Protein AF-0000000072614559 (afdb_homodimer)

Nearest PDB structures (foldseek):
  1y2o-assembly1_B  TM=2.644E-01  e=1.128E+00  Homo sapiens
  6w2v-assembly1_A  TM=2.595E-01  e=2.425E+00  synthetic construct
  6w2v-assembly2_B  TM=2.522E-01  e=6.534E+00  synthetic construct
  1wdz-assembly1_A  TM=1.685E-01  e=3.981E+00  Homo sapiens
  7yj0-assembly1_B  TM=5.081E-01  e=2.337E-01  Boreostereum vibrans

pLDDT: mean 81.62, std 13.31, range [23.0, 97.88]

Foldseek 3Di:
DDPPPPPPPPPPPPVPQDQPVVDDLVVVLVLLVVLADAAPPDDPLPVLLVVLVVLLVVLLVLLVCCLVVNQADDDDDDDPDDDDDDDDDPVLQVLLVLLQPFDADRSSLLVSLSVLSNVCNHDDLLSSLSSLSSSLSVLSSVLSVLRHDDDDPVSVVVCVVLLQAALVQLSVVVVVLSVLVVLLSLLSVLLVVLVVVVPPPDDCVLQVLNVVLVSCSNSSSSLSSSLSSNSSNCSSVSRPPPDDDDPVVSVVVSVVSSVVSVVSVVSRVVSVVLVVLLVVLLCQLPVLPAAFQLSVVCSQFADPDPVDDHWWKAFQAVRDTDHSCVLAQAKEWEKEAELPPCLQVCLLVQLLQVVLPDPPQDDPHDGSVRYAYEYEYDDPDDDPVSQVSVNPDHDGGHMYTHPRDDVSSVVCCCPVLVDDNDMAIFIAGSSSDTQDSHLVVLCQVQNNNLPVSGPVSSVCQLCLCVVVLVLVVVLDVVSVVQLQDQAKEKEWEADDPVLVVLLVVLQVCLQPDCLVVVPVHHYYYDYQCPVHVVRVVVSVVVLVVVLVVLCVVPPPPDSCPDSNNVVSVLVVVQHPAHQIWIWIARRSGTLDTAHRPLLSVLSNVCVVQVVVVVSVRDPSVSSVVSSVVSVVVVVD/DDPPPCPPPPPPPPVPQDQPVVDDLVVVLVLLVVLADAACPDDPLPVLLVVLVVLLVVLLVLLVCCLVVNQADDDDDDDPDDDDDDDDDPVLQVLLVLLQPFDADRSSLLVSLSVLSNVCNHDDLLSSLSSLSSSLSVLSSVLSVLRHPPDDPVSVVVCVVLLQDALVQLSVVVVVLSVLVVLLSLLSVLLVVLVVVVPPPDDCVLQVLNVVLVSCSNSSSSLSSSLSSNSSNCSSVSRPPPDDDDPVVSVVVSVVSSVVSVVSVVSRVVSVVLVVLLVVLLCQLPVLPAAFQLRNVCSQFADPDPVDDRWWKAWQAVRDTDHSCVLAQAKEWEKEAELPPCLQVCLLVQLLQVVLPDPPQDDPHDGSVRYAYEYEYDDPDDDPVSQVSVNVDHDGGHMYTHPRDPVSSVVCCCPVLVDDNDMAIFIAGSSSDTQDSGLVVLCQVQNCQLPVSGPVSSVCQLCLCVVVLVLVVVLDVVSVVVLQDQAKEKEKEADAPVLVVLQVVLQVCLQPDCLVVVPVHHYYYDYQQPVHVVRVVVSVVVLVVVLVVQQVVPDPPDSCPDSNNVVSVLVVVQHPAHSIWIWIARRSGTLDTAHRPLLSVLSNVCVVQVVVVVSNRDPSVSSVVSSVVSVVVVVD

InterPro domains:
  IPR027942 Sieve element occlusion, N-terminal [PF14576] (24-286)
  IPR027944 Sieve element occlusion, C-terminal [PF14577] (533-630)
  IPR039299 Protein SIEVE ELEMENT OCCLUSION [PTHR33232] (3-629)

Structure (mmCIF, N/CA/C/O backbone):
data_AF-0000000072614559-model_v1
#
loop_
_entity.id
_entity.type
_entity.pdbx_description
1 polymer 'Uncharacterized protein'
#
loop_
_atom_site.group_PDB
_atom_site.id
_atom_site.type_symbol
_atom_site.label_atom_id
_atom_site.label_alt_id
_atom_site.label_comp_id
_atom_site.label_asym_id
_atom_site.label_entity_id
_atom_site.label_seq_id
_atom_site.pdbx_PDB_ins_code
_atom_site.Cartn_x
_atom_site.Cartn_y
_atom_site.Cartn_z
_atom_site.occupancy
_atom_site.B_iso_or_equiv
_atom_site.auth_seq_id
_atom_site.auth_comp_id
_atom_site.auth_asym_id
_atom_site.auth_atom_id
_atom_site.pdbx_PDB_model_num
ATOM 1 N N . MET A 1 1 ? -2.305 1.135 -64.25 1 23.66 1 MET A N 1
ATOM 2 C CA . MET A 1 1 ? -3.057 1.992 -63.344 1 23.66 1 MET A CA 1
ATOM 3 C C . MET A 1 1 ? -2.457 1.954 -61.938 1 23.66 1 MET A C 1
ATOM 5 O O . MET A 1 1 ? -2.354 0.886 -61.344 1 23.66 1 MET A O 1
ATOM 9 N N . SER A 1 2 ? -1.573 2.928 -61.531 1 24.91 2 SER A N 1
ATOM 10 C CA . SER A 1 2 ? -0.497 3.092 -60.562 1 24.91 2 SER A CA 1
ATOM 11 C C . SER A 1 2 ? -1.048 3.355 -59.156 1 24.91 2 SER A C 1
ATOM 13 O O . SER A 1 2 ? -1.862 4.262 -58.969 1 24.91 2 SER A O 1
ATOM 15 N N . SER A 1 3 ? -1.315 2.293 -58.312 1 23.16 3 SER A N 1
ATOM 16 C CA . SER A 1 3 ? -1.969 2.203 -57.031 1 23.16 3 SER A CA 1
ATOM 17 C C . SER A 1 3 ? -1.276 3.094 -56 1 23.16 3 SER A C 1
ATOM 19 O O . SER A 1 3 ? -0.108 2.881 -55.656 1 23.16 3 SER A O 1
ATOM 21 N N . LYS A 1 4 ? -1.61 4.422 -55.938 1 26.39 4 LYS A N 1
ATOM 22 C CA . LYS A 1 4 ? -1.18 5.59 -55.188 1 26.39 4 LYS A CA 1
ATOM 23 C C . LYS A 1 4 ? -1.338 5.359 -53.688 1 26.39 4 LYS A C 1
ATOM 25 O O . LYS A 1 4 ? -2.459 5.223 -53.188 1 26.39 4 LYS A O 1
ATOM 30 N N . GLN A 1 5 ? -0.379 4.707 -52.938 1 23.45 5 GLN A N 1
ATOM 31 C CA . GLN A 1 5 ? -0.214 4.246 -51.562 1 23.45 5 GLN A CA 1
ATOM 32 C C . GLN A 1 5 ? -0.277 5.41 -50.594 1 23.45 5 GLN A C 1
ATOM 34 O O . GLN A 1 5 ? 0.602 6.273 -50.594 1 23.45 5 GLN A O 1
ATOM 39 N N . VAL A 1 6 ? -1.415 6.047 -50.281 1 26.84 6 VAL A N 1
ATOM 40 C CA . VAL A 1 6 ? -1.604 7.238 -49.469 1 26.84 6 VAL A CA 1
ATOM 41 C C . VAL A 1 6 ? -1.067 6.992 -48.031 1 26.84 6 VAL A C 1
ATOM 43 O O . VAL A 1 6 ? -1.576 6.133 -47.312 1 26.84 6 VAL A O 1
ATOM 46 N N . SER A 1 7 ? 0.249 7.176 -47.688 1 27.45 7 SER A N 1
ATOM 47 C CA . SER A 1 7 ? 1.021 7.047 -46.438 1 27.45 7 SER A CA 1
ATOM 48 C C . SER A 1 7 ? 0.536 8.031 -45.375 1 27.45 7 SER A C 1
ATOM 50 O O . SER A 1 7 ? 0.823 9.227 -45.469 1 27.45 7 SER A O 1
ATOM 52 N N . SER A 1 8 ? -0.747 8.086 -44.969 1 27.5 8 SER A N 1
ATOM 53 C CA . SER A 1 8 ? -1.229 9.055 -44 1 27.5 8 SER A CA 1
ATOM 54 C C . SER A 1 8 ? -0.425 8.984 -42.719 1 27.5 8 SER A C 1
ATOM 56 O O . SER A 1 8 ? -0.402 7.949 -42.031 1 27.5 8 SER A O 1
ATOM 58 N N . ASN A 1 9 ? 0.685 9.695 -42.5 1 29.7 9 ASN A N 1
ATOM 59 C CA . ASN A 1 9 ? 1.617 10.062 -41.438 1 29.7 9 ASN A CA 1
ATOM 60 C C . ASN A 1 9 ? 0.893 10.664 -40.25 1 29.7 9 ASN A C 1
ATOM 62 O O . ASN A 1 9 ? 0.731 11.883 -40.156 1 29.7 9 ASN A O 1
ATOM 66 N N . THR A 1 10 ? -0.268 10.367 -39.812 1 29.81 10 THR A N 1
ATOM 67 C CA . THR A 1 10 ? -0.799 10.969 -38.594 1 29.81 10 THR A CA 1
ATOM 68 C C . THR A 1 10 ? 0.192 10.82 -37.438 1 29.81 10 THR A C 1
ATOM 70 O O . THR A 1 10 ? 0.354 9.734 -36.906 1 29.81 10 THR A O 1
ATOM 73 N N . VAL A 1 11 ? 1.277 11.531 -37.438 1 30.45 11 VAL A N 1
ATOM 74 C CA . VAL A 1 11 ? 2.252 11.711 -36.375 1 30.45 11 VAL A CA 1
ATOM 75 C C . VAL A 1 11 ? 1.527 12 -35.062 1 30.45 11 VAL A C 1
ATOM 77 O O . VAL A 1 11 ? 0.774 12.969 -34.938 1 30.45 11 VAL A O 1
ATOM 80 N N . HIS A 1 12 ? 1.082 11.086 -34.281 1 32.25 12 HIS A N 1
ATOM 81 C CA . HIS A 1 12 ? 0.657 11.227 -32.875 1 32.25 12 HIS A CA 1
ATOM 82 C C . HIS A 1 12 ? 1.448 12.32 -32.188 1 32.25 12 HIS A C 1
ATOM 84 O O . HIS A 1 12 ? 2.67 12.227 -32.031 1 32.25 12 HIS A O 1
ATOM 90 N N . GLN A 1 13 ? 1.27 13.555 -32.531 1 34.75 13 GLN A N 1
ATOM 91 C CA . GLN A 1 13 ? 1.808 14.695 -31.797 1 34.75 13 GLN A CA 1
ATOM 92 C C . GLN A 1 13 ? 2.016 14.359 -30.328 1 34.75 13 GLN A C 1
ATOM 94 O O . GLN A 1 13 ? 1.053 14.102 -29.609 1 34.75 13 GLN A O 1
ATOM 99 N N . GLU A 1 14 ? 2.979 13.688 -29.938 1 40.72 14 GLU A N 1
ATOM 100 C CA . GLU A 1 14 ? 3.498 13.57 -28.578 1 40.72 14 GLU A CA 1
ATOM 101 C C . GLU A 1 14 ? 3.264 14.844 -27.781 1 40.72 14 GLU A C 1
ATOM 103 O O . GLU A 1 14 ? 3.869 15.883 -28.062 1 40.72 14 GLU A O 1
ATOM 108 N N . LYS A 1 15 ? 2.123 15.383 -27.625 1 44.12 15 LYS A N 1
ATOM 109 C CA . LYS A 1 15 ? 1.842 16.531 -26.766 1 44.12 15 LYS A CA 1
ATOM 110 C C . LYS A 1 15 ? 2.953 16.734 -25.75 1 44.12 15 LYS A C 1
ATOM 112 O O . LYS A 1 15 ? 3.24 15.844 -24.953 1 44.12 15 LYS A O 1
ATOM 117 N N . LEU A 1 16 ? 3.877 17.484 -25.922 1 56.84 16 LEU A N 1
ATOM 118 C CA . LEU A 1 16 ? 5.059 17.891 -25.172 1 56.84 16 LEU A CA 1
ATOM 119 C C . LEU A 1 16 ? 4.707 18.156 -23.703 1 56.84 16 LEU A C 1
ATOM 121 O O . LEU A 1 16 ? 3.957 19.094 -23.406 1 56.84 16 LEU A O 1
ATOM 125 N N . LEU A 1 17 ? 4.746 17.203 -22.891 1 76.06 17 LEU A N 1
ATOM 126 C CA . LEU A 1 17 ? 4.516 17.328 -21.469 1 76.06 17 LEU A CA 1
ATOM 127 C C . LEU A 1 17 ? 5.371 18.438 -20.859 1 76.06 17 LEU A C 1
ATOM 129 O O . LEU A 1 17 ? 6.555 18.562 -21.188 1 76.06 17 LEU A O 1
ATOM 133 N N . LEU A 1 18 ? 4.797 19.531 -20.359 1 81.75 18 LEU A N 1
ATOM 134 C CA . LEU A 1 18 ? 5.414 20.719 -19.766 1 81.75 18 LEU A CA 1
ATOM 135 C C . LEU A 1 18 ? 6.402 20.312 -18.672 1 81.75 18 LEU A C 1
ATOM 137 O O . LEU A 1 18 ? 6.102 19.453 -17.844 1 81.75 18 LEU A O 1
ATOM 141 N N . ASN A 1 19 ? 7.617 20.812 -18.859 1 86.56 19 ASN A N 1
ATOM 142 C CA . ASN A 1 19 ? 8.586 20.703 -17.766 1 86.56 19 ASN A CA 1
ATOM 143 C C . ASN A 1 19 ? 8.438 21.859 -16.781 1 86.56 19 ASN A C 1
ATOM 145 O O . ASN A 1 19 ? 8.625 23.016 -17.141 1 86.56 19 ASN A O 1
ATOM 149 N N . PRO A 1 20 ? 8.086 21.547 -15.562 1 89.88 20 PRO A N 1
ATOM 150 C CA . PRO A 1 20 ? 7.801 22.594 -14.594 1 89.88 20 PRO A CA 1
ATOM 151 C C . PRO A 1 20 ? 9.016 23.469 -14.289 1 89.88 20 PRO A C 1
ATOM 153 O O . PRO A 1 20 ? 8.867 24.625 -13.883 1 89.88 20 PRO A O 1
ATOM 156 N N . PHE A 1 21 ? 10.211 23.031 -14.539 1 90.62 21 PHE A N 1
ATOM 157 C CA . PHE A 1 21 ? 11.414 23.781 -14.219 1 90.62 21 PHE A CA 1
ATOM 158 C C . PHE A 1 21 ? 11.711 24.812 -15.312 1 90.62 21 PHE A C 1
ATOM 160 O O . PHE A 1 21 ? 12.531 25.719 -15.117 1 90.62 21 PHE A O 1
ATOM 167 N N . GLU A 1 22 ? 10.984 24.688 -16.359 1 88.5 22 GLU A N 1
ATOM 168 C CA . GLU A 1 22 ? 11.164 25.625 -17.453 1 88.5 22 GLU A CA 1
ATOM 169 C C . GLU A 1 22 ? 10.156 26.766 -17.391 1 88.5 22 GLU A C 1
ATOM 171 O O . GLU A 1 22 ? 10.234 27.719 -18.156 1 88.5 22 GLU A O 1
ATOM 176 N N . VAL A 1 23 ? 9.234 26.719 -16.5 1 87.94 23 VAL A N 1
ATOM 177 C CA . VAL A 1 23 ? 8.188 27.734 -16.344 1 87.94 23 VAL A CA 1
ATOM 178 C C . VAL A 1 23 ? 8.43 28.531 -15.055 1 87.94 23 VAL A C 1
ATOM 180 O O . VAL A 1 23 ? 8.812 27.953 -14.031 1 87.94 23 VAL A O 1
ATOM 183 N N . ASN A 1 24 ? 8.25 29.828 -15.227 1 87.12 24 ASN A N 1
ATOM 184 C CA . ASN A 1 24 ? 8.414 30.672 -14.047 1 87.12 24 ASN A CA 1
ATOM 185 C C . ASN A 1 24 ? 7.27 30.484 -13.055 1 87.12 24 ASN A C 1
ATOM 187 O O . ASN A 1 24 ? 6.195 30 -13.43 1 87.12 24 ASN A O 1
ATOM 191 N N . ASP A 1 25 ? 7.453 30.844 -11.812 1 86.19 25 ASP A N 1
ATOM 192 C CA . ASP A 1 25 ? 6.496 30.625 -10.734 1 86.19 25 ASP A CA 1
ATOM 193 C C . ASP A 1 25 ? 5.219 31.422 -10.961 1 86.19 25 ASP A C 1
ATOM 195 O O . ASP A 1 25 ? 4.129 30.984 -10.586 1 86.19 25 ASP A O 1
ATOM 199 N N . ASP A 1 26 ? 5.344 32.531 -11.609 1 85.69 26 ASP A N 1
ATOM 200 C CA . ASP A 1 26 ? 4.172 33.344 -11.875 1 85.69 26 ASP A CA 1
ATOM 201 C C . ASP A 1 26 ? 3.25 32.688 -12.898 1 85.69 26 ASP A C 1
ATOM 203 O O . ASP A 1 26 ? 2.027 32.719 -12.758 1 85.69 26 ASP A O 1
ATOM 207 N N . GLN A 1 27 ? 3.902 32.188 -13.844 1 86.88 27 GLN A N 1
ATOM 208 C CA . GLN A 1 27 ? 3.131 31.453 -14.852 1 86.88 27 GLN A CA 1
ATOM 209 C C . GLN A 1 27 ? 2.49 30.203 -14.258 1 86.88 27 GLN A C 1
ATOM 211 O O . GLN A 1 27 ? 1.357 29.859 -14.602 1 86.88 27 GLN A O 1
ATOM 216 N N . MET A 1 28 ? 3.236 29.609 -13.445 1 88.81 28 MET A N 1
ATOM 217 C CA . MET A 1 28 ? 2.717 28.406 -12.789 1 88.81 28 MET A CA 1
ATOM 218 C C . MET A 1 28 ? 1.523 28.75 -11.906 1 88.81 28 MET A C 1
ATOM 220 O O . MET A 1 28 ? 0.558 27.984 -11.836 1 88.81 28 MET A O 1
ATOM 224 N N . LEU A 1 29 ? 1.654 29.875 -11.266 1 87.81 29 LEU A N 1
ATOM 225 C CA . LEU A 1 29 ? 0.573 30.328 -10.398 1 87.81 29 LEU A CA 1
ATOM 226 C C . LEU A 1 29 ? -0.727 30.484 -11.18 1 87.81 29 LEU A C 1
ATOM 228 O O . LEU A 1 29 ? -1.796 30.094 -10.695 1 87.81 29 LEU A O 1
ATOM 232 N N . GLU A 1 30 ? -0.656 30.969 -12.328 1 86.44 30 GLU A N 1
ATOM 233 C CA . GLU A 1 30 ? -1.845 31.156 -13.156 1 86.44 30 GLU A CA 1
ATOM 234 C C . GLU A 1 30 ? -2.482 29.828 -13.516 1 86.44 30 GLU A C 1
ATOM 236 O O . GLU A 1 30 ? -3.707 29.688 -13.492 1 86.44 30 GLU A O 1
ATOM 241 N N . LYS A 1 31 ? -1.643 28.891 -13.773 1 87.44 31 LYS A N 1
ATOM 242 C CA . LYS A 1 31 ? -2.125 27.578 -14.172 1 87.44 31 LYS A CA 1
ATOM 243 C C . LYS A 1 31 ? -2.762 26.844 -13 1 87.44 31 LYS A C 1
ATOM 245 O O . LYS A 1 31 ? -3.771 26.156 -13.156 1 87.44 31 LYS A O 1
ATOM 250 N N . ILE A 1 32 ? -2.156 26.969 -11.852 1 90.06 32 ILE A N 1
ATOM 251 C CA . ILE A 1 32 ? -2.609 26.188 -10.703 1 90.06 32 ILE A CA 1
ATOM 252 C C . ILE A 1 32 ? -3.85 26.844 -10.094 1 90.06 32 ILE A C 1
ATOM 254 O O . ILE A 1 32 ? -4.723 26.156 -9.562 1 90.06 32 ILE A O 1
ATOM 258 N N . TYR A 1 33 ? -3.875 28.141 -10.258 1 85.88 33 TYR A N 1
ATOM 259 C CA . TYR A 1 33 ? -5 28.844 -9.648 1 85.88 33 TYR A CA 1
ATOM 260 C C . TYR A 1 33 ? -6.301 28.516 -10.375 1 85.88 33 TYR A C 1
ATOM 262 O O . TYR A 1 33 ? -7.379 28.531 -9.766 1 85.88 33 TYR A O 1
ATOM 270 N N . MET A 1 34 ? -6.199 28.109 -11.531 1 84 34 MET A N 1
ATOM 271 C CA . MET A 1 34 ? -7.375 27.75 -12.312 1 84 34 MET A CA 1
ATOM 272 C C . MET A 1 34 ? -7.977 26.438 -11.805 1 84 34 MET A C 1
ATOM 274 O O . MET A 1 34 ? -9.164 26.188 -11.992 1 84 34 MET A O 1
ATOM 278 N N . THR A 1 35 ? -7.211 25.688 -11.148 1 86.56 35 THR A N 1
ATOM 279 C CA . THR A 1 35 ? -7.684 24.406 -10.648 1 86.56 35 THR A CA 1
ATOM 280 C C . THR A 1 35 ? -8.336 24.562 -9.273 1 86.56 35 THR A C 1
ATOM 282 O O . THR A 1 35 ? -8.953 23.625 -8.766 1 86.56 35 THR A O 1
ATOM 285 N N . HIS A 1 36 ? -8.195 25.672 -8.711 1 84.38 36 HIS A N 1
ATOM 286 C CA . HIS A 1 36 ? -8.656 25.859 -7.34 1 84.38 36 HIS A CA 1
ATOM 287 C C . HIS A 1 36 ? -10.07 26.438 -7.305 1 84.38 36 HIS A C 1
ATOM 289 O O . HIS A 1 36 ? -10.391 27.359 -8.062 1 84.38 36 HIS A O 1
ATOM 295 N N . PHE A 1 37 ? -10.953 25.625 -6.59 1 77 37 PHE A N 1
ATOM 296 C CA . PHE A 1 37 ? -12.305 26.125 -6.391 1 77 37 PHE A CA 1
ATOM 297 C C . PHE A 1 37 ? -12.586 26.344 -4.91 1 77 37 PHE A C 1
ATOM 299 O O . PHE A 1 37 ? -12.055 25.625 -4.059 1 77 37 PHE A O 1
ATOM 306 N N . HIS A 1 38 ? -12.945 27.484 -4.383 1 62.41 38 HIS A N 1
ATOM 307 C CA . HIS A 1 38 ? -13.062 27.828 -2.971 1 62.41 38 HIS A CA 1
ATOM 308 C C . HIS A 1 38 ? -14.312 27.203 -2.357 1 62.41 38 HIS A C 1
ATOM 310 O O . HIS A 1 38 ? -15.43 27.656 -2.645 1 62.41 38 HIS A O 1
ATOM 316 N N . CYS A 1 39 ? -14.477 25.906 -2.268 1 58.41 39 CYS A N 1
ATOM 317 C CA . CYS A 1 39 ? -15.516 25.391 -1.374 1 58.41 39 CYS A CA 1
ATOM 318 C C . CYS A 1 39 ? -14.93 25.031 -0.015 1 58.41 39 CYS A C 1
ATOM 320 O O . CYS A 1 39 ? -13.781 24.594 0.073 1 58.41 39 CYS A O 1
ATOM 322 N N . VAL A 1 40 ? -15.445 25.688 1.024 1 56.62 40 VAL A N 1
ATOM 323 C CA . VAL A 1 40 ? -15.016 25.719 2.42 1 56.62 40 VAL A CA 1
ATOM 324 C C . VAL A 1 40 ? -15.281 24.359 3.066 1 56.62 40 VAL A C 1
ATOM 326 O O . VAL A 1 40 ? -16.359 24.141 3.643 1 56.62 40 VAL A O 1
ATOM 329 N N . GLU A 1 41 ? -15.203 23.297 2.33 1 57.12 41 GLU A N 1
ATOM 330 C CA . GLU A 1 41 ? -15.461 22.141 3.184 1 57.12 41 GLU A CA 1
ATOM 331 C C . GLU A 1 41 ? -14.352 21.969 4.215 1 57.12 41 GLU A C 1
ATOM 333 O O . GLU A 1 41 ? -13.172 22.047 3.881 1 57.12 41 GLU A O 1
ATOM 338 N N . LYS A 1 42 ? -14.766 22.078 5.504 1 61.66 42 LYS A N 1
ATOM 339 C CA . LYS A 1 42 ? -13.945 22.016 6.711 1 61.66 42 LYS A CA 1
ATOM 340 C C . LYS A 1 42 ? -13.414 20.594 6.93 1 61.66 42 LYS A C 1
ATOM 342 O O . LYS A 1 42 ? -14.18 19.625 6.934 1 61.66 42 LYS A O 1
ATOM 347 N N . TYR A 1 43 ? -12.281 20.234 6.41 1 73.44 43 TYR A N 1
ATOM 348 C CA . TYR A 1 43 ? -11.578 19.016 6.785 1 73.44 43 TYR A CA 1
ATOM 349 C C . TYR A 1 43 ? -10.578 19.281 7.902 1 73.44 43 TYR A C 1
ATOM 351 O O . TYR A 1 43 ? -10.062 20.391 8.031 1 73.44 43 TYR A O 1
ATOM 359 N N . ASP A 1 44 ? -10.562 18.328 8.836 1 80.38 44 ASP A N 1
ATOM 360 C CA . ASP A 1 44 ? -9.602 18.469 9.93 1 80.38 44 ASP A CA 1
ATOM 361 C C . ASP A 1 44 ? -8.172 18.266 9.438 1 80.38 44 ASP A C 1
ATOM 363 O O . ASP A 1 44 ? -7.602 17.188 9.602 1 80.38 44 ASP A O 1
ATOM 367 N N . VAL A 1 45 ? -7.625 19.312 8.945 1 84.5 45 VAL A N 1
ATOM 368 C CA . VAL A 1 45 ? -6.301 19.297 8.336 1 84.5 45 VAL A CA 1
ATOM 369 C C . VAL A 1 45 ? -5.238 19.078 9.414 1 84.5 45 VAL A C 1
ATOM 371 O O . VAL A 1 45 ? -4.215 18.438 9.172 1 84.5 45 VAL A O 1
ATOM 374 N N . GLY A 1 46 ? -5.539 19.531 10.609 1 84.62 46 GLY A N 1
ATOM 375 C CA . GLY A 1 46 ? -4.574 19.438 11.695 1 84.62 46 GLY A CA 1
ATOM 376 C C . GLY A 1 46 ? -4.324 18 12.141 1 84.62 46 GLY A C 1
ATOM 377 O O . GLY A 1 46 ? -3.172 17.594 12.305 1 84.62 46 GLY A O 1
ATOM 378 N N . SER A 1 47 ? -5.391 17.297 12.273 1 87.75 47 SER A N 1
ATOM 379 C CA . SER A 1 47 ? -5.27 15.906 12.711 1 87.75 47 SER A CA 1
ATOM 380 C C . SER A 1 47 ? -4.59 15.055 11.641 1 87.75 47 SER A C 1
ATOM 382 O O . SER A 1 47 ? -3.777 14.188 11.961 1 87.75 47 SER A O 1
ATOM 384 N N . LEU A 1 48 ? -4.949 15.305 10.43 1 90.62 48 LEU A N 1
ATOM 385 C CA . LEU A 1 48 ? -4.336 14.555 9.344 1 90.62 48 LEU A CA 1
ATOM 386 C C . LEU A 1 48 ? -2.842 14.844 9.258 1 90.62 48 LEU A C 1
ATOM 388 O O . LEU A 1 48 ? -2.045 13.93 9.016 1 90.62 48 LEU A O 1
ATOM 392 N N . TYR A 1 49 ? -2.535 16.109 9.414 1 93 49 TYR A N 1
ATOM 393 C CA . TYR A 1 49 ? -1.125 16.484 9.383 1 93 49 TYR A CA 1
ATOM 394 C C . TYR A 1 49 ? -0.347 15.773 10.484 1 93 49 TYR A C 1
ATOM 396 O O . TYR A 1 49 ? 0.759 15.281 10.25 1 93 49 TYR A O 1
ATOM 404 N N . SER A 1 50 ? -0.924 15.711 11.625 1 91.62 50 SER A N 1
ATOM 405 C CA . SER A 1 50 ? -0.247 15.086 12.758 1 91.62 50 SER A CA 1
ATOM 406 C C . SER A 1 50 ? 0.004 13.609 12.508 1 91.62 50 SER A C 1
ATOM 408 O O . SER A 1 50 ? 1.104 13.109 12.75 1 91.62 50 SER A O 1
ATOM 410 N N . ILE A 1 51 ? -0.924 12.914 12.016 1 91.44 51 ILE A N 1
ATOM 411 C CA . ILE A 1 51 ? -0.799 11.484 11.766 1 91.44 51 ILE A CA 1
ATOM 412 C C . ILE A 1 51 ? 0.215 11.242 10.648 1 91.44 51 ILE A C 1
ATOM 414 O O . ILE A 1 51 ? 1.071 10.359 10.758 1 91.44 51 ILE A O 1
ATOM 418 N N . ALA A 1 52 ? 0.064 11.992 9.562 1 94.38 52 ALA A N 1
ATOM 419 C CA . ALA A 1 52 ? 0.97 11.844 8.43 1 94.38 52 ALA A CA 1
ATOM 420 C C . ALA A 1 52 ? 2.41 12.148 8.836 1 94.38 52 ALA A C 1
ATOM 422 O O . ALA A 1 52 ? 3.336 11.438 8.43 1 94.38 52 ALA A O 1
ATOM 423 N N . SER A 1 53 ? 2.561 13.18 9.633 1 94.75 53 SER A N 1
ATOM 424 C CA . SER A 1 53 ? 3.895 13.555 10.094 1 94.75 53 SER A CA 1
ATOM 425 C C . SER A 1 53 ? 4.5 12.469 10.977 1 94.75 53 SER A C 1
ATOM 427 O O . SER A 1 53 ? 5.699 12.203 10.898 1 94.75 53 SER A O 1
ATOM 429 N N . ASN A 1 54 ? 3.688 11.867 11.75 1 92.69 54 ASN A N 1
ATOM 430 C CA . ASN A 1 54 ? 4.168 10.781 12.602 1 92.69 54 ASN A CA 1
ATOM 431 C C . ASN A 1 54 ? 4.66 9.602 11.773 1 92.69 54 ASN A C 1
ATOM 433 O O . ASN A 1 54 ? 5.691 9.008 12.078 1 92.69 54 ASN A O 1
ATOM 437 N N . VAL A 1 55 ? 3.912 9.242 10.797 1 94.38 55 VAL A N 1
ATOM 438 C CA . VAL A 1 55 ? 4.309 8.133 9.93 1 94.38 55 VAL A CA 1
ATOM 439 C C . VAL A 1 55 ? 5.668 8.43 9.305 1 94.38 55 VAL A C 1
ATOM 441 O O . VAL A 1 55 ? 6.555 7.57 9.289 1 94.38 55 VAL A O 1
ATOM 444 N N . ILE A 1 56 ? 5.816 9.625 8.789 1 96.25 56 ILE A N 1
ATOM 445 C CA . ILE A 1 56 ? 7.039 10 8.086 1 96.25 56 ILE A CA 1
ATOM 446 C C . ILE A 1 56 ? 8.195 10.078 9.078 1 96.25 56 ILE A C 1
ATOM 448 O O . ILE A 1 56 ? 9.297 9.594 8.797 1 96.25 56 ILE A O 1
ATOM 452 N N . ASN A 1 57 ? 7.949 10.625 10.242 1 94.12 57 ASN A N 1
ATOM 453 C CA . ASN A 1 57 ? 9 10.75 11.242 1 94.12 57 ASN A CA 1
ATOM 454 C C . ASN A 1 57 ? 9.484 9.383 11.719 1 94.12 57 ASN A C 1
ATOM 456 O O . ASN A 1 57 ? 10.695 9.156 11.844 1 94.12 57 ASN A O 1
ATOM 460 N N . HIS A 1 58 ? 8.555 8.516 11.969 1 91.69 58 HIS A N 1
ATOM 461 C CA . HIS A 1 58 ? 8.938 7.172 12.383 1 91.69 58 HIS A CA 1
ATOM 462 C C . HIS A 1 58 ? 9.695 6.449 11.273 1 91.69 58 HIS A C 1
ATOM 464 O O . HIS A 1 58 ? 10.602 5.66 11.547 1 91.69 58 HIS A O 1
ATOM 470 N N . SER A 1 59 ? 9.312 6.676 10.055 1 92.69 59 SER A N 1
ATOM 471 C CA . SER A 1 59 ? 10.008 6.078 8.922 1 92.69 59 SER A CA 1
ATOM 472 C C . SER A 1 59 ? 11.438 6.586 8.812 1 92.69 59 SER A C 1
ATOM 474 O O . SER A 1 59 ? 12.359 5.805 8.555 1 92.69 59 SER A O 1
ATOM 476 N N . ILE A 1 60 ? 11.555 7.871 9.008 1 90.75 60 ILE A N 1
ATOM 477 C CA . ILE A 1 60 ? 12.883 8.469 8.945 1 90.75 60 ILE A CA 1
ATOM 478 C C . ILE A 1 60 ? 13.758 7.91 10.062 1 90.75 60 ILE A C 1
ATOM 480 O O . ILE A 1 60 ? 14.945 7.668 9.867 1 90.75 60 ILE A O 1
ATOM 484 N N . GLU A 1 61 ? 13.195 7.73 11.203 1 87.62 61 GLU A N 1
ATOM 485 C CA . GLU A 1 61 ? 13.93 7.156 12.32 1 87.62 61 GLU A CA 1
ATOM 486 C C . GLU A 1 61 ? 14.461 5.762 11.984 1 87.62 61 GLU A C 1
ATOM 488 O O . GLU A 1 61 ? 15.594 5.422 12.328 1 87.62 61 GLU A O 1
ATOM 493 N N . ILE A 1 62 ? 13.594 4.961 11.398 1 86.88 62 ILE A N 1
ATOM 494 C CA . ILE A 1 62 ? 13.984 3.611 11 1 86.88 62 ILE A CA 1
ATOM 495 C C . ILE A 1 62 ? 15.117 3.682 9.977 1 86.88 62 ILE A C 1
ATOM 497 O O . ILE A 1 62 ? 16.078 2.91 10.039 1 86.88 62 ILE A O 1
ATOM 501 N N . ALA A 1 63 ? 14.977 4.574 9 1 85.62 63 ALA A N 1
ATOM 502 C CA . ALA A 1 63 ? 15.992 4.746 7.965 1 85.62 63 ALA A CA 1
ATOM 503 C C . ALA A 1 63 ? 17.344 5.121 8.578 1 85.62 63 ALA A C 1
ATOM 505 O O . ALA A 1 63 ? 18.375 4.617 8.156 1 85.62 63 ALA A O 1
ATOM 506 N N . ASP A 1 64 ? 17.281 5.961 9.531 1 85.31 64 ASP A N 1
ATOM 507 C CA . ASP A 1 64 ? 18.5 6.41 10.188 1 85.31 64 ASP A CA 1
ATOM 508 C C . ASP A 1 64 ? 19.141 5.277 10.992 1 85.31 64 ASP A C 1
ATOM 510 O O . ASP A 1 64 ? 20.359 5.16 11.055 1 85.31 64 ASP A O 1
ATOM 514 N N . LEU A 1 65 ? 18.312 4.48 11.578 1 82.56 65 LEU A N 1
ATOM 515 C CA . LEU A 1 65 ? 18.797 3.354 12.359 1 82.56 65 LEU A CA 1
ATOM 516 C C . LEU A 1 65 ? 19.484 2.324 11.453 1 82.56 65 LEU A C 1
ATOM 518 O O . LEU A 1 65 ? 20.484 1.712 11.844 1 82.56 65 LEU A O 1
ATOM 522 N N . ILE A 1 66 ? 18.953 2.131 10.367 1 81.75 66 ILE A N 1
ATOM 523 C CA . ILE A 1 66 ? 19.516 1.179 9.414 1 81.75 66 ILE A CA 1
ATOM 524 C C . ILE A 1 66 ? 20.875 1.684 8.93 1 81.75 66 ILE A C 1
ATOM 526 O O . ILE A 1 66 ? 21.797 0.899 8.742 1 81.75 66 ILE A O 1
ATOM 530 N N . LYS A 1 67 ? 20.906 2.877 8.672 1 79.94 67 LYS A N 1
ATOM 531 C CA . LYS A 1 67 ? 22.156 3.471 8.219 1 79.94 67 LYS A CA 1
ATOM 532 C C . LYS A 1 67 ? 23.25 3.332 9.281 1 79.94 67 LYS A C 1
ATOM 534 O O . LYS A 1 67 ? 24.406 3.061 8.961 1 79.94 67 LYS A O 1
ATOM 539 N N . GLU A 1 68 ? 22.828 3.535 10.5 1 78.12 68 GLU A N 1
ATOM 540 C CA . GLU A 1 68 ? 23.797 3.521 11.586 1 78.12 68 GLU A CA 1
ATOM 541 C C . GLU A 1 68 ? 24.188 2.096 11.961 1 78.12 68 GLU A C 1
ATOM 543 O O . GLU A 1 68 ? 25.375 1.816 12.211 1 78.12 68 GLU A O 1
ATOM 548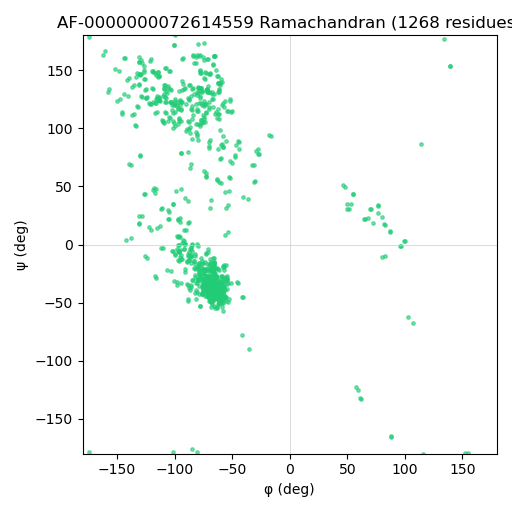 N N . ASN A 1 69 ? 23.078 1.281 12.234 1 70.69 69 ASN A N 1
ATOM 549 C CA . ASN A 1 69 ? 23.328 -0.032 12.828 1 70.69 69 ASN A CA 1
ATOM 550 C C . ASN A 1 69 ? 23.375 -1.124 11.758 1 70.69 69 ASN A C 1
ATOM 552 O O . ASN A 1 69 ? 23.688 -2.277 12.062 1 70.69 69 ASN A O 1
ATOM 556 N N . GLY A 1 70 ? 23.109 -0.807 10.727 1 65.25 70 GLY A N 1
ATOM 557 C CA . GLY A 1 70 ? 22.984 -1.836 9.711 1 65.25 70 GLY A CA 1
ATOM 558 C C . GLY A 1 70 ? 21.594 -2.434 9.641 1 65.25 70 GLY A C 1
ATOM 559 O O . GLY A 1 70 ? 20.625 -1.847 10.148 1 65.25 70 GLY A O 1
ATOM 560 N N . GLN A 1 71 ? 21.188 -3.457 9.094 1 60.59 71 GLN A N 1
ATOM 561 C CA . GLN A 1 71 ? 19.875 -3.98 8.727 1 60.59 71 GLN A CA 1
ATOM 562 C C . GLN A 1 71 ? 19.141 -4.512 9.945 1 60.59 71 GLN A C 1
ATOM 564 O O . GLN A 1 71 ? 17.906 -4.648 9.922 1 60.59 71 GLN A O 1
ATOM 569 N N . GLN A 1 72 ? 19.781 -4.719 11.039 1 61.12 72 GLN A N 1
ATOM 570 C CA . GLN A 1 72 ? 19.141 -5.504 12.086 1 61.12 72 GLN A CA 1
ATOM 571 C C . GLN A 1 72 ? 18.438 -4.598 13.094 1 61.12 72 GLN A C 1
ATOM 573 O O . GLN A 1 72 ? 19.062 -4.09 14.031 1 61.12 72 GLN A O 1
ATOM 578 N N . ILE A 1 73 ? 17.297 -4.156 12.688 1 63.09 73 ILE A N 1
ATOM 579 C CA . ILE A 1 73 ? 16.594 -3.312 13.648 1 63.09 73 ILE A CA 1
ATOM 580 C C . ILE A 1 73 ? 15.406 -4.074 14.234 1 63.09 73 ILE A C 1
ATOM 582 O O . ILE A 1 73 ? 14.539 -4.547 13.492 1 63.09 73 ILE A O 1
ATOM 586 N N . GLU A 1 74 ? 15.461 -4.391 15.57 1 60.75 74 GLU A N 1
ATOM 587 C CA . GLU A 1 74 ? 14.273 -4.898 16.25 1 60.75 74 GLU A CA 1
ATOM 588 C C . GLU A 1 74 ? 13.32 -3.762 16.609 1 60.75 74 GLU A C 1
ATOM 590 O O . GLU A 1 74 ? 13.695 -2.832 17.328 1 60.75 74 GLU A O 1
ATOM 595 N N . GLN A 1 75 ? 12.258 -3.656 15.844 1 61.69 75 GLN A N 1
ATOM 596 C CA . GLN A 1 75 ? 11.289 -2.631 16.203 1 61.69 75 GLN A CA 1
ATOM 597 C C . GLN A 1 75 ? 10.547 -2.996 17.484 1 61.69 75 GLN A C 1
ATOM 599 O O . GLN A 1 75 ? 10.125 -4.141 17.656 1 61.69 75 GLN A O 1
ATOM 604 N N . VAL A 1 76 ? 10.695 -2.26 18.469 1 59.94 76 VAL A N 1
ATOM 605 C CA . VAL A 1 76 ? 10.016 -2.48 19.734 1 59.94 76 VAL A CA 1
ATOM 606 C C . VAL A 1 76 ? 8.5 -2.367 19.547 1 59.94 76 VAL A C 1
ATOM 608 O O . VAL A 1 76 ? 8.008 -1.346 19.062 1 59.94 76 VAL A O 1
ATOM 611 N N . ARG A 1 77 ? 7.902 -3.576 19.734 1 62.78 77 ARG A N 1
ATOM 612 C CA . ARG A 1 77 ? 6.449 -3.707 19.656 1 62.78 77 ARG A CA 1
ATOM 613 C C . ARG A 1 77 ? 5.809 -3.373 21 1 62.78 77 ARG A C 1
ATOM 615 O O . ARG A 1 77 ? 6.254 -3.854 22.047 1 62.78 77 ARG A O 1
ATOM 622 N N . GLU A 1 78 ? 5.379 -2.07 21.344 1 59.53 78 GLU A N 1
ATOM 623 C CA . GLU A 1 78 ? 4.793 -1.912 22.672 1 59.53 78 GLU A CA 1
ATOM 624 C C . GLU A 1 78 ? 3.559 -1.016 22.625 1 59.53 78 GLU A C 1
ATOM 626 O O . GLU A 1 78 ? 2.863 -0.853 23.625 1 59.53 78 GLU A O 1
ATOM 631 N N . GLU A 1 79 ? 3.143 -0.619 21.484 1 60.88 79 GLU A N 1
ATOM 632 C CA . GLU A 1 79 ? 2.156 0.43 21.719 1 60.88 79 GLU A CA 1
ATOM 633 C C . GLU A 1 79 ? 0.737 -0.131 21.688 1 60.88 79 GLU A C 1
ATOM 635 O O . GLU A 1 79 ? 0.289 -0.644 20.672 1 60.88 79 GLU A O 1
ATOM 640 N N . LYS A 1 80 ? 0.185 -0.211 22.969 1 64.12 80 LYS A N 1
ATOM 641 C CA . LYS A 1 80 ? -1.188 -0.68 23.141 1 64.12 80 LYS A CA 1
ATOM 642 C C . LYS A 1 80 ? -2.176 0.482 23.094 1 64.12 80 LYS A C 1
ATOM 644 O O . LYS A 1 80 ? -3.373 0.296 23.328 1 64.12 80 LYS A O 1
ATOM 649 N N . ASP A 1 81 ? -1.705 1.566 22.688 1 62.62 81 ASP A N 1
ATOM 650 C CA . ASP A 1 81 ? -2.629 2.695 22.75 1 62.62 81 ASP A CA 1
ATOM 651 C C . ASP A 1 81 ? -3.691 2.594 21.656 1 62.62 81 ASP A C 1
ATOM 653 O O . ASP A 1 81 ? -3.41 2.131 20.547 1 62.62 81 ASP A O 1
ATOM 657 N N . PRO A 1 82 ? -4.879 3.002 22.047 1 65.62 82 PRO A N 1
ATOM 658 C CA . PRO A 1 82 ? -5.965 2.975 21.062 1 65.62 82 PRO A CA 1
ATOM 659 C C . PRO A 1 82 ? -5.703 3.885 19.875 1 65.62 82 PRO A C 1
ATOM 661 O O . PRO A 1 82 ? -4.969 4.867 19.984 1 65.62 82 PRO A O 1
ATOM 664 N N . LEU A 1 83 ? -6.141 3.43 18.812 1 71.88 83 LEU A N 1
ATOM 665 C CA . LEU A 1 83 ? -6.004 4.207 17.578 1 71.88 83 LEU A CA 1
ATOM 666 C C . LEU A 1 83 ? -6.949 5.406 17.594 1 71.88 83 LEU A C 1
ATOM 668 O O . LEU A 1 83 ? -8.086 5.301 18.062 1 71.88 83 LEU A O 1
ATOM 672 N N . ASN A 1 84 ? -6.426 6.508 17.281 1 69.25 84 ASN A N 1
ATOM 673 C CA . ASN A 1 84 ? -7.301 7.66 17.109 1 69.25 84 ASN A CA 1
ATOM 674 C C . ASN A 1 84 ? -8.164 7.516 15.852 1 69.25 84 ASN A C 1
ATOM 676 O O . ASN A 1 84 ? -7.68 7.066 14.812 1 69.25 84 ASN A O 1
ATOM 680 N N . SER A 1 85 ? -9.359 7.742 16.094 1 69.69 85 SER A N 1
ATOM 681 C CA . SER A 1 85 ? -10.297 7.59 14.992 1 69.69 85 SER A CA 1
ATOM 682 C C . SER A 1 85 ? -10.242 8.789 14.055 1 69.69 85 SER A C 1
ATOM 684 O O . SER A 1 85 ? -10.375 9.938 14.492 1 69.69 85 SER A O 1
ATOM 686 N N . PHE A 1 86 ? -9.656 8.617 13.016 1 72.12 86 PHE A N 1
ATOM 687 C CA . PHE A 1 86 ? -9.688 9.617 11.961 1 72.12 86 PHE A CA 1
ATOM 688 C C . PHE A 1 86 ? -10.508 9.125 10.773 1 72.12 86 PHE A C 1
ATOM 690 O O . PHE A 1 86 ? -10.367 7.977 10.352 1 72.12 86 PHE A O 1
ATOM 697 N N . PRO A 1 87 ? -11.43 10.055 10.453 1 71.06 87 PRO A N 1
ATOM 698 C CA . PRO A 1 87 ? -12.25 9.617 9.32 1 71.06 87 PRO A CA 1
ATOM 699 C C . PRO A 1 87 ? -11.438 9.375 8.055 1 71.06 87 PRO A C 1
ATOM 701 O O . PRO A 1 87 ? -10.516 10.141 7.754 1 71.06 87 PRO A O 1
ATOM 704 N N . ARG A 1 88 ? -11.789 8.383 7.441 1 72.75 88 ARG A N 1
ATOM 705 C CA . ARG A 1 88 ? -11.094 8.016 6.219 1 72.75 88 ARG A CA 1
ATOM 706 C C . ARG A 1 88 ? -11.43 8.977 5.082 1 72.75 88 ARG A C 1
ATOM 708 O O . ARG A 1 88 ? -12.578 9.398 4.941 1 72.75 88 ARG A O 1
ATOM 715 N N . LEU A 1 89 ? -10.398 9.398 4.422 1 76.5 89 LEU A N 1
ATOM 716 C CA . LEU A 1 89 ? -10.547 10.172 3.197 1 76.5 89 LEU A CA 1
ATOM 717 C C . LEU A 1 89 ? -10.328 9.297 1.969 1 76.5 89 LEU A C 1
ATOM 719 O O . LEU A 1 89 ? -9.188 8.969 1.63 1 76.5 89 LEU A O 1
ATOM 723 N N . PRO A 1 90 ? -11.391 8.875 1.34 1 75.38 90 PRO A N 1
ATOM 724 C CA . PRO A 1 90 ? -11.234 7.977 0.193 1 75.38 90 PRO A CA 1
ATOM 725 C C . PRO A 1 90 ? -10.305 8.539 -0.878 1 75.38 90 PRO A C 1
ATOM 727 O O . PRO A 1 90 ? -9.633 7.777 -1.577 1 75.38 90 PRO A O 1
ATOM 730 N N . THR A 1 91 ? -10.242 9.812 -0.92 1 85 91 THR A N 1
ATOM 731 C CA . THR A 1 91 ? -9.406 10.461 -1.927 1 85 91 THR A CA 1
ATOM 732 C C . THR A 1 91 ? -7.93 10.211 -1.643 1 85 91 THR A C 1
ATOM 734 O O . THR A 1 91 ? -7.102 10.25 -2.555 1 85 91 THR A O 1
ATOM 737 N N . LEU A 1 92 ? -7.703 9.867 -0.429 1 89.69 92 LEU A N 1
ATOM 738 C CA . LEU A 1 92 ? -6.316 9.688 -0.012 1 89.69 92 LEU A CA 1
ATOM 739 C C . LEU A 1 92 ? -5.68 8.508 -0.732 1 89.69 92 LEU A C 1
ATOM 741 O O . LEU A 1 92 ? -4.582 8.625 -1.28 1 89.69 92 LEU A O 1
ATOM 745 N N . LYS A 1 93 ? -6.367 7.473 -0.78 1 89.31 93 LYS A N 1
ATOM 746 C CA . LYS A 1 93 ? -5.836 6.27 -1.416 1 89.31 93 LYS A CA 1
ATOM 747 C C . LYS A 1 93 ? -5.715 6.453 -2.926 1 89.31 93 LYS A C 1
ATOM 749 O O . LYS A 1 93 ? -4.777 5.945 -3.547 1 89.31 93 LYS A O 1
ATOM 754 N N . ARG A 1 94 ? -6.629 7.078 -3.477 1 92.62 94 ARG A N 1
ATOM 755 C CA . ARG A 1 94 ? -6.598 7.336 -4.914 1 92.62 94 ARG A CA 1
ATOM 756 C C . ARG A 1 94 ? -5.375 8.164 -5.293 1 92.62 94 ARG A C 1
ATOM 758 O O . ARG A 1 94 ? -4.691 7.855 -6.27 1 92.62 94 ARG A O 1
ATOM 765 N N . ILE A 1 95 ? -5.145 9.188 -4.516 1 95.69 95 ILE A N 1
ATOM 766 C CA . ILE A 1 95 ? -4.004 10.062 -4.777 1 95.69 95 ILE A CA 1
ATOM 767 C C . ILE A 1 95 ? -2.705 9.281 -4.586 1 95.69 95 ILE A C 1
ATOM 769 O O . ILE A 1 95 ? -1.764 9.422 -5.371 1 95.69 95 ILE A O 1
ATOM 773 N N . SER A 1 96 ? -2.684 8.469 -3.527 1 95.44 96 SER A N 1
ATOM 774 C CA . SER A 1 96 ? -1.502 7.648 -3.285 1 95.44 96 SER A CA 1
ATOM 775 C C . SER A 1 96 ? -1.213 6.734 -4.473 1 95.44 96 SER A C 1
ATOM 777 O O . SER A 1 96 ? -0.062 6.602 -4.895 1 95.44 96 SER A O 1
ATOM 779 N N . CYS A 1 97 ? -2.277 6.188 -5.004 1 93.69 97 CYS A N 1
ATOM 780 C CA . CYS A 1 97 ? -2.145 5.293 -6.148 1 93.69 97 CYS A CA 1
ATOM 781 C C . CYS A 1 97 ? -1.695 6.055 -7.387 1 93.69 97 CYS A C 1
ATOM 783 O O . CYS A 1 97 ? -0.87 5.562 -8.156 1 93.69 97 CYS A O 1
ATOM 785 N N . GLN A 1 98 ? -2.195 7.199 -7.547 1 94.31 98 GLN A N 1
ATOM 786 C CA . GLN A 1 98 ? -1.793 8.023 -8.68 1 94.31 98 GLN A CA 1
ATOM 787 C C . GLN A 1 98 ? -0.311 8.383 -8.602 1 94.31 98 GLN A C 1
ATOM 789 O O . GLN A 1 98 ? 0.388 8.375 -9.617 1 94.31 98 GLN A O 1
ATOM 794 N N . MET A 1 99 ? 0.147 8.648 -7.453 1 96.06 99 MET A N 1
ATOM 795 C CA . MET A 1 99 ? 1.536 9.062 -7.27 1 96.06 99 MET A CA 1
ATOM 796 C C . MET A 1 99 ? 2.486 7.898 -7.539 1 96.06 99 MET A C 1
ATOM 798 O O . MET A 1 99 ? 3.49 8.062 -8.234 1 96.06 99 MET A O 1
ATOM 802 N N . ILE A 1 100 ? 2.143 6.773 -7.02 1 94.19 100 ILE A N 1
ATOM 803 C CA . ILE A 1 100 ? 3.055 5.637 -7.105 1 94.19 100 ILE A CA 1
ATOM 804 C C . ILE A 1 100 ? 3.09 5.109 -8.539 1 94.19 100 ILE A C 1
ATOM 806 O O . ILE A 1 100 ? 4.094 4.543 -8.977 1 94.19 100 ILE A O 1
ATOM 810 N N . CYS A 1 101 ? 1.985 5.316 -9.297 1 91.62 101 CYS A N 1
ATOM 811 C CA . CYS A 1 101 ? 1.902 4.805 -10.664 1 91.62 101 CYS A CA 1
ATOM 812 C C . CYS A 1 101 ? 2.416 5.832 -11.664 1 91.62 101 CYS A C 1
ATOM 814 O O . CYS A 1 101 ? 2.418 5.582 -12.867 1 91.62 101 CYS A O 1
ATOM 816 N N . THR A 1 102 ? 2.836 6.949 -11.172 1 93.06 102 THR A N 1
ATOM 817 C CA . THR A 1 102 ? 3.387 7.973 -12.055 1 93.06 102 THR A CA 1
ATOM 818 C C . THR A 1 102 ? 4.754 7.551 -12.586 1 93.06 102 THR A C 1
ATOM 820 O O . THR A 1 102 ? 5.57 6.996 -11.852 1 93.06 102 THR A O 1
ATOM 823 N N . ALA A 1 103 ? 4.902 7.738 -13.914 1 89.19 103 ALA A N 1
ATOM 824 C CA . ALA A 1 103 ? 6.195 7.438 -14.523 1 89.19 103 ALA A CA 1
ATOM 825 C C . ALA A 1 103 ? 7.281 8.375 -14.008 1 89.19 103 ALA A C 1
ATOM 827 O O . ALA A 1 103 ? 6.98 9.461 -13.5 1 89.19 103 ALA A O 1
ATOM 828 N N . ARG A 1 104 ? 8.484 7.992 -14.188 1 88.88 104 ARG A N 1
ATOM 829 C CA . ARG A 1 104 ? 9.594 8.82 -13.727 1 88.88 104 ARG A CA 1
ATOM 830 C C . ARG A 1 104 ? 9.867 9.961 -14.703 1 88.88 104 ARG A C 1
ATOM 832 O O . ARG A 1 104 ? 9.828 9.766 -15.914 1 88.88 104 ARG A O 1
ATOM 839 N N . GLY A 1 105 ? 10.039 11.102 -14.062 1 88.81 105 GLY A N 1
ATOM 840 C CA . GLY A 1 105 ? 10.297 12.281 -14.867 1 88.81 105 GLY A CA 1
ATOM 841 C C . GLY A 1 105 ? 9.562 13.516 -14.383 1 88.81 105 GLY A C 1
ATOM 842 O O . GLY A 1 105 ? 8.453 13.406 -13.844 1 88.81 105 GLY A O 1
ATOM 843 N N . GLU A 1 106 ? 10.125 14.555 -14.68 1 90.56 106 GLU A N 1
ATOM 844 C CA . GLU A 1 106 ? 9.586 15.82 -14.188 1 90.56 106 GLU A CA 1
ATOM 845 C C . GLU A 1 106 ? 8.289 16.188 -14.891 1 90.56 106 GLU A C 1
ATOM 847 O O . GLU A 1 106 ? 7.379 16.75 -14.281 1 90.56 106 GLU A O 1
ATOM 852 N N . GLN A 1 107 ? 8.188 15.844 -16.109 1 91.81 107 GLN A N 1
ATOM 853 C CA . GLN A 1 107 ? 7 16.172 -16.891 1 91.81 107 GLN A CA 1
ATOM 854 C C . GLN A 1 107 ? 5.801 15.344 -16.422 1 91.81 107 GLN A C 1
ATOM 856 O O . GLN A 1 107 ? 4.676 15.844 -16.375 1 91.81 107 GLN A O 1
ATOM 861 N N . TYR A 1 108 ? 6.082 14.156 -16.109 1 92.62 108 TYR A N 1
ATOM 862 C CA . TYR A 1 108 ? 5.008 13.289 -15.641 1 92.62 108 TYR A CA 1
ATOM 863 C C . TYR A 1 108 ? 4.57 13.672 -14.234 1 92.62 108 TYR A C 1
ATOM 865 O O . TYR A 1 108 ? 3.385 13.609 -13.906 1 92.62 108 TYR A O 1
ATOM 873 N N . ALA A 1 109 ? 5.559 14.055 -13.453 1 94.25 109 ALA A N 1
ATOM 874 C CA . ALA A 1 109 ? 5.23 14.523 -12.109 1 94.25 109 ALA A CA 1
ATOM 875 C C . ALA A 1 109 ? 4.336 15.758 -12.164 1 94.25 109 ALA A C 1
ATOM 877 O O . ALA A 1 109 ? 3.42 15.906 -11.352 1 94.25 109 ALA A O 1
ATOM 878 N N . HIS A 1 110 ? 4.602 16.609 -13.102 1 94.75 110 HIS A N 1
ATOM 879 C CA . HIS A 1 110 ? 3.785 17.812 -13.273 1 94.75 110 HIS A CA 1
ATOM 880 C C . HIS A 1 110 ? 2.352 17.453 -13.641 1 94.75 110 HIS A C 1
ATOM 882 O O . HIS A 1 110 ? 1.402 18 -13.078 1 94.75 110 HIS A O 1
ATOM 888 N N . GLN A 1 111 ? 2.219 16.562 -14.555 1 94.56 111 GLN A N 1
ATOM 889 C CA . GLN A 1 111 ? 0.889 16.156 -14.992 1 94.56 111 GLN A CA 1
ATOM 890 C C . GLN A 1 111 ? 0.085 15.57 -13.836 1 94.56 111 GLN A C 1
ATOM 892 O O . GLN A 1 111 ? -1.088 15.906 -13.656 1 94.56 111 GLN A O 1
ATOM 897 N N . THR A 1 112 ? 0.716 14.695 -13.141 1 96.19 112 THR A N 1
ATOM 898 C CA . THR A 1 112 ? 0.049 14.086 -12 1 96.19 112 THR A CA 1
ATOM 899 C C . THR A 1 112 ? -0.283 15.125 -10.938 1 96.19 112 THR A C 1
ATOM 901 O O . THR A 1 112 ? -1.346 15.07 -10.32 1 96.19 112 THR A O 1
ATOM 904 N N . THR A 1 113 ? 0.642 16.047 -10.758 1 96.88 113 THR A N 1
ATOM 905 C CA . THR A 1 113 ? 0.413 17.109 -9.789 1 96.88 113 THR A CA 1
ATOM 906 C C . THR A 1 113 ? -0.821 17.922 -10.164 1 96.88 113 THR A C 1
ATOM 908 O O . THR A 1 113 ? -1.656 18.219 -9.305 1 96.88 113 THR A O 1
ATOM 911 N N . MET A 1 114 ? -0.941 18.266 -11.383 1 95.12 114 MET A N 1
ATOM 912 C CA . MET A 1 114 ? -2.078 19.062 -11.844 1 95.12 114 MET A CA 1
ATOM 913 C C . MET A 1 114 ? -3.383 18.281 -11.68 1 95.12 114 MET A C 1
ATOM 915 O O . MET A 1 114 ? -4.414 18.875 -11.336 1 95.12 114 MET A O 1
ATOM 919 N N . LEU A 1 115 ? -3.328 17.031 -11.914 1 94.62 115 LEU A N 1
ATOM 920 C CA . LEU A 1 115 ? -4.504 16.188 -11.734 1 94.62 115 LEU A CA 1
ATOM 921 C C . LEU A 1 115 ? -4.922 16.141 -10.273 1 94.62 115 LEU A C 1
ATOM 923 O O . LEU A 1 115 ? -6.113 16.172 -9.961 1 94.62 115 LEU A O 1
ATOM 927 N N . ILE A 1 116 ? -3.938 16.031 -9.414 1 96.19 116 ILE A N 1
ATOM 928 C CA . ILE A 1 116 ? -4.207 15.992 -7.98 1 96.19 116 ILE A CA 1
ATOM 929 C C . ILE A 1 116 ? -4.836 17.312 -7.539 1 96.19 116 ILE A C 1
ATOM 931 O O . ILE A 1 116 ? -5.801 17.328 -6.773 1 96.19 116 ILE A O 1
ATOM 935 N N . LEU A 1 117 ? -4.277 18.406 -8.039 1 94.31 117 LEU A N 1
ATOM 936 C CA . LEU A 1 117 ? -4.809 19.719 -7.695 1 94.31 117 LEU A CA 1
ATOM 937 C C . LEU A 1 117 ? -6.246 19.859 -8.18 1 94.31 117 LEU A C 1
ATOM 939 O O . LEU A 1 117 ? -7.07 20.484 -7.512 1 94.31 117 LEU A O 1
ATOM 943 N N . GLU A 1 118 ? -6.539 19.25 -9.289 1 91.75 118 GLU A N 1
ATOM 944 C CA . GLU A 1 118 ? -7.898 19.297 -9.812 1 91.75 118 GLU A CA 1
ATOM 945 C C . GLU A 1 118 ? -8.852 18.453 -8.961 1 91.75 118 GLU A C 1
ATOM 947 O O . GLU A 1 118 ? -10.023 18.797 -8.812 1 91.75 118 GLU A O 1
ATOM 952 N N . GLN A 1 119 ? -8.406 17.359 -8.516 1 91.12 119 GLN A N 1
ATOM 953 C CA . GLN A 1 119 ? -9.211 16.484 -7.672 1 91.12 119 GLN A CA 1
ATOM 954 C C . GLN A 1 119 ? -9.492 17.125 -6.316 1 91.12 119 GLN A C 1
ATOM 956 O O . GLN A 1 119 ? -10.531 16.875 -5.703 1 91.12 119 GLN A O 1
ATOM 961 N N . LEU A 1 120 ? -8.508 17.906 -5.926 1 90.75 120 LEU A N 1
ATOM 962 C CA . LEU A 1 120 ? -8.641 18.562 -4.629 1 90.75 120 LEU A CA 1
ATOM 963 C C . LEU A 1 120 ? -9.07 20.016 -4.793 1 90.75 120 LEU A C 1
ATOM 965 O O . LEU A 1 120 ? -8.633 20.891 -4.035 1 90.75 120 LEU A O 1
ATOM 969 N N . ARG A 1 121 ? -9.852 20.281 -5.73 1 88.75 121 ARG A N 1
ATOM 970 C CA . ARG A 1 121 ? -10.219 21.656 -6.086 1 88.75 121 ARG A CA 1
ATOM 971 C C . ARG A 1 121 ? -11.008 22.328 -4.969 1 88.75 121 ARG A C 1
ATOM 973 O O . ARG A 1 121 ? -10.945 23.547 -4.793 1 88.75 121 ARG A O 1
ATOM 980 N N . ASP A 1 122 ? -11.672 21.516 -4.125 1 85.94 122 ASP A N 1
ATOM 981 C CA . ASP A 1 122 ? -12.562 22.062 -3.107 1 85.94 122 ASP A CA 1
ATOM 982 C C . ASP A 1 122 ? -11.852 22.188 -1.765 1 85.94 122 ASP A C 1
ATOM 984 O O . ASP A 1 122 ? -12.469 22.547 -0.759 1 85.94 122 ASP A O 1
ATOM 988 N N . TYR A 1 123 ? -10.586 21.953 -1.725 1 87.06 123 TYR A N 1
ATOM 989 C CA . TYR A 1 123 ? -9.82 22.031 -0.488 1 87.06 123 TYR A CA 1
ATOM 990 C C . TYR A 1 123 ? -8.914 23.25 -0.485 1 87.06 123 TYR A C 1
ATOM 992 O O . TYR A 1 123 ? -8.57 23.781 -1.545 1 87.06 123 TYR A O 1
ATOM 1000 N N . SER A 1 124 ? -8.641 23.75 0.727 1 85.5 124 SER A N 1
ATOM 1001 C CA . SER A 1 124 ? -7.68 24.844 0.859 1 85.5 124 SER A CA 1
ATOM 1002 C C . SER A 1 124 ? -6.277 24.406 0.467 1 85.5 124 SER A C 1
ATOM 1004 O O . SER A 1 124 ? -5.996 23.203 0.396 1 85.5 124 SER A O 1
ATOM 1006 N N . TRP A 1 125 ? -5.414 25.312 0.198 1 87.19 125 TRP A N 1
ATOM 1007 C CA . TRP A 1 125 ? -4.066 25.016 -0.269 1 87.19 125 TRP A CA 1
ATOM 1008 C C . TRP A 1 125 ? -3.289 24.234 0.789 1 87.19 125 TRP A C 1
ATOM 1010 O O . TRP A 1 125 ? -2.48 23.359 0.458 1 87.19 125 TRP A O 1
ATOM 1020 N N . ASP A 1 126 ? -3.482 24.625 2.053 1 88 126 ASP A N 1
ATOM 1021 C CA . ASP A 1 126 ? -2.82 23.875 3.113 1 88 126 ASP A CA 1
ATOM 1022 C C . ASP A 1 126 ? -3.342 22.438 3.178 1 88 126 ASP A C 1
ATOM 1024 O O . ASP A 1 126 ? -2.566 21.5 3.361 1 88 126 ASP A O 1
ATOM 1028 N N . ALA A 1 127 ? -4.664 22.344 3.004 1 90.31 127 ALA A N 1
ATOM 1029 C CA . ALA A 1 127 ? -5.266 21 3.016 1 90.31 127 ALA A CA 1
ATOM 1030 C C . ALA A 1 127 ? -4.75 20.156 1.855 1 90.31 127 ALA A C 1
ATOM 1032 O O . ALA A 1 127 ? -4.523 18.953 2.008 1 90.31 127 ALA A O 1
ATOM 1033 N N . LYS A 1 128 ? -4.566 20.781 0.672 1 92.62 128 LYS A N 1
ATOM 1034 C CA . LYS A 1 128 ? -4.043 20.062 -0.492 1 92.62 128 LYS A CA 1
ATOM 1035 C C . LYS A 1 128 ? -2.648 19.516 -0.22 1 92.62 128 LYS A C 1
ATOM 1037 O O . LYS A 1 128 ? -2.357 18.359 -0.55 1 92.62 128 LYS A O 1
ATOM 1042 N N . ALA A 1 129 ? -1.836 20.312 0.37 1 94.25 129 ALA A N 1
ATOM 1043 C CA . ALA A 1 129 ? -0.469 19.906 0.68 1 94.25 129 ALA A CA 1
ATOM 1044 C C . ALA A 1 129 ? -0.454 18.781 1.716 1 94.25 129 ALA A C 1
ATOM 1046 O O . ALA A 1 129 ? 0.309 17.828 1.589 1 94.25 129 ALA A O 1
ATOM 1047 N N . VAL A 1 130 ? -1.326 18.906 2.686 1 94.69 130 VAL A N 1
ATOM 1048 C CA . VAL A 1 130 ? -1.354 17.922 3.766 1 94.69 130 VAL A CA 1
ATOM 1049 C C . VAL A 1 130 ? -1.912 16.609 3.244 1 94.69 130 VAL A C 1
ATOM 1051 O O . VAL A 1 130 ? -1.433 15.531 3.619 1 94.69 130 VAL A O 1
ATOM 1054 N N . ILE A 1 131 ? -2.941 16.672 2.426 1 94.69 131 ILE A N 1
ATOM 1055 C CA . ILE A 1 131 ? -3.521 15.469 1.856 1 94.69 131 ILE A CA 1
ATOM 1056 C C . ILE A 1 131 ? -2.484 14.758 0.991 1 94.69 131 ILE A C 1
ATOM 1058 O O . ILE A 1 131 ? -2.354 13.531 1.048 1 94.69 131 ILE A O 1
ATOM 1062 N N . ALA A 1 132 ? -1.755 15.516 0.202 1 97.19 132 ALA A N 1
ATOM 1063 C CA . ALA A 1 132 ? -0.693 14.938 -0.615 1 97.19 132 ALA A CA 1
ATOM 1064 C C . ALA A 1 132 ? 0.397 14.32 0.259 1 97.19 132 ALA A C 1
ATOM 1066 O O . ALA A 1 132 ? 0.945 13.266 -0.072 1 97.19 132 ALA A O 1
ATOM 1067 N N . LEU A 1 133 ? 0.689 14.977 1.327 1 97.5 133 LEU A N 1
ATOM 1068 C CA . LEU A 1 133 ? 1.674 14.453 2.266 1 97.5 133 LEU A CA 1
ATOM 1069 C C . LEU A 1 133 ? 1.197 13.133 2.871 1 97.5 133 LEU A C 1
ATOM 1071 O O . LEU A 1 133 ? 1.983 12.195 3.025 1 97.5 133 LEU A O 1
ATOM 1075 N N . ALA A 1 134 ? -0.045 13.172 3.268 1 96 134 ALA A N 1
ATOM 1076 C CA . ALA A 1 134 ? -0.621 11.961 3.842 1 96 134 ALA A CA 1
ATOM 1077 C C . ALA A 1 134 ? -0.593 10.812 2.836 1 96 134 ALA A C 1
ATOM 1079 O O . ALA A 1 134 ? -0.323 9.664 3.201 1 96 134 ALA A O 1
ATOM 1080 N N . ALA A 1 135 ? -0.898 11.117 1.602 1 96.75 135 ALA A N 1
ATOM 1081 C CA . ALA A 1 135 ? -0.845 10.102 0.547 1 96.75 135 ALA A CA 1
ATOM 1082 C C . ALA A 1 135 ? 0.572 9.57 0.374 1 96.75 135 ALA A C 1
ATOM 1084 O O . ALA A 1 135 ? 0.767 8.359 0.19 1 96.75 135 ALA A O 1
ATOM 1085 N N . PHE A 1 136 ? 1.509 10.445 0.377 1 97.81 136 PHE A N 1
ATOM 1086 C CA . PHE A 1 136 ? 2.91 10.047 0.316 1 97.81 136 PHE A CA 1
ATOM 1087 C C . PHE A 1 136 ? 3.281 9.188 1.516 1 97.81 136 PHE A C 1
ATOM 1089 O O . PHE A 1 136 ? 4.004 8.195 1.375 1 97.81 136 PHE A O 1
ATOM 1096 N N . ALA A 1 137 ? 2.809 9.586 2.662 1 97.12 137 ALA A N 1
ATOM 1097 C CA . ALA A 1 137 ? 3.125 8.883 3.902 1 97.12 137 ALA A CA 1
ATOM 1098 C C . ALA A 1 137 ? 2.658 7.43 3.846 1 97.12 137 ALA A C 1
ATOM 1100 O O . ALA A 1 137 ? 3.301 6.543 4.406 1 97.12 137 ALA A O 1
ATOM 1101 N N . LEU A 1 138 ? 1.602 7.16 3.184 1 94.88 138 LEU A N 1
ATOM 1102 C CA . LEU A 1 138 ? 1.088 5.801 3.064 1 94.88 138 LEU A CA 1
ATOM 1103 C C . LEU A 1 138 ? 2.107 4.895 2.381 1 94.88 138 LEU A C 1
ATOM 1105 O O . LEU A 1 138 ? 2.416 3.811 2.885 1 94.88 138 LEU A O 1
ATOM 1109 N N . GLU A 1 139 ? 2.609 5.355 1.293 1 95.25 139 GLU A N 1
ATOM 1110 C CA . GLU A 1 139 ? 3.545 4.551 0.515 1 95.25 139 GLU A CA 1
ATOM 1111 C C . GLU A 1 139 ? 4.93 4.535 1.161 1 95.25 139 GLU A C 1
ATOM 1113 O O . GLU A 1 139 ? 5.598 3.5 1.181 1 95.25 139 GLU A O 1
ATOM 1118 N N . TYR A 1 140 ? 5.359 5.672 1.62 1 96.19 140 TYR A N 1
ATOM 1119 C CA . TYR A 1 140 ? 6.656 5.797 2.279 1 96.19 140 TYR A CA 1
ATOM 1120 C C . TYR A 1 140 ? 6.711 4.945 3.541 1 96.19 140 TYR A C 1
ATOM 1122 O O . TYR A 1 140 ? 7.703 4.262 3.793 1 96.19 140 TYR A O 1
ATOM 1130 N N . GLY A 1 141 ? 5.648 5.008 4.309 1 93.81 141 GLY A N 1
ATOM 1131 C CA . GLY A 1 141 ? 5.566 4.203 5.516 1 93.81 141 GLY A CA 1
ATOM 1132 C C . GLY A 1 141 ? 5.57 2.711 5.246 1 93.81 141 GLY A C 1
ATOM 1133 O O . GLY A 1 141 ? 6.219 1.947 5.965 1 93.81 141 GLY A O 1
ATOM 1134 N N . LYS A 1 142 ? 4.848 2.324 4.281 1 92.19 142 LYS A N 1
ATOM 1135 C CA . LYS A 1 142 ? 4.812 0.913 3.906 1 92.19 142 LYS A CA 1
ATOM 1136 C C . LYS A 1 142 ? 6.203 0.41 3.529 1 92.19 142 LYS A C 1
ATOM 1138 O O . LYS A 1 142 ? 6.57 -0.717 3.865 1 92.19 142 LYS A O 1
ATOM 1143 N N . PHE A 1 143 ? 6.93 1.175 2.752 1 92.38 143 PHE A N 1
ATOM 1144 C CA . PHE A 1 143 ? 8.273 0.816 2.324 1 92.38 143 PHE A CA 1
ATOM 1145 C C . PHE A 1 143 ? 9.18 0.569 3.529 1 92.38 143 PHE A C 1
ATOM 1147 O O . PHE A 1 143 ? 9.859 -0.456 3.6 1 92.38 143 PHE A O 1
ATOM 1154 N N . TRP A 1 144 ? 9.102 1.435 4.453 1 90.56 144 TRP A N 1
ATOM 1155 C CA . TRP A 1 144 ? 10.039 1.352 5.574 1 90.56 144 TRP A CA 1
ATOM 1156 C C . TRP A 1 144 ? 9.547 0.349 6.613 1 90.56 144 TRP A C 1
ATOM 1158 O O . TRP A 1 144 ? 10.328 -0.101 7.461 1 90.56 144 TRP A O 1
ATOM 1168 N N . GLN A 1 145 ? 8.281 0.051 6.59 1 88.31 145 GLN A N 1
ATOM 1169 C CA . GLN A 1 145 ? 7.781 -1.019 7.445 1 88.31 145 GLN A CA 1
ATOM 1170 C C . GLN A 1 145 ? 8.359 -2.369 7.031 1 88.31 145 GLN A C 1
ATOM 1172 O O . GLN A 1 145 ? 8.594 -3.236 7.879 1 88.31 145 GLN A O 1
ATOM 1177 N N . LEU A 1 146 ? 8.625 -2.504 5.781 1 87.31 146 LEU A N 1
ATOM 1178 C CA . LEU A 1 146 ? 9.086 -3.777 5.234 1 87.31 146 LEU A CA 1
ATOM 1179 C C . LEU A 1 146 ? 10.609 -3.814 5.16 1 87.31 146 LEU A C 1
ATOM 1181 O O . LEU A 1 146 ? 11.203 -4.887 5.008 1 87.31 146 LEU A O 1
ATOM 1185 N N . ALA A 1 147 ? 11.305 -2.787 5.348 1 81.62 147 ALA A N 1
ATOM 1186 C CA . ALA A 1 147 ? 12.742 -2.658 5.094 1 81.62 147 ALA A CA 1
ATOM 1187 C C . ALA A 1 147 ? 13.555 -3.363 6.176 1 81.62 147 ALA A C 1
ATOM 1189 O O . ALA A 1 147 ? 14.555 -4.023 5.879 1 81.62 147 ALA A O 1
ATOM 1190 N N . PRO A 1 148 ? 13.148 -3.209 7.48 1 73.56 148 PRO A N 1
ATOM 1191 C CA . PRO A 1 148 ? 14.016 -3.789 8.516 1 73.56 148 PRO A CA 1
ATOM 1192 C C . PRO A 1 148 ? 14.102 -5.309 8.422 1 73.56 148 PRO A C 1
ATOM 1194 O O . PRO A 1 148 ? 13.148 -5.961 7.98 1 73.56 148 PRO A O 1
ATOM 1197 N N . ILE A 1 149 ? 15.383 -5.633 8.914 1 66.19 149 ILE A N 1
ATOM 1198 C CA . ILE A 1 149 ? 15.656 -7.066 8.961 1 66.19 149 ILE A CA 1
ATOM 1199 C C . ILE A 1 149 ? 15.172 -7.641 10.289 1 66.19 149 ILE A C 1
ATOM 1201 O O . ILE A 1 149 ? 15.281 -6.992 11.328 1 66.19 149 ILE A O 1
ATOM 1205 N N . HIS A 1 150 ? 14.375 -8.594 10.312 1 73.12 150 HIS A N 1
ATOM 1206 C CA . HIS A 1 150 ? 13.531 -9.32 11.258 1 73.12 150 HIS A CA 1
ATOM 1207 C C . HIS A 1 150 ? 12.055 -9.117 10.938 1 73.12 150 HIS A C 1
ATOM 1209 O O . HIS A 1 150 ? 11.484 -8.078 11.266 1 73.12 150 HIS A O 1
ATOM 1215 N N . ARG A 1 151 ? 11.797 -9.906 10.18 1 75.88 151 ARG A N 1
ATOM 1216 C CA . ARG A 1 151 ? 10.438 -9.852 9.664 1 75.88 151 ARG A CA 1
ATOM 1217 C C . ARG A 1 151 ? 9.633 -11.07 10.094 1 75.88 151 ARG A C 1
ATOM 1219 O O . ARG A 1 151 ? 10.211 -12.125 10.398 1 75.88 151 ARG A O 1
ATOM 1226 N N . ASP A 1 152 ? 8.484 -10.828 10.297 1 81 152 ASP A N 1
ATOM 1227 C CA . ASP A 1 152 ? 7.613 -11.984 10.461 1 81 152 ASP A CA 1
ATOM 1228 C C . ASP A 1 152 ? 7.352 -12.664 9.117 1 81 152 ASP A C 1
ATOM 1230 O O . ASP A 1 152 ? 7.797 -12.18 8.07 1 81 152 ASP A O 1
ATOM 1234 N N . LYS A 1 153 ? 6.715 -13.75 9.125 1 83.38 153 LYS A N 1
ATOM 1235 C CA . LYS A 1 153 ? 6.477 -14.539 7.918 1 83.38 153 LYS A CA 1
ATOM 1236 C C . LYS A 1 153 ? 5.758 -13.711 6.855 1 83.38 153 LYS A C 1
ATOM 1238 O O . LYS A 1 153 ? 6.129 -13.734 5.68 1 83.38 153 LYS A O 1
ATOM 1243 N N . LEU A 1 154 ? 4.789 -13.023 7.32 1 88.44 154 LEU A N 1
ATOM 1244 C CA . LEU A 1 154 ? 4.043 -12.195 6.375 1 88.44 154 LEU A CA 1
ATOM 1245 C C . LEU A 1 154 ? 4.898 -11.039 5.863 1 88.44 154 LEU A C 1
ATOM 1247 O O . LEU A 1 154 ? 4.867 -10.719 4.676 1 88.44 154 LEU A O 1
ATOM 1251 N N . GLY A 1 155 ? 5.656 -10.438 6.785 1 87.5 155 GLY A N 1
ATOM 1252 C CA . GLY A 1 155 ? 6.539 -9.352 6.387 1 87.5 155 GLY A CA 1
ATOM 1253 C C . GLY A 1 155 ? 7.594 -9.773 5.383 1 87.5 155 GLY A C 1
ATOM 1254 O O . GLY A 1 155 ? 7.918 -9.023 4.461 1 87.5 155 GLY A O 1
ATOM 1255 N N . LYS A 1 156 ? 8.078 -10.93 5.504 1 87.31 156 LYS A N 1
ATOM 1256 C CA . LYS A 1 156 ? 9.094 -11.445 4.582 1 87.31 156 LYS A CA 1
ATOM 1257 C C . LYS A 1 156 ? 8.5 -11.672 3.191 1 87.31 156 LYS A C 1
ATOM 1259 O O . LYS A 1 156 ? 9.094 -11.266 2.189 1 87.31 156 LYS A O 1
ATOM 1264 N N . SER A 1 157 ? 7.387 -12.344 3.182 1 88.25 157 SER A N 1
ATOM 1265 C CA . SER A 1 157 ? 6.738 -12.617 1.901 1 88.25 157 SER A CA 1
ATOM 1266 C C . SER A 1 157 ? 6.344 -11.32 1.196 1 88.25 157 SER A C 1
ATOM 1268 O O . SER A 1 157 ? 6.43 -11.227 -0.03 1 88.25 157 SER A O 1
ATOM 1270 N N . LEU A 1 158 ? 5.914 -10.367 1.967 1 90.69 158 LEU A N 1
ATOM 1271 C CA . LEU A 1 158 ? 5.535 -9.078 1.396 1 90.69 158 LEU A CA 1
ATOM 1272 C C . LEU A 1 158 ? 6.758 -8.344 0.855 1 90.69 158 LEU A C 1
ATOM 1274 O O . LEU A 1 158 ? 6.676 -7.676 -0.179 1 90.69 158 LEU A O 1
ATOM 1278 N N . ALA A 1 159 ? 7.836 -8.406 1.599 1 88.5 159 ALA A N 1
ATOM 1279 C CA . ALA A 1 159 ? 9.07 -7.773 1.145 1 88.5 159 ALA A CA 1
ATOM 1280 C C . ALA A 1 159 ? 9.547 -8.383 -0.172 1 88.5 159 ALA A C 1
ATOM 1282 O O . ALA A 1 159 ? 10.023 -7.664 -1.058 1 88.5 159 ALA A O 1
ATOM 1283 N N . GLU A 1 160 ? 9.383 -9.664 -0.329 1 87 160 GLU A N 1
ATOM 1284 C CA . GLU A 1 160 ? 9.758 -10.359 -1.559 1 87 160 GLU A CA 1
ATOM 1285 C C . GLU A 1 160 ? 8.867 -9.938 -2.725 1 87 160 GLU A C 1
ATOM 1287 O O . GLU A 1 160 ? 9.359 -9.703 -3.832 1 87 160 GLU A O 1
ATOM 1292 N N . LEU A 1 161 ? 7.621 -9.867 -2.418 1 88.44 161 LEU A N 1
ATOM 1293 C CA . LEU A 1 161 ? 6.66 -9.508 -3.455 1 88.44 161 LEU A CA 1
ATOM 1294 C C . LEU A 1 161 ? 6.879 -8.078 -3.924 1 88.44 161 LEU A C 1
ATOM 1296 O O . LEU A 1 161 ? 6.617 -7.75 -5.086 1 88.44 161 LEU A O 1
ATOM 1300 N N . ASN A 1 162 ? 7.371 -7.168 -2.98 1 87.19 162 ASN A N 1
ATOM 1301 C CA . ASN A 1 162 ? 7.641 -5.777 -3.32 1 87.19 162 ASN A CA 1
ATOM 1302 C C . ASN A 1 162 ? 9.047 -5.598 -3.889 1 87.19 162 ASN A C 1
ATOM 1304 O O . ASN A 1 162 ? 9.445 -4.484 -4.234 1 87.19 162 ASN A O 1
ATOM 1308 N N . GLY A 1 163 ? 9.836 -6.594 -3.941 1 80.38 163 GLY A N 1
ATOM 1309 C CA . GLY A 1 163 ? 11.156 -6.555 -4.562 1 80.38 163 GLY A CA 1
ATOM 1310 C C . GLY A 1 163 ? 12.195 -5.852 -3.709 1 80.38 163 GLY A C 1
ATOM 1311 O O . GLY A 1 163 ? 13.031 -5.109 -4.227 1 80.38 163 GLY A O 1
ATOM 1312 N N . LEU A 1 164 ? 12.125 -5.949 -2.406 1 80.06 164 LEU A N 1
ATOM 1313 C CA . LEU A 1 164 ? 13.055 -5.273 -1.507 1 80.06 164 LEU A CA 1
ATOM 1314 C C . LEU A 1 164 ? 14.305 -6.121 -1.274 1 80.06 164 LEU A C 1
ATOM 1316 O O . LEU A 1 164 ? 14.609 -6.48 -0.136 1 80.06 164 LEU A O 1
ATOM 1320 N N . HIS A 1 165 ? 15.125 -6.348 -2.283 1 74.69 165 HIS A N 1
ATOM 1321 C CA . HIS A 1 165 ? 16.25 -7.262 -2.135 1 74.69 165 HIS A CA 1
ATOM 1322 C C . HIS A 1 165 ? 17.562 -6.496 -1.968 1 74.69 165 HIS A C 1
ATOM 1324 O O . HIS A 1 165 ? 18.516 -7.008 -1.375 1 74.69 165 HIS A O 1
ATOM 1330 N N . SER A 1 166 ? 17.688 -5.328 -2.373 1 76.56 166 SER A N 1
ATOM 1331 C CA . SER A 1 166 ? 18.984 -4.668 -2.443 1 76.56 166 SER A CA 1
ATOM 1332 C C . SER A 1 166 ? 18.969 -3.332 -1.703 1 76.56 166 SER A C 1
ATOM 1334 O O . SER A 1 166 ? 19.547 -2.352 -2.166 1 76.56 166 SER A O 1
ATOM 1336 N N . LEU A 1 167 ? 18.391 -3.297 -0.567 1 77.88 167 LEU A N 1
ATOM 1337 C CA . LEU A 1 167 ? 18.266 -2.039 0.162 1 77.88 167 LEU A CA 1
ATOM 1338 C C . LEU A 1 167 ? 19.625 -1.581 0.683 1 77.88 167 LEU A C 1
ATOM 1340 O O . LEU A 1 167 ? 19.922 -0.386 0.671 1 77.88 167 LEU A O 1
ATOM 1344 N N . MET A 1 168 ? 20.484 -2.523 1.015 1 77.38 168 MET A N 1
ATOM 1345 C CA . MET A 1 168 ? 21.766 -2.213 1.645 1 77.38 168 MET A CA 1
ATOM 1346 C C . MET A 1 168 ? 22.734 -1.636 0.63 1 77.38 168 MET A C 1
ATOM 1348 O O . MET A 1 168 ? 23.609 -0.838 0.984 1 77.38 168 MET A O 1
ATOM 1352 N N . GLU A 1 169 ? 22.531 -1.922 -0.554 1 80.12 169 GLU A N 1
ATOM 1353 C CA . GLU A 1 169 ? 23.422 -1.423 -1.603 1 80.12 169 GLU A CA 1
ATOM 1354 C C . GLU A 1 169 ? 23.109 0.03 -1.945 1 80.12 169 GLU A C 1
ATOM 1356 O O . GLU A 1 169 ? 23.953 0.749 -2.473 1 80.12 169 GLU A O 1
ATOM 1361 N N . ASN A 1 170 ? 21.938 0.468 -1.567 1 83.88 170 ASN A N 1
ATOM 1362 C CA . ASN A 1 170 ? 21.5 1.801 -1.96 1 83.88 170 ASN A CA 1
ATOM 1363 C C . ASN A 1 170 ? 21.438 2.746 -0.764 1 83.88 170 ASN A C 1
ATOM 1365 O O . ASN A 1 170 ? 20.703 3.734 -0.784 1 83.88 170 ASN A O 1
ATOM 1369 N N . LEU A 1 171 ? 22.281 2.545 0.199 1 82.62 171 LEU A N 1
ATOM 1370 C CA . LEU A 1 171 ? 22.172 3.271 1.459 1 82.62 171 LEU A CA 1
ATOM 1371 C C . LEU A 1 171 ? 22.422 4.762 1.251 1 82.62 171 LEU A C 1
ATOM 1373 O O . LEU A 1 171 ? 21.766 5.598 1.874 1 82.62 171 LEU A O 1
ATOM 1377 N N . GLN A 1 172 ? 23.359 5.125 0.456 1 82.75 172 GLN A N 1
ATOM 1378 C CA . GLN A 1 172 ? 23.656 6.535 0.232 1 82.75 172 GLN A CA 1
ATOM 1379 C C . GLN A 1 172 ? 22.5 7.234 -0.486 1 82.75 172 GLN A C 1
ATOM 1381 O O . GLN A 1 172 ? 22.141 8.359 -0.134 1 82.75 172 GLN A O 1
ATOM 1386 N N . GLN A 1 173 ? 22 6.59 -1.442 1 85.31 173 GLN A N 1
ATOM 1387 C CA . GLN A 1 173 ? 20.891 7.164 -2.186 1 85.31 173 GLN A CA 1
ATOM 1388 C C . GLN A 1 173 ? 19.656 7.289 -1.305 1 85.31 173 GLN A C 1
ATOM 1390 O O . GLN A 1 173 ? 18.875 8.242 -1.443 1 85.31 173 GLN A O 1
ATOM 1395 N N . LEU A 1 174 ? 19.562 6.375 -0.471 1 86.25 174 LEU A N 1
ATOM 1396 C CA . LEU A 1 174 ? 18.438 6.406 0.469 1 86.25 174 LEU A CA 1
ATOM 1397 C C . LEU A 1 174 ? 18.578 7.586 1.427 1 86.25 174 LEU A C 1
ATOM 1399 O O . LEU A 1 174 ? 17.578 8.203 1.797 1 86.25 174 LEU A O 1
ATOM 1403 N N . ALA A 1 175 ? 19.75 7.859 1.751 1 87.69 175 ALA A N 1
ATOM 1404 C CA . ALA A 1 175 ? 19.984 9 2.637 1 87.69 175 ALA A CA 1
ATOM 1405 C C . ALA A 1 175 ? 19.625 10.312 1.951 1 87.69 175 ALA A C 1
ATOM 1407 O O . ALA A 1 175 ? 19.031 11.195 2.572 1 87.69 175 ALA A O 1
ATOM 1408 N N . ASN A 1 176 ? 20.016 10.469 0.709 1 88.62 176 ASN A N 1
ATOM 1409 C CA . ASN A 1 176 ? 19.656 11.664 -0.055 1 88.62 176 ASN A CA 1
ATOM 1410 C C . ASN A 1 176 ? 18.141 11.797 -0.207 1 88.62 176 ASN A C 1
ATOM 1412 O O . ASN A 1 176 ? 17.594 12.906 -0.113 1 88.62 176 ASN A O 1
ATOM 1416 N N . PHE A 1 177 ? 17.578 10.703 -0.43 1 92.56 177 PHE A N 1
ATOM 1417 C CA . PHE A 1 177 ? 16.125 10.656 -0.553 1 92.56 177 PHE A CA 1
ATOM 1418 C C . PHE A 1 177 ? 15.461 11.102 0.743 1 92.56 177 PHE A C 1
ATOM 1420 O O . PHE A 1 177 ? 14.539 11.914 0.723 1 92.56 177 PHE A O 1
ATOM 1427 N N . ASN A 1 178 ? 15.953 10.625 1.825 1 92.06 178 ASN A N 1
ATOM 1428 C CA . ASN A 1 178 ? 15.375 10.945 3.127 1 92.06 178 ASN A CA 1
ATOM 1429 C C . ASN A 1 178 ? 15.586 12.406 3.494 1 92.06 178 ASN A C 1
ATOM 1431 O O . ASN A 1 178 ? 14.742 13.016 4.16 1 92.06 178 ASN A O 1
ATOM 1435 N N . ASN A 1 179 ? 16.625 12.945 3.066 1 91.94 179 ASN A N 1
ATOM 1436 C CA . ASN A 1 179 ? 16.875 14.367 3.293 1 91.94 179 ASN A CA 1
ATOM 1437 C C . ASN A 1 179 ? 15.867 15.234 2.541 1 91.94 179 ASN A C 1
ATOM 1439 O O . ASN A 1 179 ? 15.438 16.281 3.043 1 91.94 179 ASN A O 1
ATOM 1443 N N . LEU A 1 180 ? 15.609 14.82 1.352 1 94.56 180 LEU A N 1
ATOM 1444 C CA . LEU A 1 180 ? 14.609 15.531 0.574 1 94.56 180 LEU A CA 1
ATOM 1445 C C . LEU A 1 180 ? 13.242 15.453 1.249 1 94.56 180 LEU A C 1
ATOM 1447 O O . LEU A 1 180 ? 12.5 16.438 1.281 1 94.56 180 LEU A O 1
ATOM 1451 N N . VAL A 1 181 ? 12.93 14.297 1.811 1 95.94 181 VAL A N 1
ATOM 1452 C CA . VAL A 1 181 ? 11.656 14.102 2.494 1 95.94 181 VAL A CA 1
ATOM 1453 C C . VAL A 1 181 ? 11.586 15 3.73 1 95.94 181 VAL A C 1
ATOM 1455 O O . VAL A 1 181 ? 10.547 15.602 4.016 1 95.94 181 VAL A O 1
ATOM 1458 N N . LYS A 1 182 ? 12.672 15.094 4.445 1 93.88 182 LYS A N 1
ATOM 1459 C CA . LYS A 1 182 ? 12.734 15.977 5.605 1 93.88 182 LYS A CA 1
ATOM 1460 C C . LYS A 1 182 ? 12.461 17.422 5.211 1 93.88 182 LYS A C 1
ATOM 1462 O O . LYS A 1 182 ? 11.758 18.141 5.918 1 93.88 182 LYS A O 1
ATOM 1467 N N . LYS A 1 183 ? 12.977 17.812 4.129 1 93.5 183 LYS A N 1
ATOM 1468 C CA . LYS A 1 183 ? 12.797 19.172 3.643 1 93.5 183 LYS A CA 1
ATOM 1469 C C . LYS A 1 183 ? 11.336 19.438 3.271 1 93.5 183 LYS A C 1
ATOM 1471 O O . LYS A 1 183 ? 10.805 20.516 3.549 1 93.5 183 LYS A O 1
ATOM 1476 N N . VAL A 1 184 ? 10.75 18.5 2.623 1 95.5 184 VAL A N 1
ATOM 1477 C CA . VAL A 1 184 ? 9.344 18.641 2.252 1 95.5 184 VAL A CA 1
ATOM 1478 C C . VAL A 1 184 ? 8.492 18.781 3.51 1 95.5 184 VAL A C 1
ATOM 1480 O O . VAL A 1 184 ? 7.527 19.547 3.531 1 95.5 184 VAL A O 1
ATOM 1483 N N . MET A 1 185 ? 8.852 18.031 4.508 1 94.81 185 MET A N 1
ATOM 1484 C CA . MET A 1 185 ? 8.141 18.109 5.777 1 94.81 185 MET A CA 1
ATOM 1485 C C . MET A 1 185 ? 8.227 19.5 6.379 1 94.81 185 MET A C 1
ATOM 1487 O O . MET A 1 185 ? 7.246 20.016 6.926 1 94.81 185 MET A O 1
ATOM 1491 N N . GLN A 1 186 ? 9.336 20.078 6.242 1 92.81 186 GLN A N 1
ATOM 1492 C CA . GLN A 1 186 ? 9.523 21.438 6.746 1 92.81 186 GLN A CA 1
ATOM 1493 C C . GLN A 1 186 ? 8.648 22.422 5.984 1 92.81 186 GLN A C 1
ATOM 1495 O O . GLN A 1 186 ? 8.07 23.328 6.578 1 92.81 186 GLN A O 1
ATOM 1500 N N . VAL A 1 187 ? 8.555 22.203 4.727 1 92.88 187 VAL A N 1
ATOM 1501 C CA . VAL A 1 187 ? 7.758 23.094 3.9 1 92.88 187 VAL A CA 1
ATOM 1502 C C . VAL A 1 187 ? 6.281 22.953 4.262 1 92.88 187 VAL A C 1
ATOM 1504 O O . VAL A 1 187 ? 5.57 23.953 4.387 1 92.88 187 VAL A O 1
ATOM 1507 N N . VAL A 1 188 ? 5.848 21.766 4.387 1 94.12 188 VAL A N 1
ATOM 1508 C CA . VAL A 1 188 ? 4.445 21.531 4.727 1 94.12 188 VAL A CA 1
ATOM 1509 C C . VAL A 1 188 ? 4.145 22.125 6.102 1 94.12 188 VAL A C 1
ATOM 1511 O O . VAL A 1 188 ? 3.064 22.688 6.316 1 94.12 188 VAL A O 1
ATOM 1514 N N . LYS A 1 189 ? 5.055 21.984 7.02 1 91 189 LYS A N 1
ATOM 1515 C CA . LYS A 1 189 ? 4.887 22.594 8.336 1 91 189 LYS A CA 1
ATOM 1516 C C . LYS A 1 189 ? 4.734 24.109 8.227 1 91 189 LYS A C 1
ATOM 1518 O O . LYS A 1 189 ? 3.889 24.703 8.898 1 91 189 LYS A O 1
ATOM 1523 N N . CYS A 1 190 ? 5.523 24.656 7.367 1 87.19 190 CYS A N 1
ATOM 1524 C CA . CYS A 1 190 ? 5.461 26.094 7.152 1 87.19 190 CYS A CA 1
ATOM 1525 C C . CYS A 1 190 ? 4.098 26.5 6.605 1 87.19 190 CYS A C 1
ATOM 1527 O O . CYS A 1 190 ? 3.531 27.516 7.027 1 87.19 190 CYS A O 1
ATOM 1529 N N . ILE A 1 191 ? 3.561 25.75 5.711 1 87.25 191 ILE A N 1
ATOM 1530 C CA . ILE A 1 191 ? 2.266 26.031 5.105 1 87.25 191 ILE A CA 1
ATOM 1531 C C . ILE A 1 191 ? 1.165 25.938 6.156 1 87.25 191 ILE A C 1
ATOM 1533 O O . ILE A 1 191 ? 0.274 26.781 6.219 1 87.25 191 ILE A O 1
ATOM 1537 N N . THR A 1 192 ? 1.226 24.922 6.969 1 87.12 192 THR A N 1
ATOM 1538 C CA . THR A 1 192 ? 0.2 24.703 7.984 1 87.12 192 THR A CA 1
ATOM 1539 C C . THR A 1 192 ? 0.28 25.766 9.078 1 87.12 192 THR A C 1
ATOM 1541 O O . THR A 1 192 ? -0.748 26.219 9.586 1 87.12 192 THR A O 1
ATOM 1544 N N . ASP A 1 193 ? 1.484 26.156 9.469 1 82.38 193 ASP A N 1
ATOM 1545 C CA . ASP A 1 193 ? 1.668 27.203 10.469 1 82.38 193 ASP A CA 1
ATOM 1546 C C . ASP A 1 193 ? 1.141 28.531 9.961 1 82.38 193 ASP A C 1
ATOM 1548 O O . ASP A 1 193 ? 0.594 29.328 10.734 1 82.38 193 ASP A O 1
ATOM 1552 N N . TRP A 1 194 ? 1.329 28.703 8.711 1 78.06 194 TRP A N 1
ATOM 1553 C CA . TRP A 1 194 ? 0.843 29.938 8.117 1 78.06 194 TRP A CA 1
ATOM 1554 C C . TRP A 1 194 ? -0.68 30.016 8.164 1 78.06 194 TRP A C 1
ATOM 1556 O O . TRP A 1 194 ? -1.252 31.078 8.406 1 78.06 194 TRP A O 1
ATOM 1566 N N . LYS A 1 195 ? -1.253 28.969 7.91 1 77.94 195 LYS A N 1
ATOM 1567 C CA . LYS A 1 195 ? -2.711 28.938 7.973 1 77.94 195 LYS A CA 1
ATOM 1568 C C . LYS A 1 195 ? -3.209 29.281 9.375 1 77.94 195 LYS A C 1
ATOM 1570 O O . LYS A 1 195 ? -4.203 29.984 9.523 1 77.94 195 LYS A O 1
ATOM 1575 N N . LYS A 1 196 ? -2.529 28.828 10.305 1 74.56 196 LYS A N 1
ATOM 1576 C CA . LYS A 1 196 ? -2.891 29.141 11.68 1 74.56 196 LYS A CA 1
ATOM 1577 C C . LYS A 1 196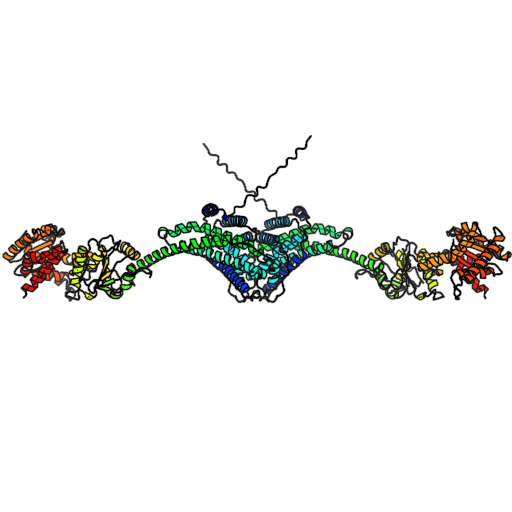 ? -2.725 30.625 11.977 1 74.56 196 LYS A C 1
ATOM 1579 O O . LYS A 1 196 ? -3.506 31.203 12.727 1 74.56 196 LYS A O 1
ATOM 1584 N N . LEU A 1 197 ? -1.729 31.156 11.328 1 71.12 197 LEU A N 1
ATOM 1585 C CA . LEU A 1 197 ? -1.451 32.562 11.523 1 71.12 197 LEU A CA 1
ATOM 1586 C C . LEU A 1 197 ? -2.529 33.438 10.875 1 71.12 197 LEU A C 1
ATOM 1588 O O . LEU A 1 197 ? -2.938 34.469 11.438 1 71.12 197 LEU A O 1
ATOM 1592 N N . ILE A 1 198 ? -2.986 33.062 9.742 1 67.81 198 ILE A N 1
ATOM 1593 C CA . ILE A 1 198 ? -3.971 33.844 9.008 1 67.81 198 ILE A CA 1
ATOM 1594 C C . ILE A 1 198 ? -5.332 33.75 9.695 1 67.81 198 ILE A C 1
ATOM 1596 O O . ILE A 1 198 ? -6.121 34.688 9.672 1 67.81 198 ILE A O 1
ATOM 1600 N N . THR A 1 199 ? -5.543 32.562 10.094 1 62.88 199 THR A N 1
ATOM 1601 C CA . THR A 1 199 ? -6.836 32.406 10.75 1 62.88 199 THR A CA 1
ATOM 1602 C C . THR A 1 199 ? -6.855 33.094 12.102 1 62.88 199 THR A C 1
ATOM 1604 O O . THR A 1 199 ? -7.898 33.188 12.75 1 62.88 199 THR A O 1
ATOM 1607 N N . GLY A 1 200 ? -5.742 33.562 12.383 1 59.44 200 GLY A N 1
ATOM 1608 C CA . GLY A 1 200 ? -5.719 34.344 13.602 1 59.44 200 GLY A CA 1
ATOM 1609 C C . GLY A 1 200 ? -6.449 35.688 13.469 1 59.44 200 GLY A C 1
ATOM 1610 O O . GLY A 1 200 ? -6.742 36.125 12.359 1 59.44 200 GLY A O 1
ATOM 1611 N N . GLU A 1 201 ? -7.184 36.031 14.375 1 58.34 201 GLU A N 1
ATOM 1612 C CA . GLU A 1 201 ? -8.055 37.188 14.469 1 58.34 201 GLU A CA 1
ATOM 1613 C C . GLU A 1 201 ? -7.27 38.5 14.266 1 58.34 201 GLU A C 1
ATOM 1615 O O . GLU A 1 201 ? -7.164 39.312 15.188 1 58.34 201 GLU A O 1
ATOM 1620 N N . TYR A 1 202 ? -6.406 38.406 13.188 1 59.66 202 TYR A N 1
ATOM 1621 C CA . TYR A 1 202 ? -5.707 39.656 12.992 1 59.66 202 TYR A CA 1
ATOM 1622 C C . TYR A 1 202 ? -6.281 40.438 11.797 1 59.66 202 TYR A C 1
ATOM 1624 O O . TYR A 1 202 ? -6.77 39.812 10.844 1 59.66 202 TYR A O 1
ATOM 1632 N N . ASN A 1 203 ? -6.508 41.625 11.938 1 58.28 203 ASN A N 1
ATOM 1633 C CA . ASN A 1 203 ? -6.887 42.438 10.789 1 58.28 203 ASN A CA 1
ATOM 1634 C C . ASN A 1 203 ? -5.766 42.531 9.758 1 58.28 203 ASN A C 1
ATOM 1636 O O . ASN A 1 203 ? -4.637 42.906 10.086 1 58.28 203 ASN A O 1
ATOM 1640 N N . ILE A 1 204 ? -5.938 41.969 8.633 1 59.84 204 ILE A N 1
ATOM 1641 C CA . ILE A 1 204 ? -5.004 41.875 7.512 1 59.84 204 ILE A CA 1
ATOM 1642 C C . ILE A 1 204 ? -4.34 43.219 7.27 1 59.84 204 ILE A C 1
ATOM 1644 O O . ILE A 1 204 ? -3.168 43.281 6.887 1 59.84 204 ILE A O 1
ATOM 1648 N N . LYS A 1 205 ? -5.059 44.219 7.523 1 64.44 205 LYS A N 1
ATOM 1649 C CA . LYS A 1 205 ? -4.527 45.562 7.301 1 64.44 205 LYS A CA 1
ATOM 1650 C C . LYS A 1 205 ? -3.383 45.875 8.258 1 64.44 205 LYS A C 1
ATOM 1652 O O . LYS A 1 205 ? -2.471 46.625 7.926 1 64.44 205 LYS A O 1
ATOM 1657 N N . ASP A 1 206 ? -3.49 45.125 9.242 1 64.75 206 ASP A N 1
ATOM 1658 C CA . ASP A 1 206 ? -2.498 45.406 10.273 1 64.75 206 ASP A CA 1
ATOM 1659 C C . ASP A 1 206 ? -1.226 44.594 10.047 1 64.75 206 ASP A C 1
ATOM 1661 O O . ASP A 1 206 ? -0.178 44.906 10.625 1 64.75 206 ASP A O 1
ATOM 1665 N N . VAL A 1 207 ? -1.468 43.625 9.164 1 71.88 207 VAL A N 1
ATOM 1666 C CA . VAL A 1 207 ? -0.31 42.781 8.875 1 71.88 207 VAL A CA 1
ATOM 1667 C C . VAL A 1 207 ? -0.122 42.656 7.363 1 71.88 207 VAL A C 1
ATOM 1669 O O . VAL A 1 207 ? -0.425 41.625 6.773 1 71.88 207 VAL A O 1
ATOM 1672 N N . PRO A 1 208 ? 0.408 43.656 6.754 1 72.38 208 PRO A N 1
ATOM 1673 C CA . PRO A 1 208 ? 0.514 43.656 5.293 1 72.38 208 PRO A CA 1
ATOM 1674 C C . PRO A 1 208 ? 1.317 42.5 4.742 1 72.38 208 PRO A C 1
ATOM 1676 O O . PRO A 1 208 ? 1.089 42.062 3.611 1 72.38 208 PRO A O 1
ATOM 1679 N N . SER A 1 209 ? 2.219 42.031 5.469 1 72.81 209 SER A N 1
ATOM 1680 C CA . SER A 1 209 ? 3.074 40.938 4.992 1 72.81 209 SER A CA 1
ATOM 1681 C C . SER A 1 209 ? 2.279 39.656 4.789 1 72.81 209 SER A C 1
ATOM 1683 O O . SER A 1 209 ? 2.701 38.781 4.043 1 72.81 209 SER A O 1
ATOM 1685 N N . ILE A 1 210 ? 1.116 39.656 5.352 1 72 210 ILE A N 1
ATOM 1686 C CA . ILE A 1 210 ? 0.273 38.469 5.203 1 72 210 ILE A CA 1
ATOM 1687 C C . ILE A 1 210 ? -0.232 38.375 3.768 1 72 210 ILE A C 1
ATOM 1689 O O . ILE A 1 210 ? -0.341 37.281 3.213 1 72 210 ILE A O 1
ATOM 1693 N N . THR A 1 211 ? -0.458 39.562 3.25 1 69.5 211 THR A N 1
ATOM 1694 C CA . THR A 1 211 ? -0.994 39.562 1.894 1 69.5 211 THR A CA 1
ATOM 1695 C C . THR A 1 211 ? 0.045 39.062 0.896 1 69.5 211 THR A C 1
ATOM 1697 O O . THR A 1 211 ? -0.289 38.344 -0.044 1 69.5 211 THR A O 1
ATOM 1700 N N . ASP A 1 212 ? 1.24 39.438 1.055 1 69.25 212 ASP A N 1
ATOM 1701 C CA . ASP A 1 212 ? 2.303 39 0.155 1 69.25 212 ASP A CA 1
ATOM 1702 C C . ASP A 1 212 ? 2.49 37.469 0.219 1 69.25 212 ASP A C 1
ATOM 1704 O O . ASP A 1 212 ? 2.75 36.844 -0.8 1 69.25 212 ASP A O 1
ATOM 1708 N N . THR A 1 213 ? 2.297 37.031 1.371 1 71.94 213 THR A N 1
ATOM 1709 C CA . THR A 1 213 ? 2.545 35.594 1.58 1 71.94 213 THR A CA 1
ATOM 1710 C C . THR A 1 213 ? 1.376 34.75 1.065 1 71.94 213 THR A C 1
ATOM 1712 O O . THR A 1 213 ? 1.554 33.594 0.679 1 71.94 213 THR A O 1
ATOM 1715 N N . LEU A 1 214 ? 0.281 35.438 1.004 1 73.12 214 LEU A N 1
ATOM 1716 C CA . LEU A 1 214 ? -0.908 34.719 0.557 1 73.12 214 LEU A CA 1
ATOM 1717 C C . LEU A 1 214 ? -0.772 34.281 -0.903 1 73.12 214 LEU A C 1
ATOM 1719 O O . LEU A 1 214 ? -1.284 33.25 -1.302 1 73.12 214 LEU A O 1
ATOM 1723 N N . HIS A 1 215 ? 0.014 35.062 -1.587 1 75.62 215 HIS A N 1
ATOM 1724 C CA . HIS A 1 215 ? 0.166 34.781 -3.012 1 75.62 215 HIS A CA 1
ATOM 1725 C C . HIS A 1 215 ? 1.219 33.688 -3.256 1 75.62 215 HIS A C 1
ATOM 1727 O O . HIS A 1 215 ? 1.261 33.094 -4.332 1 75.62 215 HIS A O 1
ATOM 1733 N N . GLU A 1 216 ? 1.929 33.438 -2.305 1 81.44 216 GLU A N 1
ATOM 1734 C CA . GLU A 1 216 ? 3.02 32.469 -2.473 1 81.44 216 GLU A CA 1
ATOM 1735 C C . GLU A 1 216 ? 2.586 31.062 -2.066 1 81.44 216 GLU A C 1
ATOM 1737 O O . GLU A 1 216 ? 3.201 30.078 -2.479 1 81.44 216 GLU A O 1
ATOM 1742 N N . ILE A 1 217 ? 1.479 30.969 -1.42 1 84.75 217 ILE A N 1
ATOM 1743 C CA . ILE A 1 217 ? 1.085 29.703 -0.802 1 84.75 217 ILE A CA 1
ATOM 1744 C C . ILE A 1 217 ? 0.713 28.688 -1.885 1 84.75 217 ILE A C 1
ATOM 1746 O O . ILE A 1 217 ? 1.114 27.531 -1.82 1 84.75 217 ILE A O 1
ATOM 1750 N N . PRO A 1 218 ? 0.017 29.156 -2.924 1 88.31 218 PRO A N 1
ATOM 1751 C CA . PRO A 1 218 ? -0.332 28.188 -3.963 1 88.31 218 PRO A CA 1
ATOM 1752 C C . PRO A 1 218 ? 0.893 27.625 -4.68 1 88.31 218 PRO A C 1
ATOM 1754 O O . PRO A 1 218 ? 0.933 26.438 -5 1 88.31 218 PRO A O 1
ATOM 1757 N N . VAL A 1 219 ? 1.844 28.391 -4.902 1 89.12 219 VAL A N 1
ATOM 1758 C CA . VAL A 1 219 ? 3.062 27.969 -5.574 1 89.12 219 VAL A CA 1
ATOM 1759 C C . VAL A 1 219 ? 3.84 27.016 -4.668 1 89.12 219 VAL A C 1
ATOM 1761 O O . VAL A 1 219 ? 4.398 26.016 -5.133 1 89.12 219 VAL A O 1
ATOM 1764 N N . LEU A 1 220 ? 3.842 27.328 -3.408 1 90.38 220 LEU A N 1
ATOM 1765 C CA . LEU A 1 220 ? 4.484 26.453 -2.439 1 90.38 220 LEU A CA 1
ATOM 1766 C C . LEU A 1 220 ? 3.801 25.094 -2.4 1 90.38 220 LEU A C 1
ATOM 1768 O O . LEU A 1 220 ? 4.469 24.062 -2.338 1 90.38 220 LEU A O 1
ATOM 1772 N N . ALA A 1 221 ? 2.514 25.203 -2.406 1 92.94 221 ALA A N 1
ATOM 1773 C CA . ALA A 1 221 ? 1.746 23.969 -2.393 1 92.94 221 ALA A CA 1
ATOM 1774 C C . ALA A 1 221 ? 2.027 23.125 -3.639 1 92.94 221 ALA A C 1
ATOM 1776 O O . ALA A 1 221 ? 2.172 21.906 -3.557 1 92.94 221 ALA A O 1
ATOM 1777 N N . TYR A 1 222 ? 2.154 23.797 -4.711 1 95.25 222 TYR A N 1
ATOM 1778 C CA . TYR A 1 222 ? 2.43 23.094 -5.965 1 95.25 222 TYR A CA 1
ATOM 1779 C C . TYR A 1 222 ? 3.77 22.375 -5.906 1 95.25 222 TYR A C 1
ATOM 1781 O O . TYR A 1 222 ? 3.861 21.203 -6.242 1 95.25 222 TYR A O 1
ATOM 1789 N N . TRP A 1 223 ? 4.77 23.062 -5.598 1 95 223 TRP A N 1
ATOM 1790 C CA . TRP A 1 223 ? 6.102 22.469 -5.594 1 95 223 TRP A CA 1
ATOM 1791 C C . TRP A 1 223 ? 6.199 21.359 -4.539 1 95 223 TRP A C 1
ATOM 1793 O O . TRP A 1 223 ? 6.918 20.375 -4.727 1 95 223 TRP A O 1
ATOM 1803 N N . THR A 1 224 ? 5.516 21.547 -3.48 1 96.25 224 THR A N 1
ATOM 1804 C CA . THR A 1 224 ? 5.465 20.516 -2.455 1 96.25 224 THR A CA 1
ATOM 1805 C C . THR A 1 224 ? 4.848 19.234 -3.008 1 96.25 224 THR A C 1
ATOM 1807 O O . THR A 1 224 ? 5.426 18.156 -2.883 1 96.25 224 THR A O 1
ATOM 1810 N N . ILE A 1 225 ? 3.697 19.375 -3.629 1 97.75 225 ILE A N 1
ATOM 1811 C CA . ILE A 1 225 ? 2.982 18.219 -4.156 1 97.75 225 ILE A CA 1
ATOM 1812 C C . ILE A 1 225 ? 3.791 17.578 -5.285 1 97.75 225 ILE A C 1
ATOM 1814 O O . ILE A 1 225 ? 3.891 16.359 -5.371 1 97.75 225 ILE A O 1
ATOM 1818 N N . SER A 1 226 ? 4.371 18.422 -6.098 1 97.25 226 SER A N 1
ATOM 1819 C CA . SER A 1 226 ? 5.184 17.906 -7.199 1 97.25 226 SER A CA 1
ATOM 1820 C C . SER A 1 226 ? 6.367 17.094 -6.688 1 97.25 226 SER A C 1
ATOM 1822 O O . SER A 1 226 ? 6.711 16.062 -7.266 1 97.25 226 SER A O 1
ATOM 1824 N N . THR A 1 227 ? 6.992 17.594 -5.695 1 96.88 227 THR A N 1
ATOM 1825 C CA . THR A 1 227 ? 8.117 16.875 -5.102 1 96.88 227 THR A CA 1
ATOM 1826 C C . THR A 1 227 ? 7.648 15.555 -4.488 1 96.88 227 THR A C 1
ATOM 1828 O O . THR A 1 227 ? 8.32 14.523 -4.629 1 96.88 227 THR A O 1
ATOM 1831 N N . LEU A 1 228 ? 6.516 15.633 -3.807 1 97.88 228 LEU A N 1
ATOM 1832 C CA . LEU A 1 228 ? 5.973 14.422 -3.195 1 97.88 228 LEU A CA 1
ATOM 1833 C C . LEU A 1 228 ? 5.629 13.383 -4.258 1 97.88 228 LEU A C 1
ATOM 1835 O O . LEU A 1 228 ? 5.863 12.188 -4.062 1 97.88 228 LEU A O 1
ATOM 1839 N N . VAL A 1 229 ? 5.059 13.836 -5.344 1 97.75 229 VAL A N 1
ATOM 1840 C CA . VAL A 1 229 ? 4.727 12.938 -6.449 1 97.75 229 VAL A CA 1
ATOM 1841 C C . VAL A 1 229 ? 6.004 12.297 -6.988 1 97.75 229 VAL A C 1
ATOM 1843 O O . VAL A 1 229 ? 6.047 11.078 -7.207 1 97.75 229 VAL A O 1
ATOM 1846 N N . THR A 1 230 ? 7 13.047 -7.184 1 96.44 230 THR A N 1
ATOM 1847 C CA . THR A 1 230 ? 8.266 12.547 -7.699 1 96.44 230 THR A CA 1
ATOM 1848 C C . THR A 1 230 ? 8.891 11.547 -6.727 1 96.44 230 THR A C 1
ATOM 1850 O O . THR A 1 230 ? 9.352 10.484 -7.133 1 96.44 230 THR A O 1
ATOM 1853 N N . CYS A 1 231 ? 8.859 11.93 -5.512 1 95.5 231 CYS A N 1
ATOM 1854 C CA . CYS A 1 231 ? 9.422 11.047 -4.504 1 95.5 231 CYS A CA 1
ATOM 1855 C C . CYS A 1 231 ? 8.672 9.719 -4.457 1 95.5 231 CYS A C 1
ATOM 1857 O O . CYS A 1 231 ? 9.289 8.656 -4.371 1 95.5 231 CYS A O 1
ATOM 1859 N N . THR A 1 232 ? 7.344 9.789 -4.457 1 96.38 232 THR A N 1
ATOM 1860 C CA . THR A 1 232 ? 6.535 8.578 -4.383 1 96.38 232 THR A CA 1
ATOM 1861 C C . THR A 1 232 ? 6.812 7.668 -5.574 1 96.38 232 THR A C 1
ATOM 1863 O O . THR A 1 232 ? 6.855 6.445 -5.434 1 96.38 232 THR A O 1
ATOM 1866 N N . SER A 1 233 ? 6.992 8.266 -6.723 1 93.25 233 SER A N 1
ATOM 1867 C CA . SER A 1 233 ? 7.238 7.488 -7.93 1 93.25 233 SER A CA 1
ATOM 1868 C C . SER A 1 233 ? 8.57 6.758 -7.859 1 93.25 233 SER A C 1
ATOM 1870 O O . SER A 1 233 ? 8.805 5.805 -8.602 1 93.25 233 SER A O 1
ATOM 1872 N N . HIS A 1 234 ? 9.43 7.113 -6.996 1 92 234 HIS A N 1
ATOM 1873 C CA . HIS A 1 234 ? 10.758 6.512 -6.898 1 92 234 HIS A CA 1
ATOM 1874 C C . HIS A 1 234 ? 10.805 5.473 -5.781 1 92 234 HIS A C 1
ATOM 1876 O O . HIS A 1 234 ? 11.75 4.691 -5.695 1 92 234 HIS A O 1
ATOM 1882 N N . ILE A 1 235 ? 9.781 5.352 -4.957 1 90.62 235 ILE A N 1
ATOM 1883 C CA . ILE A 1 235 ? 9.805 4.512 -3.766 1 90.62 235 ILE A CA 1
ATOM 1884 C C . ILE A 1 235 ? 10.016 3.053 -4.168 1 90.62 235 ILE A C 1
ATOM 1886 O O . ILE A 1 235 ? 10.812 2.34 -3.553 1 90.62 235 ILE A O 1
ATOM 1890 N N . ASP A 1 236 ? 9.336 2.648 -5.188 1 84.38 236 ASP A N 1
ATOM 1891 C CA . ASP A 1 236 ? 9.391 1.249 -5.602 1 84.38 236 ASP A CA 1
ATOM 1892 C C . ASP A 1 236 ? 10.773 0.88 -6.125 1 84.38 236 ASP A C 1
ATOM 1894 O O . ASP A 1 236 ? 11.133 -0.298 -6.172 1 84.38 236 ASP A O 1
ATOM 1898 N N . PHE A 1 237 ? 11.539 1.845 -6.449 1 84.94 237 PHE A N 1
ATOM 1899 C CA . PHE A 1 237 ? 12.828 1.581 -7.078 1 84.94 237 PHE A CA 1
ATOM 1900 C C . PHE A 1 237 ? 13.961 1.728 -6.07 1 84.94 237 PHE A C 1
ATOM 1902 O O . PHE A 1 237 ? 15.109 1.388 -6.363 1 84.94 237 PHE A O 1
ATOM 1909 N N . LEU A 1 238 ? 13.625 2.137 -4.949 1 84.31 238 LEU A N 1
ATOM 1910 C CA . LEU A 1 238 ? 14.648 2.354 -3.928 1 84.31 238 LEU A CA 1
ATOM 1911 C C . LEU A 1 238 ? 15.32 1.041 -3.549 1 84.31 238 LEU A C 1
ATOM 1913 O O . LEU A 1 238 ? 16.484 1.036 -3.123 1 84.31 238 LEU A O 1
ATOM 1917 N N . GLY A 1 239 ? 14.594 -0.043 -3.703 1 77.12 239 GLY A N 1
ATOM 1918 C CA . GLY A 1 239 ? 15.133 -1.346 -3.346 1 77.12 239 GLY A CA 1
ATOM 1919 C C . GLY A 1 239 ? 15.82 -2.047 -4.504 1 77.12 239 GLY A C 1
ATOM 1920 O O . GLY A 1 239 ? 16.406 -3.119 -4.332 1 77.12 239 GLY A O 1
ATOM 1921 N N . ASP A 1 240 ? 15.766 -1.436 -5.645 1 77.81 240 ASP A N 1
ATOM 1922 C CA . ASP A 1 240 ? 16.375 -2.053 -6.82 1 77.81 240 ASP A CA 1
ATOM 1923 C C . ASP A 1 240 ? 17.891 -1.884 -6.805 1 77.81 240 ASP A C 1
ATOM 1925 O O . ASP A 1 240 ? 18.406 -0.86 -6.348 1 77.81 240 ASP A O 1
ATOM 1929 N N . LYS A 1 241 ? 18.453 -2.908 -7.406 1 76.44 241 LYS A N 1
ATOM 1930 C CA . LYS A 1 241 ? 19.906 -2.846 -7.5 1 76.44 241 LYS A CA 1
ATOM 1931 C C . LYS A 1 241 ? 20.344 -1.713 -8.422 1 76.44 241 LYS A C 1
ATOM 1933 O O . LYS A 1 241 ? 19.844 -1.585 -9.539 1 76.44 241 LYS A O 1
ATOM 1938 N N . GLY A 1 242 ? 21.141 -0.886 -7.938 1 74 242 GLY A N 1
ATOM 1939 C CA . GLY A 1 242 ? 21.75 0.165 -8.734 1 74 242 GLY A CA 1
ATOM 1940 C C . GLY A 1 242 ? 20.844 1.371 -8.922 1 74 242 GLY A C 1
ATOM 1941 O O . GLY A 1 242 ? 21 2.127 -9.883 1 74 242 GLY A O 1
ATOM 1942 N N . TYR A 1 243 ? 19.906 1.489 -8.156 1 77.56 243 TYR A N 1
ATOM 1943 C CA . TYR A 1 243 ? 19.047 2.662 -8.242 1 77.56 243 TYR A CA 1
ATOM 1944 C C . TYR A 1 243 ? 19.859 3.947 -8.148 1 77.56 243 TYR A C 1
ATOM 1946 O O . TYR A 1 243 ? 20.578 4.164 -7.168 1 77.56 243 TYR A O 1
ATOM 1954 N N . ARG A 1 244 ? 19.859 4.75 -9.297 1 79.69 244 ARG A N 1
ATOM 1955 C CA . ARG A 1 244 ? 20.516 6.047 -9.32 1 79.69 244 ARG A CA 1
ATOM 1956 C C . ARG A 1 244 ? 19.641 7.109 -9.961 1 79.69 244 ARG A C 1
ATOM 1958 O O . ARG A 1 244 ? 19.203 6.961 -11.102 1 79.69 244 ARG A O 1
ATOM 1965 N N . TYR A 1 245 ? 19.031 7.961 -9.18 1 82.62 245 TYR A N 1
ATOM 1966 C CA . TYR A 1 245 ? 18.234 9.062 -9.695 1 82.62 245 TYR A CA 1
ATOM 1967 C C . TYR A 1 245 ? 18.609 10.375 -9.016 1 82.62 245 TYR A C 1
ATOM 1969 O O . TYR A 1 245 ? 18.891 10.398 -7.816 1 82.62 245 TYR A O 1
ATOM 1977 N N . ASP A 1 246 ? 18.672 11.344 -9.82 1 86.31 246 ASP A N 1
ATOM 1978 C CA . ASP A 1 246 ? 19.047 12.664 -9.32 1 86.31 246 ASP A CA 1
ATOM 1979 C C . ASP A 1 246 ? 17.812 13.508 -9.023 1 86.31 246 ASP A C 1
ATOM 1981 O O . ASP A 1 246 ? 17.078 13.891 -9.938 1 86.31 246 ASP A O 1
ATOM 1985 N N . LEU A 1 247 ? 17.562 13.703 -7.766 1 90.31 247 LEU A N 1
ATOM 1986 C CA . LEU A 1 247 ? 16.438 14.523 -7.336 1 90.31 247 LEU A CA 1
ATOM 1987 C C . LEU A 1 247 ? 16.906 15.883 -6.832 1 90.31 247 LEU A C 1
ATOM 1989 O O . LEU A 1 247 ? 16.188 16.578 -6.109 1 90.31 247 LEU A O 1
ATOM 1993 N N . SER A 1 248 ? 18.094 16.391 -7.195 1 90.12 248 SER A N 1
ATOM 1994 C CA . SER A 1 248 ? 18.719 17.594 -6.688 1 90.12 248 SER A CA 1
ATOM 1995 C C . SER A 1 248 ? 17.953 18.844 -7.125 1 90.12 248 SER A C 1
ATOM 1997 O O . SER A 1 248 ? 17.906 19.844 -6.402 1 90.12 248 SER A O 1
ATOM 1999 N N . LYS A 1 249 ? 17.344 18.781 -8.281 1 91.56 249 LYS A N 1
ATOM 2000 C CA . LYS A 1 249 ? 16.578 19.922 -8.766 1 91.56 249 LYS A CA 1
ATOM 2001 C C . LYS A 1 249 ? 15.43 20.266 -7.824 1 91.56 249 LYS A C 1
ATOM 2003 O O . LYS A 1 249 ? 15.156 21.438 -7.562 1 91.56 249 LYS A O 1
ATOM 2008 N N . PHE A 1 250 ? 14.805 19.25 -7.363 1 93.31 250 PHE A N 1
ATOM 2009 C CA . PHE A 1 250 ? 13.703 19.453 -6.43 1 93.31 250 PHE A CA 1
ATOM 2010 C C . PHE A 1 250 ? 14.227 19.953 -5.082 1 93.31 250 PHE A C 1
ATOM 2012 O O . PHE A 1 250 ? 13.594 20.797 -4.441 1 93.31 250 PHE A O 1
ATOM 2019 N N . ASP A 1 251 ? 15.375 19.469 -4.742 1 93.38 251 ASP A N 1
ATOM 2020 C CA . ASP A 1 251 ? 16 19.859 -3.488 1 93.38 251 ASP A CA 1
ATOM 2021 C C . ASP A 1 251 ? 16.344 21.359 -3.492 1 93.38 251 ASP A C 1
ATOM 2023 O O . ASP A 1 251 ? 16.047 22.062 -2.531 1 93.38 251 ASP A O 1
ATOM 2027 N N . TYR A 1 252 ? 16.875 21.781 -4.52 1 92.06 252 TYR A N 1
ATOM 2028 C CA . TYR A 1 252 ? 17.266 23.188 -4.648 1 92.06 252 TYR A CA 1
ATOM 2029 C C . TYR A 1 252 ? 16.031 24.094 -4.688 1 92.06 252 TYR A C 1
ATOM 2031 O O . TYR A 1 252 ? 16.031 25.156 -4.082 1 92.06 252 TYR A O 1
ATOM 2039 N N . LYS A 1 253 ? 15.078 23.688 -5.414 1 92.19 253 LYS A N 1
ATOM 2040 C CA . LYS A 1 253 ? 13.859 24.484 -5.52 1 92.19 253 LYS A CA 1
ATOM 2041 C C . LYS A 1 253 ? 13.18 24.641 -4.164 1 92.19 253 LYS A C 1
ATOM 2043 O O . LYS A 1 253 ? 12.734 25.734 -3.805 1 92.19 253 LYS A O 1
ATOM 2048 N N . LEU A 1 254 ? 13.094 23.578 -3.424 1 91.75 254 LEU A N 1
ATOM 2049 C CA . LEU A 1 254 ? 12.461 23.625 -2.109 1 91.75 254 LEU A CA 1
ATOM 2050 C C . LEU A 1 254 ? 13.273 24.469 -1.143 1 91.75 254 LEU A C 1
ATOM 2052 O O . LEU A 1 254 ? 12.711 25.188 -0.303 1 91.75 254 LEU A O 1
ATOM 2056 N N . ASP A 1 255 ? 14.586 24.438 -1.283 1 90.75 255 ASP A N 1
ATOM 2057 C CA . ASP A 1 255 ? 15.445 25.266 -0.45 1 90.75 255 ASP A CA 1
ATOM 2058 C C . ASP A 1 255 ? 15.195 26.75 -0.711 1 90.75 255 ASP A C 1
ATOM 2060 O O . ASP A 1 255 ? 15.156 27.547 0.224 1 90.75 255 ASP A O 1
ATOM 2064 N N . TYR A 1 256 ? 15.039 26.969 -1.891 1 88.19 256 TYR A N 1
ATOM 2065 C CA . TYR A 1 256 ? 14.805 28.359 -2.295 1 88.19 256 TYR A CA 1
ATOM 2066 C C . TYR A 1 256 ? 13.469 28.844 -1.768 1 88.19 256 TYR A C 1
ATOM 2068 O O . TYR A 1 256 ? 13.383 29.938 -1.203 1 88.19 256 TYR A O 1
ATOM 2076 N N . ILE A 1 257 ? 12.555 28.109 -1.928 1 82.56 257 ILE A N 1
ATOM 2077 C CA . ILE A 1 257 ? 11.211 28.516 -1.53 1 82.56 257 ILE A CA 1
ATOM 2078 C C . ILE A 1 257 ? 11.125 28.594 -0.007 1 82.56 257 ILE A C 1
ATOM 2080 O O . ILE A 1 257 ? 10.477 29.484 0.54 1 82.56 257 ILE A O 1
ATOM 2084 N N . LEU A 1 258 ? 11.766 27.656 0.586 1 85.56 258 LEU A N 1
ATOM 2085 C CA . LEU A 1 258 ? 11.758 27.641 2.045 1 85.56 258 LEU A CA 1
ATOM 2086 C C . LEU A 1 258 ? 12.461 28.875 2.613 1 85.56 258 LEU A C 1
ATOM 2088 O O . LEU A 1 258 ? 11.992 29.453 3.59 1 85.56 258 LEU A O 1
ATOM 2092 N N . LYS A 1 259 ? 13.508 29.188 2.039 1 86.69 259 LYS A N 1
ATOM 2093 C CA . LYS A 1 259 ? 14.234 30.375 2.486 1 86.69 259 LYS A CA 1
ATOM 2094 C C . LYS A 1 259 ? 13.391 31.641 2.332 1 86.69 259 LYS A C 1
ATOM 2096 O O . LYS A 1 259 ? 13.281 32.438 3.266 1 86.69 259 LYS A O 1
ATOM 2101 N N . ASN A 1 260 ? 12.789 31.797 1.222 1 82.31 260 ASN A N 1
ATOM 2102 C CA . ASN A 1 260 ? 11.961 32.969 0.961 1 82.31 260 ASN A CA 1
ATOM 2103 C C . ASN A 1 260 ? 10.75 33 1.889 1 82.31 260 ASN A C 1
ATOM 2105 O O . ASN A 1 260 ? 10.383 34.062 2.389 1 82.31 260 ASN A O 1
ATOM 2109 N N . PHE A 1 261 ? 10.234 31.906 2.074 1 83.12 261 PHE A N 1
ATOM 2110 C CA . PHE A 1 261 ? 9.031 31.844 2.896 1 83.12 261 PHE A CA 1
ATOM 2111 C C . PHE A 1 261 ? 9.367 32.094 4.363 1 83.12 261 PHE A C 1
ATOM 2113 O O . PHE A 1 261 ? 8.602 32.75 5.074 1 83.12 261 PHE A O 1
ATOM 2120 N N . THR A 1 262 ? 10.445 31.578 4.777 1 82.06 262 THR A N 1
ATOM 2121 C CA . THR A 1 262 ? 10.852 31.781 6.164 1 82.06 262 THR A CA 1
ATOM 2122 C C . THR A 1 262 ? 11.141 33.25 6.434 1 82.06 262 THR A C 1
ATOM 2124 O O . THR A 1 262 ? 10.836 33.75 7.512 1 82.06 262 THR A O 1
ATOM 2127 N N . GLU A 1 263 ? 11.703 33.875 5.48 1 82.75 263 GLU A N 1
ATOM 2128 C CA . GLU A 1 263 ? 11.953 35.281 5.609 1 82.75 263 GLU A CA 1
ATOM 2129 C C . GLU A 1 263 ? 10.641 36.062 5.719 1 82.75 263 GLU A C 1
ATOM 2131 O O . GLU A 1 263 ? 10.523 37 6.539 1 82.75 263 GLU A O 1
ATOM 2136 N N . HIS A 1 264 ? 9.75 35.688 4.938 1 78.75 264 HIS A N 1
ATOM 2137 C CA . HIS A 1 264 ? 8.453 36.344 4.98 1 78.75 264 HIS A CA 1
ATOM 2138 C C . HIS A 1 264 ? 7.73 36.031 6.289 1 78.75 264 HIS A C 1
ATOM 2140 O O . HIS A 1 264 ? 7.062 36.906 6.848 1 78.75 264 HIS A O 1
ATOM 2146 N N . GLN A 1 265 ? 7.828 34.875 6.691 1 77.44 265 GLN A N 1
ATOM 2147 C CA . GLN A 1 265 ? 7.191 34.469 7.941 1 77.44 265 GLN A CA 1
ATOM 2148 C C . GLN A 1 265 ? 7.781 35.25 9.125 1 77.44 265 GLN A C 1
ATOM 2150 O O . GLN A 1 265 ? 7.059 35.594 10.055 1 77.44 265 GLN A O 1
ATOM 2155 N N . GLU A 1 266 ? 9.031 35.406 9.055 1 80.38 266 GLU A N 1
ATOM 2156 C CA . GLU A 1 266 ? 9.68 36.156 10.125 1 80.38 266 GLU A CA 1
ATOM 2157 C C . GLU A 1 266 ? 9.211 37.625 10.141 1 80.38 266 GLU A C 1
ATOM 2159 O O . GLU A 1 266 ? 9.008 38.188 11.211 1 80.38 266 GLU A O 1
ATOM 2164 N N . LYS A 1 267 ? 9.047 38.062 8.945 1 79.62 267 LYS A N 1
ATOM 2165 C CA . LYS A 1 267 ? 8.523 39.438 8.859 1 79.62 267 LYS A CA 1
ATOM 2166 C C . LYS A 1 267 ? 7.098 39.5 9.398 1 79.62 267 LYS A C 1
ATOM 2168 O O . LYS A 1 267 ? 6.746 40.469 10.094 1 79.62 267 LYS A O 1
ATOM 2173 N N . CYS A 1 268 ? 6.363 38.562 9.117 1 76.12 268 CYS A N 1
ATOM 2174 C CA . CYS A 1 268 ? 4.988 38.531 9.594 1 76.12 268 CYS A CA 1
ATOM 2175 C C . CYS A 1 268 ? 4.938 38.375 11.102 1 76.12 268 CYS A C 1
ATOM 2177 O O . CYS A 1 268 ? 4.152 39.031 11.781 1 76.12 268 CYS A O 1
ATOM 2179 N N . ASN A 1 269 ? 5.742 37.562 11.555 1 77.94 269 ASN A N 1
ATOM 2180 C CA . ASN A 1 269 ? 5.777 37.344 12.992 1 77.94 269 ASN A CA 1
ATOM 2181 C C . ASN A 1 269 ? 6.18 38.594 13.766 1 77.94 269 ASN A C 1
ATOM 2183 O O . ASN A 1 269 ? 5.672 38.844 14.859 1 77.94 269 ASN A O 1
ATOM 2187 N N . THR A 1 270 ? 7.078 39.188 13.195 1 77.81 270 THR A N 1
ATOM 2188 C CA . THR A 1 270 ? 7.504 40.438 13.812 1 77.81 270 THR A CA 1
ATOM 2189 C C . THR A 1 270 ? 6.355 41.469 13.852 1 77.81 270 THR A C 1
ATOM 2191 O O . THR A 1 270 ? 6.145 42.125 14.867 1 77.81 270 THR A O 1
ATOM 2194 N N . GLN A 1 271 ? 5.629 41.5 12.805 1 76.88 271 GLN A N 1
ATOM 2195 C CA . GLN A 1 271 ? 4.508 42.438 12.734 1 76.88 271 GLN A CA 1
ATOM 2196 C C . GLN A 1 271 ? 3.383 42 13.672 1 76.88 271 GLN A C 1
ATOM 2198 O O . GLN A 1 271 ? 2.773 42.844 14.344 1 76.88 271 GLN A O 1
ATOM 2203 N N . ILE A 1 272 ? 3.143 40.781 13.727 1 76.81 272 ILE A N 1
ATOM 2204 C CA . ILE A 1 272 ? 2.119 40.25 14.625 1 76.81 272 ILE A CA 1
ATOM 2205 C C . ILE A 1 272 ? 2.541 40.469 16.078 1 76.81 272 ILE A C 1
ATOM 2207 O O . ILE A 1 272 ? 1.716 40.844 16.922 1 76.81 272 ILE A O 1
ATOM 2211 N N . GLY A 1 273 ? 3.746 40.25 16.297 1 76.62 273 GLY A N 1
ATOM 2212 C CA . GLY A 1 273 ? 4.262 40.5 17.641 1 76.62 273 GLY A CA 1
ATOM 2213 C C . GLY A 1 273 ? 4.066 41.938 18.109 1 76.62 273 GLY A C 1
ATOM 2214 O O . GLY A 1 273 ? 3.742 42.156 19.266 1 76.62 273 GLY A O 1
ATOM 2215 N N . ARG A 1 274 ? 4.207 42.75 17.188 1 75.75 274 ARG A N 1
ATOM 2216 C CA . ARG A 1 274 ? 4.02 44.156 17.5 1 75.75 274 ARG A CA 1
ATOM 2217 C C . ARG A 1 274 ? 2.562 44.469 17.828 1 75.75 274 ARG A C 1
ATOM 2219 O O . ARG A 1 274 ? 2.27 45.25 18.734 1 75.75 274 ARG A O 1
ATOM 2226 N N . ILE A 1 275 ? 1.714 43.875 17.094 1 77.31 275 ILE A N 1
ATOM 2227 C CA . ILE A 1 275 ? 0.287 44.094 17.312 1 77.31 275 ILE A CA 1
ATOM 2228 C C . ILE A 1 275 ? -0.139 43.469 18.641 1 77.31 275 ILE A C 1
ATOM 2230 O O . ILE A 1 275 ? -0.917 44.062 19.391 1 77.31 275 ILE A O 1
ATOM 2234 N N . GLU A 1 276 ? 0.313 42.375 18.859 1 80.62 276 GLU A N 1
ATOM 2235 C CA . GLU A 1 276 ? -0.02 41.688 20.125 1 80.62 276 GLU A CA 1
ATOM 2236 C C . GLU A 1 276 ? 0.537 42.469 21.312 1 80.62 276 GLU A C 1
ATOM 2238 O O . GLU A 1 276 ? -0.119 42.594 22.344 1 80.62 276 GLU A O 1
ATOM 2243 N N . ASP A 1 277 ? 1.734 42.938 21.156 1 83 277 ASP A N 1
ATOM 2244 C CA . ASP A 1 277 ? 2.338 43.75 22.203 1 83 277 ASP A CA 1
ATOM 2245 C C . ASP A 1 277 ? 1.514 45 22.469 1 83 277 ASP A C 1
ATOM 2247 O O . ASP A 1 277 ? 1.274 45.375 23.625 1 83 277 ASP A O 1
ATOM 2251 N N . TYR A 1 278 ? 1.089 45.625 21.375 1 83.19 278 TYR A N 1
ATOM 2252 C CA . TYR A 1 278 ? 0.258 46.812 21.5 1 83.19 278 TYR A CA 1
ATOM 2253 C C . TYR A 1 278 ? -1.039 46.5 22.234 1 83.19 278 TYR A C 1
ATOM 2255 O O . TYR A 1 278 ? -1.438 47.25 23.141 1 83.19 278 TYR A O 1
ATOM 2263 N N . SER A 1 279 ? -1.648 45.438 21.875 1 82.56 279 SER A N 1
ATOM 2264 C CA . SER A 1 279 ? -2.926 45.062 22.484 1 82.56 279 SER A CA 1
ATOM 2265 C C . SER A 1 279 ? -2.764 44.719 23.953 1 82.56 279 SER A C 1
ATOM 2267 O O . SER A 1 279 ? -3.625 45.062 24.781 1 82.56 279 SER A O 1
ATOM 2269 N N . LYS A 1 280 ? -1.771 44.031 24.297 1 85.56 280 LYS A N 1
ATOM 2270 C CA . LYS A 1 280 ? -1.513 43.688 25.703 1 85.56 280 LYS A CA 1
ATOM 2271 C C . LYS A 1 280 ? -1.291 44.938 26.547 1 85.56 280 LYS A C 1
ATOM 2273 O O . LYS A 1 280 ? -1.806 45.031 27.656 1 85.56 280 LYS A O 1
ATOM 2278 N N . ARG A 1 281 ? -0.572 45.812 26.016 1 87 281 ARG A N 1
ATOM 2279 C CA . ARG A 1 281 ? -0.288 47.062 26.719 1 87 281 ARG A CA 1
ATOM 2280 C C . ARG A 1 281 ? -1.547 47.906 26.875 1 87 281 ARG A C 1
ATOM 2282 O O . ARG A 1 281 ? -1.773 48.531 27.922 1 87 281 ARG A O 1
ATOM 2289 N N . LYS A 1 282 ? -2.275 47.906 25.812 1 86.31 282 LYS A N 1
ATOM 2290 C CA . LYS A 1 282 ? -3.533 48.656 25.844 1 86.31 282 LYS A CA 1
ATOM 2291 C C . LYS A 1 282 ? -4.473 48.094 26.906 1 86.31 282 LYS A C 1
ATOM 2293 O O . LYS A 1 282 ? -5.156 48.844 27.609 1 86.31 282 LYS A O 1
ATOM 2298 N N . ASP A 1 283 ? -4.453 46.812 27.062 1 87.06 283 ASP A N 1
ATOM 2299 C CA . ASP A 1 283 ? -5.285 46.156 28.078 1 87.06 283 ASP A CA 1
ATOM 2300 C C . ASP A 1 283 ? -4.82 46.531 29.484 1 87.06 283 ASP A C 1
ATOM 2302 O O . ASP A 1 283 ? -5.641 46.688 30.391 1 87.06 283 ASP A O 1
ATOM 2306 N N . ILE A 1 284 ? -3.527 46.594 29.641 1 85.44 284 ILE A N 1
ATOM 2307 C CA . ILE A 1 284 ? -2.973 46.969 30.953 1 85.44 284 ILE A CA 1
ATOM 2308 C C . ILE A 1 284 ? -3.363 48.406 31.297 1 85.44 284 ILE A C 1
ATOM 2310 O O . ILE A 1 284 ? -3.762 48.688 32.438 1 85.44 284 ILE A O 1
ATOM 2314 N N . ILE A 1 285 ? -3.346 49.281 30.359 1 84.56 285 ILE A N 1
ATOM 2315 C CA . ILE A 1 285 ? -3.578 50.688 30.562 1 84.56 285 ILE A CA 1
ATOM 2316 C C . ILE A 1 285 ? -5.066 50.938 30.781 1 84.56 285 ILE A C 1
ATOM 2318 O O . ILE A 1 285 ? -5.449 51.781 31.594 1 84.56 285 ILE A O 1
ATOM 2322 N N . ASN A 1 286 ? -5.859 50.156 30.016 1 81.06 286 ASN A N 1
ATOM 2323 C CA . ASN A 1 286 ? -7.297 50.375 30.125 1 81.06 286 ASN A CA 1
ATOM 2324 C C . ASN A 1 286 ? -7.895 49.656 31.344 1 81.06 286 ASN A C 1
ATOM 2326 O O . ASN A 1 286 ? -8.93 50.094 31.859 1 81.06 286 ASN A O 1
ATOM 2330 N N . ASN A 1 287 ? -7.355 48.438 31.562 1 71.44 287 ASN A N 1
ATOM 2331 C CA . ASN A 1 287 ? -7.949 47.688 32.656 1 71.44 287 ASN A CA 1
ATOM 2332 C C . ASN A 1 287 ? -7.254 47.969 34 1 71.44 287 ASN A C 1
ATOM 2334 O O . ASN A 1 287 ? -6.062 47.719 34.156 1 71.44 287 ASN A O 1
ATOM 2338 N N . SER A 1 288 ? -7.824 48.875 34.844 1 61.69 288 SER A N 1
ATOM 2339 C CA . SER A 1 288 ? -7.316 49.5 36.062 1 61.69 288 SER A CA 1
ATOM 2340 C C . SER A 1 288 ? -7.25 48.5 37.219 1 61.69 288 SER A C 1
ATOM 2342 O O . SER A 1 288 ? -6.625 48.781 38.25 1 61.69 288 SER A O 1
ATOM 2344 N N . THR A 1 289 ? -8.086 47.469 37.219 1 56.91 289 THR A N 1
ATOM 2345 C CA . THR A 1 289 ? -8.367 46.812 38.5 1 56.91 289 THR A CA 1
ATOM 2346 C C . THR A 1 289 ? -7.082 46.281 39.125 1 56.91 289 THR A C 1
ATOM 2348 O O . THR A 1 289 ? -6.965 46.188 40.344 1 56.91 289 THR A O 1
ATOM 2351 N N . GLU A 1 290 ? -6.145 45.812 38.281 1 59.25 290 GLU A N 1
ATOM 2352 C CA . GLU A 1 290 ? -5.133 45.062 39 1 59.25 290 GLU A CA 1
ATOM 2353 C C . GLU A 1 290 ? -3.727 45.562 38.656 1 59.25 290 GLU A C 1
ATOM 2355 O O . GLU A 1 290 ? -2.746 44.844 38.875 1 59.25 290 GLU A O 1
ATOM 2360 N N . CYS A 1 291 ? -3.578 46.812 38.219 1 71.56 291 CYS A N 1
ATOM 2361 C CA . CYS A 1 291 ? -2.201 47.094 37.844 1 71.56 291 CYS A CA 1
ATOM 2362 C C . CYS A 1 291 ? -1.621 48.219 38.688 1 71.56 291 CYS A C 1
ATOM 2364 O O . CYS A 1 291 ? -2.312 49.188 39 1 71.56 291 CYS A O 1
ATOM 2366 N N . ASP A 1 292 ? -0.456 47.844 39.375 1 86.94 292 ASP A N 1
ATOM 2367 C CA . ASP A 1 292 ? 0.242 48.906 40.125 1 86.94 292 ASP A CA 1
ATOM 2368 C C . ASP A 1 292 ? 0.814 49.938 39.188 1 86.94 292 ASP A C 1
ATOM 2370 O O . ASP A 1 292 ? 0.9 49.719 37.969 1 86.94 292 ASP A O 1
ATOM 2374 N N . ILE A 1 293 ? 1.023 51.094 39.594 1 91.69 293 ILE A N 1
ATOM 2375 C CA . ILE A 1 293 ? 1.466 52.25 38.812 1 91.69 293 ILE A CA 1
ATOM 2376 C C . ILE A 1 293 ? 2.764 51.906 38.062 1 91.69 293 ILE A C 1
ATOM 2378 O O . ILE A 1 293 ? 3 52.375 36.969 1 91.69 293 ILE A O 1
ATOM 2382 N N . VAL A 1 294 ? 3.502 51.062 38.625 1 91.62 294 VAL A N 1
ATOM 2383 C CA . VAL A 1 294 ? 4.77 50.688 38 1 91.62 294 VAL A CA 1
ATOM 2384 C C . VAL A 1 294 ? 4.508 49.906 36.719 1 91.62 294 VAL A C 1
ATOM 2386 O O . VAL A 1 294 ? 5.113 50.188 35.688 1 91.62 294 VAL A O 1
ATOM 2389 N N . LYS A 1 295 ? 3.572 49.031 36.875 1 90.56 295 LYS A N 1
ATOM 2390 C CA . LYS A 1 295 ? 3.203 48.219 35.688 1 90.56 295 LYS A CA 1
ATOM 2391 C C . LYS A 1 295 ? 2.564 49.094 34.625 1 90.56 295 LYS A C 1
ATOM 2393 O O . LYS A 1 295 ? 2.779 48.875 33.438 1 90.56 295 LYS A O 1
ATOM 2398 N N . TYR A 1 296 ? 1.772 49.938 35.062 1 91.12 296 TYR A N 1
ATOM 2399 C CA . TYR A 1 296 ? 1.129 50.906 34.188 1 91.12 296 TYR A CA 1
ATOM 2400 C C . TYR A 1 296 ? 2.164 51.688 33.406 1 91.12 296 TYR A C 1
ATOM 2402 O O . TYR A 1 296 ? 2.08 51.812 32.156 1 91.12 296 TYR A O 1
ATOM 2410 N N . LEU A 1 297 ? 3.15 52.188 34.031 1 92.06 297 LEU A N 1
ATOM 2411 C CA . LEU A 1 297 ? 4.164 53 33.438 1 92.06 297 LEU A CA 1
ATOM 2412 C C . LEU A 1 297 ? 5.109 52.188 32.562 1 92.06 297 LEU A C 1
ATOM 2414 O O . LEU A 1 297 ? 5.566 52.625 31.516 1 92.06 297 LEU A O 1
ATOM 2418 N N . GLU A 1 298 ? 5.32 51.062 33.031 1 90 298 GLU A N 1
ATOM 2419 C CA . GLU A 1 298 ? 6.156 50.156 32.219 1 90 298 GLU A CA 1
ATOM 2420 C C . GLU A 1 298 ? 5.5 49.844 30.875 1 90 298 GLU A C 1
ATOM 2422 O O . GLU A 1 298 ? 6.18 49.781 29.844 1 90 298 GLU A O 1
ATOM 2427 N N . ALA A 1 299 ? 4.246 49.562 30.938 1 89.62 299 ALA A N 1
ATOM 2428 C CA . ALA A 1 299 ? 3.498 49.281 29.703 1 89.62 299 ALA A CA 1
ATOM 2429 C C . ALA A 1 299 ? 3.553 50.469 28.75 1 89.62 299 ALA A C 1
ATOM 2431 O O . ALA A 1 299 ? 3.562 50.281 27.531 1 89.62 299 ALA A O 1
ATOM 2432 N N . LEU A 1 300 ? 3.697 51.562 29.281 1 88.88 300 LEU A N 1
ATOM 2433 C CA . LEU A 1 300 ? 3.658 52.781 28.453 1 88.88 300 LEU A CA 1
ATOM 2434 C C . LEU A 1 300 ? 5.047 53.125 27.938 1 88.88 300 LEU A C 1
ATOM 2436 O O . LEU A 1 300 ? 5.191 53.594 26.797 1 88.88 300 LEU A O 1
ATOM 2440 N N . ILE A 1 301 ? 6.117 52.844 28.75 1 90.12 301 ILE A N 1
ATOM 2441 C CA . ILE A 1 301 ? 7.395 53.469 28.453 1 90.12 301 ILE A CA 1
ATOM 2442 C C . ILE A 1 301 ? 8.43 52.406 28.078 1 90.12 301 ILE A C 1
ATOM 2444 O O . ILE A 1 301 ? 9.359 52.688 27.328 1 90.12 301 ILE A O 1
ATOM 2448 N N . ILE A 1 302 ? 8.297 51.25 28.578 1 86.44 302 ILE A N 1
ATOM 2449 C CA . ILE A 1 302 ? 9.383 50.281 28.438 1 86.44 302 ILE A CA 1
ATOM 2450 C C . ILE A 1 302 ? 9.078 49.312 27.297 1 86.44 302 ILE A C 1
ATOM 2452 O O . ILE A 1 302 ? 8.062 48.625 27.328 1 86.44 302 ILE A O 1
ATOM 2456 N N . PRO A 1 303 ? 9.984 49.312 26.312 1 85.19 303 PRO A N 1
ATOM 2457 C CA . PRO A 1 303 ? 9.812 48.312 25.234 1 85.19 303 PRO A CA 1
ATOM 2458 C C . PRO A 1 303 ? 10.078 46.906 25.703 1 85.19 303 PRO A C 1
ATOM 2460 O O . PRO A 1 303 ? 10.867 46.688 26.625 1 85.19 303 PRO A O 1
ATOM 2463 N N . THR A 1 304 ? 9.352 45.938 25.141 1 76 304 THR A N 1
ATOM 2464 C CA . THR A 1 304 ? 9.523 44.531 25.5 1 76 304 THR A CA 1
ATOM 2465 C C . THR A 1 304 ? 10.781 43.938 24.844 1 76 304 THR A C 1
ATOM 2467 O O . THR A 1 304 ? 11.453 43.094 25.406 1 76 304 THR A O 1
ATOM 2470 N N . ASP A 1 305 ? 11.078 44.5 23.734 1 70.62 305 ASP A N 1
ATOM 2471 C CA . ASP A 1 305 ? 12.25 44.031 23 1 70.62 305 ASP A CA 1
ATOM 2472 C C . ASP A 1 305 ? 13.539 44.531 23.641 1 70.62 305 ASP A C 1
ATOM 2474 O O . ASP A 1 305 ? 13.766 45.719 23.75 1 70.62 305 ASP A O 1
ATOM 2478 N N . PRO A 1 306 ? 14.25 43.594 23.984 1 64.94 306 PRO A N 1
ATOM 2479 C CA . PRO A 1 306 ? 15.5 44 24.625 1 64.94 306 PRO A CA 1
ATOM 2480 C C . PRO A 1 306 ? 16.438 44.75 23.688 1 64.94 306 PRO A C 1
ATOM 2482 O O . PRO A 1 306 ? 17.328 45.469 24.156 1 64.94 306 PRO A O 1
ATOM 2485 N N . GLN A 1 307 ? 16.172 44.562 22.406 1 66.88 307 GLN A N 1
ATOM 2486 C CA . GLN A 1 307 ? 17.047 45.25 21.469 1 66.88 307 GLN A CA 1
ATOM 2487 C C . GLN A 1 307 ? 16.719 46.719 21.391 1 66.88 307 GLN A C 1
ATOM 2489 O O . GLN A 1 307 ? 17.562 47.531 20.969 1 66.88 307 GLN A O 1
ATOM 2494 N N . ASP A 1 308 ? 15.562 47 21.797 1 69.75 308 ASP A N 1
ATOM 2495 C CA . ASP A 1 308 ? 15.156 48.406 21.75 1 69.75 308 ASP A CA 1
ATOM 2496 C C . ASP A 1 308 ? 15.781 49.188 22.906 1 69.75 308 ASP A C 1
ATOM 2498 O O . ASP A 1 308 ? 15.891 48.688 24.031 1 69.75 308 ASP A O 1
ATOM 2502 N N . PRO A 1 309 ? 16.281 50.312 22.562 1 70.88 309 PRO A N 1
ATOM 2503 C CA . PRO A 1 309 ? 16.859 51.125 23.641 1 70.88 309 PRO A CA 1
ATOM 2504 C C . PRO A 1 309 ? 15.844 51.438 24.75 1 70.88 309 PRO A C 1
ATOM 2506 O O . PRO A 1 309 ? 14.719 51.844 24.469 1 70.88 309 PRO A O 1
ATOM 2509 N N . ARG A 1 310 ? 16.203 51.031 25.922 1 74.56 310 ARG A N 1
ATOM 2510 C CA . ARG A 1 310 ? 15.32 51.281 27.062 1 74.56 310 ARG A CA 1
ATOM 2511 C C . ARG A 1 310 ? 15.344 52.75 27.469 1 74.56 310 ARG A C 1
ATOM 2513 O O . ARG A 1 310 ? 16.422 53.344 27.656 1 74.56 310 ARG A O 1
ATOM 2520 N N . PRO A 1 311 ? 14.094 53.344 27.406 1 77.44 311 PRO A N 1
ATOM 2521 C CA . PRO A 1 311 ? 14.078 54.719 27.844 1 77.44 311 PRO A CA 1
ATOM 2522 C C . PRO A 1 311 ? 14.5 54.875 29.312 1 77.44 311 PRO A C 1
ATOM 2524 O O . PRO A 1 311 ? 14.25 54 30.125 1 77.44 311 PRO A O 1
ATOM 2527 N N . ILE A 1 312 ? 15.32 55.969 29.531 1 79.56 312 ILE A N 1
ATOM 2528 C CA . ILE A 1 312 ? 15.836 56.25 30.859 1 79.56 312 ILE A CA 1
ATOM 2529 C C . ILE A 1 312 ? 15 57.375 31.516 1 79.56 312 ILE A C 1
ATOM 2531 O O . ILE A 1 312 ? 14.711 58.375 30.875 1 79.56 312 ILE A O 1
ATOM 2535 N N . VAL A 1 313 ? 14.461 57 32.625 1 89.94 313 VAL A N 1
ATOM 2536 C CA . VAL A 1 313 ? 13.82 58.031 33.438 1 89.94 313 VAL A CA 1
ATOM 2537 C C . VAL A 1 313 ? 14.859 58.75 34.281 1 89.94 313 VAL A C 1
ATOM 2539 O O . VAL A 1 313 ? 15.734 58.125 34.875 1 89.94 313 VAL A O 1
ATOM 2542 N N . TYR A 1 314 ? 14.844 60.031 34.219 1 89.75 314 TYR A N 1
ATOM 2543 C CA . TYR A 1 314 ? 15.828 60.781 35 1 89.75 314 TYR A CA 1
ATOM 2544 C C . TYR A 1 314 ? 15.156 61.812 35.875 1 89.75 314 TYR A C 1
ATOM 2546 O O . TYR A 1 314 ? 14.148 62.406 35.469 1 89.75 314 TYR A O 1
ATOM 2554 N N . ASN A 1 315 ? 15.711 61.969 37.062 1 91.25 315 ASN A N 1
ATOM 2555 C CA . ASN A 1 315 ? 15.297 63.031 37.969 1 91.25 315 ASN A CA 1
ATOM 2556 C C . ASN A 1 315 ? 15.984 64.375 37.594 1 91.25 315 ASN A C 1
ATOM 2558 O O . ASN A 1 315 ? 17.219 64.438 37.562 1 91.25 315 ASN A O 1
ATOM 2562 N N . VAL A 1 316 ? 15.25 65.312 37.312 1 87.5 316 VAL A N 1
ATOM 2563 C CA . VAL A 1 316 ? 15.797 66.562 36.812 1 87.5 316 VAL A CA 1
ATOM 2564 C C . VAL A 1 316 ? 16.641 67.25 37.906 1 87.5 316 VAL A C 1
ATOM 2566 O O . VAL A 1 316 ? 17.688 67.812 37.625 1 87.5 316 VAL A O 1
ATOM 2569 N N . LEU A 1 317 ? 16.234 67.25 39.125 1 85.81 317 LEU A N 1
ATOM 2570 C CA . LEU A 1 317 ? 16.922 67.875 40.25 1 85.81 317 LEU A CA 1
ATOM 2571 C C . LEU A 1 317 ? 18.25 67.188 40.531 1 85.81 317 LEU A C 1
ATOM 2573 O O . LEU A 1 317 ? 19.281 67.875 40.656 1 85.81 317 LEU A O 1
ATOM 2577 N N . THR A 1 318 ? 18.219 65.875 40.688 1 85.44 318 THR A N 1
ATOM 2578 C CA . THR A 1 318 ? 19.422 65.125 41.031 1 85.44 318 THR A CA 1
ATOM 2579 C C . THR A 1 318 ? 20.219 64.75 39.781 1 85.44 318 THR A C 1
ATOM 2581 O O . THR A 1 318 ? 21.391 64.375 39.875 1 85.44 318 THR A O 1
ATOM 2584 N N . ALA A 1 319 ? 19.734 64.938 38.656 1 82.31 319 ALA A N 1
ATOM 2585 C CA . ALA A 1 319 ? 20.375 64.625 37.406 1 82.31 319 ALA A CA 1
ATOM 2586 C C . ALA A 1 319 ? 20.828 63.156 37.406 1 82.31 319 ALA A C 1
ATOM 2588 O O . ALA A 1 319 ? 21.922 62.844 36.938 1 82.31 319 ALA A O 1
ATOM 2589 N N . LYS A 1 320 ? 20.078 62.281 38.031 1 88.31 320 LYS A N 1
ATOM 2590 C CA . LYS A 1 320 ? 20.391 60.844 38.094 1 88.31 320 LYS A CA 1
ATOM 2591 C C . LYS A 1 320 ? 19.312 60.031 37.406 1 88.31 320 LYS A C 1
ATOM 2593 O O . LYS A 1 320 ? 18.141 60.375 37.438 1 88.31 320 LYS A O 1
ATOM 2598 N N . GLU A 1 321 ? 19.859 58.969 36.875 1 90.06 321 GLU A N 1
ATOM 2599 C CA . GLU A 1 321 ? 18.953 58.031 36.25 1 90.06 321 GLU A CA 1
ATOM 2600 C C . GLU A 1 321 ? 18.266 57.156 37.281 1 90.06 321 GLU A C 1
ATOM 2602 O O . GLU A 1 321 ? 18.891 56.719 38.25 1 90.06 321 GLU A O 1
ATOM 2607 N N . VAL A 1 322 ? 16.922 57.031 37.062 1 89.44 322 VAL A N 1
ATOM 2608 C CA . VAL A 1 322 ? 16.172 56.219 38.031 1 89.44 322 VAL A CA 1
ATOM 2609 C C . VAL A 1 322 ? 15.297 55.219 37.281 1 89.44 322 VAL A C 1
ATOM 2611 O O . VAL A 1 322 ? 15.016 55.375 36.094 1 89.44 322 VAL A O 1
ATOM 2614 N N . GLY A 1 323 ? 14.969 54.156 38 1 88.56 323 GLY A N 1
ATOM 2615 C CA . GLY A 1 323 ? 14.016 53.188 37.469 1 88.56 323 GLY A CA 1
ATOM 2616 C C . GLY A 1 323 ? 12.57 53.562 37.688 1 88.56 323 GLY A C 1
ATOM 2617 O O . GLY A 1 323 ? 12.289 54.438 38.562 1 88.56 323 GLY A O 1
ATOM 2618 N N . VAL A 1 324 ? 11.664 52.969 36.969 1 89.88 324 VAL A N 1
ATOM 2619 C CA . VAL A 1 324 ? 10.234 53.25 37.094 1 89.88 324 VAL A CA 1
ATOM 2620 C C . VAL A 1 324 ? 9.734 52.812 38.469 1 89.88 324 VAL A C 1
ATOM 2622 O O . VAL A 1 324 ? 8.688 53.281 38.938 1 89.88 324 VAL A O 1
ATOM 2625 N N . GLY A 1 325 ? 10.523 52.094 39.188 1 90.62 325 GLY A N 1
ATOM 2626 C CA . GLY A 1 325 ? 10.18 51.656 40.531 1 90.62 325 GLY A CA 1
ATOM 2627 C C . GLY A 1 325 ? 10.07 52.781 41.531 1 90.62 325 GLY A C 1
ATOM 2628 O O . GLY A 1 325 ? 9.43 52.656 42.562 1 90.62 325 GLY A O 1
ATOM 2629 N N . VAL A 1 326 ? 10.602 53.969 41.219 1 91.88 326 VAL A N 1
ATOM 2630 C CA . VAL A 1 326 ? 10.586 55.125 42.125 1 91.88 326 VAL A CA 1
ATOM 2631 C C . VAL A 1 326 ? 9.156 55.594 42.312 1 91.88 326 VAL A C 1
ATOM 2633 O O . VAL A 1 326 ? 8.836 56.25 43.312 1 91.88 326 VAL A O 1
ATOM 2636 N N . PHE A 1 327 ? 8.297 55.156 41.438 1 94.25 327 PHE A N 1
ATOM 2637 C CA . PHE A 1 327 ? 6.93 55.688 41.469 1 94.25 327 PHE A CA 1
ATOM 2638 C C . PHE A 1 327 ? 6.02 54.719 42.25 1 94.25 327 PHE A C 1
ATOM 2640 O O . PHE A 1 327 ? 4.812 54.938 42.344 1 94.25 327 PHE A O 1
ATOM 2647 N N . LYS A 1 328 ? 6.609 53.719 42.844 1 93.94 328 LYS A N 1
ATOM 2648 C CA . LYS A 1 328 ? 5.809 52.75 43.594 1 93.94 328 LYS A CA 1
ATOM 2649 C C . LYS A 1 328 ? 5.086 53.438 44.75 1 93.94 328 LYS A C 1
ATOM 2651 O O . LYS A 1 328 ? 5.688 54.219 45.5 1 93.94 328 LYS A O 1
ATOM 2656 N N . ASN A 1 329 ? 3.834 53.188 44.875 1 92.62 329 ASN A N 1
ATOM 2657 C CA . ASN A 1 329 ? 2.971 53.688 45.938 1 92.62 329 ASN A CA 1
ATOM 2658 C C . ASN A 1 329 ? 2.836 55.219 45.875 1 92.62 329 ASN A C 1
ATOM 2660 O O . ASN A 1 329 ? 2.584 55.844 46.906 1 92.62 329 ASN A O 1
ATOM 2664 N N . LYS A 1 330 ? 3.086 55.812 44.719 1 94.56 330 LYS A N 1
ATOM 2665 C CA . LYS A 1 330 ? 2.953 57.25 44.562 1 94.56 330 LYS A CA 1
ATOM 2666 C C . LYS A 1 330 ? 1.835 57.625 43.594 1 94.56 330 LYS A C 1
ATOM 2668 O O . LYS A 1 330 ? 1.498 56.812 42.719 1 94.56 330 LYS A O 1
ATOM 2673 N N . HIS A 1 331 ? 1.229 58.75 43.844 1 94.88 331 HIS A N 1
ATOM 2674 C CA . HIS A 1 331 ? 0.384 59.375 42.812 1 94.88 331 HIS A CA 1
ATOM 2675 C C . HIS A 1 331 ? 1.222 60.094 41.75 1 94.88 331 HIS A C 1
ATOM 2677 O O . HIS A 1 331 ? 2.135 60.844 42.094 1 94.88 331 HIS A O 1
ATOM 2683 N N . VAL A 1 332 ? 0.926 59.75 40.562 1 95.56 332 VAL A N 1
ATOM 2684 C CA . VAL A 1 332 ? 1.782 60.281 39.531 1 95.56 332 VAL A CA 1
ATOM 2685 C C . VAL A 1 332 ? 0.977 61.25 38.656 1 95.56 332 VAL A C 1
ATOM 2687 O O . VAL A 1 332 ? -0.094 60.906 38.156 1 95.56 332 VAL A O 1
ATOM 2690 N N . LEU A 1 333 ? 1.445 62.438 38.531 1 95.19 333 LEU A N 1
ATOM 2691 C CA . LEU A 1 333 ? 0.988 63.375 37.531 1 95.19 333 LEU A CA 1
ATOM 2692 C C . LEU A 1 333 ? 1.777 63.188 36.219 1 95.19 333 LEU A C 1
ATOM 2694 O O . LEU A 1 333 ? 2.873 63.75 36.094 1 95.19 333 LEU A O 1
ATOM 2698 N N . LEU A 1 334 ? 1.141 62.5 35.375 1 95.62 334 LEU A N 1
ATOM 2699 C CA . LEU A 1 334 ? 1.788 62.219 34.094 1 95.62 334 LEU A CA 1
ATOM 2700 C C . LEU A 1 334 ? 1.597 63.375 33.125 1 95.62 334 LEU A C 1
ATOM 2702 O O . LEU A 1 334 ? 0.493 63.594 32.625 1 95.62 334 LEU A O 1
ATOM 2706 N N . PHE A 1 335 ? 2.65 64 32.875 1 94.31 335 PHE A N 1
ATOM 2707 C CA . PHE A 1 335 ? 2.643 65.188 31.984 1 94.31 335 PHE A CA 1
ATOM 2708 C C . PHE A 1 335 ? 3.156 64.812 30.594 1 94.31 335 PHE A C 1
ATOM 2710 O O . PHE A 1 335 ? 4.289 64.312 30.453 1 94.31 335 PHE A O 1
ATOM 2717 N N . ILE A 1 336 ? 2.299 64.875 29.641 1 93.94 336 ILE A N 1
ATOM 2718 C CA . ILE A 1 336 ? 2.637 64.562 28.266 1 93.94 336 ILE A CA 1
ATOM 2719 C C . ILE A 1 336 ? 2.557 65.812 27.391 1 93.94 336 ILE A C 1
ATOM 2721 O O . ILE A 1 336 ? 1.514 66.5 27.328 1 93.94 336 ILE A O 1
ATOM 2725 N N . SER A 1 337 ? 3.625 66.062 26.719 1 90.88 337 SER A N 1
ATOM 2726 C CA . SER A 1 337 ? 3.623 67.25 25.891 1 90.88 337 SER A CA 1
ATOM 2727 C C . SER A 1 337 ? 4.703 67.188 24.812 1 90.88 337 SER A C 1
ATOM 2729 O O . SER A 1 337 ? 5.633 66.438 24.906 1 90.88 337 SER A O 1
ATOM 2731 N N . GLY A 1 338 ? 4.5 68.125 23.891 1 88.69 338 GLY A N 1
ATOM 2732 C CA . GLY A 1 338 ? 5.586 68.312 22.938 1 88.69 338 GLY A CA 1
ATOM 2733 C C . GLY A 1 338 ? 6.652 69.25 23.469 1 88.69 338 GLY A C 1
ATOM 2734 O O . GLY A 1 338 ? 6.582 69.688 24.625 1 88.69 338 GLY A O 1
ATOM 2735 N N . ILE A 1 339 ? 7.637 69.562 22.688 1 83.44 339 ILE A N 1
ATOM 2736 C CA . ILE A 1 339 ? 8.75 70.375 23.172 1 83.44 339 ILE A CA 1
ATOM 2737 C C . ILE A 1 339 ? 8.734 71.75 22.5 1 83.44 339 ILE A C 1
ATOM 2739 O O . ILE A 1 339 ? 9.469 72.625 22.891 1 83.44 339 ILE A O 1
ATOM 2743 N N . ASP A 1 340 ? 7.844 72 21.594 1 79.81 340 ASP A N 1
ATOM 2744 C CA . ASP A 1 340 ? 7.844 73.25 20.844 1 79.81 340 ASP A CA 1
ATOM 2745 C C . ASP A 1 340 ? 7.539 74.438 21.75 1 79.81 340 ASP A C 1
ATOM 2747 O O . ASP A 1 340 ? 8.164 75.5 21.641 1 79.81 340 ASP A O 1
ATOM 2751 N N . ASN A 1 341 ? 6.586 74.375 22.641 1 77.06 341 ASN A N 1
ATOM 2752 C CA . ASN A 1 341 ? 6.238 75.438 23.594 1 77.06 341 ASN A CA 1
ATOM 2753 C C . ASN A 1 341 ? 6.477 75 25.031 1 77.06 341 ASN A C 1
ATOM 2755 O O . ASN A 1 341 ? 5.641 75.25 25.906 1 77.06 341 ASN A O 1
ATOM 2759 N N . ILE A 1 342 ? 7.652 74.438 25.203 1 78.75 342 ILE A N 1
ATOM 2760 C CA . ILE A 1 342 ? 7.898 73.75 26.484 1 78.75 342 ILE A CA 1
ATOM 2761 C C . ILE A 1 342 ? 8.023 74.812 27.594 1 78.75 342 ILE A C 1
ATOM 2763 O O . ILE A 1 342 ? 7.617 74.562 28.719 1 78.75 342 ILE A O 1
ATOM 2767 N N . GLU A 1 343 ? 8.625 75.938 27.312 1 73.12 343 GLU A N 1
ATOM 2768 C CA . GLU A 1 343 ? 8.836 77 28.328 1 73.12 343 GLU A CA 1
ATOM 2769 C C . GLU A 1 343 ? 7.512 77.438 28.922 1 73.12 343 GLU A C 1
ATOM 2771 O O . GLU A 1 343 ? 7.418 77.688 30.141 1 73.12 343 GLU A O 1
ATOM 2776 N N . TYR A 1 344 ? 6.59 77.5 28.047 1 69.62 344 TYR A N 1
ATOM 2777 C CA . TYR A 1 344 ? 5.273 77.938 28.484 1 69.62 344 TYR A CA 1
ATOM 2778 C C . TYR A 1 344 ? 4.516 76.812 29.172 1 69.62 344 TYR A C 1
ATOM 2780 O O . TYR A 1 344 ? 3.879 77 30.203 1 69.62 344 TYR A O 1
ATOM 2788 N N . GLU A 1 345 ? 4.727 75.688 28.688 1 74.81 345 GLU A N 1
ATOM 2789 C CA . GLU A 1 345 ? 3.91 74.562 29.141 1 74.81 345 GLU A CA 1
ATOM 2790 C C . GLU A 1 345 ? 4.391 74.062 30.484 1 74.81 345 GLU A C 1
ATOM 2792 O O . GLU A 1 345 ? 3.596 73.562 31.281 1 74.81 345 GLU A O 1
ATOM 2797 N N . THR A 1 346 ? 5.66 74.312 30.719 1 78.62 346 THR A N 1
ATOM 2798 C CA . THR A 1 346 ? 6.234 73.75 31.938 1 78.62 346 THR A CA 1
ATOM 2799 C C . THR A 1 346 ? 6.035 74.688 33.125 1 78.62 346 THR A C 1
ATOM 2801 O O . THR A 1 346 ? 6.199 74.25 34.281 1 78.62 346 THR A O 1
ATOM 2804 N N . GLN A 1 347 ? 5.676 75.875 32.875 1 75.62 347 GLN A N 1
ATOM 2805 C CA . GLN A 1 347 ? 5.559 76.875 33.938 1 75.62 347 GLN A CA 1
ATOM 2806 C C . GLN A 1 347 ? 4.539 76.375 35 1 75.62 347 GLN A C 1
ATOM 2808 O O . GLN A 1 347 ? 4.77 76.562 36.188 1 75.62 347 GLN A O 1
ATOM 2813 N N . LEU A 1 348 ? 3.461 76 34.438 1 75.62 348 LEU A N 1
ATOM 2814 C CA . LEU A 1 348 ? 2.422 75.5 35.344 1 75.62 348 LEU A CA 1
ATOM 2815 C C . LEU A 1 348 ? 2.955 74.375 36.219 1 75.62 348 LEU A C 1
ATOM 2817 O O . LEU A 1 348 ? 2.684 74.312 37.438 1 75.62 348 LEU A O 1
ATOM 2821 N N . LEU A 1 349 ? 3.744 73.562 35.688 1 81.69 349 LEU A N 1
ATOM 2822 C CA . LEU A 1 349 ? 4.27 72.438 36.406 1 81.69 349 LEU A CA 1
ATOM 2823 C C . LEU A 1 349 ? 5.336 72.812 37.406 1 81.69 349 LEU A C 1
ATOM 2825 O O . LEU A 1 349 ? 5.449 72.25 38.469 1 81.69 349 LEU A O 1
ATOM 2829 N N . ILE A 1 350 ? 6.062 73.75 37 1 82.5 350 ILE A N 1
ATOM 2830 C CA . ILE A 1 350 ? 7.094 74.312 37.906 1 82.5 350 ILE A CA 1
ATOM 2831 C C . ILE A 1 350 ? 6.445 74.875 39.156 1 82.5 350 ILE A C 1
ATOM 2833 O O . ILE A 1 350 ? 6.918 74.625 40.281 1 82.5 350 ILE A O 1
ATOM 2837 N N . SER A 1 351 ? 5.398 75.562 38.938 1 77.31 351 SER A N 1
ATOM 2838 C CA . SER A 1 351 ? 4.676 76.125 40.062 1 77.31 351 SER A CA 1
ATOM 2839 C C . SER A 1 351 ? 4.113 75.062 41 1 77.31 351 SER A C 1
ATOM 2841 O O . SER A 1 351 ? 4.234 75.125 42.219 1 77.31 351 SER A O 1
ATOM 2843 N N . ILE A 1 352 ? 3.559 74.062 40.344 1 84.81 352 ILE A N 1
ATOM 2844 C CA . ILE A 1 352 ? 2.949 73 41.125 1 84.81 352 ILE A CA 1
ATOM 2845 C C . ILE A 1 352 ? 4.035 72.25 41.875 1 84.81 352 ILE A C 1
ATOM 2847 O O . ILE A 1 352 ? 3.855 71.875 43.031 1 84.81 352 ILE A O 1
ATOM 2851 N N . ASP A 1 353 ? 5.086 72 41.219 1 88.94 353 ASP A N 1
ATOM 2852 C CA . ASP A 1 353 ? 6.199 71.312 41.844 1 88.94 353 ASP A CA 1
ATOM 2853 C C . ASP A 1 353 ? 6.699 72 43.094 1 88.94 353 ASP A C 1
ATOM 2855 O O . ASP A 1 353 ? 7 71.375 44.094 1 88.94 353 ASP A O 1
ATOM 2859 N N . GLY A 1 354 ? 6.84 73.25 43 1 83.5 354 GLY A N 1
ATOM 2860 C CA . GLY A 1 354 ? 7.258 74.062 44.125 1 83.5 354 GLY A CA 1
ATOM 2861 C C . GLY A 1 354 ? 6.27 74 45.281 1 83.5 354 GLY A C 1
ATOM 2862 O O . GLY A 1 354 ? 6.66 73.938 46.438 1 83.5 354 GLY A O 1
ATOM 2863 N N . LYS A 1 355 ? 5 74.125 44.938 1 82.12 355 LYS A N 1
ATOM 2864 C CA . LYS A 1 355 ? 3.951 74.188 45.938 1 82.12 355 LYS A CA 1
ATOM 2865 C C . LYS A 1 355 ? 3.727 72.875 46.625 1 82.12 355 LYS A C 1
ATOM 2867 O O . LYS A 1 355 ? 3.24 72.75 47.75 1 82.12 355 LYS A O 1
ATOM 2872 N N . LEU A 1 356 ? 4.027 71.812 45.906 1 86.81 356 LEU A N 1
ATOM 2873 C CA . LEU A 1 356 ? 3.939 70.438 46.5 1 86.81 356 LEU A CA 1
ATOM 2874 C C . LEU A 1 356 ? 4.965 70.25 47.594 1 86.81 356 LEU A C 1
ATOM 2876 O O . LEU A 1 356 ? 4.789 69.438 48.469 1 86.81 356 LEU A O 1
ATOM 2880 N N . LYS A 1 357 ? 5.996 71.125 47.531 1 83.75 357 LYS A N 1
ATOM 2881 C CA . LYS A 1 357 ? 7.066 71 48.531 1 83.75 357 LYS A CA 1
ATOM 2882 C C . LYS A 1 357 ? 6.848 72 49.688 1 83.75 357 LYS A C 1
ATOM 2884 O O . LYS A 1 357 ? 7.566 71.938 50.688 1 83.75 357 LYS A O 1
ATOM 2889 N N . GLU A 1 358 ? 5.832 72.812 49.562 1 82.62 358 GLU A N 1
ATOM 2890 C CA . GLU A 1 358 ? 5.555 73.812 50.562 1 82.62 358 GLU A CA 1
ATOM 2891 C C . GLU A 1 358 ? 4.57 73.312 51.594 1 82.62 358 GLU A C 1
ATOM 2893 O O . GLU A 1 358 ? 3.906 72.25 51.406 1 82.62 358 GLU A O 1
ATOM 2898 N N . GLU A 1 359 ? 4.586 73.938 52.656 1 81.5 359 GLU A N 1
ATOM 2899 C CA . GLU A 1 359 ? 3.619 73.625 53.688 1 81.5 359 GLU A CA 1
ATOM 2900 C C . GLU A 1 359 ? 2.223 74.125 53.312 1 81.5 359 GLU A C 1
ATOM 2902 O O . GLU A 1 359 ? 2.076 75.125 52.594 1 81.5 359 GLU A O 1
ATOM 2907 N N . PRO A 1 360 ? 1.265 73.5 53.688 1 82.06 360 PRO A N 1
ATOM 2908 C CA . PRO A 1 360 ? 1.184 72.25 54.469 1 82.06 360 PRO A CA 1
ATOM 2909 C C . PRO A 1 360 ? 1.466 71 53.656 1 82.06 360 PRO A C 1
ATOM 2911 O O . PRO A 1 360 ? 1.061 70.938 52.5 1 82.06 360 PRO A O 1
ATOM 2914 N N . ARG A 1 361 ? 2.055 70.062 54.375 1 85.31 361 ARG A N 1
ATOM 2915 C CA . ARG A 1 361 ? 2.49 68.875 53.719 1 85.31 361 ARG A CA 1
ATOM 2916 C C . ARG A 1 361 ? 1.321 67.875 53.5 1 85.31 361 ARG A C 1
ATOM 2918 O O . ARG A 1 361 ? 1.377 67 52.625 1 85.31 361 ARG A O 1
ATOM 2925 N N . GLU A 1 362 ? 0.298 68.062 54.25 1 86.62 362 GLU A N 1
ATOM 2926 C CA . GLU A 1 362 ? -0.895 67.188 54.125 1 86.62 362 GLU A CA 1
ATOM 2927 C C . GLU A 1 362 ? -2.139 68.062 53.875 1 86.62 362 GLU A C 1
ATOM 2929 O O . GLU A 1 362 ? -2.352 69.062 54.531 1 86.62 362 GLU A O 1
ATOM 2934 N N . VAL A 1 363 ? -2.807 67.688 52.781 1 80.88 363 VAL A N 1
ATOM 2935 C CA . VAL A 1 363 ? -4.055 68.375 52.469 1 80.88 363 VAL A CA 1
ATOM 2936 C C . VAL A 1 363 ? -5.156 67.312 52.219 1 80.88 363 VAL A C 1
ATOM 2938 O O . VAL A 1 363 ? -4.988 66.438 51.375 1 80.88 363 VAL A O 1
ATOM 2941 N N . GLU A 1 364 ? -6.324 67.375 52.875 1 75.62 364 GLU A N 1
ATOM 2942 C CA . GLU A 1 364 ? -7.504 66.5 52.688 1 75.62 364 GLU A CA 1
ATOM 2943 C C . GLU A 1 364 ? -7.141 65.062 52.719 1 75.62 364 GLU A C 1
ATOM 2945 O O . GLU A 1 364 ? -7.633 64.25 51.938 1 75.62 364 GLU A O 1
ATOM 2950 N N . GLY A 1 365 ? -6.152 64.688 53.438 1 80.81 365 GLY A N 1
ATOM 2951 C CA . GLY A 1 365 ? -5.797 63.281 53.625 1 80.81 365 GLY A CA 1
ATOM 2952 C C . GLY A 1 365 ? -4.719 62.812 52.688 1 80.81 365 GLY A C 1
ATOM 2953 O O . GLY A 1 365 ? -4.324 61.656 52.719 1 80.81 365 GLY A O 1
ATOM 2954 N N . TYR A 1 366 ? -4.297 63.656 51.875 1 90.38 366 TYR A N 1
ATOM 2955 C CA . TYR A 1 366 ? -3.25 63.312 50.938 1 90.38 366 TYR A CA 1
ATOM 2956 C C . TYR A 1 366 ? -1.935 64 51.281 1 90.38 366 TYR A C 1
ATOM 2958 O O . TYR A 1 366 ? -1.919 65.188 51.656 1 90.38 366 TYR A O 1
ATOM 2966 N N . MET A 1 367 ? -0.929 63.25 51.25 1 92.06 367 MET A N 1
ATOM 2967 C CA . MET A 1 367 ? 0.406 63.812 51.5 1 92.06 367 MET A CA 1
ATOM 2968 C C . MET A 1 367 ? 1.018 64.312 50.188 1 92.06 367 MET A C 1
ATOM 2970 O O . MET A 1 367 ? 1.052 63.594 49.188 1 92.06 367 MET A O 1
ATOM 2974 N N . LYS A 1 368 ? 1.443 65.562 50.156 1 90.31 368 LYS A N 1
ATOM 2975 C CA . LYS A 1 368 ? 2.035 66.125 48.969 1 90.31 368 LYS A CA 1
ATOM 2976 C C . LYS A 1 368 ? 3.279 65.375 48.531 1 90.31 368 LYS A C 1
ATOM 2978 O O . LYS A 1 368 ? 3.551 65.25 47.312 1 90.31 368 LYS A O 1
ATOM 2983 N N . ASP A 1 369 ? 3.949 64.75 49.438 1 89.38 369 ASP A N 1
ATOM 2984 C CA . ASP A 1 369 ? 5.176 64 49.156 1 89.38 369 ASP A CA 1
ATOM 2985 C C . ASP A 1 369 ? 4.879 62.719 48.406 1 89.38 369 ASP A C 1
ATOM 2987 O O . ASP A 1 369 ? 5.773 62.156 47.812 1 89.38 369 ASP A O 1
ATOM 2991 N N . ASP A 1 370 ? 3.695 62.344 48.438 1 93.56 370 ASP A N 1
ATOM 2992 C CA . ASP A 1 370 ? 3.303 61.125 47.75 1 93.56 370 ASP A CA 1
ATOM 2993 C C . ASP A 1 370 ? 3 61.375 46.281 1 93.56 370 ASP A C 1
ATOM 2995 O O . ASP A 1 370 ? 2.717 60.469 45.531 1 93.56 370 ASP A O 1
ATOM 2999 N N . PHE A 1 371 ? 3.121 62.562 45.906 1 94.19 371 PHE A N 1
ATOM 3000 C CA . PHE A 1 371 ? 2.844 62.938 44.531 1 94.19 371 PHE A CA 1
ATOM 3001 C C . PHE A 1 371 ? 4.137 63.219 43.781 1 94.19 371 PHE A C 1
ATOM 3003 O O . PHE A 1 371 ? 5.055 63.812 44.312 1 94.19 371 PHE A O 1
ATOM 3010 N N . SER A 1 372 ? 4.227 62.625 42.656 1 94.12 372 SER A N 1
ATOM 3011 C CA . SER A 1 372 ? 5.375 62.844 41.781 1 94.12 372 SER A CA 1
ATOM 3012 C C . SER A 1 372 ? 4.938 63.25 40.375 1 94.12 372 SER A C 1
ATOM 3014 O O . SER A 1 372 ? 3.855 62.844 39.906 1 94.12 372 SER A O 1
ATOM 3016 N N . ILE A 1 373 ? 5.711 64 39.688 1 94.38 373 ILE A N 1
ATOM 3017 C CA . ILE A 1 373 ? 5.441 64.438 38.312 1 94.38 373 ILE A CA 1
ATOM 3018 C C . ILE A 1 373 ? 6.387 63.719 37.375 1 94.38 373 ILE A C 1
ATOM 3020 O O . ILE A 1 373 ? 7.598 63.688 37.594 1 94.38 373 ILE A O 1
ATOM 3024 N N . LEU A 1 374 ? 5.832 63.062 36.469 1 95.25 374 LEU A N 1
ATOM 3025 C CA . LEU A 1 374 ? 6.598 62.438 35.406 1 95.25 374 LEU A CA 1
ATOM 3026 C C . LEU A 1 374 ? 6.273 63.094 34.062 1 95.25 374 LEU A C 1
ATOM 3028 O O . LEU A 1 374 ? 5.113 63.094 33.625 1 95.25 374 LEU A O 1
ATOM 3032 N N . TRP A 1 375 ? 7.273 63.562 33.406 1 94.5 375 TRP A N 1
ATOM 3033 C CA . TRP A 1 375 ? 7.121 64.188 32.094 1 94.5 375 TRP A CA 1
ATOM 3034 C C . TRP A 1 375 ? 7.566 63.281 30.984 1 94.5 375 TRP A C 1
ATOM 3036 O O . TRP A 1 375 ? 8.68 62.75 31.016 1 94.5 375 TRP A O 1
ATOM 3046 N N . ILE A 1 376 ? 6.648 63.031 30.062 1 93.69 376 ILE A N 1
ATOM 3047 C CA . ILE A 1 376 ? 6.961 62.312 28.844 1 93.69 376 ILE A CA 1
ATOM 3048 C C . ILE A 1 376 ? 6.922 63.219 27.641 1 93.69 376 ILE A C 1
ATOM 3050 O O . ILE A 1 376 ? 5.852 63.5 27.094 1 93.69 376 ILE A O 1
ATOM 3054 N N . PRO A 1 377 ? 8.086 63.562 27.141 1 92.5 377 PRO A N 1
ATOM 3055 C CA . PRO A 1 377 ? 8.117 64.438 25.953 1 92.5 377 PRO A CA 1
ATOM 3056 C C . PRO A 1 377 ? 7.859 63.625 24.672 1 92.5 377 PRO A C 1
ATOM 3058 O O . PRO A 1 377 ? 8.453 62.562 24.453 1 92.5 377 PRO A O 1
ATOM 3061 N N . ILE A 1 378 ? 6.938 64.062 23.859 1 92.06 378 ILE A N 1
ATOM 3062 C CA . ILE A 1 378 ? 6.648 63.406 22.578 1 92.06 378 ILE A CA 1
ATOM 3063 C C . ILE A 1 378 ? 7.316 64.188 21.453 1 92.06 378 ILE A C 1
ATOM 3065 O O . ILE A 1 378 ? 6.883 65.312 21.125 1 92.06 378 ILE A O 1
ATOM 3069 N N . VAL A 1 379 ? 8.414 63.594 20.984 1 88.25 379 VAL A N 1
ATOM 3070 C CA . VAL A 1 379 ? 9.203 64.25 19.938 1 88.25 379 VAL A CA 1
ATOM 3071 C C . VAL A 1 379 ? 9.359 63.312 18.75 1 88.25 379 VAL A C 1
ATOM 3073 O O . VAL A 1 379 ? 9.555 62.094 18.922 1 88.25 379 VAL A O 1
ATOM 3076 N N . SER A 1 380 ? 9.133 63.844 17.547 1 83.06 380 SER A N 1
ATOM 3077 C CA . SER A 1 380 ? 9.242 63 16.359 1 83.06 380 SER A CA 1
ATOM 3078 C C . SER A 1 380 ? 10.695 62.594 16.078 1 83.06 380 SER A C 1
ATOM 3080 O O . SER A 1 380 ? 10.984 61.438 15.805 1 83.06 380 SER A O 1
ATOM 3082 N N . VAL A 1 381 ? 11.625 63.625 16.094 1 84.5 381 VAL A N 1
ATOM 3083 C CA . VAL A 1 381 ? 13.047 63.375 15.859 1 84.5 381 VAL A CA 1
ATOM 3084 C C . VAL A 1 381 ? 13.883 64.062 16.938 1 84.5 381 VAL A C 1
ATOM 3086 O O . VAL A 1 381 ? 13.766 65.25 17.125 1 84.5 381 VAL A O 1
ATOM 3089 N N . TRP A 1 382 ? 14.578 63.25 17.656 1 84.75 382 TRP A N 1
ATOM 3090 C CA . TRP A 1 382 ? 15.438 63.812 18.703 1 84.75 382 TRP A CA 1
ATOM 3091 C C . TRP A 1 382 ? 16.75 64.312 18.109 1 84.75 382 TRP A C 1
ATOM 3093 O O . TRP A 1 382 ? 17.594 63.531 17.672 1 84.75 382 TRP A O 1
ATOM 3103 N N . ASP A 1 383 ? 16.781 65.562 17.859 1 87.12 383 ASP A N 1
ATOM 3104 C CA . ASP A 1 383 ? 18.031 66.188 17.453 1 87.12 383 ASP A CA 1
ATOM 3105 C C . ASP A 1 383 ? 18.672 66.938 18.625 1 87.12 383 ASP A C 1
ATOM 3107 O O . ASP A 1 383 ? 18.172 66.875 19.75 1 87.12 383 ASP A O 1
ATOM 3111 N N . GLU A 1 384 ? 19.781 67.562 18.359 1 88.06 384 GLU A N 1
ATOM 3112 C CA . GLU A 1 384 ? 20.547 68.25 19.406 1 88.06 384 GLU A CA 1
ATOM 3113 C C . GLU A 1 384 ? 19.75 69.375 20 1 88.06 384 GLU A C 1
ATOM 3115 O O . GLU A 1 384 ? 19.844 69.688 21.188 1 88.06 384 GLU A O 1
ATOM 3120 N N . GLU A 1 385 ? 19.016 70 19.219 1 86.88 385 GLU A N 1
ATOM 3121 C CA . GLU A 1 385 ? 18.219 71.125 19.688 1 86.88 385 GLU A CA 1
ATOM 3122 C C . GLU A 1 385 ? 17.125 70.688 20.641 1 86.88 385 GLU A C 1
ATOM 3124 O O . GLU A 1 385 ? 16.891 71.312 21.672 1 86.88 385 GLU A O 1
ATOM 3129 N N . GLN A 1 386 ? 16.469 69.625 20.234 1 87.12 386 GLN A N 1
ATOM 3130 C CA . GLN A 1 386 ? 15.391 69.125 21.062 1 87.12 386 GLN A CA 1
ATOM 3131 C C . GLN A 1 386 ? 15.914 68.625 22.406 1 87.12 386 GLN A C 1
ATOM 3133 O O . GLN A 1 386 ? 15.281 68.812 23.438 1 87.12 386 GLN A O 1
ATOM 3138 N N . ARG A 1 387 ? 17.047 68.062 22.391 1 87.75 387 ARG A N 1
ATOM 3139 C CA . ARG A 1 387 ? 17.672 67.5 23.609 1 87.75 387 ARG A CA 1
ATOM 3140 C C . ARG A 1 387 ? 18 68.688 24.562 1 87.75 387 ARG A C 1
ATOM 3142 O O . ARG A 1 387 ? 17.797 68.562 25.781 1 87.75 387 ARG A O 1
ATOM 3149 N N . LYS A 1 388 ? 18.469 69.688 24 1 86.5 388 LYS A N 1
ATOM 3150 C CA . LYS A 1 388 ? 18.859 70.812 24.797 1 86.5 388 LYS A CA 1
ATOM 3151 C C . LYS A 1 388 ? 17.641 71.5 25.469 1 86.5 388 LYS A C 1
ATOM 3153 O O . LYS A 1 388 ? 17.75 71.938 26.594 1 86.5 388 LYS A O 1
ATOM 3158 N N . LYS A 1 389 ? 16.609 71.5 24.766 1 85.19 389 LYS A N 1
ATOM 3159 C CA . LYS A 1 389 ? 15.391 72.062 25.312 1 85.19 389 LYS A CA 1
ATOM 3160 C C . LYS A 1 389 ? 14.938 71.312 26.578 1 85.19 389 LYS A C 1
ATOM 3162 O O . LYS A 1 389 ? 14.461 71.938 27.531 1 85.19 389 LYS A O 1
ATOM 3167 N N . VAL A 1 390 ? 15.07 70.062 26.531 1 84.62 390 VAL A N 1
ATOM 3168 C CA . VAL A 1 390 ? 14.672 69.25 27.688 1 84.62 390 VAL A CA 1
ATOM 3169 C C . VAL A 1 390 ? 15.703 69.375 28.797 1 84.62 390 VAL A C 1
ATOM 3171 O O . VAL A 1 390 ? 15.352 69.438 29.984 1 84.62 390 VAL A O 1
ATOM 3174 N N . GLU A 1 391 ? 16.922 69.5 28.375 1 83.12 391 GLU A N 1
ATOM 3175 C CA . GLU A 1 391 ? 18.016 69.625 29.344 1 83.12 391 GLU A CA 1
ATOM 3176 C C . GLU A 1 391 ? 18.031 71 30.016 1 83.12 391 GLU A C 1
ATOM 3178 O O . GLU A 1 391 ? 18.562 71.125 31.125 1 83.12 391 GLU A O 1
ATOM 3183 N N . ASN A 1 392 ? 17.453 71.938 29.391 1 81.69 392 ASN A N 1
ATOM 3184 C CA . ASN A 1 392 ? 17.438 73.312 29.906 1 81.69 392 ASN A CA 1
ATOM 3185 C C . ASN A 1 392 ? 16.516 73.438 31.109 1 81.69 392 ASN A C 1
ATOM 3187 O O . ASN A 1 392 ? 16.609 74.375 31.875 1 81.69 392 ASN A O 1
ATOM 3191 N N . ILE A 1 393 ? 15.633 72.5 31.141 1 78.81 393 ILE A N 1
ATOM 3192 C CA . ILE A 1 393 ? 14.773 72.562 32.344 1 78.81 393 ILE A CA 1
ATOM 3193 C C . ILE A 1 393 ? 15.555 72.062 33.531 1 78.81 393 ILE A C 1
ATOM 3195 O O . ILE A 1 393 ? 15.984 70.875 33.562 1 78.81 393 ILE A O 1
ATOM 3199 N N . THR A 1 394 ? 15.828 73.062 34.406 1 77.56 394 THR A N 1
ATOM 3200 C CA . THR A 1 394 ? 16.672 72.688 35.562 1 77.56 394 THR A CA 1
ATOM 3201 C C . THR A 1 394 ? 15.992 73.125 36.875 1 77.56 394 THR A C 1
ATOM 3203 O O . THR A 1 394 ? 15.031 73.875 36.844 1 77.56 394 THR A O 1
ATOM 3206 N N . GLU A 1 395 ? 16.312 72.5 37.938 1 74.5 395 GLU A N 1
ATOM 3207 C CA . GLU A 1 395 ? 15.992 72.875 39.281 1 74.5 395 GLU A CA 1
ATOM 3208 C C . GLU A 1 395 ? 14.539 72.562 39.625 1 74.5 395 GLU A C 1
ATOM 3210 O O . GLU A 1 395 ? 13.867 73.312 40.312 1 74.5 395 GLU A O 1
ATOM 3215 N N . VAL A 1 396 ? 14.023 71.562 38.938 1 82.25 396 VAL A N 1
ATOM 3216 C CA . VAL A 1 396 ? 12.68 71.062 39.25 1 82.25 396 VAL A CA 1
ATOM 3217 C C . VAL A 1 396 ? 12.766 69.625 39.781 1 82.25 396 VAL A C 1
ATOM 3219 O O . VAL A 1 396 ? 13.656 68.875 39.375 1 82.25 396 VAL A O 1
ATOM 3222 N N . GLY A 1 397 ? 11.938 69.312 40.688 1 82.31 397 GLY A N 1
ATOM 3223 C CA . GLY A 1 397 ? 11.992 68 41.344 1 82.31 397 GLY A CA 1
ATOM 3224 C C . GLY A 1 397 ? 11.195 66.938 40.594 1 82.31 397 GLY A C 1
ATOM 3225 O O . GLY A 1 397 ? 10.797 65.938 41.219 1 82.31 397 GLY A O 1
ATOM 3226 N N . TRP A 1 398 ? 10.891 67.125 39.344 1 89.75 398 TRP A N 1
ATOM 3227 C CA . TRP A 1 398 ? 10.094 66.125 38.656 1 89.75 398 TRP A CA 1
ATOM 3228 C C . TRP A 1 398 ? 10.969 65.25 37.812 1 89.75 398 TRP A C 1
ATOM 3230 O O . TRP A 1 398 ? 12.195 65.375 37.812 1 89.75 398 TRP A O 1
ATOM 3240 N N . TYR A 1 399 ? 10.359 64.188 37.281 1 93.56 399 TYR A N 1
ATOM 3241 C CA . TYR A 1 399 ? 11.039 63.188 36.5 1 93.56 399 TYR A CA 1
ATOM 3242 C C . TYR A 1 399 ? 10.727 63.375 35 1 93.56 399 TYR A C 1
ATOM 3244 O O . TYR A 1 399 ? 9.656 63.875 34.656 1 93.56 399 TYR A O 1
ATOM 3252 N N . VAL A 1 400 ? 11.68 63 34.188 1 92.44 400 VAL A N 1
ATOM 3253 C CA . VAL A 1 400 ? 11.5 63.125 32.719 1 92.44 400 VAL A CA 1
ATOM 3254 C C . VAL A 1 400 ? 12.016 61.875 32.031 1 92.44 400 VAL A C 1
ATOM 3256 O O . VAL A 1 400 ? 13.023 61.312 32.469 1 92.44 400 VAL A O 1
ATOM 3259 N N . VAL A 1 401 ? 11.242 61.406 31.094 1 92.5 401 VAL A N 1
ATOM 3260 C CA . VAL A 1 401 ? 11.711 60.312 30.25 1 92.5 401 VAL A CA 1
ATOM 3261 C C . VAL A 1 401 ? 12.633 60.844 29.156 1 92.5 401 VAL A C 1
ATOM 3263 O O . VAL A 1 401 ? 12.188 61.562 28.266 1 92.5 401 VAL A O 1
ATOM 3266 N N . LYS A 1 402 ? 13.844 60.438 29.234 1 87.06 402 LYS A N 1
ATOM 3267 C CA . LYS A 1 402 ? 14.836 60.938 28.297 1 87.06 402 LYS A CA 1
ATOM 3268 C C . LYS A 1 402 ? 14.688 60.281 26.922 1 87.06 402 LYS A C 1
ATOM 3270 O O . LYS A 1 402 ? 14.531 59.062 26.828 1 87.06 402 LYS A O 1
ATOM 3275 N N . GLU A 1 403 ? 14.68 61.094 25.875 1 86.31 403 GLU A N 1
ATOM 3276 C CA . GLU A 1 403 ? 14.695 60.688 24.484 1 86.31 403 GLU A CA 1
ATOM 3277 C C . GLU A 1 403 ? 13.68 59.562 24.234 1 86.31 403 GLU A C 1
ATOM 3279 O O . GLU A 1 403 ? 14.023 58.5 23.703 1 86.31 403 GLU A O 1
ATOM 3284 N N . PHE A 1 404 ? 12.469 59.719 24.641 1 88.94 404 PHE A N 1
ATOM 3285 C CA . PHE A 1 404 ? 11.391 58.781 24.469 1 88.94 404 PHE A CA 1
ATOM 3286 C C . PHE A 1 404 ? 11.102 58.531 23 1 88.94 404 PHE A C 1
ATOM 3288 O O . PHE A 1 404 ? 10.664 59.438 22.281 1 88.94 404 PHE A O 1
ATOM 3295 N N . ASN A 1 405 ? 11.469 57.344 22.5 1 84.38 405 ASN A N 1
ATOM 3296 C CA . ASN A 1 405 ? 11.289 57 21.094 1 84.38 405 ASN A CA 1
ATOM 3297 C C . ASN A 1 405 ? 10.609 55.625 20.938 1 84.38 405 ASN A C 1
ATOM 3299 O O . ASN A 1 405 ? 10.711 55 19.875 1 84.38 405 ASN A O 1
ATOM 3303 N N . PHE A 1 406 ? 10.008 55.156 21.859 1 87.38 406 PHE A N 1
ATOM 3304 C CA . PHE A 1 406 ? 9.273 53.906 21.828 1 87.38 406 PHE A CA 1
ATOM 3305 C C . PHE A 1 406 ? 7.953 54.062 21.094 1 87.38 406 PHE A C 1
ATOM 3307 O O . PHE A 1 406 ? 7 54.625 21.625 1 87.38 406 PHE A O 1
ATOM 3314 N N . GLN A 1 407 ? 7.922 53.562 19.906 1 83.56 407 GLN A N 1
ATOM 3315 C CA . GLN A 1 407 ? 6.816 53.844 19 1 83.56 407 GLN A CA 1
ATOM 3316 C C . GLN A 1 407 ? 5.504 53.281 19.547 1 83.56 407 GLN A C 1
ATOM 3318 O O . GLN A 1 407 ? 4.457 53.938 19.438 1 83.56 407 GLN A O 1
ATOM 3323 N N . THR A 1 408 ? 5.465 52.125 20.109 1 85.06 408 THR A N 1
ATOM 3324 C CA . THR A 1 408 ? 4.25 51.531 20.656 1 85.06 408 THR A CA 1
ATOM 3325 C C . THR A 1 408 ? 3.676 52.406 21.766 1 85.06 408 THR A C 1
ATOM 3327 O O . THR A 1 408 ? 2.459 52.562 21.875 1 85.06 408 THR A O 1
ATOM 3330 N N . GLY A 1 409 ? 4.555 52.875 22.516 1 87.44 409 GLY A N 1
ATOM 3331 C CA . GLY A 1 409 ? 4.133 53.75 23.594 1 87.44 409 GLY A CA 1
ATOM 3332 C C . GLY A 1 409 ? 3.523 55.031 23.078 1 87.44 409 GLY A C 1
ATOM 3333 O O . GLY A 1 409 ? 2.514 55.5 23.609 1 87.44 409 GLY A O 1
ATOM 3334 N N . ILE A 1 410 ? 4.152 55.594 22.109 1 89 410 ILE A N 1
ATOM 3335 C CA . ILE A 1 410 ? 3.672 56.844 21.516 1 89 410 ILE A CA 1
ATOM 3336 C C . ILE A 1 410 ? 2.287 56.594 20.906 1 89 410 ILE A C 1
ATOM 3338 O O . ILE A 1 410 ? 1.396 57.438 21.047 1 89 410 ILE A O 1
ATOM 3342 N N . ASP A 1 411 ? 2.094 55.531 20.297 1 88.44 411 ASP A N 1
ATOM 3343 C CA . ASP A 1 411 ? 0.806 55.188 19.688 1 88.44 411 ASP A CA 1
ATOM 3344 C C . ASP A 1 411 ? -0.279 55.031 20.75 1 88.44 411 ASP A C 1
ATOM 3346 O O . ASP A 1 411 ? -1.419 55.469 20.547 1 88.44 411 ASP A O 1
ATOM 3350 N N . LEU A 1 412 ? 0.094 54.406 21.797 1 89.12 412 LEU A N 1
ATOM 3351 C CA . LEU A 1 412 ? -0.847 54.25 22.906 1 89.12 412 LEU A CA 1
ATOM 3352 C C . LEU A 1 412 ? -1.277 55.594 23.469 1 89.12 412 LEU A C 1
ATOM 3354 O O . LEU A 1 412 ? -2.457 55.781 23.766 1 89.12 412 LEU A O 1
ATOM 3358 N N . ILE A 1 413 ? -0.309 56.438 23.609 1 91.44 413 ILE A N 1
ATOM 3359 C CA . ILE A 1 413 ? -0.573 57.781 24.156 1 91.44 413 ILE A CA 1
ATOM 3360 C C . ILE A 1 413 ? -1.521 58.531 23.219 1 91.44 413 ILE A C 1
ATOM 3362 O O . ILE A 1 413 ? -2.48 59.156 23.672 1 91.44 413 ILE A O 1
ATOM 3366 N N . LYS A 1 414 ? -1.301 58.438 22.031 1 89.44 414 LYS A N 1
ATOM 3367 C CA . LYS A 1 414 ? -2.117 59.125 21.047 1 89.44 414 LYS A CA 1
ATOM 3368 C C . LYS A 1 414 ? -3.527 58.562 20.984 1 89.44 414 LYS A C 1
ATOM 3370 O O . LYS A 1 414 ? -4.504 59.312 20.891 1 89.44 414 LYS A O 1
ATOM 3375 N N . GLU A 1 415 ? -3.609 57.312 21.094 1 88.25 415 GLU A N 1
ATOM 3376 C CA . GLU A 1 415 ? -4.898 56.688 20.891 1 88.25 415 GLU A CA 1
ATOM 3377 C C . GLU A 1 415 ? -5.695 56.625 22.188 1 88.25 415 GLU A C 1
ATOM 3379 O O . GLU A 1 415 ? -6.887 56.938 22.219 1 88.25 415 GLU A O 1
ATOM 3384 N N . VAL A 1 416 ? -5.031 56.156 23.203 1 86.38 416 VAL A N 1
ATOM 3385 C CA . VAL A 1 416 ? -5.75 55.938 24.453 1 86.38 416 VAL A CA 1
ATOM 3386 C C . VAL A 1 416 ? -6.004 57.25 25.172 1 86.38 416 VAL A C 1
ATOM 3388 O O . VAL A 1 416 ? -7.094 57.469 25.688 1 86.38 416 VAL A O 1
ATOM 3391 N N . PHE A 1 417 ? -4.969 58.125 25.172 1 88.06 417 PHE A N 1
ATOM 3392 C CA . PHE A 1 417 ? -5.098 59.375 25.906 1 88.06 417 PHE A CA 1
ATOM 3393 C C . PHE A 1 417 ? -5.523 60.5 24.984 1 88.06 417 PHE A C 1
ATOM 3395 O O . PHE A 1 417 ? -5.691 61.656 25.422 1 88.06 417 PHE A O 1
ATOM 3402 N N . ASN A 1 418 ? -5.691 60.156 23.703 1 86.81 418 ASN A N 1
ATOM 3403 C CA . ASN A 1 418 ? -6.117 61.125 22.703 1 86.81 418 ASN A CA 1
ATOM 3404 C C . ASN A 1 418 ? -5.188 62.344 22.672 1 86.81 418 ASN A C 1
ATOM 3406 O O . ASN A 1 418 ? -5.648 63.469 22.703 1 86.81 418 ASN A O 1
ATOM 3410 N N . TYR A 1 419 ? -3.988 62.094 22.734 1 89.5 419 TYR A N 1
ATOM 3411 C CA . TYR A 1 419 ? -3.002 63.156 22.641 1 89.5 419 TYR A CA 1
ATOM 3412 C C . TYR A 1 419 ? -2.91 63.688 21.219 1 89.5 419 TYR A C 1
ATOM 3414 O O . TYR A 1 419 ? -2.594 62.969 20.297 1 89.5 419 TYR A O 1
ATOM 3422 N N . LYS A 1 420 ? -3.305 64.938 21.031 1 84.75 420 LYS A N 1
ATOM 3423 C CA . LYS A 1 420 ? -3.264 65.625 19.734 1 84.75 420 LYS A CA 1
ATOM 3424 C C . LYS A 1 420 ? -2.332 66.875 19.781 1 84.75 420 LYS A C 1
ATOM 3426 O O . LYS A 1 420 ? -2.736 67.938 19.438 1 84.75 420 LYS A O 1
ATOM 3431 N N . ASP A 1 421 ? -1.193 66.75 20.312 1 82.5 421 ASP A N 1
ATOM 3432 C CA . ASP A 1 421 ? -0.13 67.75 20.328 1 82.5 421 ASP A CA 1
ATOM 3433 C C . ASP A 1 421 ? -0.354 68.812 21.422 1 82.5 421 ASP A C 1
ATOM 3435 O O . ASP A 1 421 ? 0.532 69.625 21.719 1 82.5 421 ASP A O 1
ATOM 3439 N N . ASN A 1 422 ? -1.597 68.75 22 1 83.5 422 ASN A N 1
ATOM 3440 C CA . ASN A 1 422 ? -1.826 69.562 23.172 1 83.5 422 ASN A CA 1
ATOM 3441 C C . ASN A 1 422 ? -1.382 68.812 24.453 1 83.5 422 ASN A C 1
ATOM 3443 O O . ASN A 1 422 ? -1.633 67.625 24.625 1 83.5 422 ASN A O 1
ATOM 3447 N N . PRO A 1 423 ? -0.742 69.562 25.266 1 89.5 423 PRO A N 1
ATOM 3448 C CA . PRO A 1 423 ? -0.274 68.938 26.5 1 89.5 423 PRO A CA 1
ATOM 3449 C C . PRO A 1 423 ? -1.417 68.438 27.359 1 89.5 423 PRO A C 1
ATOM 3451 O O . PRO A 1 423 ? -2.475 69.062 27.438 1 89.5 423 PRO A O 1
ATOM 3454 N N . ILE A 1 424 ? -1.175 67.25 27.922 1 90.5 424 ILE A N 1
ATOM 3455 C CA . ILE A 1 424 ? -2.162 66.688 28.828 1 90.5 424 ILE A CA 1
ATOM 3456 C C . ILE A 1 424 ? -1.485 66.25 30.125 1 90.5 424 ILE A C 1
ATOM 3458 O O . ILE A 1 424 ? -0.29 65.938 30.141 1 90.5 424 ILE A O 1
ATOM 3462 N N . ILE A 1 425 ? -2.186 66.375 31.234 1 92.81 425 ILE A N 1
ATOM 3463 C CA . ILE A 1 425 ? -1.728 65.875 32.531 1 92.81 425 ILE A CA 1
ATOM 3464 C C . ILE A 1 425 ? -2.717 64.875 33.062 1 92.81 425 ILE A C 1
ATOM 3466 O O . ILE A 1 425 ? -3.904 65.188 33.219 1 92.81 425 ILE A O 1
ATOM 3470 N N . LEU A 1 426 ? -2.23 63.688 33.281 1 94 426 LEU A N 1
ATOM 3471 C CA . LEU A 1 426 ? -3.049 62.656 33.875 1 94 426 LEU A CA 1
ATOM 3472 C C . LEU A 1 426 ? -2.664 62.406 35.344 1 94 426 LEU A C 1
ATOM 3474 O O . LEU A 1 426 ? -1.482 62.438 35.688 1 94 426 LEU A O 1
ATOM 3478 N N . LEU A 1 427 ? -3.658 62.281 36.125 1 94.62 427 LEU A N 1
ATOM 3479 C CA . LEU A 1 427 ? -3.41 61.875 37.5 1 94.62 427 LEU A CA 1
ATOM 3480 C C . LEU A 1 427 ? -3.643 60.375 37.656 1 94.62 427 LEU A C 1
ATOM 3482 O O . LEU A 1 427 ? -4.75 59.875 37.406 1 94.62 427 LEU A O 1
ATOM 3486 N N . ILE A 1 428 ? -2.607 59.688 38.062 1 93.25 428 ILE A N 1
ATOM 3487 C CA . ILE A 1 428 ? -2.682 58.25 38.188 1 93.25 428 ILE A CA 1
ATOM 3488 C C . ILE A 1 428 ? -2.436 57.844 39.625 1 93.25 428 ILE A C 1
ATOM 3490 O O . ILE A 1 428 ? -1.479 58.312 40.25 1 93.25 428 ILE A O 1
ATOM 3494 N N . SER A 1 429 ? -3.25 56.969 40.125 1 92.44 429 SER A N 1
ATOM 3495 C CA . SER A 1 429 ? -3.139 56.5 41.5 1 92.44 429 SER A CA 1
ATOM 3496 C C . SER A 1 429 ? -2.062 55.438 41.625 1 92.44 429 SER A C 1
ATOM 3498 O O . SER A 1 429 ? -1.59 54.906 40.625 1 92.44 429 SER A O 1
ATOM 3500 N N . PRO A 1 430 ? -1.618 55.188 42.844 1 92.38 430 PRO A N 1
ATOM 3501 C CA . PRO A 1 430 ? -0.632 54.125 43.062 1 92.38 430 PRO A CA 1
ATOM 3502 C C . PRO A 1 430 ? -1.103 52.75 42.562 1 92.38 430 PRO A C 1
ATOM 3504 O O . PRO A 1 430 ? -0.28 51.906 42.25 1 92.38 430 PRO A O 1
ATOM 3507 N N . GLN A 1 431 ? -2.418 52.594 42.375 1 90.25 431 GLN A N 1
ATOM 3508 C CA . GLN A 1 431 ? -2.979 51.344 41.906 1 90.25 431 GLN A CA 1
ATOM 3509 C C . GLN A 1 431 ? -3.111 51.312 40.375 1 90.25 431 GLN A C 1
ATOM 3511 O O . GLN A 1 431 ? -3.648 50.375 39.812 1 90.25 431 GLN A O 1
ATOM 3516 N N . GLY A 1 432 ? -2.666 52.438 39.844 1 88 432 GLY A N 1
ATOM 3517 C CA . GLY A 1 432 ? -2.674 52.469 38.375 1 88 432 GLY A CA 1
ATOM 3518 C C . GLY A 1 432 ? -3.994 52.938 37.812 1 88 432 GLY A C 1
ATOM 3519 O O . GLY A 1 432 ? -4.285 52.688 36.625 1 88 432 GLY A O 1
ATOM 3520 N N . LYS A 1 433 ? -4.77 53.406 38.562 1 89 433 LYS A N 1
ATOM 3521 C CA . LYS A 1 433 ? -6.059 53.938 38.094 1 89 433 LYS A CA 1
ATOM 3522 C C . LYS A 1 433 ? -5.977 55.406 37.75 1 89 433 LYS A C 1
ATOM 3524 O O . LYS A 1 433 ? -5.383 56.188 38.5 1 89 433 LYS A O 1
ATOM 3529 N N . VAL A 1 434 ? -6.543 55.719 36.625 1 89.56 434 VAL A N 1
ATOM 3530 C CA . VAL A 1 434 ? -6.598 57.125 36.219 1 89.56 434 VAL A CA 1
ATOM 3531 C C . VAL A 1 434 ? -7.699 57.844 37 1 89.56 434 VAL A C 1
ATOM 3533 O O . VAL A 1 434 ? -8.891 57.594 36.75 1 89.56 434 VAL A O 1
ATOM 3536 N N . GLU A 1 435 ? -7.305 58.656 37.906 1 89.31 435 GLU A N 1
ATOM 3537 C CA . GLU A 1 435 ? -8.258 59.375 38.75 1 89.31 435 GLU A CA 1
ATOM 3538 C C . GLU A 1 435 ? -8.766 60.656 38.062 1 89.31 435 GLU A C 1
ATOM 3540 O O . GLU A 1 435 ? -9.867 61.125 38.344 1 89.31 435 GLU A O 1
ATOM 3545 N N . ASN A 1 436 ? -7.898 61.219 37.25 1 91.06 436 ASN A N 1
ATOM 3546 C CA . ASN A 1 436 ? -8.242 62.406 36.469 1 91.06 436 ASN A CA 1
ATOM 3547 C C . ASN A 1 436 ? -7.543 62.406 35.094 1 91.06 436 ASN A C 1
ATOM 3549 O O . ASN A 1 436 ? -6.32 62.531 35.031 1 91.06 436 ASN A O 1
ATOM 3553 N N . PRO A 1 437 ? -8.258 62.281 34.125 1 87.94 437 PRO A N 1
ATOM 3554 C CA . PRO A 1 437 ? -7.652 62.219 32.781 1 87.94 437 PRO A CA 1
ATOM 3555 C C . PRO A 1 437 ? -7.184 63.594 32.281 1 87.94 437 PRO A C 1
ATOM 3557 O O . PRO A 1 437 ? -6.414 63.656 31.328 1 87.94 437 PRO A O 1
ATOM 3560 N N . ASP A 1 438 ? -7.602 64.562 32.844 1 84.94 438 ASP A N 1
ATOM 3561 C CA . ASP A 1 438 ? -7.191 65.938 32.438 1 84.94 438 ASP A CA 1
ATOM 3562 C C . ASP A 1 438 ? -6.969 66.812 33.625 1 84.94 438 ASP A C 1
ATOM 3564 O O . ASP A 1 438 ? -7.707 67.812 33.844 1 84.94 438 ASP A O 1
ATOM 3568 N N . ALA A 1 439 ? -5.992 66.562 34.344 1 90.44 439 ALA A N 1
ATOM 3569 C CA . ALA A 1 439 ? -5.688 67.312 35.531 1 90.44 439 ALA A CA 1
ATOM 3570 C C . ALA A 1 439 ? -5.148 68.688 35.188 1 90.44 439 ALA A C 1
ATOM 3572 O O . ALA A 1 439 ? -5.09 69.562 36.031 1 90.44 439 ALA A O 1
ATOM 3573 N N . LYS A 1 440 ? -4.914 68.875 33.938 1 86.75 440 LYS A N 1
ATOM 3574 C CA . LYS A 1 440 ? -4.434 70.188 33.5 1 86.75 440 LYS A CA 1
ATOM 3575 C C . LYS A 1 440 ? -5.48 71.25 33.75 1 86.75 440 LYS A C 1
ATOM 3577 O O . LYS A 1 440 ? -5.141 72.375 34.125 1 86.75 440 LYS A O 1
ATOM 3582 N N . GLN A 1 441 ? -6.609 70.938 33.562 1 81.62 441 GLN A N 1
ATOM 3583 C CA . GLN A 1 441 ? -7.711 71.875 33.75 1 81.62 441 GLN A CA 1
ATOM 3584 C C . GLN A 1 441 ? -7.805 72.375 35.188 1 81.62 441 GLN A C 1
ATOM 3586 O O . GLN A 1 441 ? -7.863 73.562 35.438 1 81.62 441 GLN A O 1
ATOM 3591 N N . ILE A 1 442 ? -7.801 71.438 36.094 1 83.25 442 ILE A N 1
ATOM 3592 C CA . ILE A 1 442 ? -7.938 71.812 37.5 1 83.25 442 ILE A CA 1
ATOM 3593 C C . ILE A 1 442 ? -6.688 72.562 37.969 1 83.25 442 ILE A C 1
ATOM 3595 O O . ILE A 1 442 ? -6.773 73.5 38.781 1 83.25 442 ILE A O 1
ATOM 3599 N N . ILE A 1 443 ? -5.578 72.25 37.438 1 84.5 443 ILE A N 1
ATOM 3600 C CA . ILE A 1 443 ? -4.32 72.875 37.844 1 84.5 443 ILE A CA 1
ATOM 3601 C C . ILE A 1 443 ? -4.242 74.25 37.281 1 84.5 443 ILE A C 1
ATOM 3603 O O . ILE A 1 443 ? -3.789 75.188 37.938 1 84.5 443 ILE A O 1
ATOM 3607 N N . SER A 1 444 ? -4.672 74.438 36.094 1 78.12 444 SER A N 1
ATOM 3608 C CA . SER A 1 444 ? -4.645 75.75 35.438 1 78.12 444 SER A CA 1
ATOM 3609 C C . SER A 1 444 ? -5.625 76.688 36.125 1 78.12 444 SER A C 1
ATOM 3611 O O . SER A 1 444 ? -5.344 77.875 36.219 1 78.12 444 SER A O 1
ATOM 3613 N N . MET A 1 445 ? -6.664 76.188 36.562 1 70.88 445 MET A N 1
ATOM 3614 C CA . MET A 1 445 ? -7.738 77 37.062 1 70.88 445 MET A CA 1
ATOM 3615 C C . MET A 1 445 ? -7.52 77.312 38.562 1 70.88 445 MET A C 1
ATOM 3617 O O . MET A 1 445 ? -7.797 78.438 39 1 70.88 445 MET A O 1
ATOM 3621 N N . TRP A 1 446 ? -7.016 76.375 39.281 1 73.06 446 TRP A N 1
ATOM 3622 C CA . TRP A 1 446 ? -7.027 76.5 40.75 1 73.06 446 TRP A CA 1
ATOM 3623 C C . TRP A 1 446 ? -5.617 76.375 41.312 1 73.06 446 TRP A C 1
ATOM 3625 O O . TRP A 1 446 ? -5.379 76.75 42.469 1 73.06 446 TRP A O 1
ATOM 3635 N N . GLY A 1 447 ? -4.695 75.938 40.438 1 77.94 447 GLY A N 1
ATOM 3636 C CA . GLY A 1 447 ? -3.35 75.75 40.938 1 77.94 447 GLY A CA 1
ATOM 3637 C C . GLY A 1 447 ? -3.283 74.688 42.062 1 77.94 447 GLY A C 1
ATOM 3638 O O . GLY A 1 447 ? -3.873 73.625 41.938 1 77.94 447 GLY A O 1
ATOM 3639 N N . ILE A 1 448 ? -2.621 75 43.125 1 81.44 448 ILE A N 1
ATOM 3640 C CA . ILE A 1 448 ? -2.373 74.062 44.188 1 81.44 448 ILE A CA 1
ATOM 3641 C C . ILE A 1 448 ? -3.633 73.938 45.062 1 81.44 448 ILE A C 1
ATOM 3643 O O . ILE A 1 448 ? -3.775 72.938 45.781 1 81.44 448 ILE A O 1
ATOM 3647 N N . GLU A 1 449 ? -4.555 74.875 44.938 1 75.38 449 GLU A N 1
ATOM 3648 C CA . GLU A 1 449 ? -5.812 74.812 45.656 1 75.38 449 GLU A CA 1
ATOM 3649 C C . GLU A 1 449 ? -6.645 73.625 45.188 1 75.38 449 GLU A C 1
ATOM 3651 O O . GLU A 1 449 ? -7.52 73.125 45.906 1 75.38 449 GLU A O 1
ATOM 3656 N N . GLY A 1 450 ? -6.348 73.25 44 1 84.75 450 GLY A N 1
ATOM 3657 C CA . GLY A 1 450 ? -7.059 72.125 43.438 1 84.75 450 GLY A CA 1
ATOM 3658 C C . GLY A 1 450 ? -6.52 70.75 43.906 1 84.75 450 GLY A C 1
ATOM 3659 O O . GLY A 1 450 ? -7.07 69.688 43.594 1 84.75 450 GLY A O 1
ATOM 3660 N N . PHE A 1 451 ? -5.531 70.75 44.719 1 89.12 451 PHE A N 1
ATOM 3661 C CA . PHE A 1 451 ? -4.934 69.5 45.25 1 89.12 451 PHE A CA 1
ATOM 3662 C C . PHE A 1 451 ? -5.941 68.688 46.062 1 89.12 451 PHE A C 1
ATOM 3664 O O . PHE A 1 451 ? -6.695 69.312 46.844 1 89.12 451 PHE A O 1
ATOM 3671 N N . PRO A 1 452 ? -5.926 67.25 45.688 1 93.06 452 PRO A N 1
ATOM 3672 C CA . PRO A 1 452 ? -5.016 66.312 45 1 93.06 452 PRO A CA 1
ATOM 3673 C C . PRO A 1 452 ? -5.383 66.125 43.531 1 93.06 452 PRO A C 1
ATOM 3675 O O . PRO A 1 452 ? -5.094 65.125 42.938 1 93.06 452 PRO A O 1
ATOM 3678 N N . PHE A 1 453 ? -6.105 67.062 43 1 90.69 453 PHE A N 1
ATOM 3679 C CA . PHE A 1 453 ? -6.355 67.25 41.594 1 90.69 453 PHE A CA 1
ATOM 3680 C C . PHE A 1 453 ? -7.266 66.125 41.031 1 90.69 453 PHE A C 1
ATOM 3682 O O . PHE A 1 453 ? -7.148 65.75 39.875 1 90.69 453 PHE A O 1
ATOM 3689 N N . ARG A 1 454 ? -8.109 65.562 41.688 1 89.06 454 ARG A N 1
ATOM 3690 C CA . ARG A 1 454 ? -9.07 64.562 41.219 1 89.06 454 ARG A CA 1
ATOM 3691 C C . ARG A 1 454 ? -10.219 65.188 40.469 1 89.06 454 ARG A C 1
ATOM 3693 O O . ARG A 1 454 ? -10.461 66.375 40.625 1 89.06 454 ARG A O 1
ATOM 3700 N N . THR A 1 455 ? -10.812 64.375 39.812 1 86.31 455 THR A N 1
ATOM 3701 C CA . THR A 1 455 ? -11.977 64.938 39.094 1 86.31 455 THR A CA 1
ATOM 3702 C C . THR A 1 455 ? -13.016 65.438 40.062 1 86.31 455 THR A C 1
ATOM 3704 O O . THR A 1 455 ? -13.656 66.5 39.781 1 86.31 455 THR A O 1
ATOM 3707 N N . SER A 1 456 ? -13.188 64.812 41.156 1 82.81 456 SER A N 1
ATOM 3708 C CA . SER A 1 456 ? -14.148 65.188 42.188 1 82.81 456 SER A CA 1
ATOM 3709 C C . SER A 1 456 ? -13.766 66.562 42.781 1 82.81 456 SER A C 1
ATOM 3711 O O . SER A 1 456 ? -14.641 67.312 43.156 1 82.81 456 SER A O 1
ATOM 3713 N N . ASP A 1 457 ? -12.516 66.812 42.812 1 83.62 457 ASP A N 1
ATOM 3714 C CA . ASP A 1 457 ? -12.039 68.062 43.406 1 83.62 457 ASP A CA 1
ATOM 3715 C C . ASP A 1 457 ? -12.406 69.25 42.5 1 83.62 457 ASP A C 1
ATOM 3717 O O . ASP A 1 457 ? -12.719 70.375 42.969 1 83.62 457 ASP A O 1
ATOM 3721 N N . HIS A 1 458 ? -12.344 69 41.281 1 77 458 HIS A N 1
ATOM 3722 C CA . HIS A 1 458 ? -12.719 70.062 40.312 1 77 458 HIS A CA 1
ATOM 3723 C C . HIS A 1 458 ? -14.188 70.438 40.469 1 77 458 HIS A C 1
ATOM 3725 O O . HIS A 1 458 ? -14.531 71.625 40.469 1 77 458 HIS A O 1
ATOM 3731 N N . THR A 1 459 ? -14.945 69.438 40.594 1 74.94 459 THR A N 1
ATOM 3732 C CA . THR A 1 459 ? -16.375 69.625 40.75 1 74.94 459 THR A CA 1
ATOM 3733 C C . THR A 1 459 ? -16.672 70.375 42.062 1 74.94 459 THR A C 1
ATOM 3735 O O . THR A 1 459 ? -17.484 71.312 42.094 1 74.94 459 THR A O 1
ATOM 3738 N N . ARG A 1 460 ? -16.031 69.938 43.031 1 75.94 460 ARG A N 1
ATOM 3739 C CA . ARG A 1 460 ? -16.234 70.5 44.375 1 75.94 460 ARG A CA 1
ATOM 3740 C C . ARG A 1 460 ? -15.859 72 44.375 1 75.94 460 ARG A C 1
ATOM 3742 O O . ARG A 1 460 ? -16.625 72.812 44.875 1 75.94 460 ARG A O 1
ATOM 3749 N N . LEU A 1 461 ? -14.75 72.312 43.75 1 73.5 461 LEU A N 1
ATOM 3750 C CA . LEU A 1 461 ? -14.25 73.688 43.781 1 73.5 461 LEU A CA 1
ATOM 3751 C C . LEU A 1 461 ? -15.125 74.562 42.906 1 73.5 461 LEU A C 1
ATOM 3753 O O . LEU A 1 461 ? -15.352 75.75 43.219 1 73.5 461 LEU A O 1
ATOM 3757 N N . THR A 1 462 ? -15.625 74 41.875 1 67.25 462 THR A N 1
ATOM 3758 C CA . THR A 1 462 ? -16.469 74.75 40.969 1 67.25 462 THR A CA 1
ATOM 3759 C C . THR A 1 462 ? -17.844 75 41.594 1 67.25 462 THR A C 1
ATOM 3761 O O . THR A 1 462 ? -18.438 76.062 41.344 1 67.25 462 THR A O 1
ATOM 3764 N N . GLN A 1 463 ? -18.25 74.125 42.438 1 67.12 463 GLN A N 1
ATOM 3765 C CA . GLN A 1 463 ? -19.578 74.188 43.031 1 67.12 463 GLN A CA 1
ATOM 3766 C C . GLN A 1 463 ? -19.531 75 44.344 1 67.12 463 GLN A C 1
ATOM 3768 O O . GLN A 1 463 ? -20.562 75.438 44.812 1 67.12 463 GLN A O 1
ATOM 3773 N N . GLN A 1 464 ? -18.422 75.062 44.906 1 69.81 464 GLN A N 1
ATOM 3774 C CA . GLN A 1 464 ? -18.266 75.562 46.281 1 69.81 464 GLN A CA 1
ATOM 3775 C C . GLN A 1 464 ? -18.906 76.938 46.375 1 69.81 464 GLN A C 1
ATOM 3777 O O . GLN A 1 464 ? -19.531 77.25 47.406 1 69.81 464 GLN A O 1
ATOM 3782 N N . TRP A 1 465 ? -18.906 77.812 45.344 1 70.56 465 TRP A N 1
ATOM 3783 C CA . TRP A 1 465 ? -19.375 79.188 45.469 1 70.56 465 TRP A CA 1
ATOM 3784 C C . TRP A 1 465 ? -20.641 79.375 44.656 1 70.56 465 TRP A C 1
ATOM 3786 O O . TRP A 1 465 ? -21.062 80.562 44.469 1 70.56 465 TRP A O 1
ATOM 3796 N N . ASN A 1 466 ? -21.203 78.312 44.312 1 72.56 466 ASN A N 1
ATOM 3797 C CA . ASN A 1 466 ? -22.422 78.438 43.531 1 72.56 466 ASN A CA 1
ATOM 3798 C C . ASN A 1 466 ? -23.516 79.188 44.312 1 72.56 466 ASN A C 1
ATOM 3800 O O . ASN A 1 466 ? -24.234 80 43.75 1 72.56 466 ASN A O 1
ATOM 3804 N N . TRP A 1 467 ? -23.609 78.938 45.594 1 73.06 467 TRP A N 1
ATOM 3805 C CA . TRP A 1 467 ? -24.594 79.562 46.438 1 73.06 467 TRP A CA 1
ATOM 3806 C C . TRP A 1 467 ? -24.375 81.062 46.438 1 73.06 467 TRP A C 1
ATOM 3808 O O . TRP A 1 467 ? -25.344 81.875 46.375 1 73.06 467 TRP A O 1
ATOM 3818 N N . PHE A 1 468 ? -23.234 81.5 46.531 1 78.25 468 PHE A N 1
ATOM 3819 C CA . PHE A 1 468 ? -22.875 82.938 46.562 1 78.25 468 PHE A CA 1
ATOM 3820 C C . PHE A 1 468 ? -23.328 83.625 45.281 1 78.25 468 PHE A C 1
ATOM 3822 O O . PHE A 1 468 ? -23.953 84.688 45.344 1 78.25 468 PHE A O 1
ATOM 3829 N N . TRP A 1 469 ? -23.188 83 44.219 1 79.12 469 TRP A N 1
ATOM 3830 C CA . TRP A 1 469 ? -23.484 83.625 42.938 1 79.12 469 TRP A CA 1
ATOM 3831 C C . TRP A 1 469 ? -24.984 83.625 42.688 1 79.12 469 TRP A C 1
ATOM 3833 O O . TRP A 1 469 ? -25.5 84.562 42.062 1 79.12 469 TRP A O 1
ATOM 3843 N N . THR A 1 470 ? -25.547 82.688 43.188 1 78.56 470 THR A N 1
ATOM 3844 C CA . THR A 1 470 ? -27.016 82.688 43.125 1 78.56 470 THR A CA 1
ATOM 3845 C C . THR A 1 470 ? -27.578 83.938 43.844 1 78.56 470 THR A C 1
ATOM 3847 O O . THR A 1 470 ? -28.469 84.625 43.312 1 78.56 470 THR A O 1
ATOM 3850 N N . GLU A 1 471 ? -27.047 84.25 45 1 78.38 471 GLU A N 1
ATOM 3851 C CA . GLU A 1 471 ? -27.5 85.375 45.812 1 78.38 471 GLU A CA 1
ATOM 3852 C C . GLU A 1 471 ? -27.062 86.75 45.188 1 78.38 471 GLU A C 1
ATOM 3854 O O . GLU A 1 471 ? -27.844 87.688 45.125 1 78.38 471 GLU A O 1
ATOM 3859 N N . MET A 1 472 ? -25.922 86.75 44.656 1 80.44 472 MET A N 1
ATOM 3860 C CA . MET A 1 472 ? -25.391 87.938 44.094 1 80.44 472 MET A CA 1
ATOM 3861 C C . MET A 1 472 ? -26.109 88.312 42.812 1 80.44 472 MET A C 1
ATOM 3863 O O . MET A 1 472 ? -26.406 89.5 42.562 1 80.44 472 MET A O 1
ATOM 3867 N N . LYS A 1 473 ? -26.344 87.375 42.031 1 80.38 473 LYS A N 1
ATOM 3868 C CA . LYS A 1 473 ? -27.031 87.562 40.75 1 80.38 473 LYS A CA 1
ATOM 3869 C C . LYS A 1 473 ? -28.438 88.125 40.969 1 80.38 473 LYS A C 1
ATOM 3871 O O . LYS A 1 473 ? -28.953 88.875 40.156 1 80.38 473 LYS A O 1
ATOM 3876 N N . SER A 1 474 ? -28.969 87.688 42.094 1 79.81 474 SER A N 1
ATOM 3877 C CA . SER A 1 474 ? -30.312 88.188 42.406 1 79.81 474 SER A CA 1
ATOM 3878 C C . SER A 1 474 ? -30.297 89.625 42.875 1 79.81 474 SER A C 1
ATOM 3880 O O . SER A 1 474 ? -31.312 90.312 42.781 1 79.81 474 SER A O 1
ATOM 3882 N N . LEU A 1 475 ? -29.219 90.125 43.344 1 79.75 475 LEU A N 1
ATOM 3883 C CA . LEU A 1 475 ? -29.125 91.5 43.938 1 79.75 475 LEU A CA 1
ATOM 3884 C C . LEU A 1 475 ? -28.875 92.562 42.844 1 79.75 475 LEU A C 1
ATOM 3886 O O . LEU A 1 475 ? -29.375 93.688 42.938 1 79.75 475 LEU A O 1
ATOM 3890 N N . SER A 1 476 ? -28.078 92.188 41.844 1 81.88 476 SER A N 1
ATOM 3891 C CA . SER A 1 476 ? -27.688 93.188 40.844 1 81.88 476 SER A CA 1
ATOM 3892 C C . SER A 1 476 ? -27.594 92.562 39.469 1 81.88 476 SER A C 1
ATOM 3894 O O . SER A 1 476 ? -26.969 91.562 39.281 1 81.88 476 SER A O 1
ATOM 3896 N N . PRO A 1 477 ? -28.281 93.25 38.531 1 82 477 PRO A N 1
ATOM 3897 C CA . PRO A 1 477 ? -28.141 92.812 37.156 1 82 477 PRO A CA 1
ATOM 3898 C C . PRO A 1 477 ? -26.719 93 36.625 1 82 477 PRO A C 1
ATOM 3900 O O . PRO A 1 477 ? -26.297 92.25 35.75 1 82 477 PRO A O 1
ATOM 3903 N N . THR A 1 478 ? -26.016 93.938 37.125 1 84.31 478 THR A N 1
ATOM 3904 C CA . THR A 1 478 ? -24.641 94.188 36.688 1 84.31 478 THR A CA 1
ATOM 3905 C C . THR A 1 478 ? -23.75 93 37.062 1 84.31 478 THR A C 1
ATOM 3907 O O . THR A 1 478 ? -22.906 92.562 36.25 1 84.31 478 THR A O 1
ATOM 3910 N N . ILE A 1 479 ? -24 92.5 38.188 1 82 479 ILE A N 1
ATOM 3911 C CA . ILE A 1 479 ? -23.203 91.312 38.656 1 82 479 ILE A CA 1
ATOM 3912 C C . ILE A 1 479 ? -23.531 90.125 37.812 1 82 479 ILE A C 1
ATOM 3914 O O . ILE A 1 479 ? -22.672 89.25 37.531 1 82 479 ILE A O 1
ATOM 3918 N N . ARG A 1 480 ? -24.766 90 37.438 1 80.81 480 ARG A N 1
ATOM 3919 C CA . ARG A 1 480 ? -25.188 88.938 36.594 1 80.81 480 ARG A CA 1
ATOM 3920 C C . ARG A 1 480 ? -24.453 88.938 35.25 1 80.81 480 ARG A C 1
ATOM 3922 O O . ARG A 1 480 ? -24.016 87.875 34.75 1 80.81 480 ARG A O 1
ATOM 3929 N N . GLU A 1 481 ? -24.312 90.062 34.75 1 84 481 GLU A N 1
ATOM 3930 C CA . GLU A 1 481 ? -23.609 90.25 33.469 1 84 481 GLU A CA 1
ATOM 3931 C C . GLU A 1 481 ? -22.125 90 33.625 1 84 481 GLU A C 1
ATOM 3933 O O . GLU A 1 481 ? -21.516 89.312 32.781 1 84 481 GLU A O 1
ATOM 3938 N N . LEU A 1 482 ? -21.578 90.375 34.719 1 81.62 482 LEU A N 1
ATOM 3939 C CA . LEU A 1 482 ? -20.141 90.25 34.938 1 81.62 482 LEU A CA 1
ATOM 3940 C C . LEU A 1 482 ? -19.766 88.812 35.219 1 81.62 482 LEU A C 1
ATOM 3942 O O . LEU A 1 482 ? -18.703 88.312 34.781 1 81.62 482 LEU A O 1
ATOM 3946 N N . SER A 1 483 ? -20.672 88.125 35.875 1 79.06 483 SER A N 1
ATOM 3947 C CA . SER A 1 483 ? -20.391 86.75 36.281 1 79.06 483 SER A CA 1
ATOM 3948 C C . SER A 1 483 ? -20.359 85.875 35.062 1 79.06 483 SER A C 1
ATOM 3950 O O . SER A 1 483 ? -19.75 84.75 35.094 1 79.06 483 SER A O 1
ATOM 3952 N N . ASN A 1 484 ? -20.984 86.25 34.031 1 78.44 484 ASN A N 1
ATOM 3953 C CA . ASN A 1 484 ? -21.047 85.438 32.812 1 78.44 484 ASN A CA 1
ATOM 3954 C C . ASN A 1 484 ? -19.828 85.688 31.906 1 78.44 484 ASN A C 1
ATOM 3956 O O . ASN A 1 484 ? -19.609 84.938 30.969 1 78.44 484 ASN A O 1
ATOM 3960 N N . ARG A 1 485 ? -19.078 86.688 32.25 1 77.44 485 ARG A N 1
ATOM 3961 C CA . ARG A 1 485 ? -17.875 87 31.484 1 77.44 485 ARG A CA 1
ATOM 3962 C C . ARG A 1 485 ? -16.641 86.312 32.094 1 77.44 485 ARG A C 1
ATOM 3964 O O . ARG A 1 485 ? -16.562 86.125 33.312 1 77.44 485 ARG A O 1
ATOM 3971 N N . ASP A 1 486 ? -15.953 85.75 31.297 1 78.25 486 ASP A N 1
ATOM 3972 C CA . ASP A 1 486 ? -14.711 85.125 31.734 1 78.25 486 ASP A CA 1
ATOM 3973 C C . ASP A 1 486 ? -13.648 86.125 32.062 1 78.25 486 ASP A C 1
ATOM 3975 O O . ASP A 1 486 ? -12.602 86.188 31.406 1 78.25 486 ASP A O 1
ATOM 3979 N N . CYS A 1 487 ? -13.953 87 33.031 1 84.5 487 CYS A N 1
ATOM 3980 C CA . CYS A 1 487 ? -13.039 88.062 33.469 1 84.5 487 CYS A CA 1
ATOM 3981 C C . CYS A 1 487 ? -12.859 88.062 34.969 1 84.5 487 CYS A C 1
ATOM 3983 O O . CYS A 1 487 ? -13.609 87.375 35.688 1 84.5 487 CYS A O 1
ATOM 3985 N N . TYR A 1 488 ? -11.836 88.625 35.406 1 89 488 TYR A N 1
ATOM 3986 C CA . TYR A 1 488 ? -11.617 88.812 36.812 1 89 488 TYR A CA 1
ATOM 3987 C C . TYR A 1 488 ? -12.453 90 37.344 1 89 488 TYR A C 1
ATOM 3989 O O . TYR A 1 488 ? -12.555 91.062 36.719 1 89 488 TYR A O 1
ATOM 3997 N N . ILE A 1 489 ? -13.156 89.812 38.469 1 89.69 489 ILE A N 1
ATOM 3998 C CA . ILE A 1 489 ? -14.062 90.812 39.031 1 89.69 489 ILE A CA 1
ATOM 3999 C C . ILE A 1 489 ? -13.672 91.125 40.5 1 89.69 489 ILE A C 1
ATOM 4001 O O . ILE A 1 489 ? -13.523 90.188 41.281 1 89.69 489 ILE A O 1
ATOM 4005 N N . PHE A 1 490 ? -13.469 92.375 40.812 1 93.38 490 PHE A N 1
ATOM 4006 C CA . PHE A 1 490 ? -13.328 92.75 42.219 1 93.38 490 PHE A CA 1
ATOM 4007 C C . PHE A 1 490 ? -14.672 93.188 42.781 1 93.38 490 PHE A C 1
ATOM 4009 O O . PHE A 1 490 ? -15.25 94.188 42.312 1 93.38 490 PHE A O 1
ATOM 4016 N N . ILE A 1 491 ? -15.211 92.5 43.719 1 90.81 491 ILE A N 1
ATOM 4017 C CA . ILE A 1 491 ? -16.391 92.938 44.469 1 90.81 491 ILE A CA 1
ATOM 4018 C C . ILE A 1 491 ? -15.969 93.438 45.812 1 90.81 491 ILE A C 1
ATOM 4020 O O . ILE A 1 491 ? -15.266 92.75 46.594 1 90.81 491 ILE A O 1
ATOM 4024 N N . TYR A 1 492 ? -16.312 94.688 46.094 1 92.88 492 TYR A N 1
ATOM 4025 C CA . TYR A 1 492 ? -15.781 95.25 47.344 1 92.88 492 TYR A CA 1
ATOM 4026 C C . TYR A 1 492 ? -16.812 96.188 48 1 92.88 492 TYR A C 1
ATOM 4028 O O . TYR A 1 492 ? -17.797 96.562 47.375 1 92.88 492 TYR A O 1
ATOM 4036 N N . GLY A 1 493 ? -16.578 96.375 49.25 1 88.62 493 GLY A N 1
ATOM 4037 C CA . GLY A 1 493 ? -17.438 97.25 50.094 1 88.62 493 GLY A CA 1
ATOM 4038 C C . GLY A 1 493 ? -16.891 97.438 51.5 1 88.62 493 GLY A C 1
ATOM 4039 O O . GLY A 1 493 ? -15.766 97 51.781 1 88.62 493 GLY A O 1
ATOM 4040 N N . GLY A 1 494 ? -17.625 98.188 52.344 1 86.69 494 GLY A N 1
ATOM 4041 C CA . GLY A 1 494 ? -17.234 98.5 53.719 1 86.69 494 GLY A CA 1
ATOM 4042 C C . GLY A 1 494 ? -17.812 99.812 54.219 1 86.69 494 GLY A C 1
ATOM 4043 O O . GLY A 1 494 ? -18.562 100.5 53.5 1 86.69 494 GLY A O 1
ATOM 4044 N N . SER A 1 495 ? -17.422 100.062 55.438 1 84.25 495 SER A N 1
ATOM 4045 C CA . SER A 1 495 ? -17.922 101.25 56.062 1 84.25 495 SER A CA 1
ATOM 4046 C C . SER A 1 495 ? -16.922 102.438 55.938 1 84.25 495 SER A C 1
ATOM 4048 O O . SER A 1 495 ? -17.297 103.562 56.125 1 84.25 495 SER A O 1
ATOM 4050 N N . ASN A 1 496 ? -15.758 102.188 55.594 1 89.69 496 ASN A N 1
ATOM 4051 C CA . ASN A 1 496 ? -14.703 103.188 55.438 1 89.69 496 ASN A CA 1
ATOM 4052 C C . ASN A 1 496 ? -14.703 103.75 54.031 1 89.69 496 ASN A C 1
ATOM 4054 O O . ASN A 1 496 ? -14.227 103.125 53.094 1 89.69 496 ASN A O 1
ATOM 4058 N N . THR A 1 497 ? -15.164 104.938 53.969 1 87.25 497 THR A N 1
ATOM 4059 C CA . THR A 1 497 ? -15.336 105.562 52.688 1 87.25 497 THR A CA 1
ATOM 4060 C C . THR A 1 497 ? -13.977 105.938 52.062 1 87.25 497 THR A C 1
ATOM 4062 O O . THR A 1 497 ? -13.828 105.875 50.812 1 87.25 497 THR A O 1
ATOM 4065 N N . LYS A 1 498 ? -13.125 106.188 52.875 1 90.31 498 LYS A N 1
ATOM 4066 C CA . LYS A 1 498 ? -11.805 106.562 52.344 1 90.31 498 LYS A CA 1
ATOM 4067 C C . LYS A 1 498 ? -11.164 105.312 51.688 1 90.31 498 LYS A C 1
ATOM 4069 O O . LYS A 1 498 ? -10.594 105.438 50.594 1 90.31 498 LYS A O 1
ATOM 4074 N N . TRP A 1 499 ? -11.32 104.25 52.344 1 92.75 499 TRP A N 1
ATOM 4075 C CA . TRP A 1 499 ? -10.766 103 51.812 1 92.75 499 TRP A CA 1
ATOM 4076 C C . TRP A 1 499 ? -11.438 102.688 50.469 1 92.75 499 TRP A C 1
ATOM 4078 O O . TRP A 1 499 ? -10.766 102.25 49.531 1 92.75 499 TRP A O 1
ATOM 4088 N N . ILE A 1 500 ? -12.648 102.812 50.406 1 92.62 500 ILE A N 1
ATOM 4089 C CA . ILE A 1 500 ? -13.406 102.5 49.219 1 92.62 500 ILE A CA 1
ATOM 4090 C C . ILE A 1 500 ? -12.953 103.312 48.031 1 92.62 500 ILE A C 1
ATOM 4092 O O . ILE A 1 500 ? -12.789 102.812 46.906 1 92.62 500 ILE A O 1
ATOM 4096 N N . GL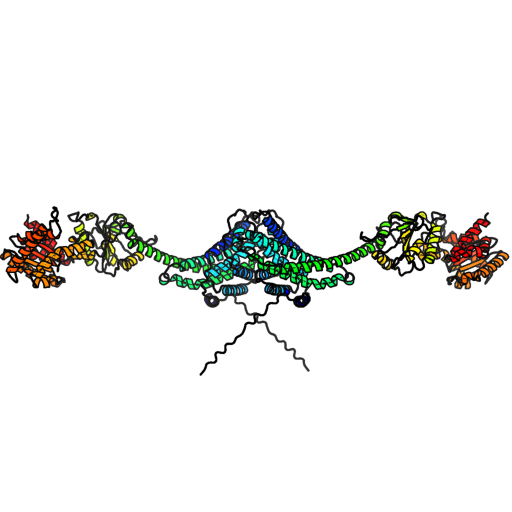U A 1 501 ? -12.75 104.5 48.344 1 93.06 501 GLU A N 1
ATOM 4097 C CA . GLU A 1 501 ? -12.297 105.438 47.281 1 93.06 501 GLU A CA 1
ATOM 4098 C C . GLU A 1 501 ? -10.883 105.062 46.812 1 93.06 501 GLU A C 1
ATOM 4100 O O . GLU A 1 501 ? -10.609 105.062 45.625 1 93.06 501 GLU A O 1
ATOM 4105 N N . ASP A 1 502 ? -10.078 104.875 47.781 1 93.69 502 ASP A N 1
ATOM 4106 C CA . ASP A 1 502 ? -8.703 104.5 47.438 1 93.69 502 ASP A CA 1
ATOM 4107 C C . ASP A 1 502 ? -8.656 103.188 46.656 1 93.69 502 ASP A C 1
ATOM 4109 O O . ASP A 1 502 ? -7.895 103.062 45.688 1 93.69 502 ASP A O 1
ATOM 4113 N N . PHE A 1 503 ? -9.43 102.25 47.062 1 94.19 503 PHE A N 1
ATOM 4114 C CA . PHE A 1 503 ? -9.453 100.938 46.406 1 94.19 503 PHE A CA 1
ATOM 4115 C C . PHE A 1 503 ? -10.008 101.062 45 1 94.19 503 PHE A C 1
ATOM 4117 O O . PHE A 1 503 ? -9.484 100.438 44.062 1 94.19 503 PHE A O 1
ATOM 4124 N N . THR A 1 504 ? -11.016 101.875 44.812 1 92.94 504 THR A N 1
ATOM 4125 C CA . THR A 1 504 ? -11.602 102.062 43.5 1 92.94 504 THR A CA 1
ATOM 4126 C C . THR A 1 504 ? -10.57 102.688 42.562 1 92.94 504 THR A C 1
ATOM 4128 O O . THR A 1 504 ? -10.438 102.25 41.406 1 92.94 504 THR A O 1
ATOM 4131 N N . ALA A 1 505 ? -9.93 103.562 43.125 1 92.94 505 ALA A N 1
ATOM 4132 C CA . ALA A 1 505 ? -8.906 104.25 42.312 1 92.94 505 ALA A CA 1
ATOM 4133 C C . ALA A 1 505 ? -7.781 103.25 41.969 1 92.94 505 ALA A C 1
ATOM 4135 O O . ALA A 1 505 ? -7.277 103.25 40.844 1 92.94 505 ALA A O 1
ATOM 4136 N N . ALA A 1 506 ? -7.426 102.5 42.906 1 93.38 506 ALA A N 1
ATOM 4137 C CA . ALA A 1 506 ? -6.344 101.562 42.688 1 93.38 506 ALA A CA 1
ATOM 4138 C C . ALA A 1 506 ? -6.734 100.5 41.656 1 93.38 506 ALA A C 1
ATOM 4140 O O . ALA A 1 506 ? -5.93 100.125 40.781 1 93.38 506 ALA A O 1
ATOM 4141 N N . VAL A 1 507 ? -7.934 100 41.719 1 93.06 507 VAL A N 1
ATOM 4142 C CA . VAL A 1 507 ? -8.406 98.938 40.812 1 93.06 507 VAL A CA 1
ATOM 4143 C C . VAL A 1 507 ? -8.508 99.5 39.375 1 93.06 507 VAL A C 1
ATOM 4145 O O . VAL A 1 507 ? -8.195 98.875 38.406 1 93.06 507 VAL A O 1
ATOM 4148 N N . GLU A 1 508 ? -8.914 100.688 39.281 1 89.69 508 GLU A N 1
ATOM 4149 C CA . GLU A 1 508 ? -9 101.375 37.969 1 89.69 508 GLU A CA 1
ATOM 4150 C C . GLU A 1 508 ? -7.617 101.5 37.344 1 89.69 508 GLU A C 1
ATOM 4152 O O . GLU A 1 508 ? -7.453 101.375 36.156 1 89.69 508 GLU A O 1
ATOM 4157 N N . LYS A 1 509 ? -6.75 101.875 38.188 1 89.31 509 LYS A N 1
ATOM 4158 C CA . LYS A 1 509 ? -5.379 101.938 37.719 1 89.31 509 LYS A CA 1
ATOM 4159 C C . LYS A 1 509 ? -4.848 100.625 37.25 1 89.31 509 LYS A C 1
ATOM 4161 O O . LYS A 1 509 ? -4.141 100.5 36.25 1 89.31 509 LYS A O 1
ATOM 4166 N N . LEU A 1 510 ? -5.172 99.625 38.031 1 89.44 510 LEU A N 1
ATOM 4167 C CA . LEU A 1 510 ? -4.758 98.25 37.688 1 89.44 510 LEU A CA 1
ATOM 4168 C C . LEU A 1 510 ? -5.375 97.812 36.375 1 89.44 510 LEU A C 1
ATOM 4170 O O . LEU A 1 510 ? -4.695 97.25 35.531 1 89.44 510 LEU A O 1
ATOM 4174 N N . LYS A 1 511 ? -6.598 98.125 36.156 1 85.88 511 LYS A N 1
ATOM 4175 C CA . LYS A 1 511 ? -7.352 97.75 34.969 1 85.88 511 LYS A CA 1
ATOM 4176 C C . LYS A 1 511 ? -6.742 98.375 33.719 1 85.88 511 LYS A C 1
ATOM 4178 O O . LYS A 1 511 ? -6.688 97.812 32.656 1 85.88 511 LYS A O 1
ATOM 4183 N N . ASN A 1 512 ? -6.289 99.562 33.906 1 80.94 512 ASN A N 1
ATOM 4184 C CA . ASN A 1 512 ? -5.805 100.312 32.781 1 80.94 512 ASN A CA 1
ATOM 4185 C C . ASN A 1 512 ? -4.301 100.125 32.594 1 80.94 512 ASN A C 1
ATOM 4187 O O . ASN A 1 512 ? -3.693 100.812 31.766 1 80.94 512 ASN A O 1
ATOM 4191 N N . ASN A 1 513 ? -3.84 99.312 33.406 1 79.25 513 ASN A N 1
ATOM 4192 C CA . ASN A 1 513 ? -2.41 99.062 33.219 1 79.25 513 ASN A CA 1
ATOM 4193 C C . ASN A 1 513 ? -2.113 98.375 31.906 1 79.25 513 ASN A C 1
ATOM 4195 O O . ASN A 1 513 ? -2.85 97.438 31.5 1 79.25 513 ASN A O 1
ATOM 4199 N N . GLY A 1 514 ? -1.344 98.688 31.109 1 69.38 514 GLY A N 1
ATOM 4200 C CA . GLY A 1 514 ? -0.979 98.25 29.781 1 69.38 514 GLY A CA 1
ATOM 4201 C C . GLY A 1 514 ? -0.586 96.75 29.766 1 69.38 514 GLY A C 1
ATOM 4202 O O . GLY A 1 514 ? -0.615 96.125 28.719 1 69.38 514 GLY A O 1
ATOM 4203 N N . THR A 1 515 ? -0.207 96.188 30.859 1 70.62 515 THR A N 1
ATOM 4204 C CA . THR A 1 515 ? 0.239 94.812 30.922 1 70.62 515 THR A CA 1
ATOM 4205 C C . THR A 1 515 ? -0.903 93.875 30.562 1 70.62 515 THR A C 1
ATOM 4207 O O . THR A 1 515 ? -0.684 92.812 29.938 1 70.62 515 THR A O 1
ATOM 4210 N N . PHE A 1 516 ? -2.1 94.188 30.953 1 69.06 516 PHE A N 1
ATOM 4211 C CA . PHE A 1 516 ? -3.236 93.312 30.766 1 69.06 516 PHE A CA 1
ATOM 4212 C C . PHE A 1 516 ? -3.809 93.438 29.359 1 69.06 516 PHE A C 1
ATOM 4214 O O . PHE A 1 516 ? -4.535 92.562 28.891 1 69.06 516 PHE A O 1
ATOM 4221 N N . ASN A 1 517 ? -3.453 94.5 28.688 1 61.25 517 ASN A N 1
ATOM 4222 C CA . ASN A 1 517 ? -3.801 94.562 27.281 1 61.25 517 ASN A CA 1
ATOM 4223 C C . ASN A 1 517 ? -3.072 93.5 26.469 1 61.25 517 ASN A C 1
ATOM 4225 O O . ASN A 1 517 ? -3.58 93 25.438 1 61.25 517 ASN A O 1
ATOM 4229 N N . LEU A 1 518 ? -2.062 92.938 27.094 1 53.78 518 LEU A N 1
ATOM 4230 C CA . LEU A 1 518 ? -1.253 91.938 26.422 1 53.78 518 LEU A CA 1
ATOM 4231 C C . LEU A 1 518 ? -1.703 90.562 26.812 1 53.78 518 LEU A C 1
ATOM 4233 O O . LEU A 1 518 ? -1.572 89.625 26.016 1 53.78 518 LEU A O 1
ATOM 4237 N N . VAL A 1 519 ? -2.152 90.438 27.953 1 57.19 519 VAL A N 1
ATOM 4238 C CA . VAL A 1 519 ? -2.604 89.125 28.438 1 57.19 519 VAL A CA 1
ATOM 4239 C C . VAL A 1 519 ? -4.129 89.125 28.422 1 57.19 519 VAL A C 1
ATOM 4241 O O . VAL A 1 519 ? -4.797 90.125 28.672 1 57.19 519 VAL A O 1
ATOM 4244 N N . GLU A 1 520 ? -4.754 88.5 27.656 1 60.62 520 GLU A N 1
ATOM 4245 C CA . GLU A 1 520 ? -6.199 88.312 27.547 1 60.62 520 GLU A CA 1
ATOM 4246 C C . GLU A 1 520 ? -6.859 88.25 28.922 1 60.62 520 GLU A C 1
ATOM 4248 O O . GLU A 1 520 ? -7.602 87.312 29.203 1 60.62 520 GLU A O 1
ATOM 4253 N N . THR A 1 521 ? -6.359 89.125 29.844 1 72.44 521 THR A N 1
ATOM 4254 C CA . THR A 1 521 ? -6.969 89.188 31.172 1 72.44 521 THR A CA 1
ATOM 4255 C C . THR A 1 521 ? -7.816 90.438 31.344 1 72.44 521 THR A C 1
ATOM 4257 O O . THR A 1 521 ? -7.324 91.562 31.156 1 72.44 521 THR A O 1
ATOM 4260 N N . THR A 1 522 ? -9.078 90.375 31.344 1 82.44 522 THR A N 1
ATOM 4261 C CA . THR A 1 522 ? -10.008 91.438 31.594 1 82.44 522 THR A CA 1
ATOM 4262 C C . THR A 1 522 ? -10.375 91.562 33.062 1 82.44 522 THR A C 1
ATOM 4264 O O . THR A 1 522 ? -10.711 90.5 33.688 1 82.44 522 THR A O 1
ATOM 4267 N N . ILE A 1 523 ? -10.102 92.75 33.656 1 88.31 523 ILE A N 1
ATOM 4268 C CA . ILE A 1 523 ? -10.414 93 35.062 1 88.31 523 ILE A CA 1
ATOM 4269 C C . ILE A 1 523 ? -11.602 93.938 35.188 1 88.31 523 ILE A C 1
ATOM 4271 O O . ILE A 1 523 ? -11.648 94.938 34.469 1 88.31 523 ILE A O 1
ATOM 4275 N N . GLU A 1 524 ? -12.609 93.625 35.875 1 88.19 524 GLU A N 1
ATOM 4276 C CA . GLU A 1 524 ? -13.773 94.438 36.156 1 88.19 524 GLU A CA 1
ATOM 4277 C C . GLU A 1 524 ? -13.945 94.625 37.656 1 88.19 524 GLU A C 1
ATOM 4279 O O . GLU A 1 524 ? -13.297 93.938 38.469 1 88.19 524 GLU A O 1
ATOM 4284 N N . SER A 1 525 ? -14.664 95.688 38.062 1 91.69 525 SER A N 1
ATOM 4285 C CA . SER A 1 525 ? -14.891 95.938 39.469 1 91.69 525 SER A CA 1
ATOM 4286 C C . SER A 1 525 ? -16.359 96.25 39.75 1 91.69 525 SER A C 1
ATOM 4288 O O . SER A 1 525 ? -17.047 96.812 38.875 1 91.69 525 SER A O 1
ATOM 4290 N N . TYR A 1 526 ? -16.812 95.875 40.875 1 90.81 526 TYR A N 1
ATOM 4291 C CA . TYR A 1 526 ? -18.172 96.125 41.344 1 90.81 526 TYR A CA 1
ATOM 4292 C C . TYR A 1 526 ? -18.172 96.562 42.812 1 90.81 526 TYR A C 1
ATOM 4294 O O . TYR A 1 526 ? -17.812 95.75 43.688 1 90.81 526 TYR A O 1
ATOM 4302 N N . LYS A 1 527 ? -18.531 97.812 42.969 1 91.56 527 LYS A N 1
ATOM 4303 C CA . LYS A 1 527 ? -18.719 98.25 44.344 1 91.56 527 LYS A CA 1
ATOM 4304 C C . LYS A 1 527 ? -20.109 97.938 44.875 1 91.56 527 LYS A C 1
ATOM 4306 O O . LYS A 1 527 ? -21.125 98.312 44.281 1 91.56 527 LYS A O 1
ATOM 4311 N N . LEU A 1 528 ? -20.094 97.125 45.938 1 89 528 LEU A N 1
ATOM 4312 C CA . LEU A 1 528 ? -21.359 96.688 46.5 1 89 528 LEU A CA 1
ATOM 4313 C C . LEU A 1 528 ? -22.172 97.938 46.938 1 89 528 LEU A C 1
ATOM 4315 O O . LEU A 1 528 ? -21.672 98.75 47.719 1 89 528 LEU A O 1
ATOM 4319 N N . GLY A 1 529 ? -23.312 98.188 46.438 1 82.31 529 GLY A N 1
ATOM 4320 C CA . GLY A 1 529 ? -24.172 99.312 46.812 1 82.31 529 GLY A CA 1
ATOM 4321 C C . GLY A 1 529 ? -24.078 100.438 45.844 1 82.31 529 GLY A C 1
ATOM 4322 O O . GLY A 1 529 ? -24.625 101.5 46.094 1 82.31 529 GLY A O 1
ATOM 4323 N N . SER A 1 530 ? -23.312 100.25 44.781 1 85.25 530 SER A N 1
ATOM 4324 C CA . SER A 1 530 ? -23.125 101.25 43.781 1 85.25 530 SER A CA 1
ATOM 4325 C C . SER A 1 530 ? -24.438 101.625 43.094 1 85.25 530 SER A C 1
ATOM 4327 O O . SER A 1 530 ? -24.688 102.812 42.781 1 85.25 530 SER A O 1
ATOM 4329 N N . GLU A 1 531 ? -25.25 100.688 42.875 1 84.38 531 GLU A N 1
ATOM 4330 C CA . GLU A 1 531 ? -26.531 100.938 42.219 1 84.38 531 GLU A CA 1
ATOM 4331 C C . GLU A 1 531 ? -27.578 101.438 43.219 1 84.38 531 GLU A C 1
ATOM 4333 O O . GLU A 1 531 ? -28.359 102.312 42.875 1 84.38 531 GLU A O 1
ATOM 4338 N N . SER A 1 532 ? -27.625 100.875 44.344 1 82.5 532 SER A N 1
ATOM 4339 C CA . SER A 1 532 ? -28.562 101.188 45.406 1 82.5 532 SER A CA 1
ATOM 4340 C C . SER A 1 532 ? -27.984 100.938 46.781 1 82.5 532 SER A C 1
ATOM 4342 O O . SER A 1 532 ? -27.469 99.875 47.062 1 82.5 532 SER A O 1
ATOM 4344 N N . PRO A 1 533 ? -28 102 47.594 1 82.06 533 PRO A N 1
ATOM 4345 C CA . PRO A 1 533 ? -27.484 101.812 48.938 1 82.06 533 PRO A CA 1
ATOM 4346 C C . PRO A 1 533 ? -28.219 100.688 49.688 1 82.06 533 PRO A C 1
ATOM 4348 O O . PRO A 1 533 ? -27.703 100.125 50.656 1 82.06 533 PRO A O 1
ATOM 4351 N N . LYS A 1 534 ? -29.375 100.312 49.219 1 78.5 534 LYS A N 1
ATOM 4352 C CA . LYS A 1 534 ? -30.188 99.25 49.875 1 78.5 534 LYS A CA 1
ATOM 4353 C C . LYS A 1 534 ? -29.594 97.875 49.625 1 78.5 534 LYS A C 1
ATOM 4355 O O . LYS A 1 534 ? -29.891 96.938 50.344 1 78.5 534 LYS A O 1
ATOM 4360 N N . ILE A 1 535 ? -28.75 97.812 48.719 1 83.5 535 ILE A N 1
ATOM 4361 C CA . ILE A 1 535 ? -28.188 96.5 48.312 1 83.5 535 ILE A CA 1
ATOM 4362 C C . ILE A 1 535 ? -27.25 96 49.406 1 83.5 535 ILE A C 1
ATOM 4364 O O . ILE A 1 535 ? -27.156 94.812 49.625 1 83.5 535 ILE A O 1
ATOM 4368 N N . VAL A 1 536 ? -26.609 96.875 50.062 1 85.12 536 VAL A N 1
ATOM 4369 C CA . VAL A 1 536 ? -25.594 96.5 51.062 1 85.12 536 VAL A CA 1
ATOM 4370 C C . VAL A 1 536 ? -26.25 95.75 52.219 1 85.12 536 VAL A C 1
ATOM 4372 O O . VAL A 1 536 ? -25.906 94.625 52.531 1 85.12 536 VAL A O 1
ATOM 4375 N N . PRO A 1 537 ? -27.281 96.438 52.781 1 81 537 PRO A N 1
ATOM 4376 C CA . PRO A 1 537 ? -27.938 95.75 53.875 1 81 537 PRO A CA 1
ATOM 4377 C C . PRO A 1 537 ? -28.656 94.5 53.438 1 81 537 PRO A C 1
ATOM 4379 O O . PRO A 1 537 ? -28.672 93.438 54.125 1 81 537 PRO A O 1
ATOM 4382 N N . ARG A 1 538 ? -29.234 94.5 52.312 1 80.38 538 ARG A N 1
ATOM 4383 C CA . ARG A 1 538 ? -29.938 93.312 51.781 1 80.38 538 ARG A CA 1
ATOM 4384 C C . ARG A 1 538 ? -28.969 92.125 51.625 1 80.38 538 ARG A C 1
ATOM 4386 O O . ARG A 1 538 ? -29.312 91 51.938 1 80.38 538 ARG A O 1
ATOM 4393 N N . PHE A 1 539 ? -27.875 92.375 51.094 1 85.12 539 PHE A N 1
ATOM 4394 C CA . PHE A 1 539 ? -26.859 91.375 50.906 1 85.12 539 PHE A CA 1
ATOM 4395 C C . PHE A 1 539 ? -26.469 90.75 52.25 1 85.12 539 PHE A C 1
ATOM 4397 O O . PHE A 1 539 ? -26.484 89.5 52.375 1 85.12 539 PHE A O 1
ATOM 4404 N N . TRP A 1 540 ? -26.188 91.562 53.156 1 82.94 540 TRP A N 1
ATOM 4405 C CA . TRP A 1 540 ? -25.688 91.062 54.438 1 82.94 540 TRP A CA 1
ATOM 4406 C C . TRP A 1 540 ? -26.797 90.375 55.25 1 82.94 540 TRP A C 1
ATOM 4408 O O . TRP A 1 540 ? -26.547 89.375 55.938 1 82.94 540 TRP A O 1
ATOM 4418 N N . ILE A 1 541 ? -27.938 90.875 55.062 1 78.81 541 ILE A N 1
ATOM 4419 C CA . ILE A 1 541 ? -29.078 90.188 55.688 1 78.81 541 ILE A CA 1
ATOM 4420 C C . ILE A 1 541 ? -29.297 88.812 55.094 1 78.81 541 ILE A C 1
ATOM 4422 O O . ILE A 1 541 ? -29.547 87.875 55.812 1 78.81 541 ILE A O 1
ATOM 4426 N N . THR A 1 542 ? -29.234 88.812 53.812 1 79.69 542 THR A N 1
ATOM 4427 C CA . THR A 1 542 ? -29.375 87.5 53.125 1 79.69 542 THR A CA 1
ATOM 4428 C C . THR A 1 542 ? -28.328 86.5 53.625 1 79.69 542 THR A C 1
ATOM 4430 O O . THR A 1 542 ? -28.625 85.375 53.844 1 79.69 542 THR A O 1
ATOM 4433 N N . ILE A 1 543 ? -27.109 86.875 53.75 1 80.31 543 ILE A N 1
ATOM 4434 C CA . ILE A 1 543 ? -26 86.062 54.188 1 80.31 543 ILE A CA 1
ATOM 4435 C C . ILE A 1 543 ? -26.234 85.625 55.625 1 80.31 543 ILE A C 1
ATOM 4437 O O . ILE A 1 543 ? -26.031 84.438 55.969 1 80.31 543 ILE A O 1
ATOM 4441 N N . ASP A 1 544 ? -26.703 86.5 56.406 1 78.06 544 ASP A N 1
ATOM 4442 C CA . ASP A 1 544 ? -27.031 86.188 57.781 1 78.06 544 ASP A CA 1
ATOM 4443 C C . ASP A 1 544 ? -28.156 85.188 57.844 1 78.06 544 ASP A C 1
ATOM 4445 O O . ASP A 1 544 ? -28.109 84.25 58.656 1 78.06 544 ASP A O 1
ATOM 4449 N N . ASN A 1 545 ? -29.078 85.375 57 1 73.44 545 ASN A N 1
ATOM 4450 C CA . ASN A 1 545 ? -30.219 84.438 56.938 1 73.44 545 ASN A CA 1
ATOM 4451 C C . ASN A 1 545 ? -29.781 83.062 56.5 1 73.44 545 ASN A C 1
ATOM 4453 O O . ASN A 1 545 ? -30.266 82.062 57 1 73.44 545 ASN A O 1
ATOM 4457 N N . LEU A 1 546 ? -28.938 83.062 55.562 1 76.25 546 LEU A N 1
ATOM 4458 C CA . LEU A 1 546 ? -28.422 81.812 55.062 1 76.25 546 LEU A CA 1
ATOM 4459 C C . LEU A 1 546 ? -27.672 81.062 56.156 1 76.25 546 LEU A C 1
ATOM 4461 O O . LEU A 1 546 ? -27.781 79.875 56.281 1 76.25 546 LEU A O 1
ATOM 4465 N N . LEU A 1 547 ? -26.891 81.75 56.906 1 76.44 547 LEU A N 1
ATOM 4466 C CA . LEU A 1 547 ? -26.172 81.188 58 1 76.44 547 LEU A CA 1
ATOM 4467 C C . LEU A 1 547 ? -27.141 80.625 59.062 1 76.44 547 LEU A C 1
ATOM 4469 O O . LEU A 1 547 ? -26.953 79.562 59.594 1 76.44 547 LEU A O 1
ATOM 4473 N N . ALA A 1 548 ? -28.125 81.438 59.281 1 71.62 548 ALA A N 1
ATOM 4474 C CA . ALA A 1 548 ? -29.109 81.062 60.281 1 71.62 548 ALA A CA 1
ATOM 4475 C C . ALA A 1 548 ? -29.891 79.812 59.844 1 71.62 548 ALA A C 1
ATOM 4477 O O . ALA A 1 548 ? -30.156 78.938 60.656 1 71.62 548 ALA A O 1
ATOM 4478 N N . SER A 1 549 ? -30.312 79.812 58.656 1 71.25 549 SER A N 1
ATOM 4479 C CA . SER A 1 549 ? -31.047 78.625 58.125 1 71.25 549 SER A CA 1
ATOM 4480 C C . SER A 1 549 ? -30.219 77.375 58.188 1 71.25 549 SER A C 1
ATOM 4482 O O . SER A 1 549 ? -30.75 76.312 58.469 1 71.25 549 SER A O 1
ATOM 4484 N N . ARG A 1 550 ? -28.969 77.5 57.906 1 68.75 550 ARG A N 1
ATOM 4485 C CA . ARG A 1 550 ? -28.094 76.312 57.906 1 68.75 550 ARG A CA 1
ATOM 4486 C C . ARG A 1 550 ? -27.781 75.875 59.312 1 68.75 550 ARG A C 1
ATOM 4488 O O . ARG A 1 550 ? -27.578 74.688 59.562 1 68.75 550 ARG A O 1
ATOM 4495 N N . LYS A 1 551 ? -27.625 76.812 60.156 1 64.69 551 LYS A N 1
ATOM 4496 C CA . LYS A 1 551 ? -27.453 76.438 61.562 1 64.69 551 LYS A CA 1
ATOM 4497 C C . LYS A 1 551 ? -28.672 75.688 62.094 1 64.69 551 LYS A C 1
ATOM 4499 O O . LYS A 1 551 ? -28.562 74.812 62.969 1 64.69 551 LYS A O 1
ATOM 4504 N N . ARG A 1 552 ? -29.844 76.125 61.594 1 59.75 552 ARG A N 1
ATOM 4505 C CA . ARG A 1 552 ? -31.078 75.5 62.031 1 59.75 552 ARG A CA 1
ATOM 4506 C C . ARG A 1 552 ? -31.234 74.062 61.438 1 59.75 552 ARG A C 1
ATOM 4508 O O . ARG A 1 552 ? -31.844 73.188 62.031 1 59.75 552 ARG A O 1
ATOM 4515 N N . ILE A 1 553 ? -30.922 73.938 60.156 1 53.56 553 ILE A N 1
ATOM 4516 C CA . ILE A 1 553 ? -31.016 72.625 59.531 1 53.56 553 ILE A CA 1
ATOM 4517 C C . ILE A 1 553 ? -30.156 71.625 60.312 1 53.56 553 ILE A C 1
ATOM 4519 O O . ILE A 1 553 ? -30.031 70.5 59.938 1 53.56 553 ILE A O 1
ATOM 4523 N N . LYS A 1 554 ? -29.656 71.938 61.344 1 49.56 554 LYS A N 1
ATOM 4524 C CA . LYS A 1 554 ? -28.969 71.062 62.281 1 49.56 554 LYS A CA 1
ATOM 4525 C C . LYS A 1 554 ? -29.906 70 62.812 1 49.56 554 LYS A C 1
ATOM 4527 O O . LYS A 1 554 ? -30.609 70.188 63.812 1 49.56 554 LYS A O 1
ATOM 4532 N N . LYS A 1 555 ? -30.562 69.25 61.969 1 43.78 555 LYS A N 1
ATOM 4533 C CA . LYS A 1 555 ? -31.453 68.375 62.688 1 43.78 555 LYS A CA 1
ATOM 4534 C C . LYS A 1 555 ? -30.766 67.812 63.938 1 43.78 555 LYS A C 1
ATOM 4536 O O . LYS A 1 555 ? -31.375 67.688 65 1 43.78 555 LYS A O 1
ATOM 4541 N N . GLY A 1 556 ? -29.781 66.688 63.844 1 42.38 556 GLY A N 1
ATOM 4542 C CA . GLY A 1 556 ? -29.422 65.625 64.812 1 42.38 556 GLY A CA 1
ATOM 4543 C C . GLY A 1 556 ? -28.141 66 65.562 1 42.38 556 GLY A C 1
ATOM 4544 O O . GLY A 1 556 ? -27.469 65.062 66.125 1 42.38 556 GLY A O 1
ATOM 4545 N N . GLY A 1 557 ? -27.688 67 66.125 1 45.09 557 GLY A N 1
ATOM 4546 C CA . GLY A 1 557 ? -26.656 67.375 67.125 1 45.09 557 GLY A CA 1
ATOM 4547 C C . GLY A 1 557 ? -25.453 68.062 66.438 1 45.09 557 GLY A C 1
ATOM 4548 O O . GLY A 1 557 ? -24.797 68.875 67.062 1 45.09 557 GLY A O 1
ATOM 4549 N N . GLU A 1 558 ? -24.641 67.25 65.562 1 45.91 558 GLU A N 1
ATOM 4550 C CA . GLU A 1 558 ? -23.281 67.625 65.188 1 45.91 558 GLU A CA 1
ATOM 4551 C C . GLU A 1 558 ? -23.297 68.75 64.188 1 45.91 558 GLU A C 1
ATOM 4553 O O . GLU A 1 558 ? -24.125 68.75 63.25 1 45.91 558 GLU A O 1
ATOM 4558 N N . GLU A 1 559 ? -22.922 69.938 64.438 1 46.03 559 GLU A N 1
ATOM 4559 C CA . GLU A 1 559 ? -22.625 71.125 63.594 1 46.03 559 GLU A CA 1
ATOM 4560 C C . GLU A 1 559 ? -22.125 70.625 62.219 1 46.03 559 GLU A C 1
ATOM 4562 O O . GLU A 1 559 ? -21.109 69.938 62.156 1 46.03 559 GLU A O 1
ATOM 4567 N N . VAL A 1 560 ? -22.969 70.25 61.375 1 48.59 560 VAL A N 1
ATOM 4568 C CA . VAL A 1 560 ? -22.516 69.938 60.031 1 48.59 560 VAL A CA 1
ATOM 4569 C C . VAL A 1 560 ? -21.594 71.062 59.531 1 48.59 560 VAL A C 1
ATOM 4571 O O . VAL A 1 560 ? -22.031 72.188 59.312 1 48.59 560 VAL A O 1
ATOM 4574 N N . LYS A 1 561 ? -20.391 71.188 59.906 1 54.25 561 LYS A N 1
ATOM 4575 C CA . LYS A 1 561 ? -19.312 72 59.375 1 54.25 561 LYS A CA 1
ATOM 4576 C C . LYS A 1 561 ? -19.141 71.75 57.875 1 54.25 561 LYS A C 1
ATOM 4578 O O . LYS A 1 561 ? -18.156 71.188 57.438 1 54.25 561 LYS A O 1
ATOM 4583 N N . ASP A 1 562 ? -20.25 72 57.125 1 60.44 562 ASP A N 1
ATOM 4584 C CA . A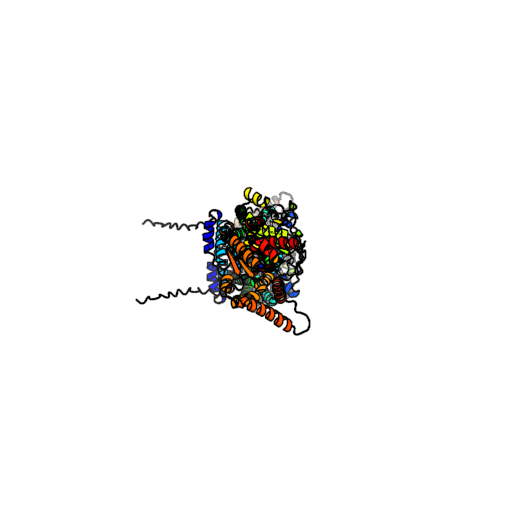SP A 1 562 ? -20.172 71.812 55.688 1 60.44 562 ASP A CA 1
ATOM 4585 C C . ASP A 1 562 ? -19.391 72.938 55.031 1 60.44 562 ASP A C 1
ATOM 4587 O O . ASP A 1 562 ? -19.141 74 55.656 1 60.44 562 ASP A O 1
ATOM 4591 N N . SER A 1 563 ? -18.859 72.75 53.844 1 69.19 563 SER A N 1
ATOM 4592 C CA . SER A 1 563 ? -18.016 73.688 53.094 1 69.19 563 SER A CA 1
ATOM 4593 C C . SER A 1 563 ? -18.703 75 52.875 1 69.19 563 SER A C 1
ATOM 4595 O O . SER A 1 563 ? -18.094 76.062 53 1 69.19 563 SER A O 1
ATOM 4597 N N . THR A 1 564 ? -19.969 75 52.719 1 73.88 564 THR A N 1
ATOM 4598 C CA . THR A 1 564 ? -20.734 76.188 52.469 1 73.88 564 THR A CA 1
ATOM 4599 C C . THR A 1 564 ? -20.812 77.062 53.75 1 73.88 564 THR A C 1
ATOM 4601 O O . THR A 1 564 ? -20.672 78.312 53.656 1 73.88 564 THR A O 1
ATOM 4604 N N . THR A 1 565 ? -21.062 76.438 54.844 1 75.25 565 THR A N 1
ATOM 4605 C CA . THR A 1 565 ? -21.125 77.125 56.094 1 75.25 565 THR A CA 1
ATOM 4606 C C . THR A 1 565 ? -19.797 77.812 56.406 1 75.25 565 THR A C 1
ATOM 4608 O O . THR A 1 565 ? -19.781 79 56.875 1 75.25 565 THR A O 1
ATOM 4611 N N . ARG A 1 566 ? -18.797 77.125 56.094 1 78 566 ARG A N 1
ATOM 4612 C CA . ARG A 1 566 ? -17.484 77.75 56.312 1 78 566 ARG A CA 1
ATOM 4613 C C . ARG A 1 566 ? -17.266 78.938 55.438 1 78 566 ARG A C 1
ATOM 4615 O O . ARG A 1 566 ? -16.719 80 55.875 1 78 566 ARG A O 1
ATOM 4622 N N . GLU A 1 567 ? -17.719 78.938 54.281 1 80 567 GLU A N 1
ATOM 4623 C CA . GLU A 1 567 ? -17.594 80.062 53.344 1 80 567 GLU A CA 1
ATOM 4624 C C . GLU A 1 567 ? -18.406 81.25 53.812 1 80 567 GLU A C 1
ATOM 4626 O O . GLU A 1 567 ? -17.938 82.375 53.75 1 80 567 GLU A O 1
ATOM 4631 N N . ILE A 1 568 ? -19.516 80.938 54.25 1 79.44 568 ILE A N 1
ATOM 4632 C CA . ILE A 1 568 ? -20.391 82 54.75 1 79.44 568 ILE A CA 1
ATOM 4633 C C . ILE A 1 568 ? -19.734 82.688 55.938 1 79.44 568 ILE A C 1
ATOM 4635 O O . ILE A 1 568 ? -19.75 83.938 56.031 1 79.44 568 ILE A O 1
ATOM 4639 N N . GLN A 1 569 ? -19.219 81.875 56.781 1 81 569 GLN A N 1
ATOM 4640 C CA . GLN A 1 569 ? -18.547 82.438 57.969 1 81 569 GLN A CA 1
ATOM 4641 C C . GLN A 1 569 ? -17.359 83.312 57.562 1 81 569 GLN A C 1
ATOM 4643 O O . GLN A 1 569 ? -17.141 84.375 58.156 1 81 569 GLN A O 1
ATOM 4648 N N . LYS A 1 570 ? -16.641 82.875 56.625 1 81.88 570 LYS A N 1
ATOM 4649 C CA . LYS A 1 570 ? -15.516 83.688 56.156 1 81.88 570 LYS A CA 1
ATOM 4650 C C . LYS A 1 570 ? -15.984 85 55.594 1 81.88 570 LYS A C 1
ATOM 4652 O O . LYS A 1 570 ? -15.336 86.062 55.844 1 81.88 570 LYS A O 1
ATOM 4657 N N . LEU A 1 571 ? -17.078 85 54.906 1 84.75 571 LEU A N 1
ATOM 4658 C CA . LEU A 1 571 ? -17.641 86.188 54.375 1 84.75 571 LEU A CA 1
ATOM 4659 C C . LEU A 1 571 ? -18.062 87.125 55.5 1 84.75 571 LEU A C 1
ATOM 4661 O O . LEU A 1 571 ? -17.844 88.375 55.406 1 84.75 571 LEU A O 1
ATOM 4665 N N . LEU A 1 572 ? -18.578 86.562 56.531 1 81.69 572 LEU A N 1
ATOM 4666 C CA . LEU A 1 572 ? -19.047 87.375 57.656 1 81.69 572 LEU A CA 1
ATOM 4667 C C . LEU A 1 572 ? -17.859 87.938 58.438 1 81.69 572 LEU A C 1
ATOM 4669 O O . LEU A 1 572 ? -17.953 89.062 59 1 81.69 572 LEU A O 1
ATOM 4673 N N . PHE A 1 573 ? -16.844 87.188 58.438 1 82.94 573 PHE A N 1
ATOM 4674 C CA . PHE A 1 573 ? -15.625 87.625 59.062 1 82.94 573 PHE A CA 1
ATOM 4675 C C . PHE A 1 573 ? -15.055 88.875 58.312 1 82.94 573 PHE A C 1
ATOM 4677 O O . 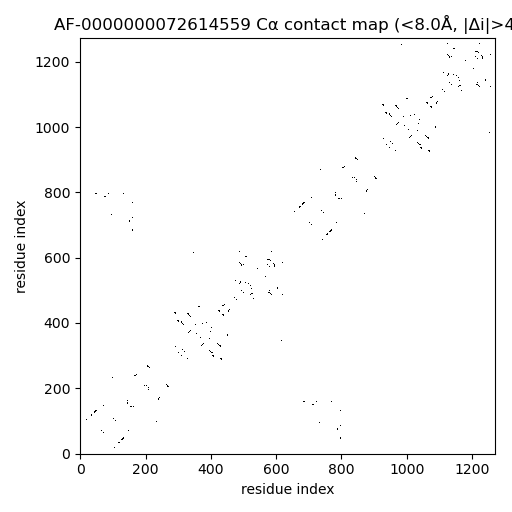PHE A 1 573 ? -14.539 89.812 58.938 1 82.94 573 PHE A O 1
ATOM 4684 N N . LEU A 1 574 ? -15.242 88.812 57.062 1 85.56 574 LEU A N 1
ATOM 4685 C CA . LEU A 1 574 ? -14.781 89.938 56.219 1 85.56 574 LEU A CA 1
ATOM 4686 C C . LEU A 1 574 ? -15.602 91.188 56.469 1 85.56 574 LEU A C 1
ATOM 4688 O O . LEU A 1 574 ? -15.062 92.312 56.469 1 85.56 574 LEU A O 1
ATOM 4692 N N . LYS A 1 575 ? -16.797 91 56.688 1 81.75 575 LYS A N 1
ATOM 4693 C CA . LYS A 1 575 ? -17.719 92.062 56.969 1 81.75 575 LYS A CA 1
ATOM 4694 C C . LYS A 1 575 ? -17.25 92.938 58.156 1 81.75 575 LYS A C 1
ATOM 4696 O O . LYS A 1 575 ? -17.453 94.125 58.188 1 81.75 575 LYS A O 1
ATOM 4701 N N . GLN A 1 576 ? -16.562 92.312 59.031 1 79.69 576 GLN A N 1
ATOM 4702 C CA . GLN A 1 576 ? -16.188 92.938 60.281 1 79.69 576 GLN A CA 1
ATOM 4703 C C . GLN A 1 576 ? -14.891 93.75 60.156 1 79.69 576 GLN A C 1
ATOM 4705 O O . GLN A 1 576 ? -14.5 94.5 61.062 1 79.69 576 GLN A O 1
ATOM 4710 N N . ASP A 1 577 ? -14.312 93.75 59.062 1 83.19 577 ASP A N 1
ATOM 4711 C CA . ASP A 1 577 ? -13.078 94.5 58.875 1 83.19 577 ASP A CA 1
ATOM 4712 C C . ASP A 1 577 ? -13.352 96 58.781 1 83.19 577 ASP A C 1
ATOM 4714 O O . ASP A 1 577 ? -14.133 96.438 57.938 1 83.19 577 ASP A O 1
ATOM 4718 N N . PRO A 1 578 ? -12.68 96.688 59.688 1 84.38 578 PRO A N 1
ATOM 4719 C CA . PRO A 1 578 ? -12.945 98.125 59.719 1 84.38 578 PRO A CA 1
ATOM 4720 C C . PRO A 1 578 ? -12.422 98.875 58.469 1 84.38 578 PRO A C 1
ATOM 4722 O O . PRO A 1 578 ? -12.906 99.938 58.156 1 84.38 578 PRO A O 1
ATOM 4725 N N . ASN A 1 579 ? -11.445 98.375 57.844 1 85.31 579 ASN A N 1
ATOM 4726 C CA . ASN A 1 579 ? -10.836 99.062 56.688 1 85.31 579 ASN A CA 1
ATOM 4727 C C . ASN A 1 579 ? -11.539 98.75 55.375 1 85.31 579 ASN A C 1
ATOM 4729 O O . ASN A 1 579 ? -11.297 99.375 54.344 1 85.31 579 ASN A O 1
ATOM 4733 N N . GLY A 1 580 ? -12.43 97.75 55.469 1 89.5 580 GLY A N 1
ATOM 4734 C CA . GLY A 1 580 ? -13.117 97.312 54.25 1 89.5 580 GLY A CA 1
ATOM 4735 C C . GLY A 1 580 ? -12.805 95.875 53.844 1 89.5 580 GLY A C 1
ATOM 4736 O O . GLY A 1 580 ? -12.109 95.188 54.562 1 89.5 580 GLY A O 1
ATOM 4737 N N . TRP A 1 581 ? -13.422 95.438 52.719 1 91 581 TRP A N 1
ATOM 4738 C CA . TRP A 1 581 ? -13.234 94.062 52.25 1 91 581 TRP A CA 1
ATOM 4739 C C . TRP A 1 581 ? -13.398 94 50.719 1 91 581 TRP A C 1
ATOM 4741 O O . TRP A 1 581 ? -14.047 94.875 50.125 1 91 581 TRP A O 1
ATOM 4751 N N . ALA A 1 582 ? -12.719 93.062 50.062 1 93.81 582 ALA A N 1
ATOM 4752 C CA . ALA A 1 582 ? -12.836 92.812 48.625 1 93.81 582 ALA A CA 1
ATOM 4753 C C . ALA A 1 582 ? -12.789 91.375 48.312 1 93.81 582 ALA A C 1
ATOM 4755 O O . ALA A 1 582 ? -12.102 90.562 49 1 93.81 582 ALA A O 1
ATOM 4756 N N . ILE A 1 583 ? -13.578 90.938 47.375 1 91.06 583 ILE A N 1
ATOM 4757 C CA . ILE A 1 583 ? -13.617 89.562 46.875 1 91.06 583 ILE A CA 1
ATOM 4758 C C . ILE A 1 583 ? -13.148 89.562 45.438 1 91.06 583 ILE A C 1
ATOM 4760 O O . ILE A 1 583 ? -13.609 90.312 44.594 1 91.06 583 ILE A O 1
ATOM 4764 N N . LEU A 1 584 ? -12.141 88.688 45.156 1 92.19 584 LEU A N 1
ATOM 4765 C CA . LEU A 1 584 ? -11.672 88.5 43.781 1 92.19 584 LEU A CA 1
ATOM 4766 C C . LEU A 1 584 ? -12.281 87.25 43.188 1 92.19 584 LEU A C 1
ATOM 4768 O O . LEU A 1 584 ? -12.203 86.188 43.781 1 92.19 584 LEU A O 1
ATOM 4772 N N . THR A 1 585 ? -12.922 87.375 42.062 1 88.19 585 THR A N 1
ATOM 4773 C CA . THR A 1 585 ? -13.531 86.25 41.406 1 88.19 585 THR A CA 1
ATOM 4774 C C . THR A 1 585 ? -13.133 86.188 39.938 1 88.19 585 THR A C 1
ATOM 4776 O O . THR A 1 585 ? -12.766 87.25 39.344 1 88.19 585 THR A O 1
ATOM 4779 N N . LYS A 1 586 ? -13.016 85.062 39.406 1 85.62 586 LYS A N 1
ATOM 4780 C CA . LYS A 1 586 ? -12.922 84.875 37.938 1 85.62 586 LYS A CA 1
ATOM 4781 C C . LYS A 1 586 ? -14.195 84.188 37.406 1 85.62 586 LYS A C 1
ATOM 4783 O O . LYS A 1 586 ? -14.43 83 37.625 1 85.62 586 LYS A O 1
ATOM 4788 N N . GLY A 1 587 ? -14.953 85 36.75 1 78.88 587 GLY A N 1
ATOM 4789 C CA . GLY A 1 587 ? -16.297 84.562 36.438 1 78.88 587 GLY A CA 1
ATOM 4790 C C . GLY A 1 587 ? -17.094 84.188 37.688 1 78.88 587 GLY A C 1
ATOM 4791 O O . GLY A 1 587 ? -17.234 85 38.594 1 78.88 587 GLY A O 1
ATOM 4792 N N . SER A 1 588 ? -17.547 82.938 37.656 1 77.31 588 SER A N 1
ATOM 4793 C CA . SER A 1 588 ? -18.344 82.5 38.781 1 77.31 588 SER A CA 1
ATOM 4794 C C . SER A 1 588 ? -17.5 81.75 39.844 1 77.31 588 SER A C 1
ATOM 4796 O O . SER A 1 588 ? -18.016 81.188 40.781 1 77.31 588 SER A O 1
ATOM 4798 N N . HIS A 1 589 ? -16.203 82 39.75 1 80.62 589 HIS A N 1
ATOM 4799 C CA . HIS A 1 589 ? -15.312 81.312 40.688 1 80.62 589 HIS A CA 1
ATOM 4800 C C . HIS A 1 589 ? -14.625 82.25 41.625 1 80.62 589 HIS A C 1
ATOM 4802 O O . HIS A 1 589 ? -13.789 83.062 41.219 1 80.62 589 HIS A O 1
ATOM 4808 N N . VAL A 1 590 ? -14.938 82.125 42.812 1 83.5 590 VAL A N 1
ATOM 4809 C CA . VAL A 1 590 ? -14.32 83 43.812 1 83.5 590 VAL A CA 1
ATOM 4810 C C . VAL A 1 590 ? -12.883 82.562 44.062 1 83.5 590 VAL A C 1
ATOM 4812 O O . VAL A 1 590 ? -12.641 81.375 44.375 1 83.5 590 VAL A O 1
ATOM 4815 N N . LYS A 1 591 ? -12.008 83.375 43.844 1 82.31 591 LYS A N 1
ATOM 4816 C CA . LYS A 1 591 ? -10.594 83.062 43.938 1 82.31 591 LYS A CA 1
ATOM 4817 C C . LYS A 1 591 ? -10.008 83.5 45.281 1 82.31 591 LYS A C 1
ATOM 4819 O O . LYS A 1 591 ? -9.109 82.875 45.844 1 82.31 591 LYS A O 1
ATOM 4824 N N . LEU A 1 592 ? -10.539 84.688 45.844 1 87.56 592 LEU A N 1
ATOM 4825 C CA . LEU A 1 592 ? -9.922 85.188 47.062 1 87.56 592 LEU A CA 1
ATOM 4826 C C . LEU A 1 592 ? -10.898 86.062 47.812 1 87.56 592 LEU A C 1
ATOM 4828 O O . LEU A 1 592 ? -11.633 86.875 47.219 1 87.56 592 LEU A O 1
ATOM 4832 N N . LEU A 1 593 ? -10.961 85.812 49.125 1 86.62 593 LEU A N 1
ATOM 4833 C CA . LEU A 1 593 ? -11.609 86.75 50.062 1 86.62 593 LEU A CA 1
ATOM 4834 C C . LEU A 1 593 ? -10.578 87.562 50.812 1 86.62 593 LEU A C 1
ATOM 4836 O O . LEU A 1 593 ? -9.75 87 51.562 1 86.62 593 LEU A O 1
ATOM 4840 N N . GLY A 1 594 ? -10.547 88.812 50.625 1 90.25 594 GLY A N 1
ATOM 4841 C CA . GLY A 1 594 ? -9.445 89.625 51.156 1 90.25 594 GLY A CA 1
ATOM 4842 C C . GLY A 1 594 ? -9.898 90.688 52.156 1 90.25 594 GLY A C 1
ATOM 4843 O O . GLY A 1 594 ? -10.977 91.25 52 1 90.25 594 GLY A O 1
ATOM 4844 N N . HIS A 1 595 ? -9.023 90.938 53.062 1 88.75 595 HIS A N 1
ATOM 4845 C CA . HIS A 1 595 ? -9.195 92 54.031 1 88.75 595 HIS A CA 1
ATOM 4846 C C . HIS A 1 595 ? -8.789 93.375 53.438 1 88.75 595 HIS A C 1
ATOM 4848 O O . HIS A 1 595 ? -7.945 93.438 52.531 1 88.75 595 HIS A O 1
ATOM 4854 N N . GLY A 1 596 ? -9.281 94.375 53.938 1 87.31 596 GLY A N 1
ATOM 4855 C CA . GLY A 1 596 ? -9.227 95.75 53.344 1 87.31 596 GLY A CA 1
ATOM 4856 C C . GLY A 1 596 ? -7.809 96.188 53.125 1 87.31 596 GLY A C 1
ATOM 4857 O O . GLY A 1 596 ? -7.41 96.5 52 1 87.31 596 GLY A O 1
ATOM 4858 N N . GLU A 1 597 ? -7.07 96.188 54.125 1 88.5 597 GLU A N 1
ATOM 4859 C CA . GLU A 1 597 ? -5.742 96.812 54 1 88.5 597 GLU A CA 1
ATOM 4860 C C . GLU A 1 597 ? -4.828 95.938 53.125 1 88.5 597 GLU A C 1
ATOM 4862 O O . GLU A 1 597 ? -4.105 96.438 52.281 1 88.5 597 GLU A O 1
ATOM 4867 N N . ALA A 1 598 ? -4.879 94.688 53.375 1 90.56 598 ALA A N 1
ATOM 4868 C CA . ALA A 1 598 ? -4.035 93.812 52.594 1 90.56 598 ALA A CA 1
ATOM 4869 C C . ALA A 1 598 ? -4.434 93.812 51.125 1 90.56 598 ALA A C 1
ATOM 4871 O O . ALA A 1 598 ? -3.568 93.75 50.25 1 90.56 598 ALA A O 1
ATOM 4872 N N . MET A 1 599 ? -5.633 93.875 50.844 1 92.88 599 MET A N 1
ATOM 4873 C CA . MET A 1 599 ? -6.137 93.875 49.469 1 92.88 599 MET A CA 1
ATOM 4874 C C . MET A 1 599 ? -5.723 95.188 48.781 1 92.88 599 MET A C 1
ATOM 4876 O O . MET A 1 599 ? -5.293 95.125 47.625 1 92.88 599 MET A O 1
ATOM 4880 N N . LEU A 1 600 ? -5.879 96.25 49.406 1 92.94 600 LEU A N 1
ATOM 4881 C CA . LEU A 1 600 ? -5.5 97.562 48.844 1 92.94 600 LEU A CA 1
ATOM 4882 C C . LEU A 1 600 ? -4.008 97.625 48.531 1 92.94 600 LEU A C 1
ATOM 4884 O O . LEU A 1 600 ? -3.607 98 47.438 1 92.94 600 LEU A O 1
ATOM 4888 N N . ARG A 1 601 ? -3.297 97.125 49.375 1 91.62 601 ARG A N 1
ATOM 4889 C CA . ARG A 1 601 ? -1.853 97.125 49.188 1 91.62 601 ARG A CA 1
ATOM 4890 C C . ARG A 1 601 ? -1.479 96.25 47.969 1 91.62 601 ARG A C 1
ATOM 4892 O O . ARG A 1 601 ? -0.591 96.562 47.188 1 91.62 601 ARG A O 1
ATOM 4899 N N . THR A 1 602 ? -2.145 95.188 47.906 1 92.5 602 THR A N 1
ATOM 4900 C CA . THR A 1 602 ? -1.848 94.25 46.844 1 92.5 602 THR A CA 1
ATOM 4901 C C . THR A 1 602 ? -2.154 94.875 45.469 1 92.5 602 THR A C 1
ATOM 4903 O O . THR A 1 602 ? -1.39 94.688 44.531 1 92.5 602 THR A O 1
ATOM 4906 N N . VAL A 1 603 ? -3.17 95.562 45.375 1 92 603 VAL A N 1
ATOM 4907 C CA . VAL A 1 603 ? -3.574 96.188 44.125 1 92 603 VAL A CA 1
ATOM 4908 C C . VAL A 1 603 ? -2.633 97.312 43.781 1 92 603 VAL A C 1
ATOM 4910 O O . VAL A 1 603 ? -2.227 97.5 42.625 1 92 603 VAL A O 1
ATOM 4913 N N . ILE A 1 604 ? -2.23 98 44.781 1 90.31 604 ILE A N 1
ATOM 4914 C CA . ILE A 1 604 ? -1.376 99.188 44.594 1 90.31 604 ILE A CA 1
ATOM 4915 C C . ILE A 1 604 ? 0.025 98.75 44.188 1 90.31 604 ILE A C 1
ATOM 4917 O O . ILE A 1 604 ? 0.655 99.375 43.312 1 90.31 604 ILE A O 1
ATOM 4921 N N . ASP A 1 605 ? 0.476 97.625 44.75 1 89.5 605 ASP A N 1
ATOM 4922 C CA . ASP A 1 605 ? 1.841 97.188 44.5 1 89.5 605 ASP A CA 1
ATOM 4923 C C . ASP A 1 605 ? 1.908 96.25 43.281 1 89.5 605 ASP A C 1
ATOM 4925 O O . ASP A 1 605 ? 2.619 95.25 43.312 1 89.5 605 ASP A O 1
ATOM 4929 N N . PHE A 1 606 ? 1.225 96.562 42.375 1 88.5 606 PHE A N 1
ATOM 4930 C CA . PHE A 1 606 ? 1.167 95.688 41.156 1 88.5 606 PHE A CA 1
ATOM 4931 C C . PHE A 1 606 ? 2.559 95.5 40.594 1 88.5 606 PHE A C 1
ATOM 4933 O O . PHE A 1 606 ? 2.885 94.438 40.094 1 88.5 606 PHE A O 1
ATOM 4940 N N . GLU A 1 607 ? 3.393 96.5 40.656 1 83.19 607 GLU A N 1
ATOM 4941 C CA . GLU A 1 607 ? 4.738 96.438 40.094 1 83.19 607 GLU A CA 1
ATOM 4942 C C . GLU A 1 607 ? 5.562 95.375 40.781 1 83.19 607 GLU A C 1
ATOM 4944 O O . GLU A 1 607 ? 6.441 94.75 40.156 1 83.19 607 GLU A O 1
ATOM 4949 N N . GLY A 1 608 ? 5.188 95 41.938 1 83.25 608 GLY A N 1
ATOM 4950 C CA . GLY A 1 608 ? 5.934 94 42.719 1 83.25 608 GLY A CA 1
ATOM 4951 C C . GLY A 1 608 ? 5.648 92.562 42.281 1 83.25 608 GLY A C 1
ATOM 4952 O O . GLY A 1 608 ? 6.484 91.688 42.469 1 83.25 608 GLY A O 1
ATOM 4953 N N . TRP A 1 609 ? 4.402 92.438 41.781 1 83.56 609 TRP A N 1
ATOM 4954 C CA . TRP A 1 609 ? 4.082 91.062 41.438 1 83.56 609 TRP A CA 1
ATOM 4955 C C . TRP A 1 609 ? 3.744 90.938 39.938 1 83.56 609 TRP A C 1
ATOM 4957 O O . TRP A 1 609 ? 3.299 89.875 39.5 1 83.56 609 TRP A O 1
ATOM 4967 N N . LYS A 1 610 ? 4 91.875 39.188 1 81.5 610 LYS A N 1
ATOM 4968 C CA . LYS A 1 610 ? 3.771 91.875 37.719 1 81.5 610 LYS A CA 1
ATOM 4969 C C . LYS A 1 610 ? 4.66 90.812 37.031 1 81.5 610 LYS A C 1
ATOM 4971 O O . LYS A 1 610 ? 4.25 90.25 36.031 1 81.5 610 LYS A O 1
ATOM 4976 N N . GLU A 1 611 ? 5.723 90.688 37.531 1 76.06 611 GLU A N 1
ATOM 4977 C CA . GLU A 1 611 ? 6.684 89.812 36.906 1 76.06 611 GLU A CA 1
ATOM 4978 C C . GLU A 1 611 ? 6.176 88.375 36.938 1 76.06 611 GLU A C 1
ATOM 4980 O O . GLU A 1 611 ? 6.461 87.562 36.031 1 76.06 611 GLU A O 1
ATOM 4985 N N . LYS A 1 612 ? 5.363 88.062 37.906 1 73.25 612 LYS A N 1
ATOM 4986 C CA . LYS A 1 612 ? 4.836 86.688 38 1 73.25 612 LYS A CA 1
ATOM 4987 C C . LYS A 1 612 ? 3.803 86.438 36.906 1 73.25 612 LYS A C 1
ATOM 4989 O O . LYS A 1 612 ? 3.635 85.312 36.5 1 73.25 612 LYS A O 1
ATOM 4994 N N . LEU A 1 613 ? 3.178 87.5 36.531 1 72.31 613 LEU A N 1
ATOM 4995 C CA . LEU A 1 613 ? 2.152 87.375 35.5 1 72.31 613 LEU A CA 1
ATOM 4996 C C . LEU A 1 613 ? 2.779 87.062 34.125 1 72.31 613 LEU A C 1
ATOM 4998 O O . LEU A 1 613 ? 2.139 86.438 33.281 1 72.31 613 LEU A O 1
ATOM 5002 N N . ASP A 1 614 ? 3.953 87.5 33.938 1 63.72 614 ASP A N 1
ATOM 5003 C CA . ASP A 1 614 ? 4.66 87.25 32.688 1 63.72 614 ASP A CA 1
ATOM 5004 C C . ASP A 1 614 ? 5.023 85.812 32.531 1 63.72 614 ASP A C 1
ATOM 5006 O O . ASP A 1 614 ? 5.27 85.312 31.406 1 63.72 614 ASP A O 1
ATOM 5010 N N . HIS A 1 615 ? 4.891 85.125 33.594 1 55.09 615 HIS A N 1
ATOM 5011 C CA . HIS A 1 615 ? 5.359 83.75 33.562 1 55.09 615 HIS A CA 1
ATOM 5012 C C . HIS A 1 615 ? 4.188 82.75 33.5 1 55.09 615 HIS A C 1
ATOM 5014 O O . HIS A 1 615 ? 4.258 81.625 34.031 1 55.09 615 HIS A O 1
ATOM 5020 N N . GLU A 1 616 ? 3.051 83.125 32.906 1 55.19 616 GLU A N 1
ATOM 5021 C CA . GLU A 1 616 ? 1.89 82.375 32.531 1 55.19 616 GLU A CA 1
ATOM 5022 C C . GLU A 1 616 ? 1.128 81.875 33.781 1 55.19 616 GLU A C 1
ATOM 5024 O O . GLU A 1 616 ? 0.514 80.812 33.75 1 55.19 616 GLU A O 1
ATOM 5029 N N . VAL A 1 617 ? 1.362 82.562 34.844 1 61.72 617 VAL A N 1
ATOM 5030 C CA . VAL A 1 617 ? 0.513 82.312 36 1 61.72 617 VAL A CA 1
ATOM 5031 C C . VAL A 1 617 ? -0.766 83.125 35.906 1 61.72 617 VAL A C 1
ATOM 5033 O O . VAL A 1 617 ? -0.752 84.25 35.344 1 61.72 617 VAL A O 1
ATOM 5036 N N . SER A 1 618 ? -1.748 82.5 36.156 1 73.25 618 SER A N 1
ATOM 5037 C CA . SER A 1 618 ? -3.02 83.188 36.094 1 73.25 618 SER A CA 1
ATOM 5038 C C . SER A 1 618 ? -3.039 84.375 37.062 1 73.25 618 SER A C 1
ATOM 5040 O O . SER A 1 618 ? -2.314 84.375 38.062 1 73.25 618 SER A O 1
ATOM 5042 N N . PHE A 1 619 ? -3.584 85.438 36.688 1 82.31 619 PHE A N 1
ATOM 5043 C CA . PHE A 1 619 ? -3.727 86.688 37.469 1 82.31 619 PHE A CA 1
ATOM 5044 C C . PHE A 1 619 ? -4.086 86.375 38.906 1 82.31 619 PHE A C 1
ATOM 5046 O O . PHE A 1 619 ? -3.502 86.938 39.844 1 82.31 619 PHE A O 1
ATOM 5053 N N . ASP A 1 620 ? -4.992 85.5 39.031 1 82.75 620 ASP A N 1
ATOM 5054 C CA . ASP A 1 620 ? -5.504 85.188 40.375 1 82.75 620 ASP A CA 1
ATOM 5055 C C . ASP A 1 620 ? -4.43 84.562 41.25 1 82.75 620 ASP A C 1
ATOM 5057 O O . ASP A 1 620 ? -4.316 84.875 42.438 1 82.75 620 ASP A O 1
ATOM 5061 N N . VAL A 1 621 ? -3.684 83.75 40.656 1 77.62 621 VAL A N 1
ATOM 5062 C CA . VAL A 1 621 ? -2.65 83.062 41.438 1 77.62 621 VAL A CA 1
ATOM 5063 C C . VAL A 1 621 ? -1.566 84.062 41.844 1 77.62 621 VAL A C 1
ATOM 5065 O O . VAL A 1 621 ? -1.148 84.062 43 1 77.62 621 VAL A O 1
ATOM 5068 N N . ALA A 1 622 ? -1.111 84.812 40.906 1 80.69 622 ALA A N 1
ATOM 5069 C CA . ALA A 1 622 ? -0.109 85.812 41.219 1 80.69 622 ALA A CA 1
ATOM 5070 C C . ALA A 1 622 ? -0.625 86.812 42.25 1 80.69 622 ALA A C 1
ATOM 5072 O O . ALA A 1 622 ? 0.102 87.188 43.188 1 80.69 622 ALA A O 1
ATOM 5073 N N . PHE A 1 623 ? -1.832 87.25 42.125 1 86.75 623 PHE A N 1
ATOM 5074 C CA . PHE A 1 623 ? -2.477 88.125 43.031 1 86.75 623 PHE A CA 1
ATOM 5075 C C . PHE A 1 623 ? -2.551 87.562 44.438 1 86.75 623 PHE A C 1
ATOM 5077 O O . PHE A 1 623 ? -2.191 88.188 45.438 1 86.75 623 PHE A O 1
ATOM 5084 N N . LYS A 1 624 ? -2.973 86.375 44.469 1 84.88 624 LYS A N 1
ATOM 5085 C CA . LYS A 1 624 ? -3.158 85.688 45.75 1 84.88 624 LYS A CA 1
ATOM 5086 C C . LYS A 1 624 ? -1.826 85.5 46.469 1 84.88 624 LYS A C 1
ATOM 5088 O O . LYS A 1 624 ? -1.744 85.688 47.688 1 84.88 624 LYS A O 1
ATOM 5093 N N . ASP A 1 625 ? -0.845 85.125 45.812 1 81.62 625 ASP A N 1
ATOM 5094 C CA . ASP A 1 625 ? 0.479 84.938 46.406 1 81.62 625 ASP A CA 1
ATOM 5095 C C . ASP A 1 625 ? 0.981 86.25 47.062 1 81.62 625 ASP A C 1
ATOM 5097 O O . ASP A 1 625 ? 1.52 86.25 48.156 1 81.62 625 ASP A O 1
ATOM 5101 N N . TYR A 1 626 ? 0.842 87.312 46.406 1 85.56 626 TYR A N 1
ATOM 5102 C CA . TYR A 1 626 ? 1.285 88.562 46.969 1 85.56 626 TYR A CA 1
ATOM 5103 C C . TYR A 1 626 ? 0.393 89 48.125 1 85.56 626 TYR A C 1
ATOM 5105 O O . TYR A 1 626 ? 0.876 89.562 49.094 1 85.56 626 TYR A O 1
ATOM 5113 N N . TYR A 1 627 ? -0.851 88.812 47.969 1 89.12 627 TYR A N 1
ATOM 5114 C CA . TYR A 1 627 ? -1.798 89.125 49.031 1 89.12 627 TYR A CA 1
ATOM 5115 C C . TYR A 1 627 ? -1.398 88.438 50.344 1 89.12 627 TYR A C 1
ATOM 5117 O O . TYR A 1 627 ? -1.415 89.062 51.406 1 89.12 627 TYR A O 1
ATOM 5125 N N . GLU A 1 628 ? -1.091 87.188 50.25 1 84.5 628 GLU A N 1
ATOM 5126 C CA . GLU A 1 628 ? -0.719 86.375 51.438 1 84.5 628 GLU A CA 1
ATOM 5127 C C . GLU A 1 628 ? 0.542 87 52.062 1 84.5 628 GLU A C 1
ATOM 5129 O O . GLU A 1 628 ? 0.671 87 53.312 1 84.5 628 GLU A O 1
ATOM 5134 N N . LYS A 1 629 ? 1.359 87.5 51.312 1 81.38 629 LYS A N 1
ATOM 5135 C CA . LYS A 1 629 ? 2.551 88.125 51.844 1 81.38 629 LYS A CA 1
ATOM 5136 C C . LYS A 1 629 ? 2.184 89.438 52.562 1 81.38 629 LYS A C 1
ATOM 5138 O O . LYS A 1 629 ? 2.744 89.75 53.625 1 81.38 629 LYS A O 1
ATOM 5143 N N . CYS A 1 630 ? 1.234 90.125 51.969 1 82.19 630 CYS A N 1
ATOM 5144 C CA . CYS A 1 630 ? 0.8 91.375 52.594 1 82.19 630 CYS A CA 1
ATOM 5145 C C . CYS A 1 630 ? 0.029 91.125 53.875 1 82.19 630 CYS A C 1
ATOM 5147 O O . CYS A 1 630 ? 0.094 91.938 54.812 1 82.19 630 CYS A O 1
ATOM 5149 N N . LYS A 1 631 ? -0.657 90.062 53.938 1 78.5 631 LYS A N 1
ATOM 5150 C CA . LYS A 1 631 ? -1.456 89.75 55.094 1 78.5 631 LYS A CA 1
ATOM 5151 C C . LYS A 1 631 ? -0.565 89.438 56.281 1 78.5 631 LYS A C 1
ATOM 5153 O O . LYS A 1 631 ? -0.863 89.812 57.406 1 78.5 631 LYS A O 1
ATOM 5158 N N . VAL A 1 632 ? 0.511 88.625 56.031 1 67.62 632 VAL A N 1
ATOM 5159 C CA . VAL A 1 632 ? 1.447 88.25 57.094 1 67.62 632 VAL A CA 1
ATOM 5160 C C . VAL A 1 632 ? 2.205 89.5 57.562 1 67.62 632 VAL A C 1
ATOM 5162 O O . VAL A 1 632 ? 2.504 89.688 58.75 1 67.62 632 VAL A O 1
ATOM 5165 N N . GLY A 1 633 ? 2.607 90.375 56.781 1 55.56 633 GLY A N 1
ATOM 5166 C CA . GLY A 1 633 ? 3.311 91.625 57.188 1 55.56 633 GLY A CA 1
ATOM 5167 C C . GLY A 1 633 ? 2.461 92.562 58.031 1 55.56 633 GLY A C 1
ATOM 5168 O O . GLY A 1 633 ? 2.988 93.312 58.812 1 55.56 633 GLY A O 1
ATOM 5169 N N . ILE A 1 634 ? 1.261 92.625 57.844 1 51.53 634 ILE A N 1
ATOM 5170 C CA . ILE A 1 634 ? 0.394 93.5 58.656 1 51.53 634 ILE A CA 1
ATOM 5171 C C . ILE A 1 634 ? 0.21 92.875 60.031 1 51.53 634 ILE A C 1
ATOM 5173 O O . ILE A 1 634 ? 0.051 93.562 61.031 1 51.53 634 ILE A O 1
ATOM 5177 N N . ILE A 1 635 ? 0.184 91.625 60.25 1 41.97 635 ILE A N 1
ATOM 5178 C CA . ILE A 1 635 ? 0.113 91 61.594 1 41.97 635 ILE A CA 1
ATOM 5179 C C . ILE A 1 635 ? 1.442 91.188 62.312 1 41.97 635 ILE A C 1
ATOM 5181 O O . ILE A 1 635 ? 1.481 91.188 63.531 1 41.97 635 ILE A O 1
ATOM 5185 N N . GLU A 1 636 ? 2.539 91.25 61.781 1 34.59 636 GLU A N 1
ATOM 5186 C CA . GLU A 1 636 ? 3.707 91.625 62.562 1 34.59 636 GLU A CA 1
ATOM 5187 C C . GLU A 1 636 ? 3.729 93.125 62.812 1 34.59 636 GLU A C 1
ATOM 5189 O O . GLU A 1 636 ? 3.428 93.938 61.906 1 34.59 636 GLU A O 1
ATOM 5194 N N . MET B 1 1 ? -41.156 40.031 -29.25 1 23 1 MET B N 1
ATOM 5195 C CA . MET B 1 1 ? -40.156 39.188 -29.859 1 23 1 MET B CA 1
ATOM 5196 C C . MET B 1 1 ? -39.75 38.062 -28.906 1 23 1 MET B C 1
ATOM 5198 O O . MET B 1 1 ? -39.156 38.344 -27.844 1 23 1 MET B O 1
ATOM 5202 N N . SER B 1 2 ? -40.344 36.812 -28.828 1 24.47 2 SER B N 1
ATOM 5203 C CA . SER B 1 2 ? -40.594 35.781 -27.828 1 24.47 2 SER B CA 1
ATOM 5204 C C . SER B 1 2 ? -39.406 34.812 -27.766 1 24.47 2 SER B C 1
ATOM 5206 O O . SER B 1 2 ? -39.062 34.188 -28.766 1 24.47 2 SER B O 1
ATOM 5208 N N . SER B 1 3 ? -38.25 35.125 -27.078 1 23.45 3 SER B N 1
ATOM 5209 C CA . SER B 1 3 ? -36.938 34.469 -27.141 1 23.45 3 SER B CA 1
ATOM 5210 C C . SER B 1 3 ? -37.062 33 -26.719 1 23.45 3 SER B C 1
ATOM 5212 O O . SER B 1 3 ? -37.5 32.719 -25.609 1 23.45 3 SER B O 1
ATOM 5214 N N . LYS B 1 4 ? -37.156 32.031 -27.688 1 26.84 4 LYS B N 1
ATOM 5215 C CA . LYS B 1 4 ? -37.375 30.578 -27.734 1 26.84 4 LYS B CA 1
ATOM 5216 C C . LYS B 1 4 ? -36.25 29.844 -27.031 1 26.84 4 LYS B C 1
ATOM 5218 O O . LYS B 1 4 ? -35.094 29.891 -27.469 1 26.84 4 LYS B O 1
ATOM 5223 N N . GLN B 1 5 ? -36.188 29.656 -25.672 1 23.48 5 GLN B N 1
ATOM 5224 C CA . GLN B 1 5 ? -35.25 29.125 -24.719 1 23.48 5 GLN B CA 1
ATOM 5225 C C . GLN B 1 5 ? -34.906 27.656 -25 1 23.48 5 GLN B C 1
ATOM 5227 O O . GLN B 1 5 ? -35.781 26.797 -24.891 1 23.48 5 GLN B O 1
ATOM 5232 N N . VAL B 1 6 ? -34.094 27.266 -26.031 1 26.62 6 VAL B N 1
ATOM 5233 C CA . VAL B 1 6 ? -33.781 25.938 -26.547 1 26.62 6 VAL B CA 1
ATOM 5234 C C . VAL B 1 6 ? -33.156 25.078 -25.422 1 26.62 6 VAL B C 1
ATOM 5236 O O . VAL B 1 6 ? -32.094 25.391 -24.906 1 26.62 6 VAL B O 1
ATOM 5239 N N . SER B 1 7 ? -33.906 24.359 -24.531 1 27.41 7 SER B N 1
ATOM 5240 C CA . SER B 1 7 ? -33.625 23.469 -23.406 1 27.41 7 SER B CA 1
ATOM 5241 C C . SER B 1 7 ? -32.875 22.234 -23.859 1 27.41 7 SER B C 1
ATOM 5243 O O . SER B 1 7 ? -33.438 21.328 -24.469 1 27.41 7 SER B O 1
ATOM 5245 N N . SER B 1 8 ? -31.672 22.312 -24.531 1 27.77 8 SER B N 1
ATOM 5246 C CA . SER B 1 8 ? -31 21.125 -25.062 1 27.77 8 SER B CA 1
ATOM 5247 C C . SER B 1 8 ? -30.719 20.109 -23.953 1 27.77 8 SER B C 1
ATOM 5249 O O . SER B 1 8 ? -30.031 20.438 -22.984 1 27.77 8 SER B O 1
ATOM 5251 N N . ASN B 1 9 ? -31.547 19.125 -23.672 1 29.48 9 ASN B N 1
ATOM 5252 C CA . ASN B 1 9 ? -31.625 17.906 -22.859 1 29.48 9 ASN B CA 1
ATOM 5253 C C . ASN B 1 9 ? -30.469 16.953 -23.156 1 29.48 9 ASN B C 1
ATOM 5255 O O . ASN B 1 9 ? -30.594 16.047 -23.984 1 29.48 9 ASN B O 1
ATOM 5259 N N . THR B 1 10 ? -29.266 17.281 -23.516 1 29.53 10 THR B N 1
ATOM 5260 C CA . THR B 1 10 ? -28.234 16.266 -23.688 1 29.53 10 THR B CA 1
ATOM 5261 C C . THR B 1 10 ? -28.141 15.344 -22.484 1 29.53 10 THR B C 1
ATOM 5263 O O . THR B 1 10 ? -27.625 15.742 -21.422 1 29.53 10 THR B O 1
ATOM 5266 N N . VAL B 1 11 ? -29.094 14.492 -22.234 1 30.06 11 VAL B N 1
ATOM 5267 C CA . VAL B 1 11 ? -29.141 13.375 -21.297 1 30.06 11 VAL B CA 1
ATOM 5268 C C . VAL B 1 11 ? -27.828 12.586 -21.375 1 30.06 11 VAL B C 1
ATOM 5270 O O . VAL B 1 11 ? -27.484 12.055 -22.438 1 30.06 11 VAL B O 1
ATOM 5273 N N . HIS B 1 12 ? -26.75 12.914 -20.766 1 32.38 12 HIS B N 1
ATOM 5274 C CA . HIS B 1 12 ? -25.547 12.102 -20.547 1 32.38 12 HIS B CA 1
ATOM 5275 C C . HIS B 1 12 ? -25.906 10.625 -20.391 1 32.38 12 HIS B C 1
ATOM 5277 O O . HIS B 1 12 ? -26.609 10.258 -19.438 1 32.38 12 HIS B O 1
ATOM 5283 N N . GLN B 1 13 ? -26.359 9.953 -21.406 1 34.75 13 GLN B N 1
ATOM 5284 C CA . GLN B 1 13 ? -26.547 8.508 -21.453 1 34.75 13 GLN B CA 1
ATOM 5285 C C . GLN B 1 13 ? -25.578 7.801 -20.5 1 34.75 13 GLN B C 1
ATOM 5287 O O . GLN B 1 13 ? -24.359 7.836 -20.688 1 34.75 13 GLN B O 1
ATOM 5292 N N . GLU B 1 14 ? -25.781 7.762 -19.266 1 40.75 14 GLU B N 1
ATOM 5293 C CA . GLU B 1 14 ? -25.172 6.855 -18.297 1 40.75 14 GLU B CA 1
ATOM 5294 C C . GLU B 1 14 ? -24.844 5.508 -18.922 1 40.75 14 GLU B C 1
ATOM 5296 O O . GLU B 1 14 ? -25.75 4.742 -19.281 1 40.75 14 GLU B O 1
ATOM 5301 N N . LYS B 1 15 ? -24.141 5.395 -19.969 1 43.72 15 LYS B N 1
ATOM 5302 C CA . LYS B 1 15 ? -23.688 4.125 -20.531 1 43.72 15 LYS B CA 1
ATOM 5303 C C . LYS B 1 15 ? -23.812 2.998 -19.516 1 43.72 15 LYS B C 1
ATOM 5305 O O . LYS B 1 15 ? -23.188 3.049 -18.453 1 43.72 15 LYS B O 1
ATOM 5310 N N . LEU B 1 16 ? -24.781 2.27 -19.422 1 56.5 16 LEU B N 1
ATOM 5311 C CA . LEU B 1 16 ? -25.188 1.149 -18.578 1 56.5 16 LEU B CA 1
ATOM 5312 C C . LEU B 1 16 ? -24.062 0.151 -18.406 1 56.5 16 LEU B C 1
ATOM 5314 O O . LEU B 1 16 ? -23.625 -0.485 -19.375 1 56.5 16 LEU B O 1
ATOM 5318 N N . LEU B 1 17 ? -23.25 0.314 -17.453 1 75.38 17 LEU B N 1
ATOM 5319 C CA . LEU B 1 17 ? -22.156 -0.599 -17.109 1 75.38 17 LEU B CA 1
ATOM 5320 C C . LEU B 1 17 ? -22.672 -2.033 -17.016 1 75.38 17 LEU B C 1
ATOM 5322 O O . LEU B 1 17 ? -23.719 -2.287 -16.438 1 75.38 17 LEU B O 1
ATOM 5326 N N . LEU B 1 18 ? -22.234 -2.955 -17.891 1 81.12 18 LEU B N 1
ATOM 5327 C CA . LEU B 1 18 ? -22.594 -4.367 -17.984 1 81.12 18 LEU B CA 1
ATOM 5328 C C . LEU B 1 18 ? -22.438 -5.059 -16.641 1 81.12 18 LEU B C 1
ATOM 5330 O O . LEU B 1 18 ? -21.422 -4.871 -15.953 1 81.12 18 LEU B O 1
ATOM 5334 N N . ASN B 1 19 ? -23.547 -5.648 -16.219 1 86.31 19 ASN B N 1
ATOM 5335 C CA . ASN B 1 19 ? -23.453 -6.543 -15.062 1 86.31 19 ASN B CA 1
ATOM 5336 C C . ASN B 1 19 ? -23.047 -7.953 -15.477 1 86.31 19 ASN B C 1
ATOM 5338 O O . ASN B 1 19 ? -23.766 -8.617 -16.234 1 86.31 19 ASN B O 1
ATOM 5342 N N . PRO B 1 20 ? -21.906 -8.383 -15.039 1 89.81 20 PRO B N 1
ATOM 5343 C CA . PRO B 1 20 ? -21.375 -9.672 -15.492 1 89.81 20 PRO B CA 1
ATOM 5344 C C . PRO B 1 20 ? -22.281 -10.852 -15.125 1 89.81 20 PRO B C 1
ATOM 5346 O O . PRO B 1 20 ? -22.25 -11.891 -15.789 1 89.81 20 PRO B O 1
ATOM 5349 N N . PHE B 1 21 ? -23.141 -10.734 -14.148 1 90.56 21 PHE B N 1
ATOM 5350 C CA . PHE B 1 21 ? -23.984 -11.828 -13.711 1 90.56 21 PHE B CA 1
ATOM 5351 C C . PHE B 1 21 ? -25.219 -11.961 -14.609 1 90.56 21 PHE B C 1
ATOM 5353 O O . PHE B 1 21 ? -25.922 -12.969 -14.555 1 90.56 21 PHE B O 1
ATOM 5360 N N . GLU B 1 22 ? -25.359 -11 -15.445 1 88.25 22 GLU B N 1
ATOM 5361 C CA . GLU B 1 22 ? -26.484 -11.031 -16.375 1 88.25 22 GLU B CA 1
ATOM 5362 C C . GLU B 1 22 ? -26.078 -11.602 -17.719 1 88.25 22 GLU B C 1
ATOM 5364 O O . GLU B 1 22 ? -26.922 -11.828 -18.594 1 88.25 22 GLU B O 1
ATOM 5369 N N . VAL B 1 23 ? -24.844 -11.859 -17.953 1 87.81 23 VAL B N 1
ATOM 5370 C CA . VAL B 1 23 ? -24.312 -12.383 -19.203 1 87.81 23 VAL B CA 1
ATOM 5371 C C . VAL B 1 23 ? -23.875 -13.828 -19.016 1 87.81 23 VAL B C 1
ATOM 5373 O O . VAL B 1 23 ? -23.297 -14.18 -17.984 1 87.81 23 VAL B O 1
ATOM 5376 N N . ASN B 1 24 ? -24.234 -14.602 -20.016 1 87.12 24 ASN B N 1
ATOM 5377 C CA . ASN B 1 24 ? -23.828 -16 -19.953 1 87.12 24 ASN B CA 1
ATOM 5378 C C . ASN B 1 24 ? -22.328 -16.156 -20.188 1 87.12 24 ASN B C 1
ATOM 5380 O O . ASN B 1 24 ? -21.688 -15.258 -20.734 1 87.12 24 ASN B O 1
ATOM 5384 N N . ASP B 1 25 ? -21.75 -17.25 -19.781 1 85.94 25 ASP B N 1
ATOM 5385 C CA . ASP B 1 25 ? -20.312 -17.5 -19.828 1 85.94 25 ASP B CA 1
ATOM 5386 C C . ASP B 1 25 ? -19.812 -17.547 -21.281 1 85.94 25 ASP B C 1
ATOM 5388 O O . ASP B 1 25 ? -18.672 -17.141 -21.562 1 85.94 25 ASP B O 1
ATOM 5392 N N . ASP B 1 26 ? -20.641 -17.969 -22.156 1 85.69 26 ASP B N 1
ATOM 5393 C CA . ASP B 1 26 ? -20.25 -18.047 -23.562 1 85.69 26 ASP B CA 1
ATOM 5394 C C . ASP B 1 26 ? -20.078 -16.656 -24.172 1 85.69 26 ASP B C 1
ATOM 5396 O O . ASP B 1 26 ? -19.141 -16.406 -24.938 1 85.69 26 ASP B O 1
ATOM 5400 N N . GLN B 1 27 ? -21.016 -15.875 -23.797 1 86.81 27 GLN B N 1
ATOM 5401 C CA . GLN B 1 27 ? -20.922 -14.492 -24.266 1 86.81 27 GLN B CA 1
ATOM 5402 C C . GLN B 1 27 ? -19.719 -13.781 -23.641 1 86.81 27 GLN B C 1
ATOM 5404 O O . GLN B 1 27 ? -19.062 -12.984 -24.312 1 86.81 27 GLN B O 1
ATOM 5409 N N . MET B 1 28 ? -19.531 -14.094 -22.438 1 88.88 28 MET B N 1
ATOM 5410 C CA . MET B 1 28 ? -18.391 -13.492 -21.75 1 88.88 28 MET B CA 1
ATOM 5411 C C . MET B 1 28 ? -17.078 -13.945 -22.375 1 88.88 28 MET B C 1
ATOM 5413 O O . MET B 1 28 ? -16.141 -13.156 -22.5 1 88.88 28 MET B O 1
ATOM 5417 N N . LEU B 1 29 ? -17.078 -15.195 -22.766 1 87.56 29 LEU B N 1
ATOM 5418 C CA . LEU B 1 29 ? -15.883 -15.742 -23.391 1 87.56 29 LEU B CA 1
ATOM 5419 C C . LEU B 1 29 ? -15.539 -14.977 -24.672 1 87.56 29 LEU B C 1
ATOM 5421 O O . LEU B 1 29 ? -14.375 -14.688 -24.922 1 87.56 29 LEU B O 1
ATOM 5425 N N . GLU B 1 30 ? -16.5 -14.641 -25.406 1 86.12 30 GLU B N 1
ATOM 5426 C CA . GLU B 1 30 ? -16.281 -13.898 -26.641 1 86.12 30 GLU B CA 1
ATOM 5427 C C . GLU B 1 30 ? -15.68 -12.523 -26.375 1 86.12 30 GLU B C 1
ATOM 5429 O O . GLU B 1 30 ? -14.773 -12.078 -27.078 1 86.12 30 GLU B O 1
ATOM 5434 N N . LYS B 1 31 ? -16.156 -11.938 -25.328 1 87.25 31 LYS B N 1
ATOM 5435 C CA . LYS B 1 31 ? -15.695 -10.594 -24.984 1 87.25 31 LYS B CA 1
ATOM 5436 C C . LYS B 1 31 ? -14.266 -10.617 -24.453 1 87.25 31 LYS B C 1
ATOM 5438 O O . LYS B 1 31 ? -13.469 -9.727 -24.75 1 87.25 31 LYS B O 1
ATOM 5443 N N . ILE B 1 32 ? -13.969 -11.609 -23.672 1 89.94 32 ILE B N 1
ATOM 5444 C CA . ILE B 1 32 ? -12.672 -11.641 -23 1 89.94 32 ILE B CA 1
ATOM 5445 C C . ILE B 1 32 ? -11.602 -12.125 -23.984 1 89.94 32 ILE B C 1
ATOM 5447 O O . ILE B 1 32 ? -10.445 -11.703 -23.891 1 89.94 32 ILE B O 1
ATOM 5451 N N . TYR B 1 33 ? -12.062 -12.953 -24.891 1 85.69 33 TYR B N 1
ATOM 5452 C CA . TYR B 1 33 ? -11.086 -13.5 -25.812 1 85.69 33 TYR B CA 1
ATOM 5453 C C . TYR B 1 33 ? -10.562 -12.422 -26.766 1 85.69 33 TYR B C 1
ATOM 5455 O O . TYR B 1 33 ? -9.43 -12.5 -27.234 1 85.69 33 TYR B O 1
ATOM 5463 N N . MET B 1 34 ? -11.281 -11.43 -26.906 1 83.94 34 MET B N 1
ATOM 5464 C CA . MET B 1 34 ? -10.875 -10.32 -27.766 1 83.94 34 MET B CA 1
ATOM 5465 C C . MET B 1 34 ? -9.734 -9.531 -27.125 1 83.94 34 MET B C 1
ATOM 5467 O O . MET B 1 34 ? -8.961 -8.875 -27.828 1 83.94 34 MET B O 1
ATOM 5471 N N . THR B 1 35 ? -9.617 -9.633 -25.891 1 86.56 35 THR B N 1
ATOM 5472 C CA . THR B 1 35 ? -8.586 -8.883 -25.188 1 86.56 35 THR B CA 1
ATOM 5473 C C . THR B 1 35 ? -7.273 -9.672 -25.141 1 86.56 35 THR B C 1
ATOM 5475 O O . THR B 1 35 ? -6.234 -9.133 -24.766 1 86.56 35 THR B O 1
ATOM 5478 N N . HIS B 1 36 ? -7.34 -10.875 -25.531 1 84.38 36 HIS B N 1
ATOM 5479 C CA . HIS B 1 36 ? -6.176 -11.742 -25.391 1 84.38 36 HIS B CA 1
ATOM 5480 C C . HIS B 1 36 ? -5.34 -11.75 -26.672 1 84.38 36 HIS B C 1
ATOM 5482 O O . HIS B 1 36 ? -5.887 -11.82 -27.781 1 84.38 36 HIS B O 1
ATOM 5488 N N . PHE B 1 37 ? -4.027 -11.367 -26.469 1 77.12 37 PHE B N 1
ATOM 5489 C CA . PHE B 1 37 ? -3.115 -11.453 -27.609 1 77.12 37 PHE B CA 1
ATOM 5490 C C . PHE B 1 37 ? -2.016 -12.469 -27.344 1 77.12 37 PHE B C 1
ATOM 5492 O O . PHE B 1 37 ? -1.604 -12.664 -26.203 1 77.12 37 PHE B O 1
ATOM 5499 N N . HIS B 1 38 ? -1.748 -13.477 -28.125 1 62.34 38 HIS B N 1
ATOM 5500 C CA . HIS B 1 38 ? -0.854 -14.609 -27.891 1 62.34 38 HIS B CA 1
ATOM 5501 C C . HIS B 1 38 ? 0.607 -14.18 -27.969 1 62.34 38 HIS B C 1
ATOM 5503 O O . HIS B 1 38 ? 1.113 -13.875 -29.047 1 62.34 38 HIS B O 1
ATOM 5509 N N . CYS B 1 39 ? 1.133 -13.25 -27.203 1 58 39 CYS B N 1
ATOM 5510 C CA . CYS B 1 39 ? 2.59 -13.172 -27.156 1 58 39 CYS B CA 1
ATOM 5511 C C . CYS B 1 39 ? 3.141 -13.906 -25.938 1 58 39 CYS B C 1
ATOM 5513 O O . CYS B 1 39 ? 2.527 -13.891 -24.875 1 58 39 CYS B O 1
ATOM 5515 N N . VAL B 1 40 ? 3.926 -14.945 -26.203 1 56.41 40 VAL B N 1
ATOM 5516 C CA . VAL B 1 40 ? 4.496 -15.914 -25.281 1 56.41 40 VAL B CA 1
ATOM 5517 C C . VAL B 1 40 ? 5.539 -15.234 -24.391 1 56.41 40 VAL B C 1
ATOM 5519 O O . VAL B 1 40 ? 6.699 -15.086 -24.797 1 56.41 40 VAL B O 1
ATOM 5522 N N . GLU B 1 41 ? 5.301 -14.055 -23.984 1 57 41 GLU B N 1
ATOM 5523 C CA . GLU B 1 41 ? 6.363 -13.633 -23.062 1 57 41 GLU B CA 1
ATOM 5524 C C . GLU B 1 41 ? 6.402 -14.516 -21.828 1 57 41 GLU B C 1
ATOM 5526 O O . GLU B 1 41 ? 5.367 -14.789 -21.219 1 57 41 GLU B O 1
ATOM 5531 N N . LYS B 1 42 ? 7.531 -15.219 -21.672 1 62.03 42 LYS B N 1
ATOM 5532 C CA . LYS B 1 42 ? 7.844 -16.172 -20.609 1 62.03 42 LYS B CA 1
ATOM 5533 C C . LYS B 1 42 ? 8.047 -15.453 -19.281 1 62.03 42 LYS B C 1
ATOM 5535 O O . LYS B 1 42 ? 8.844 -14.516 -19.188 1 62.03 42 LYS B O 1
ATOM 5540 N N . TYR B 1 43 ? 7.051 -15.227 -18.516 1 73.62 43 TYR B N 1
ATOM 5541 C CA . TYR B 1 43 ? 7.207 -14.82 -17.125 1 73.62 43 TYR B CA 1
ATOM 5542 C C . TYR B 1 43 ? 7.168 -16.031 -16.203 1 73.62 43 TYR B C 1
ATOM 5544 O O . TYR B 1 43 ? 6.566 -17.047 -16.531 1 73.62 43 TYR B O 1
ATOM 5552 N N . ASP B 1 44 ? 8.031 -15.953 -15.203 1 80.25 44 ASP B N 1
ATOM 5553 C CA . ASP B 1 44 ? 8.062 -17.031 -14.211 1 80.25 44 ASP B CA 1
ATOM 5554 C C . ASP B 1 44 ? 6.805 -17.016 -13.344 1 80.25 44 ASP B C 1
ATOM 5556 O O . ASP B 1 44 ? 6.836 -16.531 -12.211 1 80.25 44 ASP B O 1
ATOM 5560 N N . VAL B 1 45 ? 5.773 -17.609 -13.867 1 84.44 45 VAL B N 1
ATOM 5561 C CA . VAL B 1 45 ? 4.457 -17.609 -13.234 1 84.44 45 VAL B CA 1
ATOM 5562 C C . VAL B 1 45 ? 4.492 -18.469 -11.977 1 84.44 45 VAL B C 1
ATOM 5564 O O . VAL B 1 45 ? 3.801 -18.172 -11 1 84.44 45 VAL B O 1
ATOM 5567 N N . GLY B 1 46 ? 5.367 -19.453 -11.969 1 84.69 46 GLY B N 1
ATOM 5568 C CA . GLY B 1 46 ? 5.441 -20.359 -10.836 1 84.69 46 GLY B CA 1
ATOM 5569 C C . GLY B 1 46 ? 5.98 -19.703 -9.578 1 84.69 46 GLY B C 1
ATOM 5570 O O . GLY B 1 46 ? 5.406 -19.859 -8.492 1 84.69 46 GLY B O 1
ATOM 5571 N N . SER B 1 47 ? 7.012 -18.953 -9.766 1 87.94 47 SER B N 1
ATOM 5572 C CA . SER B 1 47 ? 7.617 -18.281 -8.633 1 87.94 47 SER B CA 1
ATOM 5573 C C . SER B 1 47 ? 6.695 -17.188 -8.078 1 87.94 47 SER B C 1
ATOM 5575 O O . SER B 1 47 ? 6.594 -17.016 -6.863 1 87.94 47 SER B O 1
ATOM 5577 N N . LEU B 1 48 ? 6.062 -16.5 -8.977 1 90.69 48 LEU B N 1
ATOM 5578 C CA . LEU B 1 48 ? 5.145 -15.453 -8.547 1 90.69 48 LEU B CA 1
ATOM 5579 C C . LEU B 1 48 ? 3.965 -16.047 -7.781 1 90.69 48 LEU B C 1
ATOM 5581 O O . LEU B 1 48 ? 3.523 -15.477 -6.777 1 90.69 48 LEU B O 1
ATOM 5585 N N . TYR B 1 49 ? 3.49 -17.141 -8.305 1 93.06 49 TYR B N 1
ATOM 5586 C CA . TYR B 1 49 ? 2.381 -17.797 -7.629 1 93.06 49 TYR B CA 1
ATOM 5587 C C . TYR B 1 49 ? 2.773 -18.219 -6.219 1 93.06 49 TYR B C 1
ATOM 5589 O O . TYR B 1 49 ? 1.999 -18.047 -5.273 1 93.06 49 TYR B O 1
ATOM 5597 N N . SER B 1 50 ? 3.941 -18.734 -6.105 1 91.62 50 SER B N 1
ATOM 5598 C CA . SER B 1 50 ? 4.402 -19.219 -4.801 1 91.62 50 SER B CA 1
ATOM 5599 C C . SER B 1 50 ? 4.496 -18.078 -3.799 1 91.62 50 SER B C 1
ATOM 5601 O O . SER B 1 50 ? 4.043 -18.203 -2.66 1 91.62 50 SER B O 1
ATOM 5603 N N . ILE B 1 51 ? 5.02 -16.984 -4.172 1 91.56 51 ILE B N 1
ATOM 5604 C CA . ILE B 1 51 ? 5.188 -15.844 -3.283 1 91.56 51 ILE B CA 1
ATOM 5605 C C . ILE B 1 51 ? 3.82 -15.266 -2.924 1 91.56 51 ILE B C 1
ATOM 5607 O O . ILE B 1 51 ? 3.553 -14.961 -1.758 1 91.56 51 ILE B O 1
ATOM 5611 N N . ALA B 1 52 ? 2.988 -15.07 -3.943 1 94.44 52 ALA B N 1
ATOM 5612 C CA . ALA B 1 52 ? 1.657 -14.508 -3.717 1 94.44 52 ALA B CA 1
ATOM 5613 C C . ALA B 1 52 ? 0.835 -15.406 -2.797 1 94.44 52 ALA B C 1
ATOM 5615 O O . ALA B 1 52 ? 0.137 -14.922 -1.904 1 94.44 52 ALA B O 1
ATOM 5616 N N . SER B 1 53 ? 0.954 -16.703 -3.029 1 94.75 53 SER B N 1
ATOM 5617 C CA . SER B 1 53 ? 0.222 -17.656 -2.203 1 94.75 53 SER B CA 1
ATOM 5618 C C . SER B 1 53 ? 0.7 -17.609 -0.756 1 94.75 53 SER B C 1
ATOM 5620 O O . SER B 1 53 ? -0.103 -17.734 0.172 1 94.75 53 SER B O 1
ATOM 5622 N N . ASN B 1 54 ? 1.956 -17.438 -0.593 1 92.88 54 ASN B N 1
ATOM 5623 C CA . ASN B 1 54 ? 2.496 -17.344 0.759 1 92.88 54 ASN B CA 1
ATOM 5624 C C . ASN B 1 54 ? 1.959 -16.125 1.489 1 92.88 54 ASN B C 1
ATOM 5626 O O . ASN B 1 54 ? 1.62 -16.188 2.672 1 92.88 54 ASN B O 1
ATOM 5630 N N . VAL B 1 55 ? 1.942 -15.016 0.828 1 94.5 55 VAL B N 1
ATOM 5631 C CA . VAL B 1 55 ? 1.422 -13.789 1.429 1 94.5 55 VAL B CA 1
ATOM 5632 C C . VAL B 1 55 ? -0.022 -14.008 1.877 1 94.5 55 VAL B C 1
ATOM 5634 O O . VAL B 1 55 ? -0.393 -13.641 2.994 1 94.5 55 VAL B O 1
ATOM 5637 N N . ILE B 1 56 ? -0.811 -14.586 1.016 1 96.25 56 ILE B N 1
ATOM 5638 C CA . ILE B 1 56 ? -2.23 -14.766 1.296 1 96.25 56 ILE B CA 1
ATOM 5639 C C . ILE B 1 56 ? -2.41 -15.789 2.414 1 96.25 56 ILE B C 1
ATOM 5641 O O . ILE B 1 56 ? -3.219 -15.594 3.322 1 96.25 56 ILE B O 1
ATOM 5645 N N . ASN B 1 57 ? -1.627 -16.859 2.377 1 94.19 57 ASN B N 1
ATOM 5646 C CA . ASN B 1 57 ? -1.736 -17.891 3.404 1 94.19 57 ASN B CA 1
ATOM 5647 C C . ASN B 1 57 ? -1.364 -17.344 4.781 1 94.19 57 ASN B C 1
ATOM 5649 O O . ASN B 1 57 ? -2.053 -17.625 5.766 1 94.19 57 ASN B O 1
ATOM 5653 N N . HIS B 1 58 ? -0.3 -16.609 4.82 1 91.88 58 HIS B N 1
ATOM 5654 C CA . HIS B 1 58 ? 0.102 -16.016 6.09 1 91.88 58 HIS B CA 1
ATOM 5655 C C . HIS B 1 58 ? -0.94 -15.016 6.586 1 91.88 58 HIS B C 1
ATOM 5657 O O . HIS B 1 58 ? -1.159 -14.891 7.793 1 91.88 58 HIS B O 1
ATOM 5663 N N . SER B 1 59 ? -1.546 -14.297 5.684 1 92.69 59 SER B N 1
ATOM 5664 C CA . SER B 1 59 ? -2.596 -13.352 6.047 1 92.69 59 SER B CA 1
ATOM 5665 C C . SER B 1 59 ? -3.811 -14.07 6.629 1 92.69 59 SER B C 1
ATOM 5667 O O . SER B 1 59 ? -4.387 -13.617 7.621 1 92.69 59 SER B O 1
ATOM 5669 N N . ILE B 1 60 ? -4.141 -15.148 5.98 1 90.81 60 ILE B N 1
ATOM 5670 C CA . ILE B 1 60 ? -5.281 -15.93 6.449 1 90.81 60 ILE B CA 1
ATOM 5671 C C . ILE B 1 60 ? -4.984 -16.5 7.836 1 90.81 60 ILE B C 1
ATOM 5673 O O . ILE B 1 60 ? -5.871 -16.547 8.695 1 90.81 60 ILE B O 1
ATOM 5677 N N . GLU B 1 61 ? -3.801 -16.922 8.047 1 87.75 61 GLU B N 1
ATOM 5678 C CA . GLU B 1 61 ? -3.406 -17.438 9.352 1 87.75 61 GLU B CA 1
ATOM 5679 C C . GLU B 1 61 ? -3.58 -16.375 10.438 1 87.75 61 GLU B C 1
ATOM 5681 O O . GLU B 1 61 ? -4.043 -16.688 11.539 1 87.75 61 GLU B O 1
ATOM 5686 N N . ILE B 1 62 ? -3.133 -15.18 10.148 1 86.75 62 ILE B N 1
ATOM 5687 C CA . ILE B 1 62 ? -3.268 -14.078 11.094 1 86.75 62 ILE B CA 1
ATOM 5688 C C . ILE B 1 62 ? -4.746 -13.812 11.367 1 86.75 62 ILE B C 1
ATOM 5690 O O . ILE B 1 62 ? -5.141 -13.586 12.516 1 86.75 62 ILE B O 1
ATOM 5694 N N . ALA B 1 63 ? -5.555 -13.789 10.312 1 85.5 63 ALA B N 1
ATOM 5695 C CA . ALA B 1 63 ? -6.992 -13.562 10.453 1 85.5 63 ALA B CA 1
ATOM 5696 C C . ALA B 1 63 ? -7.633 -14.617 11.352 1 85.5 63 ALA B C 1
ATOM 5698 O O . ALA B 1 63 ? -8.477 -14.297 12.188 1 85.5 63 ALA B O 1
ATOM 5699 N N . ASP B 1 64 ? -7.215 -15.805 11.172 1 85.19 64 ASP B N 1
ATOM 5700 C CA . ASP B 1 64 ? -7.762 -16.891 11.969 1 85.19 64 ASP B CA 1
ATOM 5701 C C . ASP B 1 64 ? -7.336 -16.781 13.43 1 85.19 64 ASP B C 1
ATOM 5703 O O . ASP B 1 64 ? -8.109 -17.094 14.336 1 85.19 64 ASP B O 1
ATOM 5707 N N . LEU B 1 65 ? -6.145 -16.328 13.633 1 82.56 65 LEU B N 1
ATOM 5708 C CA . LEU B 1 65 ? -5.641 -16.156 14.984 1 82.56 65 LEU B CA 1
ATOM 5709 C C . LEU B 1 65 ? -6.395 -15.047 15.711 1 82.56 65 LEU B C 1
ATOM 5711 O O . LEU B 1 65 ? -6.645 -15.148 16.922 1 82.56 65 LEU B O 1
ATOM 5715 N N . ILE B 1 66 ? -6.676 -14.07 15.031 1 81.62 66 ILE B N 1
ATOM 5716 C CA . ILE B 1 66 ? -7.41 -12.953 15.617 1 81.62 66 ILE B CA 1
ATOM 5717 C C . ILE B 1 66 ? -8.82 -13.398 15.984 1 81.62 66 ILE B C 1
ATOM 5719 O O . ILE B 1 66 ? -9.359 -12.992 17.016 1 81.62 66 ILE B O 1
ATOM 5723 N N . LYS B 1 67 ? -9.375 -14.102 15.148 1 79.62 67 LYS B N 1
ATOM 5724 C CA . LYS B 1 67 ? -10.719 -14.609 15.414 1 79.62 67 LYS B CA 1
ATOM 5725 C C . LYS B 1 67 ? -10.727 -15.5 16.656 1 79.62 67 LYS B C 1
ATOM 5727 O O . LYS B 1 67 ? -11.664 -15.438 17.469 1 79.62 67 LYS B O 1
ATOM 5732 N N . GLU B 1 68 ? -9.703 -16.281 16.766 1 78.31 68 GLU B N 1
ATOM 5733 C CA . GLU B 1 68 ? -9.656 -17.25 17.859 1 78.31 68 GLU B CA 1
ATOM 5734 C C . GLU B 1 68 ? -9.258 -16.562 19.172 1 78.31 68 GLU B C 1
ATOM 5736 O O . GLU B 1 68 ? -9.828 -16.875 20.219 1 78.31 68 GLU B O 1
ATOM 5741 N N . ASN B 1 69 ? -8.078 -15.812 19.078 1 71 69 ASN B N 1
ATOM 5742 C CA . ASN B 1 69 ? -7.473 -15.312 20.297 1 71 69 ASN B CA 1
ATOM 5743 C C . ASN B 1 69 ? -7.871 -13.859 20.562 1 71 69 ASN B C 1
ATOM 5745 O O . ASN B 1 69 ? -7.535 -13.305 21.609 1 71 69 ASN B O 1
ATOM 5749 N N . GLY B 1 70 ? -8.469 -13.383 19.75 1 65.69 70 GLY B N 1
ATOM 5750 C CA . GLY B 1 70 ? -8.742 -11.961 19.891 1 65.69 70 GLY B CA 1
ATOM 5751 C C . GLY B 1 70 ? -7.652 -11.086 19.297 1 65.69 70 GLY B C 1
ATOM 5752 O O . GLY B 1 70 ? -6.855 -11.547 18.469 1 65.69 70 GLY B O 1
ATOM 5753 N N . GLN B 1 71 ? -7.43 -9.898 19.453 1 60.81 71 GLN B N 1
ATOM 5754 C CA . GLN B 1 71 ? -6.598 -8.922 18.766 1 60.81 71 GLN B CA 1
ATOM 5755 C C . GLN B 1 71 ? -5.125 -9.086 19.141 1 60.81 71 GLN B C 1
ATOM 5757 O O . GLN B 1 71 ? -4.242 -8.594 18.438 1 60.81 71 GLN B O 1
ATOM 5762 N N . GLN B 1 72 ? -4.82 -9.844 20.125 1 61.56 72 GLN B N 1
ATOM 5763 C CA . GLN B 1 72 ? -3.463 -9.781 20.656 1 61.56 72 GLN B CA 1
ATOM 5764 C C . GLN B 1 72 ? -2.578 -10.852 20.031 1 61.56 72 GLN B C 1
ATOM 5766 O O . GLN B 1 72 ? -2.57 -12 20.484 1 61.56 72 GLN B O 1
ATOM 5771 N N . ILE B 1 73 ? -2.168 -10.562 18.859 1 63.16 73 ILE B N 1
ATOM 5772 C CA . ILE B 1 73 ? -1.295 -11.562 18.25 1 63.16 73 ILE B CA 1
ATOM 5773 C C . ILE B 1 73 ? 0.14 -11.039 18.203 1 63.16 73 ILE B C 1
ATOM 5775 O O . ILE B 1 73 ? 0.404 -9.961 17.672 1 63.16 73 ILE B O 1
ATOM 5779 N N . GLU B 1 74 ? 1.05 -11.703 18.969 1 61.53 74 GLU B N 1
ATOM 5780 C CA . GLU B 1 74 ? 2.473 -11.43 18.812 1 61.53 74 GLU B CA 1
ATOM 5781 C C . GLU B 1 74 ? 3.051 -12.203 17.625 1 61.53 74 GLU B C 1
ATOM 5783 O O . GLU B 1 74 ? 2.992 -13.438 17.594 1 61.53 74 GLU B O 1
ATOM 5788 N N . GLN B 1 75 ? 3.271 -11.5 16.531 1 62.62 75 GLN B N 1
ATOM 5789 C CA . GLN B 1 75 ? 3.885 -12.18 15.398 1 62.62 75 GLN B CA 1
ATOM 5790 C C . GLN B 1 75 ? 5.344 -12.523 15.688 1 62.62 75 GLN B C 1
ATOM 5792 O O . GLN B 1 75 ? 6.09 -11.688 16.203 1 62.62 75 GLN B O 1
ATOM 5797 N N . VAL B 1 76 ? 5.676 -13.703 15.688 1 61.69 76 VAL B N 1
ATOM 5798 C CA . VAL B 1 76 ? 7.043 -14.156 15.914 1 61.69 76 VAL B CA 1
ATOM 5799 C C . VAL B 1 76 ? 7.949 -13.656 14.797 1 61.69 76 VAL B C 1
ATOM 5801 O O . VAL B 1 76 ? 7.695 -13.914 13.617 1 61.69 76 VAL B O 1
ATOM 5804 N N . ARG B 1 77 ? 8.844 -12.766 15.281 1 63.41 77 ARG B N 1
ATOM 5805 C CA . ARG B 1 77 ? 9.852 -12.188 14.398 1 63.41 77 ARG B CA 1
ATOM 5806 C C . ARG B 1 77 ? 11.086 -13.078 14.328 1 63.41 77 ARG B C 1
ATOM 5808 O O . ARG B 1 77 ? 11.57 -13.57 15.352 1 63.41 77 ARG B O 1
ATOM 5815 N N . GLU B 1 78 ? 11.312 -14.023 13.312 1 60.38 78 GLU B N 1
ATOM 5816 C CA . GLU B 1 78 ? 12.555 -14.797 13.352 1 60.38 78 GLU B CA 1
ATOM 5817 C C . GLU B 1 78 ? 13.117 -15.008 11.953 1 60.38 78 GLU B C 1
ATOM 5819 O O . GLU B 1 78 ? 14.234 -15.516 11.797 1 60.38 78 GLU B O 1
ATOM 5824 N N . GLU B 1 79 ? 12.523 -14.445 10.969 1 61.94 79 GLU B N 1
ATOM 5825 C CA . GLU B 1 79 ? 13.047 -15.016 9.727 1 61.94 79 GLU B CA 1
ATOM 5826 C C . GLU B 1 79 ? 14.18 -14.156 9.164 1 61.94 79 GLU B C 1
ATOM 5828 O O . GLU B 1 79 ? 13.969 -12.992 8.82 1 61.94 79 GLU B O 1
ATOM 5833 N N . LYS B 1 80 ? 15.414 -14.773 9.359 1 64.81 80 LYS B N 1
ATOM 5834 C CA . LYS B 1 80 ? 16.609 -14.117 8.852 1 64.81 80 LYS B CA 1
ATOM 5835 C C . LYS B 1 80 ? 16.938 -14.602 7.441 1 64.81 80 LYS B C 1
ATOM 5837 O O . LYS B 1 80 ? 17.969 -14.219 6.875 1 64.81 80 LYS B O 1
ATOM 5842 N N . ASP B 1 81 ? 16.031 -15.258 6.875 1 63.12 81 ASP B N 1
ATOM 5843 C CA . ASP B 1 81 ? 16.391 -15.812 5.57 1 63.12 81 ASP B CA 1
ATOM 5844 C C . ASP B 1 81 ? 16.422 -14.719 4.504 1 63.12 81 ASP B C 1
ATOM 5846 O O . ASP B 1 81 ? 15.602 -13.797 4.535 1 63.12 81 ASP B O 1
ATOM 5850 N N . PRO B 1 82 ? 17.375 -14.898 3.625 1 66.25 82 PRO B N 1
ATOM 5851 C CA . PRO B 1 82 ? 17.453 -13.93 2.529 1 66.25 82 PRO B CA 1
ATOM 5852 C C . PRO B 1 82 ? 16.219 -13.938 1.633 1 66.25 82 PRO B C 1
ATOM 5854 O O . PRO B 1 82 ? 15.531 -14.953 1.544 1 66.25 82 PRO B O 1
ATOM 5857 N N . LEU B 1 83 ? 15.922 -12.82 1.198 1 73.06 83 LEU B N 1
ATOM 5858 C CA . LEU B 1 83 ? 14.789 -12.68 0.292 1 73.06 83 LEU B CA 1
ATOM 5859 C C . LEU B 1 83 ? 15.109 -13.273 -1.076 1 73.06 83 LEU B C 1
ATOM 5861 O O . LEU B 1 83 ? 16.234 -13.141 -1.566 1 73.06 83 LEU B O 1
ATOM 5865 N N . ASN B 1 84 ? 14.234 -14.047 -1.54 1 69.31 84 ASN B N 1
ATOM 5866 C CA . ASN B 1 84 ? 14.391 -14.516 -2.914 1 69.31 84 ASN B CA 1
ATOM 5867 C C . ASN B 1 84 ? 14.219 -13.375 -3.916 1 69.31 84 ASN B C 1
ATOM 5869 O O . ASN B 1 84 ? 13.336 -12.531 -3.75 1 69.31 84 ASN B O 1
ATOM 5873 N N . SER B 1 85 ? 15.141 -13.352 -4.75 1 70 85 SER B N 1
ATOM 5874 C CA . SER B 1 85 ? 15.117 -12.281 -5.738 1 70 85 SER B CA 1
ATOM 5875 C C . SER B 1 85 ? 14.117 -12.57 -6.852 1 70 85 SER B C 1
ATOM 5877 O O . SER B 1 85 ? 14.172 -13.625 -7.48 1 70 85 SER B O 1
ATOM 5879 N N . PHE B 1 86 ? 13.062 -11.977 -6.773 1 72.5 86 PHE B N 1
ATOM 5880 C CA . PHE B 1 86 ? 12.094 -12.039 -7.867 1 72.5 86 PHE B CA 1
ATOM 5881 C C . PHE B 1 86 ? 12.008 -10.695 -8.586 1 72.5 86 PHE B C 1
ATOM 5883 O O . PHE B 1 86 ? 11.984 -9.641 -7.945 1 72.5 86 PHE B O 1
ATOM 5890 N N . PRO B 1 87 ? 12.148 -10.891 -9.922 1 71.31 87 PRO B N 1
ATOM 5891 C CA . PRO B 1 87 ? 12.086 -9.633 -10.664 1 71.31 87 PRO B CA 1
ATOM 5892 C C . PRO B 1 87 ? 10.758 -8.906 -10.492 1 71.31 87 PRO B C 1
ATOM 5894 O O . PRO B 1 87 ? 9.695 -9.539 -10.492 1 71.31 87 PRO B O 1
ATOM 5897 N N . ARG B 1 88 ? 10.875 -7.711 -10.336 1 72.69 88 ARG B N 1
ATOM 5898 C CA . ARG B 1 88 ? 9.695 -6.887 -10.133 1 72.69 88 ARG B CA 1
ATOM 5899 C C . ARG B 1 88 ? 8.898 -6.738 -11.422 1 72.69 88 ARG B C 1
ATOM 5901 O O . ARG B 1 88 ? 9.477 -6.598 -12.5 1 72.69 88 ARG B O 1
ATOM 5908 N N . LEU B 1 89 ? 7.637 -6.93 -11.289 1 76.69 89 LEU B N 1
ATOM 5909 C CA . LEU B 1 89 ? 6.707 -6.656 -12.375 1 76.69 89 LEU B CA 1
ATOM 5910 C C . LEU B 1 89 ? 6.016 -5.312 -12.18 1 76.69 89 LEU B C 1
ATOM 5912 O O . LEU B 1 89 ? 5.121 -5.188 -11.344 1 76.69 89 LEU B O 1
ATOM 5916 N N . PRO B 1 90 ? 6.457 -4.32 -12.898 1 75.06 90 PRO B N 1
ATOM 5917 C CA . PRO B 1 90 ? 5.875 -2.988 -12.703 1 75.06 90 PRO B CA 1
ATOM 5918 C C . PRO B 1 90 ? 4.359 -2.977 -12.875 1 75.06 90 PRO B C 1
ATOM 5920 O O . PRO B 1 90 ? 3.668 -2.174 -12.234 1 75.06 90 PRO B O 1
ATOM 5923 N N . THR B 1 91 ? 3.889 -3.865 -13.648 1 85 91 THR B N 1
ATOM 5924 C CA . THR B 1 91 ? 2.455 -3.918 -13.914 1 85 91 THR B CA 1
ATOM 5925 C C . THR B 1 91 ? 1.69 -4.348 -12.664 1 85 91 THR B C 1
ATOM 5927 O O . THR B 1 91 ? 0.505 -4.043 -12.516 1 85 91 THR B O 1
ATOM 5930 N N . LEU B 1 92 ? 2.436 -4.945 -11.805 1 89.75 92 LEU B N 1
ATOM 5931 C CA . LEU B 1 92 ? 1.803 -5.488 -10.609 1 89.75 92 LEU B CA 1
ATOM 5932 C C . LEU B 1 92 ? 1.237 -4.371 -9.742 1 89.75 92 LEU B C 1
ATOM 5934 O O . LEU B 1 92 ? 0.078 -4.43 -9.32 1 89.75 92 LEU B O 1
ATOM 5938 N N . LYS B 1 93 ? 1.991 -3.396 -9.555 1 89.31 93 LYS B N 1
ATOM 5939 C CA . LYS B 1 93 ? 1.561 -2.289 -8.703 1 89.31 93 LYS B CA 1
ATOM 5940 C C . LYS B 1 93 ? 0.43 -1.502 -9.359 1 89.31 93 LYS B C 1
ATOM 5942 O O . LYS B 1 93 ? -0.479 -1.025 -8.68 1 89.31 93 LYS B O 1
ATOM 5947 N N . ARG B 1 94 ? 0.514 -1.33 -10.586 1 92.5 94 ARG B N 1
ATOM 5948 C CA . ARG B 1 94 ? -0.53 -0.617 -11.312 1 92.5 94 ARG B CA 1
ATOM 5949 C C . ARG B 1 94 ? -1.871 -1.332 -11.188 1 92.5 94 ARG B C 1
ATOM 5951 O O . ARG B 1 94 ? -2.9 -0.696 -10.953 1 92.5 94 ARG B O 1
ATOM 5958 N N . ILE B 1 95 ? -1.826 -2.621 -11.359 1 95.75 95 ILE B N 1
ATOM 5959 C CA . ILE B 1 95 ? -3.049 -3.412 -11.266 1 95.75 95 ILE B CA 1
ATOM 5960 C C . ILE B 1 95 ? -3.592 -3.357 -9.844 1 95.75 95 ILE B C 1
ATOM 5962 O O . ILE B 1 95 ? -4.801 -3.24 -9.633 1 95.75 95 ILE B O 1
ATOM 5966 N N . SER B 1 96 ? -2.674 -3.457 -8.891 1 95.44 96 SER B N 1
ATOM 5967 C CA . SER B 1 96 ? -3.09 -3.367 -7.492 1 95.44 96 SER B CA 1
ATOM 5968 C C . SER B 1 96 ? -3.801 -2.047 -7.211 1 95.44 96 SER B C 1
ATOM 5970 O O . SER B 1 96 ? -4.84 -2.023 -6.547 1 95.44 96 SER B O 1
ATOM 5972 N N . CYS B 1 97 ? -3.24 -1.001 -7.785 1 93.62 97 CYS B N 1
ATOM 5973 C CA . CYS B 1 97 ? -3.818 0.325 -7.602 1 93.62 97 CYS B CA 1
ATOM 5974 C C . CYS B 1 97 ? -5.172 0.433 -8.297 1 93.62 97 CYS B C 1
ATOM 5976 O O . CYS B 1 97 ? -6.105 1.03 -7.762 1 93.62 97 CYS B O 1
ATOM 5978 N N . GLN B 1 98 ? -5.266 -0.136 -9.406 1 94.44 98 GLN B N 1
ATOM 5979 C CA . GLN B 1 98 ? -6.535 -0.126 -10.133 1 94.44 98 GLN B CA 1
ATOM 5980 C C . GLN B 1 98 ? -7.617 -0.865 -9.352 1 94.44 98 GLN B C 1
ATOM 5982 O O . GLN B 1 98 ? -8.766 -0.422 -9.305 1 94.44 98 GLN B O 1
ATOM 5987 N N . MET B 1 99 ? -7.266 -1.93 -8.758 1 96.06 99 MET B N 1
ATOM 5988 C CA . MET B 1 99 ? -8.234 -2.748 -8.031 1 96.06 99 MET B CA 1
ATOM 5989 C C . MET B 1 99 ? -8.727 -2.023 -6.785 1 96.06 99 MET B C 1
ATOM 5991 O O . MET B 1 99 ? -9.93 -2.002 -6.512 1 96.06 99 MET B O 1
ATOM 5995 N N . ILE B 1 100 ? -7.812 -1.441 -6.078 1 94.06 100 ILE B N 1
ATOM 5996 C CA . ILE B 1 100 ? -8.172 -0.84 -4.797 1 94.06 100 ILE B CA 1
ATOM 5997 C C . ILE B 1 100 ? -8.984 0.432 -5.035 1 94.06 100 ILE B C 1
ATOM 5999 O O . ILE B 1 100 ? -9.797 0.819 -4.195 1 94.06 100 ILE B O 1
ATOM 6003 N N . CYS B 1 101 ? -8.773 1.083 -6.207 1 91.38 101 CYS B N 1
ATOM 6004 C CA . CYS B 1 101 ? -9.461 2.336 -6.5 1 91.38 101 CYS B CA 1
ATOM 6005 C C . CYS B 1 101 ? -10.773 2.08 -7.223 1 91.38 101 CYS B C 1
ATOM 6007 O O . CYS B 1 101 ? -11.5 3.02 -7.555 1 91.38 101 CYS B O 1
ATOM 6009 N N . THR B 1 102 ? -11.078 0.854 -7.449 1 93 102 THR B N 1
ATOM 6010 C CA . THR B 1 102 ? -12.336 0.515 -8.094 1 93 102 THR B CA 1
ATOM 6011 C C . THR B 1 102 ? -13.508 0.748 -7.145 1 93 102 THR B C 1
ATOM 6013 O O . THR B 1 102 ? -13.422 0.436 -5.957 1 93 102 THR B O 1
ATOM 6016 N N . ALA B 1 103 ? -14.555 1.417 -7.703 1 89.06 103 ALA B N 1
ATOM 6017 C CA . ALA B 1 103 ? -15.758 1.635 -6.914 1 89.06 103 ALA B CA 1
ATOM 6018 C C . ALA B 1 103 ? -16.453 0.312 -6.59 1 89.06 103 ALA B C 1
ATOM 6020 O O . ALA B 1 103 ? -16.234 -0.693 -7.27 1 89.06 103 ALA B O 1
ATOM 6021 N N . ARG B 1 104 ? -17.297 0.333 -5.625 1 88.88 104 ARG B N 1
ATOM 6022 C CA . ARG B 1 104 ? -18 -0.882 -5.234 1 88.88 104 ARG B CA 1
ATOM 6023 C C . ARG B 1 104 ? -19.172 -1.16 -6.176 1 88.88 104 ARG B C 1
ATOM 6025 O O . ARG B 1 104 ? -19.875 -0.239 -6.574 1 88.88 104 ARG B O 1
ATOM 6032 N N . GLY B 1 105 ? -19.203 -2.438 -6.523 1 88.75 105 GLY B N 1
ATOM 6033 C CA . GLY B 1 105 ? -20.266 -2.852 -7.43 1 88.75 105 GLY B CA 1
ATOM 6034 C C . GLY B 1 105 ? -19.797 -3.822 -8.492 1 88.75 105 GLY B C 1
ATOM 6035 O O . GLY B 1 105 ? -18.641 -3.758 -8.938 1 88.75 105 GLY B O 1
ATOM 6036 N N . GLU B 1 106 ? -20.688 -4.555 -8.906 1 90.56 106 GLU B N 1
ATOM 6037 C CA . GLU B 1 106 ? -20.359 -5.617 -9.852 1 90.56 106 GLU B CA 1
ATOM 6038 C C . GLU B 1 106 ? -20.031 -5.043 -11.227 1 90.56 106 GLU B C 1
ATOM 6040 O O . GLU B 1 106 ? -19.156 -5.566 -11.938 1 90.56 106 GLU B O 1
ATOM 6045 N N . GLN B 1 107 ? -20.656 -3.988 -11.578 1 91.88 107 GLN B N 1
ATOM 6046 C CA . GLN B 1 107 ? -20.438 -3.377 -12.891 1 91.88 107 GLN B CA 1
ATOM 6047 C C . GLN B 1 107 ? -19.062 -2.723 -12.969 1 91.88 107 GLN B C 1
ATOM 6049 O O . GLN B 1 107 ? -18.406 -2.787 -14 1 91.88 107 GLN B O 1
ATOM 6054 N N . TYR B 1 108 ? -18.719 -2.164 -11.891 1 92.56 108 TYR B N 1
ATOM 6055 C CA . TYR B 1 108 ? -17.406 -1.521 -11.859 1 92.56 108 TYR B CA 1
ATOM 6056 C C . TYR B 1 108 ? -16.281 -2.559 -11.812 1 92.56 108 TYR B C 1
ATOM 6058 O O . TYR B 1 108 ? -15.227 -2.369 -12.422 1 92.56 108 TYR B O 1
ATOM 6066 N N . ALA B 1 109 ? -16.547 -3.592 -11.086 1 94.25 109 ALA B N 1
ATOM 6067 C CA . ALA B 1 109 ? -15.578 -4.68 -11.047 1 94.25 109 ALA B CA 1
ATOM 6068 C C . ALA B 1 109 ? -15.359 -5.266 -12.438 1 94.25 109 ALA B C 1
ATOM 6070 O O . ALA B 1 109 ? -14.227 -5.609 -12.797 1 94.25 109 ALA B O 1
ATOM 6071 N N . HIS B 1 110 ? -16.422 -5.391 -13.188 1 94.75 110 HIS B N 1
ATOM 6072 C CA . HIS B 1 110 ? -16.328 -5.898 -14.547 1 94.75 110 HIS B CA 1
ATOM 6073 C C . HIS B 1 110 ? -15.469 -4.984 -15.414 1 94.75 110 HIS B C 1
ATOM 6075 O O . HIS B 1 110 ? -14.60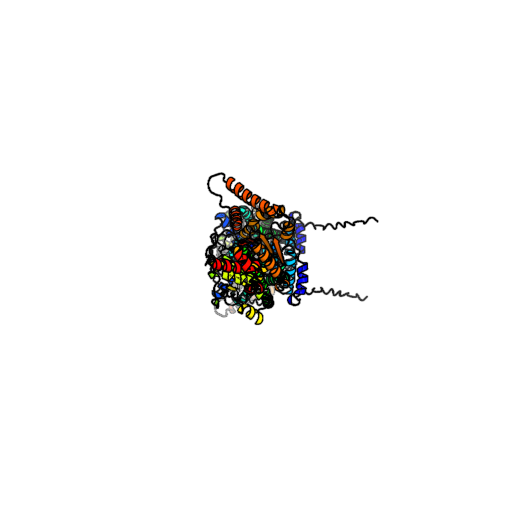2 -5.457 -16.156 1 94.75 110 HIS B O 1
ATOM 6081 N N . GLN B 1 111 ? -15.703 -3.727 -15.312 1 94.56 111 GLN B N 1
ATOM 6082 C CA . GLN B 1 111 ? -14.953 -2.766 -16.109 1 94.56 111 GLN B CA 1
ATOM 6083 C C . GLN B 1 111 ? -13.461 -2.836 -15.797 1 94.56 111 GLN B C 1
ATOM 6085 O O . GLN B 1 111 ? -12.625 -2.842 -16.703 1 94.56 111 GLN B O 1
ATOM 6090 N N . THR B 1 112 ? -13.188 -2.834 -14.547 1 96.19 112 THR B N 1
ATOM 6091 C CA . THR B 1 112 ? -11.797 -2.914 -14.125 1 96.19 112 THR B CA 1
ATOM 6092 C C . THR B 1 112 ? -11.172 -4.234 -14.562 1 96.19 112 THR B C 1
ATOM 6094 O O . THR B 1 112 ? -10.008 -4.273 -14.977 1 96.19 112 THR B O 1
ATOM 6097 N N . THR B 1 113 ? -11.969 -5.277 -14.469 1 96.81 113 THR B N 1
ATOM 6098 C CA . THR B 1 113 ? -11.477 -6.586 -14.891 1 96.81 113 THR B CA 1
ATOM 6099 C C . THR B 1 113 ? -11.109 -6.57 -16.375 1 96.81 113 THR B C 1
ATOM 6101 O O . THR B 1 113 ? -10.047 -7.078 -16.75 1 96.81 113 THR B O 1
ATOM 6104 N N . MET B 1 114 ? -11.93 -6.02 -17.172 1 95.12 114 MET B N 1
ATOM 6105 C CA . MET B 1 114 ? -11.68 -5.957 -18.609 1 95.12 114 MET B CA 1
ATOM 6106 C C . MET B 1 114 ? -10.438 -5.121 -18.906 1 95.12 114 MET B C 1
ATOM 6108 O O . MET B 1 114 ? -9.664 -5.445 -19.812 1 95.12 114 MET B O 1
ATOM 6112 N N . LEU B 1 115 ? -10.266 -4.082 -18.172 1 94.62 115 LEU B N 1
ATOM 6113 C CA . LEU B 1 115 ? -9.086 -3.242 -18.344 1 94.62 115 LEU B CA 1
ATOM 6114 C C . LEU B 1 115 ? -7.816 -4.012 -17.984 1 94.62 115 LEU B C 1
ATOM 6116 O O . LEU B 1 115 ? -6.789 -3.875 -18.656 1 94.62 115 LEU B O 1
ATOM 6120 N N . ILE B 1 116 ? -7.895 -4.766 -16.906 1 96.19 116 ILE B N 1
ATOM 6121 C CA . ILE B 1 116 ? -6.754 -5.566 -16.484 1 96.19 116 ILE B CA 1
ATOM 6122 C C . ILE B 1 116 ? -6.418 -6.605 -17.547 1 96.19 116 ILE B C 1
ATOM 6124 O O . ILE B 1 116 ? -5.25 -6.816 -17.875 1 96.19 116 ILE B O 1
ATOM 6128 N N . LEU B 1 117 ? -7.457 -7.238 -18.078 1 94.38 117 LEU B N 1
ATOM 6129 C CA . LEU B 1 117 ? -7.246 -8.242 -19.109 1 94.38 117 LEU B CA 1
ATOM 6130 C C . LEU B 1 117 ? -6.617 -7.613 -20.359 1 94.38 117 LEU B C 1
ATOM 6132 O O . LEU B 1 117 ? -5.781 -8.242 -21.016 1 94.38 117 LEU B O 1
ATOM 6136 N N . GLU B 1 118 ? -6.945 -6.383 -20.609 1 91.75 118 GLU B N 1
ATOM 6137 C CA . GLU B 1 118 ? -6.359 -5.676 -21.75 1 91.75 118 GLU B CA 1
ATOM 6138 C C . GLU B 1 118 ? -4.895 -5.336 -21.5 1 91.75 118 GLU B C 1
ATOM 6140 O O . GLU B 1 118 ? -4.078 -5.34 -22.422 1 91.75 118 GLU B O 1
ATOM 6145 N N . GLN B 1 119 ? -4.594 -4.973 -20.328 1 91.12 119 GLN B N 1
ATOM 6146 C CA . GLN B 1 119 ? -3.225 -4.637 -19.953 1 91.12 119 GLN B CA 1
ATOM 6147 C C . GLN B 1 119 ? -2.328 -5.871 -19.984 1 91.12 119 GLN B C 1
ATOM 6149 O O . GLN B 1 119 ? -1.128 -5.766 -20.25 1 91.12 119 GLN B O 1
ATOM 6154 N N . LEU B 1 120 ? -2.986 -6.969 -19.672 1 90.75 120 LEU B N 1
ATOM 6155 C CA . LEU B 1 120 ? -2.232 -8.219 -19.641 1 90.75 120 LEU B CA 1
ATOM 6156 C C . LEU B 1 120 ? -2.471 -9.039 -20.906 1 90.75 120 LEU B C 1
ATOM 6158 O O . LEU B 1 120 ? -2.521 -10.266 -20.859 1 90.75 120 LEU B O 1
ATOM 6162 N N . ARG B 1 121 ? -2.629 -8.398 -21.984 1 88.69 121 ARG B N 1
ATOM 6163 C CA . ARG B 1 121 ? -3.016 -9.055 -23.219 1 88.69 121 ARG B CA 1
ATOM 6164 C C . ARG B 1 121 ? -1.925 -10 -23.703 1 88.69 121 ARG B C 1
ATOM 6166 O O . ARG B 1 121 ? -2.215 -11.008 -24.359 1 88.69 121 ARG B O 1
ATOM 6173 N N . ASP B 1 122 ? -0.672 -9.75 -23.297 1 86.06 122 ASP B N 1
ATOM 6174 C CA . ASP B 1 122 ? 0.453 -10.523 -23.812 1 86.06 122 ASP B CA 1
ATOM 6175 C C . ASP B 1 122 ? 0.808 -11.672 -22.875 1 86.06 122 ASP B C 1
ATOM 6177 O O . ASP B 1 122 ? 1.797 -12.375 -23.094 1 86.06 122 ASP B O 1
ATOM 6181 N N . TYR B 1 123 ? 0.04 -11.898 -21.875 1 86.94 123 TYR B N 1
ATOM 6182 C CA . TYR B 1 123 ? 0.298 -12.969 -20.922 1 86.94 123 TYR B CA 1
ATOM 6183 C C . TYR B 1 123 ? -0.686 -14.117 -21.094 1 86.94 123 TYR B C 1
ATOM 6185 O O . TYR B 1 123 ? -1.778 -13.93 -21.641 1 86.94 123 TYR B O 1
ATOM 6193 N N . SER B 1 124 ? -0.222 -15.328 -20.734 1 85.56 124 SER B N 1
ATOM 6194 C CA . SER B 1 124 ? -1.12 -16.484 -20.75 1 85.56 124 SER B CA 1
ATOM 6195 C C . SER B 1 124 ? -2.221 -16.328 -19.703 1 85.56 124 SER B C 1
ATOM 6197 O O . SER B 1 124 ? -2.107 -15.508 -18.781 1 85.56 124 SER B O 1
ATOM 6199 N N . TRP B 1 125 ? -3.27 -17.062 -19.812 1 87.06 125 TRP B N 1
ATOM 6200 C CA . TRP B 1 125 ? -4.422 -16.938 -18.922 1 87.06 125 TRP B CA 1
ATOM 6201 C C . TRP B 1 125 ? -4.039 -17.281 -17.484 1 87.06 125 TRP B C 1
ATOM 6203 O O . TRP B 1 125 ? -4.562 -16.688 -16.547 1 87.06 125 TRP B O 1
ATOM 6213 N N . ASP B 1 126 ? -3.197 -18.312 -17.344 1 87.88 126 ASP B N 1
ATOM 6214 C CA . ASP B 1 126 ? -2.74 -18.641 -15.992 1 87.88 126 ASP B CA 1
ATOM 6215 C C . ASP B 1 126 ? -1.913 -17.5 -15.406 1 87.88 126 ASP B C 1
ATOM 6217 O O . ASP B 1 126 ? -2.053 -17.172 -14.227 1 87.88 126 ASP B O 1
ATOM 6221 N N . ALA B 1 127 ? -1.079 -16.922 -16.297 1 90.38 127 ALA B N 1
ATOM 6222 C CA . ALA B 1 127 ? -0.264 -15.797 -15.844 1 90.38 127 ALA B CA 1
ATOM 6223 C C . ALA B 1 127 ? -1.138 -14.609 -15.445 1 90.38 127 ALA B C 1
ATOM 6225 O O . ALA B 1 127 ? -0.84 -13.914 -14.469 1 90.38 127 ALA B O 1
ATOM 6226 N N . LYS B 1 128 ? -2.227 -14.359 -16.188 1 92.62 128 LYS B N 1
ATOM 6227 C CA . LYS B 1 128 ? -3.146 -13.273 -15.875 1 92.62 128 LYS B CA 1
ATOM 6228 C C . LYS B 1 128 ? -3.77 -13.461 -14.5 1 92.62 128 LYS B C 1
ATOM 6230 O O . LYS B 1 128 ? -3.852 -12.516 -13.711 1 92.62 128 LYS B O 1
ATOM 6235 N N . ALA B 1 129 ? -4.176 -14.641 -14.234 1 94.19 129 ALA B N 1
ATOM 6236 C CA . ALA B 1 129 ? -4.801 -14.945 -12.945 1 94.19 129 ALA B CA 1
ATOM 6237 C C . ALA B 1 129 ? -3.803 -14.805 -11.805 1 94.19 129 ALA B C 1
ATOM 6239 O O . ALA B 1 129 ? -4.133 -14.258 -10.742 1 94.19 129 ALA B O 1
ATOM 6240 N N . VAL B 1 130 ? -2.596 -15.258 -12.055 1 94.62 130 VAL B N 1
ATOM 6241 C CA . VAL B 1 130 ? -1.58 -15.227 -11.008 1 94.62 130 VAL B CA 1
ATOM 6242 C C . VAL B 1 130 ? -1.144 -13.789 -10.75 1 94.62 130 VAL B C 1
ATOM 6244 O O . VAL B 1 130 ? -0.914 -13.398 -9.609 1 94.62 130 VAL B O 1
ATOM 6247 N N . ILE B 1 131 ? -0.992 -13.016 -11.812 1 94.75 131 ILE B N 1
ATOM 6248 C CA . ILE B 1 131 ? -0.609 -11.617 -11.656 1 94.75 131 ILE B CA 1
ATOM 6249 C C . ILE B 1 131 ? -1.688 -10.867 -10.883 1 94.75 131 ILE B C 1
ATOM 6251 O O . ILE B 1 131 ? -1.38 -10.07 -9.992 1 94.75 131 ILE B O 1
ATOM 6255 N N . ALA B 1 132 ? -2.938 -11.133 -11.203 1 97.19 132 ALA B N 1
ATOM 6256 C CA . ALA B 1 132 ? -4.039 -10.516 -10.477 1 97.19 132 ALA B CA 1
ATOM 6257 C C . ALA B 1 132 ? -4.039 -10.945 -9.008 1 97.19 132 ALA B C 1
ATOM 6259 O O . ALA B 1 132 ? -4.324 -10.141 -8.117 1 97.19 132 ALA B O 1
ATOM 6260 N N . LEU B 1 133 ? -3.74 -12.18 -8.797 1 97.5 133 LEU B N 1
ATOM 6261 C CA . LEU B 1 133 ? -3.652 -12.688 -7.434 1 97.5 133 LEU B CA 1
ATOM 6262 C C . LEU B 1 133 ? -2.537 -11.992 -6.664 1 97.5 133 LEU B C 1
ATOM 6264 O O . LEU B 1 133 ? -2.705 -11.648 -5.492 1 97.5 133 LEU B O 1
ATOM 6268 N N . ALA B 1 134 ? -1.419 -11.906 -7.34 1 96 134 ALA B N 1
ATOM 6269 C CA . ALA B 1 134 ? -0.285 -11.234 -6.711 1 96 134 ALA B CA 1
ATOM 6270 C C . ALA B 1 134 ? -0.626 -9.781 -6.379 1 96 134 ALA B C 1
ATOM 6272 O O . ALA B 1 134 ? -0.238 -9.273 -5.324 1 96 134 ALA B O 1
ATOM 6273 N N . ALA B 1 135 ? -1.315 -9.125 -7.281 1 96.81 135 ALA B N 1
ATOM 6274 C CA . ALA B 1 135 ? -1.749 -7.754 -7.043 1 96.81 135 ALA B CA 1
ATOM 6275 C C . ALA B 1 135 ? -2.689 -7.676 -5.844 1 96.81 135 ALA B C 1
ATOM 6277 O O . ALA B 1 135 ? -2.592 -6.754 -5.031 1 96.81 135 ALA B O 1
ATOM 6278 N N . PHE B 1 136 ? -3.596 -8.578 -5.781 1 97.81 136 PHE B N 1
ATOM 6279 C CA . PHE B 1 136 ? -4.492 -8.664 -4.637 1 97.81 136 PHE B CA 1
ATOM 6280 C C . PHE B 1 136 ? -3.711 -8.922 -3.354 1 97.81 136 PHE B C 1
ATOM 6282 O O . PHE B 1 136 ? -4.016 -8.336 -2.311 1 97.81 136 PHE B O 1
ATOM 6289 N N . ALA B 1 137 ? -2.75 -9.797 -3.447 1 97.12 137 ALA B N 1
ATOM 6290 C CA . ALA B 1 137 ? -1.951 -10.172 -2.283 1 97.12 137 ALA B CA 1
ATOM 6291 C C . ALA B 1 137 ? -1.236 -8.961 -1.691 1 97.12 137 ALA B C 1
ATOM 6293 O O . ALA B 1 137 ? -1.055 -8.875 -0.475 1 97.12 137 ALA B O 1
ATOM 6294 N N . LEU B 1 138 ? -0.854 -8.039 -2.48 1 94.88 138 LEU B N 1
ATOM 6295 C CA . LEU B 1 138 ? -0.174 -6.84 -2.006 1 94.88 138 LEU B CA 1
ATOM 6296 C C . LEU B 1 138 ? -1.062 -6.059 -1.045 1 94.88 138 LEU B C 1
ATOM 6298 O O . LEU B 1 138 ? -0.628 -5.695 0.051 1 94.88 138 LEU B O 1
ATOM 6302 N N . GLU B 1 139 ? -2.262 -5.844 -1.459 1 95.12 139 GLU B N 1
ATOM 6303 C CA . GLU B 1 139 ? -3.186 -5.051 -0.655 1 95.12 139 GLU B CA 1
ATOM 6304 C C . GLU B 1 139 ? -3.719 -5.852 0.527 1 95.12 139 GLU B C 1
ATOM 6306 O O . GLU B 1 139 ? -3.871 -5.32 1.628 1 95.12 139 GLU B O 1
ATOM 6311 N N . TYR B 1 140 ? -4.051 -7.082 0.284 1 96.19 140 TYR B N 1
ATOM 6312 C CA . TYR B 1 140 ? -4.551 -7.969 1.325 1 96.19 140 TYR B CA 1
ATOM 6313 C C . TYR B 1 140 ? -3.51 -8.172 2.418 1 96.19 140 TYR B C 1
ATOM 6315 O O . TYR B 1 140 ? -3.834 -8.133 3.607 1 96.19 140 TYR B O 1
ATOM 6323 N N . GLY B 1 141 ? -2.289 -8.391 1.995 1 93.81 141 GLY B N 1
ATOM 6324 C CA . GLY B 1 141 ? -1.199 -8.555 2.943 1 93.81 141 GLY B CA 1
ATOM 6325 C C . GLY B 1 141 ? -0.943 -7.316 3.781 1 93.81 141 GLY B C 1
ATOM 6326 O O . GLY B 1 141 ? -0.695 -7.418 4.984 1 93.81 141 GLY B O 1
ATOM 6327 N N . LYS B 1 142 ? -0.955 -6.215 3.158 1 92.19 142 LYS B N 1
ATOM 6328 C CA . LYS B 1 142 ? -0.764 -4.957 3.873 1 92.19 142 LYS B CA 1
ATOM 6329 C C . LYS B 1 142 ? -1.828 -4.766 4.949 1 92.19 142 LYS B C 1
ATOM 6331 O O . LYS B 1 142 ? -1.533 -4.281 6.043 1 92.19 142 LYS B O 1
ATOM 6336 N N . PHE B 1 143 ? -3.068 -5.035 4.625 1 92.25 143 PHE B N 1
ATOM 6337 C CA . PHE B 1 143 ? -4.18 -4.902 5.562 1 92.25 143 PHE B CA 1
ATOM 6338 C C . PHE B 1 143 ? -3.941 -5.754 6.805 1 92.25 143 PHE B C 1
ATOM 6340 O O . PHE B 1 143 ? -4.066 -5.266 7.93 1 92.25 143 PHE B O 1
ATOM 6347 N N . TRP B 1 144 ? -3.543 -6.93 6.578 1 90.56 144 TRP B N 1
ATOM 6348 C CA . TRP B 1 144 ? -3.428 -7.852 7.703 1 90.56 144 TRP B CA 1
ATOM 6349 C C . TRP B 1 144 ? -2.113 -7.645 8.445 1 90.56 144 TRP B C 1
ATOM 6351 O O . TRP B 1 144 ? -1.963 -8.078 9.594 1 90.56 144 TRP B O 1
ATOM 6361 N N . GLN B 1 145 ? -1.155 -7.051 7.797 1 88.19 145 GLN B N 1
ATOM 6362 C CA . GLN B 1 145 ? 0.071 -6.676 8.492 1 88.19 145 GLN B CA 1
ATOM 6363 C C . GLN B 1 145 ? -0.201 -5.613 9.555 1 88.19 145 GLN B C 1
ATOM 6365 O O . GLN B 1 145 ? 0.459 -5.582 10.594 1 88.19 145 GLN B O 1
ATOM 6370 N N . LEU B 1 146 ? -1.171 -4.793 9.305 1 87.25 146 LEU B N 1
ATOM 6371 C CA . LEU B 1 146 ? -1.478 -3.674 10.188 1 87.25 146 LEU B CA 1
ATOM 6372 C C . LEU B 1 146 ? -2.566 -4.051 11.188 1 87.25 146 LEU B C 1
ATOM 6374 O O . LEU B 1 146 ? -2.773 -3.348 12.18 1 87.25 146 LEU B O 1
ATOM 6378 N N . ALA B 1 147 ? -3.205 -5.109 11.102 1 81.81 147 ALA B N 1
ATOM 6379 C CA . ALA B 1 147 ? -4.398 -5.469 11.859 1 81.81 147 ALA B CA 1
ATOM 6380 C C . ALA B 1 147 ? -4.043 -5.859 13.289 1 81.81 147 ALA B C 1
ATOM 6382 O O . ALA B 1 147 ? -4.746 -5.492 14.234 1 81.81 147 ALA B O 1
ATOM 6383 N N . PRO B 1 148 ? -2.906 -6.531 13.5 1 73.88 148 PRO B N 1
ATOM 6384 C CA . PRO B 1 148 ? -2.65 -6.973 14.875 1 73.88 148 PRO B CA 1
ATOM 6385 C C . PRO B 1 148 ? -2.348 -5.812 15.82 1 73.88 148 PRO B C 1
ATOM 6387 O O . PRO B 1 148 ? -1.778 -4.801 15.406 1 73.88 148 PRO B O 1
ATOM 6390 N N . ILE B 1 149 ? -2.723 -5.93 17.047 1 67.19 149 ILE B N 1
ATOM 6391 C CA . ILE B 1 149 ? -2.629 -4.863 18.047 1 67.19 149 ILE B CA 1
ATOM 6392 C C . ILE B 1 149 ? -1.19 -4.742 18.531 1 67.19 149 ILE B C 1
ATOM 6394 O O . ILE B 1 149 ? -0.726 -3.646 18.859 1 67.19 149 ILE B O 1
ATOM 6398 N N . HIS B 1 150 ? -0.366 -5.727 18.5 1 74.06 150 HIS B N 1
ATOM 6399 C CA . HIS B 1 150 ? 1.031 -5.457 18.812 1 74.06 150 HIS B CA 1
ATOM 6400 C C . HIS B 1 150 ? 1.771 -4.875 17.625 1 74.06 150 HIS B C 1
ATOM 6402 O O . HIS B 1 150 ? 2.09 -5.598 16.672 1 74.06 150 HIS B O 1
ATOM 6408 N N . ARG B 1 151 ? 1.703 -3.453 17.828 1 76.06 151 ARG B N 1
ATOM 6409 C CA . ARG B 1 151 ? 2.279 -2.725 16.703 1 76.06 151 ARG B CA 1
ATOM 6410 C C . ARG B 1 151 ? 3.471 -1.882 17.156 1 76.06 151 ARG B C 1
ATOM 6412 O O . ARG B 1 151 ? 3.559 -1.493 18.312 1 76.06 151 ARG B O 1
ATOM 6419 N N . ASP B 1 152 ? 4.332 -1.726 16.312 1 80.69 152 ASP B N 1
ATOM 6420 C CA . ASP B 1 152 ? 5.383 -0.739 16.547 1 80.69 152 ASP B CA 1
ATOM 6421 C C . ASP B 1 152 ? 4.883 0.674 16.25 1 80.69 152 ASP B C 1
ATOM 6423 O O . ASP B 1 152 ? 3.746 0.857 15.812 1 80.69 152 ASP B O 1
ATOM 6427 N N . LYS B 1 153 ? 5.648 1.644 16.547 1 83.44 153 LYS B N 1
ATOM 6428 C CA . LYS B 1 153 ? 5.25 3.041 16.391 1 83.44 153 LYS B CA 1
ATOM 6429 C C . LYS B 1 153 ? 4.812 3.334 14.953 1 83.44 153 LYS B C 1
ATOM 6431 O O . LYS B 1 153 ? 3.795 3.992 14.734 1 83.44 153 LYS B O 1
ATOM 6436 N N . LEU B 1 154 ? 5.602 2.846 14.07 1 88.44 154 LEU B N 1
ATOM 6437 C CA . LEU B 1 154 ? 5.266 3.07 12.672 1 88.44 154 LEU B CA 1
ATOM 6438 C C . LEU B 1 154 ? 3.994 2.32 12.289 1 88.44 154 LEU B C 1
ATOM 6440 O O . LEU B 1 154 ? 3.143 2.854 11.578 1 88.44 154 LEU B O 1
ATOM 6444 N N . GLY B 1 155 ? 3.893 1.075 12.789 1 87.5 155 GLY B N 1
ATOM 6445 C CA . GLY B 1 155 ? 2.697 0.292 12.516 1 87.5 155 GLY B CA 1
ATOM 6446 C C . GLY B 1 155 ? 1.433 0.925 13.07 1 87.5 155 GLY B C 1
ATOM 6447 O O . GLY B 1 155 ? 0.379 0.876 12.43 1 87.5 155 GLY B O 1
ATOM 6448 N N . LYS B 1 156 ? 1.518 1.534 14.164 1 87.19 156 LYS B N 1
ATOM 6449 C CA . LYS B 1 156 ? 0.366 2.189 14.773 1 87.19 156 LYS B CA 1
ATOM 6450 C C . LYS B 1 156 ? -0.072 3.404 13.961 1 87.19 156 LYS B C 1
ATOM 6452 O O . LYS B 1 156 ? -1.262 3.576 13.688 1 87.19 156 LYS B O 1
ATOM 6457 N N . SER B 1 157 ? 0.892 4.23 13.648 1 88.25 157 SER B N 1
ATOM 6458 C CA . SER B 1 157 ? 0.58 5.426 12.875 1 88.25 157 SER B CA 1
ATOM 6459 C C . SER B 1 157 ? 0.009 5.066 11.508 1 88.25 157 SER B C 1
ATOM 6461 O O . SER B 1 157 ? -0.888 5.746 11.008 1 88.25 157 SER B O 1
ATOM 6463 N N . LEU B 1 158 ? 0.523 4.023 10.938 1 90.62 158 LEU B N 1
ATOM 6464 C CA . LEU B 1 158 ? 0.028 3.572 9.641 1 90.62 158 LEU B CA 1
ATOM 6465 C C . LEU B 1 158 ? -1.393 3.033 9.758 1 90.62 158 LEU B C 1
ATOM 6467 O O . LEU B 1 158 ? -2.215 3.234 8.867 1 90.62 158 LEU B O 1
ATOM 6471 N N . ALA B 1 159 ? -1.635 2.291 10.812 1 88.44 159 ALA B N 1
ATOM 6472 C CA . ALA B 1 159 ? -2.979 1.766 11.039 1 88.44 159 ALA B CA 1
ATOM 6473 C C . ALA B 1 159 ? -3.99 2.896 11.203 1 88.44 159 ALA B C 1
ATOM 6475 O O . ALA B 1 159 ? -5.113 2.809 10.695 1 88.44 159 ALA B O 1
ATOM 6476 N N . GLU B 1 160 ? -3.592 3.955 11.844 1 86.94 160 GLU B N 1
ATOM 6477 C CA . GLU B 1 160 ? -4.453 5.121 12.023 1 86.94 160 GLU B CA 1
ATOM 6478 C C . GLU B 1 160 ? -4.723 5.82 10.695 1 86.94 160 GLU B C 1
ATOM 6480 O O . GLU B 1 160 ? -5.855 6.219 10.414 1 86.94 160 GLU B O 1
ATOM 6485 N N . LEU B 1 161 ? -3.67 5.949 9.969 1 88.5 161 LEU B N 1
ATOM 6486 C CA . LEU B 1 161 ? -3.791 6.637 8.68 1 88.5 161 LEU B CA 1
ATOM 6487 C C . LEU B 1 161 ? -4.676 5.848 7.727 1 88.5 161 LEU B C 1
ATOM 6489 O O . LEU B 1 161 ? -5.355 6.43 6.879 1 88.5 161 LEU B O 1
ATOM 6493 N N . ASN B 1 162 ? -4.668 4.453 7.848 1 87.19 162 ASN B N 1
ATOM 6494 C CA . ASN B 1 162 ? -5.492 3.598 7 1 87.19 162 ASN B CA 1
ATOM 6495 C C . ASN B 1 162 ? -6.895 3.424 7.578 1 87.19 162 ASN B C 1
ATOM 6497 O O . ASN B 1 162 ? -7.734 2.74 6.988 1 87.19 162 ASN B O 1
ATOM 6501 N N . GLY B 1 163 ? -7.176 3.938 8.711 1 80.25 163 GLY B N 1
ATOM 6502 C CA . GLY B 1 163 ? -8.508 3.922 9.305 1 80.25 163 GLY B CA 1
ATOM 6503 C C . GLY B 1 163 ? -8.883 2.574 9.891 1 80.25 163 GLY B C 1
ATOM 6504 O O . GLY B 1 163 ? -10.031 2.137 9.773 1 80.25 163 GLY B O 1
ATOM 6505 N N . LEU B 1 164 ? -7.945 1.829 10.422 1 79.75 164 LEU B N 1
ATOM 6506 C CA . LEU B 1 164 ? -8.203 0.503 10.977 1 79.75 164 LEU B CA 1
ATOM 6507 C C . LEU B 1 164 ? -8.664 0.598 12.43 1 79.75 164 LEU B C 1
ATOM 6509 O O . LEU B 1 164 ? -7.98 0.101 13.328 1 79.75 164 LEU B O 1
ATOM 6513 N N . HIS B 1 165 ? -9.836 1.104 12.727 1 74.06 165 HIS B N 1
ATOM 6514 C CA . HIS B 1 165 ? -10.242 1.314 14.109 1 74.06 165 HIS B CA 1
ATOM 6515 C C . HIS B 1 165 ? -11.281 0.281 14.539 1 74.06 165 HIS B C 1
ATOM 6517 O O . HIS B 1 165 ? -11.406 -0.015 15.727 1 74.06 165 HIS B O 1
ATOM 6523 N N . SER B 1 166 ? -11.969 -0.319 13.719 1 76.44 166 SER B N 1
ATOM 6524 C CA . SER B 1 166 ? -13.117 -1.128 14.117 1 76.44 166 SER B CA 1
ATOM 6525 C C . SER B 1 166 ? -13.008 -2.547 13.562 1 76.44 166 SER B C 1
ATOM 6527 O O . SER B 1 166 ? -14.008 -3.125 13.125 1 76.44 166 SER B O 1
ATOM 6529 N N . LEU B 1 167 ? -11.867 -3.123 13.641 1 77.75 167 LEU B N 1
ATOM 6530 C CA . LEU B 1 167 ? -11.68 -4.449 13.062 1 77.75 167 LEU B CA 1
ATOM 6531 C C . LEU B 1 167 ? -12.414 -5.508 13.875 1 77.75 167 LEU B C 1
ATOM 6533 O O . LEU B 1 167 ? -12.992 -6.438 13.312 1 77.75 167 LEU B O 1
ATOM 6537 N N . MET B 1 168 ? -12.516 -5.297 15.164 1 76.69 168 MET B N 1
ATOM 6538 C CA . MET B 1 168 ? -13.086 -6.293 16.062 1 76.69 168 MET B CA 1
ATOM 6539 C C . MET B 1 168 ? -14.602 -6.352 15.914 1 76.69 168 MET B C 1
ATOM 6541 O O . MET B 1 168 ? -15.211 -7.41 16.109 1 76.69 168 MET B O 1
ATOM 6545 N N . GLU B 1 169 ? -15.156 -5.324 15.477 1 79.81 169 GLU B N 1
ATOM 6546 C CA . GLU B 1 169 ? -16.609 -5.273 15.312 1 79.81 169 GLU B CA 1
ATOM 6547 C C . GLU B 1 169 ? -17.031 -6 14.039 1 79.81 169 GLU B C 1
ATOM 6549 O O . GLU B 1 169 ? -18.188 -6.434 13.93 1 79.81 169 GLU B O 1
ATOM 6554 N N . ASN B 1 170 ? -16.109 -6.219 13.156 1 83.69 170 ASN B N 1
ATOM 6555 C CA . ASN B 1 170 ? -16.453 -6.789 11.859 1 83.69 170 ASN B CA 1
ATOM 6556 C C . ASN B 1 170 ? -15.906 -8.203 11.703 1 83.69 170 ASN B C 1
ATOM 6558 O O . ASN B 1 170 ? -15.703 -8.68 10.586 1 83.69 170 ASN B O 1
ATOM 6562 N N . LEU B 1 171 ? -15.797 -8.93 12.781 1 82.25 171 LEU B N 1
ATOM 6563 C CA . LEU B 1 171 ? -15.109 -10.211 12.758 1 82.25 171 LEU B CA 1
ATOM 6564 C C . LEU B 1 171 ? -15.859 -11.219 11.898 1 82.25 171 LEU B C 1
ATOM 6566 O O . LEU B 1 171 ? -15.242 -12.023 11.195 1 82.25 171 LEU B O 1
ATOM 6570 N N . GLN B 1 172 ? -17.141 -11.25 11.961 1 82.56 172 GLN B N 1
ATOM 6571 C CA . GLN B 1 172 ? -17.906 -12.211 11.18 1 82.56 172 GLN B CA 1
ATOM 6572 C C . GLN B 1 172 ? -17.797 -11.914 9.688 1 82.56 172 GLN B C 1
ATOM 6574 O O . GLN B 1 172 ? -17.641 -12.836 8.883 1 82.56 172 GLN B O 1
ATOM 6579 N N . GLN B 1 173 ? -17.906 -10.711 9.359 1 84.94 173 GLN B N 1
ATOM 6580 C CA . GLN B 1 173 ? -17.781 -10.328 7.957 1 84.94 173 GLN B CA 1
ATOM 6581 C C . GLN B 1 173 ? -16.391 -10.609 7.422 1 84.94 173 GLN B C 1
ATOM 6583 O O . GLN B 1 173 ? -16.219 -10.984 6.258 1 84.94 173 GLN B O 1
ATOM 6588 N N . LEU B 1 174 ? -15.5 -10.453 8.289 1 85.88 174 LEU B N 1
ATOM 6589 C CA . LEU B 1 174 ? -14.117 -10.742 7.922 1 85.88 174 LEU B CA 1
ATOM 6590 C C . LEU B 1 174 ? -13.922 -12.227 7.66 1 85.88 174 LEU B C 1
ATOM 6592 O O . LEU B 1 174 ? -13.164 -12.609 6.766 1 85.88 174 LEU B O 1
ATOM 6596 N N . ALA B 1 175 ? -14.617 -12.984 8.391 1 87.44 175 ALA B N 1
ATOM 6597 C CA . ALA B 1 175 ? -14.531 -14.43 8.188 1 87.44 175 ALA B CA 1
ATOM 6598 C C . ALA B 1 175 ? -15.109 -14.828 6.832 1 87.44 175 ALA B C 1
ATOM 6600 O O . ALA B 1 175 ? -14.555 -15.688 6.141 1 87.44 175 ALA B O 1
ATOM 6601 N N . ASN B 1 176 ? -16.234 -14.273 6.477 1 88.38 176 ASN B N 1
ATOM 6602 C CA . ASN B 1 176 ? -16.844 -14.531 5.176 1 88.38 176 ASN B CA 1
ATOM 6603 C C . ASN B 1 176 ? -15.93 -14.094 4.035 1 88.38 176 ASN B C 1
ATOM 6605 O O . ASN B 1 176 ? -15.82 -14.781 3.02 1 88.38 176 ASN B O 1
ATOM 6609 N N . PHE B 1 177 ? -15.367 -12.992 4.266 1 92.44 177 PHE B N 1
ATOM 6610 C CA . PHE B 1 177 ? -14.422 -12.453 3.291 1 92.44 177 PHE B CA 1
ATOM 6611 C C . PHE B 1 177 ? -13.242 -13.398 3.105 1 92.44 177 PHE B C 1
ATOM 6613 O O . PHE B 1 177 ? -12.852 -13.695 1.976 1 92.44 177 PHE B O 1
ATOM 6620 N N . ASN B 1 178 ? -12.727 -13.898 4.164 1 91.81 178 ASN B N 1
ATOM 6621 C CA . ASN B 1 178 ? -11.562 -14.781 4.121 1 91.81 178 ASN B CA 1
ATOM 6622 C C . ASN B 1 178 ? -11.906 -16.125 3.48 1 91.81 178 ASN B C 1
ATOM 6624 O O . ASN B 1 178 ? -11.062 -16.734 2.818 1 91.81 178 ASN B O 1
ATOM 6628 N N . ASN B 1 179 ? -13.07 -16.547 3.652 1 91.81 179 ASN B N 1
ATOM 6629 C CA . ASN B 1 179 ? -13.508 -17.781 3.002 1 91.81 179 ASN B CA 1
ATOM 6630 C C . ASN B 1 179 ? -13.562 -17.625 1.484 1 91.81 179 ASN B C 1
ATOM 6632 O O . ASN B 1 179 ? -13.234 -18.562 0.749 1 91.81 179 ASN B O 1
ATOM 6636 N N . LEU B 1 180 ? -14.039 -16.484 1.097 1 94.5 180 LEU B N 1
ATOM 6637 C CA . LEU B 1 180 ? -14.055 -16.203 -0.335 1 94.5 180 LEU B CA 1
ATOM 6638 C C . LEU B 1 180 ? -12.641 -16.172 -0.904 1 94.5 180 LEU B C 1
ATOM 6640 O O . LEU B 1 180 ? -12.398 -16.688 -2.002 1 94.5 180 LEU B O 1
ATOM 6644 N N . VAL B 1 181 ? -11.719 -15.617 -0.146 1 95.75 181 VAL B N 1
ATOM 6645 C CA . VAL B 1 181 ? -10.328 -15.531 -0.582 1 95.75 181 VAL B CA 1
ATOM 6646 C C . VAL B 1 181 ? -9.742 -16.938 -0.688 1 95.75 181 VAL B C 1
ATOM 6648 O O . VAL B 1 181 ? -9.008 -17.234 -1.632 1 95.75 181 VAL B O 1
ATOM 6651 N N . LYS B 1 182 ? -10.047 -17.797 0.256 1 93.81 182 LYS B N 1
ATOM 6652 C CA . LYS B 1 182 ? -9.586 -19.172 0.21 1 93.81 182 LYS B CA 1
ATOM 6653 C C . LYS B 1 182 ? -10.078 -19.875 -1.052 1 93.81 182 LYS B C 1
ATOM 6655 O O . LYS B 1 182 ? -9.336 -20.641 -1.68 1 93.81 182 LYS B O 1
ATOM 6660 N N . LYS B 1 183 ? -11.266 -19.609 -1.39 1 93.5 183 LYS B N 1
ATOM 6661 C CA . LYS B 1 183 ? -11.859 -20.219 -2.574 1 93.5 183 LYS B CA 1
ATOM 6662 C C . LYS B 1 183 ? -11.172 -19.75 -3.848 1 93.5 183 LYS B C 1
ATOM 6664 O O . LYS B 1 183 ? -10.93 -20.531 -4.766 1 93.5 183 LYS B O 1
ATOM 6669 N N . VAL B 1 184 ? -10.922 -18.484 -3.906 1 95.44 184 VAL B N 1
ATOM 6670 C CA . VAL B 1 184 ? -10.234 -17.938 -5.07 1 95.44 184 VAL B CA 1
ATOM 6671 C C . VAL B 1 184 ? -8.852 -18.578 -5.203 1 95.44 184 VAL B C 1
ATOM 6673 O O . VAL B 1 184 ? -8.398 -18.859 -6.312 1 95.44 184 VAL B O 1
ATOM 6676 N N . MET B 1 185 ? -8.227 -18.797 -4.094 1 94.75 185 MET B N 1
ATOM 6677 C CA . MET B 1 185 ? -6.914 -19.422 -4.09 1 94.75 185 MET B CA 1
ATOM 6678 C C . MET B 1 185 ? -6.992 -20.844 -4.672 1 94.75 185 MET B C 1
ATOM 6680 O O . MET B 1 185 ? -6.102 -21.266 -5.41 1 94.75 185 MET B O 1
ATOM 6684 N N . GLN B 1 186 ? -8.016 -21.484 -4.352 1 92.75 186 GLN B N 1
ATOM 6685 C CA . GLN B 1 186 ? -8.211 -22.828 -4.887 1 92.75 186 GLN B CA 1
ATOM 6686 C C . GLN B 1 186 ? -8.398 -22.797 -6.398 1 92.75 186 GLN B C 1
ATOM 6688 O O . GLN B 1 186 ? -7.875 -23.656 -7.113 1 92.75 186 GLN B O 1
ATOM 6693 N N . VAL B 1 187 ? -9.102 -21.828 -6.828 1 92.62 187 VAL B N 1
ATOM 6694 C CA . VAL B 1 187 ? -9.352 -21.703 -8.258 1 92.62 187 VAL B CA 1
ATOM 6695 C C . VAL B 1 187 ? -8.047 -21.406 -8.992 1 92.62 187 VAL B C 1
ATOM 6697 O O . VAL B 1 187 ? -7.766 -21.984 -10.047 1 92.62 187 VAL B O 1
ATOM 6700 N N . VAL B 1 188 ? -7.309 -20.5 -8.469 1 94.19 188 VAL B N 1
ATOM 6701 C CA . VAL B 1 188 ? -6.043 -20.125 -9.109 1 94.19 188 VAL B CA 1
ATOM 6702 C C . VAL B 1 188 ? -5.109 -21.344 -9.125 1 94.19 188 VAL B C 1
ATOM 6704 O O . VAL B 1 188 ? -4.383 -21.547 -10.094 1 94.19 188 VAL B O 1
ATOM 6707 N N . LYS B 1 189 ? -5.094 -22.078 -8.047 1 90.88 189 LYS B N 1
ATOM 6708 C CA . LYS B 1 189 ? -4.289 -23.297 -8.008 1 90.88 189 LYS B CA 1
ATOM 6709 C C . LYS B 1 189 ? -4.699 -24.266 -9.117 1 90.88 189 LYS B C 1
ATOM 6711 O O . LYS B 1 189 ? -3.848 -24.859 -9.773 1 90.88 189 LYS B O 1
ATOM 6716 N N . CYS B 1 190 ? -5.984 -24.344 -9.305 1 86.94 190 CYS B N 1
ATOM 6717 C CA . CYS B 1 190 ? -6.504 -25.219 -10.344 1 86.94 190 CYS B CA 1
ATOM 6718 C C . CYS B 1 190 ? -6.035 -24.766 -11.727 1 86.94 190 CYS B C 1
ATOM 6720 O O . CYS B 1 190 ? -5.656 -25.594 -12.562 1 86.94 190 CYS B O 1
ATOM 6722 N N . ILE B 1 191 ? -6.035 -23.5 -11.953 1 87.12 191 ILE B N 1
ATOM 6723 C CA . ILE B 1 191 ? -5.621 -22.938 -13.234 1 87.12 191 ILE B CA 1
ATOM 6724 C C . ILE B 1 191 ? -4.137 -23.203 -13.461 1 87.12 191 ILE B C 1
ATOM 6726 O O . ILE B 1 191 ? -3.725 -23.594 -14.555 1 87.12 191 ILE B O 1
ATOM 6730 N N . THR B 1 192 ? -3.336 -23.016 -12.453 1 86.88 192 THR B N 1
ATOM 6731 C CA . THR B 1 192 ? -1.894 -23.203 -12.57 1 86.88 192 THR B CA 1
ATOM 6732 C C . THR B 1 192 ? -1.547 -24.672 -12.75 1 86.88 192 THR B C 1
ATOM 6734 O O . THR B 1 192 ? -0.632 -25.016 -13.5 1 86.88 192 THR B O 1
ATOM 6737 N N . ASP B 1 193 ? -2.232 -25.547 -12.039 1 82.31 193 ASP B N 1
ATOM 6738 C CA . ASP B 1 193 ? -2.012 -26.984 -12.18 1 82.31 193 ASP B CA 1
ATOM 6739 C C . ASP B 1 193 ? -2.367 -27.469 -13.578 1 82.31 193 ASP B C 1
ATOM 6741 O O . ASP B 1 193 ? -1.708 -28.359 -14.125 1 82.31 193 ASP B O 1
ATOM 6745 N N . TRP B 1 194 ? -3.365 -26.859 -14.07 1 77.94 194 TRP B N 1
ATOM 6746 C CA . TRP B 1 194 ? -3.785 -27.219 -15.414 1 77.94 194 TRP B CA 1
ATOM 6747 C C . TRP B 1 194 ? -2.713 -26.844 -16.438 1 77.94 194 TRP B C 1
ATOM 6749 O O . TRP B 1 194 ? -2.473 -27.594 -17.391 1 77.94 194 TRP B O 1
ATOM 6759 N N . LYS B 1 195 ? -2.191 -25.766 -16.266 1 77.94 195 LYS B N 1
ATOM 6760 C CA . LYS B 1 195 ? -1.126 -25.344 -17.172 1 77.94 195 LYS B CA 1
ATOM 6761 C C . LYS B 1 195 ? 0.04 -26.328 -17.141 1 77.94 195 LYS B C 1
ATOM 6763 O O . LYS B 1 195 ? 0.627 -26.641 -18.188 1 77.94 195 LYS B O 1
ATOM 6768 N N . LYS B 1 196 ? 0.312 -26.797 -16.016 1 74.56 196 LYS B N 1
ATOM 6769 C CA . LYS B 1 196 ? 1.378 -27.797 -15.883 1 74.56 196 LYS B CA 1
ATOM 6770 C C . LYS B 1 196 ? 1.019 -29.094 -16.594 1 74.56 196 LYS B C 1
ATOM 6772 O O . LYS B 1 196 ? 1.889 -29.75 -17.172 1 74.56 196 LYS B O 1
ATOM 6777 N N . LEU B 1 197 ? -0.248 -29.375 -16.562 1 71.06 197 LEU B N 1
ATOM 6778 C CA . LEU B 1 197 ? -0.722 -30.594 -17.203 1 71.06 197 LEU B CA 1
ATOM 6779 C C . LEU B 1 197 ? -0.652 -30.484 -18.719 1 71.06 197 LEU B C 1
ATOM 6781 O O . LEU B 1 197 ? -0.299 -31.453 -19.391 1 71.06 197 LEU B O 1
ATOM 6785 N N . ILE B 1 198 ? -0.977 -29.359 -19.234 1 67.56 198 ILE B N 1
ATOM 6786 C CA . ILE B 1 198 ? -1.001 -29.156 -20.688 1 67.56 198 ILE B CA 1
ATOM 6787 C C . ILE B 1 198 ? 0.427 -29.109 -21.219 1 67.56 198 ILE B C 1
ATOM 6789 O O . ILE B 1 198 ? 0.687 -29.547 -22.344 1 67.56 198 ILE B O 1
ATOM 6793 N N . THR B 1 199 ? 1.173 -28.469 -20.438 1 62.81 199 THR B N 1
ATOM 6794 C CA . THR B 1 199 ? 2.553 -28.375 -20.906 1 62.81 199 THR B CA 1
ATOM 6795 C C . THR B 1 199 ? 3.246 -29.734 -20.812 1 62.81 199 THR B C 1
ATOM 6797 O O . THR B 1 199 ? 4.367 -29.906 -21.297 1 62.81 199 THR B O 1
ATOM 6800 N N . GLY B 1 200 ? 2.516 -30.562 -20.25 1 59.12 200 GLY B N 1
ATOM 6801 C CA . GLY B 1 200 ? 3.059 -31.906 -20.25 1 59.12 200 GLY B CA 1
ATOM 6802 C C . GLY B 1 200 ? 3.061 -32.562 -21.625 1 59.12 200 GLY B C 1
ATOM 6803 O O . GLY B 1 200 ? 2.371 -32.094 -22.531 1 59.12 200 GLY B O 1
ATOM 6804 N N . GLU B 1 201 ? 4.09 -33.094 -22.016 1 58.34 201 GLU B N 1
ATOM 6805 C CA . GLU B 1 201 ? 4.402 -33.719 -23.297 1 58.34 201 GLU B CA 1
ATOM 6806 C C . GLU B 1 201 ? 3.359 -34.781 -23.656 1 58.34 201 GLU B C 1
ATOM 6808 O O . GLU B 1 201 ? 3.645 -35.969 -23.625 1 58.34 201 GLU B O 1
ATOM 6813 N N . TYR B 1 202 ? 2.066 -34.312 -23.453 1 59.66 202 TYR B N 1
ATOM 6814 C CA . TYR B 1 202 ? 1.093 -35.312 -23.859 1 59.66 202 TYR B CA 1
ATOM 6815 C C . TYR B 1 202 ? 0.48 -34.969 -25.203 1 59.66 202 TYR B C 1
ATOM 6817 O O . TYR B 1 202 ? 0.352 -33.781 -25.547 1 59.66 202 TYR B O 1
ATOM 6825 N N . ASN B 1 203 ? 0.388 -35.844 -26.078 1 58.22 203 ASN B N 1
ATOM 6826 C CA . ASN B 1 203 ? -0.351 -35.625 -27.312 1 58.22 203 ASN B CA 1
ATOM 6827 C C . ASN B 1 203 ? -1.829 -35.344 -27.047 1 58.22 203 ASN B C 1
ATOM 6829 O O . ASN B 1 203 ? -2.498 -36.156 -26.391 1 58.22 203 ASN B O 1
ATOM 6833 N N . ILE B 1 204 ? -2.324 -34.188 -27.281 1 60.16 204 ILE B N 1
ATOM 6834 C CA . ILE B 1 204 ? -3.676 -33.688 -27.062 1 60.16 204 ILE B CA 1
ATOM 6835 C C . ILE B 1 204 ? -4.691 -34.719 -27.562 1 60.16 204 ILE B C 1
ATOM 6837 O O . ILE B 1 204 ? -5.773 -34.875 -26.984 1 60.16 204 ILE B O 1
ATOM 6841 N N . LYS B 1 205 ? -4.328 -35.406 -28.547 1 65.12 205 LYS B N 1
ATOM 6842 C CA . LYS B 1 205 ? -5.238 -36.406 -29.125 1 65.12 205 LYS B CA 1
ATOM 6843 C C . LYS B 1 205 ? -5.477 -37.562 -28.156 1 65.12 205 LYS B C 1
ATOM 6845 O O . LYS B 1 205 ? -6.547 -38.156 -28.156 1 65.12 205 LYS B O 1
ATOM 6850 N N . ASP B 1 206 ? -4.523 -37.594 -27.359 1 65.25 206 ASP B N 1
ATOM 6851 C CA . ASP B 1 206 ? -4.605 -38.75 -26.438 1 65.25 206 ASP B CA 1
ATOM 6852 C C . ASP B 1 206 ? -5.387 -38.375 -25.188 1 65.25 206 ASP B C 1
ATOM 6854 O O . ASP B 1 206 ? -5.812 -39.25 -24.438 1 65.25 206 ASP B O 1
ATOM 6858 N N . VAL B 1 207 ? -5.52 -37.031 -25.078 1 72.25 207 VAL B N 1
ATOM 6859 C CA . VAL B 1 207 ? -6.262 -36.594 -23.906 1 72.25 207 VAL B CA 1
ATOM 6860 C C . VAL B 1 207 ? -7.344 -35.594 -24.328 1 72.25 207 VAL B C 1
ATOM 6862 O O . VAL B 1 207 ? -7.219 -34.375 -24.109 1 72.25 207 VAL B O 1
ATOM 6865 N N . PRO B 1 208 ? -8.406 -36.094 -24.891 1 72.31 208 PRO B N 1
ATOM 6866 C CA . PRO B 1 208 ? -9.445 -35.219 -25.422 1 72.31 208 PRO B CA 1
ATOM 6867 C C . PRO B 1 208 ? -10.023 -34.25 -24.375 1 72.31 208 PRO B C 1
ATOM 6869 O O . PRO B 1 208 ? -10.477 -33.156 -24.703 1 72.31 208 PRO B O 1
ATOM 6872 N N . SER B 1 209 ? -10.047 -34.656 -23.172 1 72.75 209 SER B N 1
ATOM 6873 C CA . SER B 1 209 ? -10.633 -33.844 -22.125 1 72.75 209 SER B CA 1
ATOM 6874 C C . SER B 1 209 ? -9.844 -32.562 -21.906 1 72.75 209 SER B C 1
ATOM 6876 O O . SER B 1 209 ? -10.367 -31.594 -21.375 1 72.75 209 SER B O 1
ATOM 6878 N N . ILE B 1 210 ? -8.656 -32.562 -22.438 1 72.25 210 ILE B N 1
ATOM 6879 C CA . ILE B 1 210 ? -7.82 -31.359 -22.297 1 72.25 210 ILE B CA 1
ATOM 6880 C C . ILE B 1 210 ? -8.383 -30.234 -23.156 1 72.25 210 ILE B C 1
ATOM 6882 O O . ILE B 1 210 ? -8.344 -29.062 -22.766 1 72.25 210 ILE B O 1
ATOM 6886 N N . THR B 1 211 ? -8.922 -30.688 -24.281 1 69.69 211 THR B N 1
ATOM 6887 C CA . THR B 1 211 ? -9.438 -29.672 -25.203 1 69.69 211 THR B CA 1
ATOM 6888 C C . THR B 1 211 ? -10.664 -28.984 -24.609 1 69.69 211 THR B C 1
ATOM 6890 O O . THR B 1 211 ? -10.836 -27.781 -24.766 1 69.69 211 THR B O 1
ATOM 6893 N N . ASP B 1 212 ? -11.5 -29.703 -23.984 1 69.25 212 ASP B N 1
ATOM 6894 C CA . ASP B 1 212 ? -12.703 -29.125 -23.391 1 69.25 212 ASP B CA 1
ATOM 6895 C C . ASP B 1 212 ? -12.344 -28.141 -22.281 1 69.25 212 ASP B C 1
ATOM 6897 O O . ASP B 1 212 ? -13 -27.109 -22.125 1 69.25 212 ASP B O 1
ATOM 6901 N N . THR B 1 213 ? -11.328 -28.484 -21.625 1 71.81 213 THR B N 1
ATOM 6902 C CA . THR B 1 213 ? -10.945 -27.672 -20.469 1 71.81 213 THR B CA 1
ATOM 6903 C C . THR B 1 213 ? -10.227 -26.406 -20.922 1 71.81 213 THR B C 1
ATOM 6905 O O . THR B 1 213 ? -10.266 -25.375 -20.25 1 71.81 213 THR B O 1
ATOM 6908 N N . LEU B 1 214 ? -9.688 -26.531 -22.094 1 72.94 214 LEU B N 1
ATOM 6909 C CA . LEU B 1 214 ? -8.938 -25.391 -22.609 1 72.94 214 LEU B CA 1
ATOM 6910 C C . LEU B 1 214 ? -9.867 -24.203 -22.859 1 72.94 214 LEU B C 1
ATOM 6912 O O . LEU B 1 214 ? -9.469 -23.047 -22.688 1 72.94 214 LEU B O 1
ATOM 6916 N N . HIS B 1 215 ? -11.086 -24.547 -23.125 1 75.69 215 HIS B N 1
ATOM 6917 C CA . HIS B 1 215 ? -12.039 -23.5 -23.453 1 75.69 215 HIS B CA 1
ATOM 6918 C C . HIS B 1 215 ? -12.617 -22.859 -22.188 1 75.69 215 HIS B C 1
ATOM 6920 O O . HIS B 1 215 ? -13.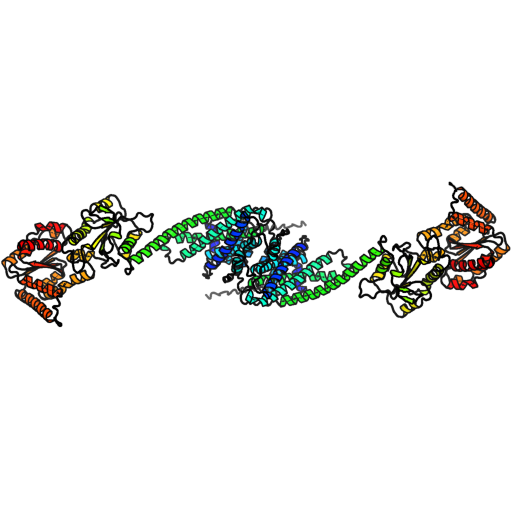172 -21.766 -22.234 1 75.69 215 HIS B O 1
ATOM 6926 N N . GLU B 1 216 ? -12.414 -23.469 -21.156 1 81.25 216 GLU B N 1
ATOM 6927 C CA . GLU B 1 216 ? -13 -22.984 -19.906 1 81.25 216 GLU B CA 1
ATOM 6928 C C . GLU B 1 216 ? -12.016 -22.109 -19.141 1 81.25 216 GLU B C 1
ATOM 6930 O O . GLU B 1 216 ? -12.422 -21.312 -18.297 1 81.25 216 GLU B O 1
ATOM 6935 N N . ILE B 1 217 ? -10.797 -22.109 -19.531 1 84.5 217 ILE B N 1
ATOM 6936 C CA . ILE B 1 217 ? -9.742 -21.484 -18.734 1 84.5 217 ILE B CA 1
ATOM 6937 C C . ILE B 1 217 ? -9.898 -19.953 -18.797 1 84.5 217 ILE B C 1
ATOM 6939 O O . ILE B 1 217 ? -9.789 -19.281 -17.766 1 84.5 217 ILE B O 1
ATOM 6943 N N . PRO B 1 218 ? -10.242 -19.438 -19.984 1 88.12 218 PRO B N 1
ATOM 6944 C CA . PRO B 1 218 ? -10.398 -17.969 -20.016 1 88.12 218 PRO B CA 1
ATOM 6945 C C . PRO B 1 218 ? -11.547 -17.484 -19.156 1 88.12 218 PRO B C 1
ATOM 6947 O O . PRO B 1 218 ? -11.438 -16.438 -18.5 1 88.12 218 PRO B O 1
ATOM 6950 N N . VAL B 1 219 ? -12.578 -18.156 -19.109 1 89.06 219 VAL B N 1
ATOM 6951 C CA . VAL B 1 219 ? -13.742 -17.781 -18.297 1 89.06 219 VAL B CA 1
ATOM 6952 C C . VAL B 1 219 ? -13.406 -17.906 -16.812 1 89.06 219 VAL B C 1
ATOM 6954 O O . VAL B 1 219 ? -13.812 -17.062 -16.016 1 89.06 219 VAL B O 1
ATOM 6957 N N . LEU B 1 220 ? -12.68 -18.938 -16.516 1 90.38 220 LEU B N 1
ATOM 6958 C CA . LEU B 1 220 ? -12.234 -19.125 -15.133 1 90.38 220 LEU B CA 1
ATOM 6959 C C . LEU B 1 220 ? -11.336 -17.969 -14.703 1 90.38 220 LEU B C 1
ATOM 6961 O O . LEU B 1 220 ? -11.453 -17.469 -13.578 1 90.38 220 LEU B O 1
ATOM 6965 N N . ALA B 1 221 ? -10.469 -17.672 -15.617 1 92.88 221 ALA B N 1
ATOM 6966 C CA . ALA B 1 221 ? -9.562 -16.562 -15.328 1 92.88 221 ALA B CA 1
ATOM 6967 C C . ALA B 1 221 ? -10.328 -15.266 -15.125 1 92.88 221 ALA B C 1
ATOM 6969 O O . ALA B 1 221 ? -10.016 -14.484 -14.219 1 92.88 221 ALA B O 1
ATOM 6970 N N . TYR B 1 222 ? -11.32 -15.094 -15.898 1 95.19 222 TYR B N 1
ATOM 6971 C CA . TYR B 1 222 ? -12.133 -13.883 -15.789 1 95.19 222 TYR B CA 1
ATOM 6972 C C . TYR B 1 222 ? -12.812 -13.805 -14.43 1 95.19 222 TYR B C 1
ATOM 6974 O O . TYR B 1 222 ? -12.742 -12.773 -13.75 1 95.19 222 TYR B O 1
ATOM 6982 N N . TRP B 1 223 ? -13.508 -14.773 -14.078 1 94.94 223 TRP B N 1
ATOM 6983 C CA . TRP B 1 223 ? -14.258 -14.75 -12.82 1 94.94 223 TRP B CA 1
ATOM 6984 C C . TRP B 1 223 ? -13.312 -14.656 -11.625 1 94.94 223 TRP B C 1
ATOM 6986 O O . TRP B 1 223 ? -13.641 -14.047 -10.609 1 94.94 223 TRP B O 1
ATOM 6996 N N . THR B 1 224 ? -12.188 -15.258 -11.766 1 96.12 224 THR B N 1
ATOM 6997 C CA . THR B 1 224 ? -11.172 -15.148 -10.719 1 96.12 224 THR B CA 1
ATOM 6998 C C . THR B 1 224 ? -10.734 -13.695 -10.547 1 96.12 224 THR B C 1
ATOM 7000 O O . THR B 1 224 ? -10.734 -13.172 -9.43 1 96.12 224 THR B O 1
ATOM 7003 N N . ILE B 1 225 ? -10.375 -13.062 -11.641 1 97.69 225 ILE B N 1
ATOM 7004 C CA . ILE B 1 225 ? -9.891 -11.695 -11.594 1 97.69 225 ILE B CA 1
ATOM 7005 C C . ILE B 1 225 ? -11.008 -10.766 -11.117 1 97.69 225 ILE B C 1
ATOM 7007 O O . ILE B 1 225 ? -10.773 -9.859 -10.32 1 97.69 225 ILE B O 1
ATOM 7011 N N . SER B 1 226 ? -12.188 -11.023 -11.602 1 97.25 226 SER B N 1
ATOM 7012 C CA . SER B 1 226 ? -13.328 -10.211 -11.195 1 97.25 226 SER B CA 1
ATOM 7013 C C . SER B 1 226 ? -13.578 -10.297 -9.695 1 97.25 226 SER B C 1
ATOM 7015 O O . SER B 1 226 ? -13.891 -9.297 -9.055 1 97.25 226 SER B O 1
ATOM 7017 N N . THR B 1 227 ? -13.5 -11.453 -9.188 1 96.88 227 THR B N 1
ATOM 7018 C CA . THR B 1 227 ? -13.68 -11.648 -7.758 1 96.88 227 THR B CA 1
ATOM 7019 C C . THR B 1 227 ? -12.562 -10.953 -6.977 1 96.88 227 THR B C 1
ATOM 7021 O O . THR B 1 227 ? -12.82 -10.328 -5.945 1 96.88 227 THR B O 1
ATOM 7024 N N . LEU B 1 228 ? -11.344 -11.117 -7.492 1 97.81 228 LEU B N 1
ATOM 7025 C CA . LEU B 1 228 ? -10.211 -10.477 -6.836 1 97.81 228 LEU B CA 1
ATOM 7026 C C . LEU B 1 228 ? -10.367 -8.961 -6.836 1 97.81 228 LEU B C 1
ATOM 7028 O O . LEU B 1 228 ? -10.047 -8.297 -5.848 1 97.81 228 LEU B O 1
ATOM 7032 N N . VAL B 1 229 ? -10.828 -8.43 -7.945 1 97.75 229 VAL B N 1
ATOM 7033 C CA . VAL B 1 229 ? -11.062 -6.992 -8.047 1 97.75 229 VAL B CA 1
ATOM 7034 C C . VAL B 1 229 ? -12.109 -6.566 -7.02 1 97.75 229 VAL B C 1
ATOM 7036 O O . VAL B 1 229 ? -11.93 -5.57 -6.312 1 97.75 229 VAL B O 1
ATOM 7039 N N . THR B 1 230 ? -13.141 -7.281 -6.926 1 96.44 230 THR B N 1
ATOM 7040 C CA . THR B 1 230 ? -14.211 -6.965 -5.984 1 96.44 230 THR B CA 1
ATOM 7041 C C . THR B 1 230 ? -13.711 -7.055 -4.547 1 96.44 230 THR B C 1
ATOM 7043 O O . THR B 1 230 ? -13.992 -6.172 -3.729 1 96.44 230 THR B O 1
ATOM 7046 N N . CYS B 1 231 ? -13 -8.078 -4.316 1 95.38 231 CYS B N 1
ATOM 7047 C CA . CYS B 1 231 ? -12.469 -8.25 -2.971 1 95.38 231 CYS B CA 1
ATOM 7048 C C . CYS B 1 231 ? -11.531 -7.105 -2.605 1 95.38 231 CYS B C 1
ATOM 7050 O O . CYS B 1 231 ? -11.586 -6.578 -1.493 1 95.38 231 CYS B O 1
ATOM 7052 N N . THR B 1 232 ? -10.625 -6.766 -3.516 1 96.38 232 THR B N 1
ATOM 7053 C CA . THR B 1 232 ? -9.656 -5.707 -3.254 1 96.38 232 THR B CA 1
ATOM 7054 C C . THR B 1 232 ? -10.367 -4.379 -2.986 1 96.38 232 THR B C 1
ATOM 7056 O O . THR B 1 232 ? -9.938 -3.605 -2.125 1 96.38 232 THR B O 1
ATOM 7059 N N . SER B 1 233 ? -11.414 -4.137 -3.713 1 93.06 233 SER B N 1
ATOM 7060 C CA . SER B 1 233 ? -12.148 -2.887 -3.559 1 93.06 233 SER B CA 1
ATOM 7061 C C . SER B 1 233 ? -12.812 -2.803 -2.189 1 93.06 233 SER B C 1
ATOM 7063 O O . SER B 1 233 ? -13.188 -1.717 -1.738 1 93.06 233 SER B O 1
ATOM 7065 N N . HIS B 1 234 ? -12.945 -3.85 -1.505 1 91.88 234 HIS B N 1
ATOM 7066 C CA . HIS B 1 234 ? -13.625 -3.869 -0.212 1 91.88 234 HIS B CA 1
ATOM 7067 C C . HIS B 1 234 ? -12.617 -3.844 0.935 1 91.88 234 HIS B C 1
ATOM 7069 O O . HIS B 1 234 ? -12.992 -3.615 2.088 1 91.88 234 HIS B O 1
ATOM 7075 N N . ILE B 1 235 ? -11.336 -3.982 0.681 1 90.5 235 ILE B N 1
ATOM 7076 C CA . ILE B 1 235 ? -10.328 -4.145 1.718 1 90.5 235 ILE B CA 1
ATOM 7077 C C . ILE B 1 235 ? -10.305 -2.906 2.613 1 90.5 235 ILE B C 1
ATOM 7079 O O . ILE B 1 235 ? -10.242 -3.021 3.84 1 90.5 235 ILE B O 1
ATOM 7083 N N . ASP B 1 236 ? -10.375 -1.769 2.004 1 84.19 236 ASP B N 1
ATOM 7084 C CA . ASP B 1 236 ? -10.273 -0.522 2.756 1 84.19 236 ASP B CA 1
ATOM 7085 C C . ASP B 1 236 ? -11.469 -0.337 3.682 1 84.19 236 ASP B C 1
ATOM 7087 O O . ASP B 1 236 ? -11.398 0.418 4.656 1 84.19 236 ASP B O 1
ATOM 7091 N N . PHE B 1 237 ? -12.516 -1.049 3.434 1 84.81 237 PHE B N 1
ATOM 7092 C CA . PHE B 1 237 ? -13.75 -0.843 4.188 1 84.81 237 PHE B CA 1
ATOM 7093 C C . PHE B 1 237 ? -13.914 -1.919 5.25 1 84.81 237 PHE B C 1
ATOM 7095 O O . PHE B 1 237 ? -14.805 -1.821 6.105 1 84.81 237 PHE B O 1
ATOM 7102 N N . LEU B 1 238 ? -13.062 -2.824 5.234 1 84.19 238 LEU B N 1
ATOM 7103 C CA . LEU B 1 238 ? -13.164 -3.928 6.184 1 84.19 238 LEU B CA 1
ATOM 7104 C C . LEU B 1 238 ? -13 -3.428 7.617 1 84.19 238 LEU B C 1
ATOM 7106 O O . LEU B 1 238 ? -13.523 -4.035 8.555 1 84.19 238 LEU B O 1
ATOM 7110 N N . GLY B 1 239 ? -12.273 -2.348 7.762 1 77.06 239 GLY B N 1
ATOM 7111 C CA . GLY B 1 239 ? -12.031 -1.801 9.086 1 77.06 239 GLY B CA 1
ATOM 7112 C C . GLY B 1 239 ? -13.055 -0.762 9.5 1 77.06 239 GLY B C 1
ATOM 7113 O O . GLY B 1 239 ? -13.031 -0.273 10.633 1 77.06 239 GLY B O 1
ATOM 7114 N N . ASP B 1 240 ? -13.953 -0.451 8.609 1 77.69 240 ASP B N 1
ATOM 7115 C CA . ASP B 1 240 ? -14.953 0.56 8.922 1 77.69 240 ASP B CA 1
ATOM 7116 C C . ASP B 1 240 ? -16.047 -0.012 9.812 1 77.69 240 ASP B C 1
ATOM 7118 O O . ASP B 1 240 ? -16.406 -1.186 9.695 1 77.69 240 ASP B O 1
ATOM 7122 N N . LYS B 1 241 ? -16.547 0.936 10.586 1 76.19 241 LYS B N 1
ATOM 7123 C CA . LYS B 1 241 ? -17.641 0.524 11.461 1 76.19 241 LYS B CA 1
ATOM 7124 C C . LYS B 1 241 ? -18.891 0.17 10.656 1 76.19 241 LYS B C 1
ATOM 7126 O O . LYS B 1 241 ? -19.312 0.935 9.781 1 76.19 241 LYS B O 1
ATOM 7131 N N . GLY B 1 242 ? -19.359 -0.966 10.859 1 73.81 242 GLY B N 1
ATOM 7132 C CA . GLY B 1 242 ? -20.625 -1.386 10.258 1 73.81 242 GLY B CA 1
ATOM 7133 C C . GLY B 1 242 ? -20.469 -1.87 8.828 1 73.81 242 GLY B C 1
ATOM 7134 O O . GLY B 1 242 ? -21.422 -1.841 8.055 1 73.81 242 GLY B O 1
ATOM 7135 N N . TYR B 1 243 ? -19.344 -2.158 8.445 1 77.19 243 TYR B N 1
ATOM 7136 C CA . TYR B 1 243 ? -19.141 -2.693 7.105 1 77.19 243 TYR B CA 1
ATOM 7137 C C . TYR B 1 243 ? -20.031 -3.912 6.867 1 77.19 243 TYR B C 1
ATOM 7139 O O . TYR B 1 243 ? -19.938 -4.898 7.602 1 77.19 243 TYR B O 1
ATOM 7147 N N . ARG B 1 244 ? -21.031 -3.75 5.875 1 79.5 244 ARG B N 1
ATOM 7148 C CA . ARG B 1 244 ? -21.891 -4.859 5.492 1 79.5 244 ARG B CA 1
ATOM 7149 C C . ARG B 1 244 ? -22 -4.969 3.973 1 79.5 244 ARG B C 1
ATOM 7151 O O . ARG B 1 244 ? -22.406 -4.016 3.305 1 79.5 244 ARG B O 1
ATOM 7158 N N . TYR B 1 245 ? -21.312 -5.883 3.354 1 82.19 245 TYR B N 1
ATOM 7159 C CA . TYR B 1 245 ? -21.406 -6.121 1.917 1 82.19 245 TYR B CA 1
ATOM 7160 C C . TYR B 1 245 ? -21.609 -7.602 1.62 1 82.19 245 TYR B C 1
ATOM 7162 O O . TYR B 1 245 ? -21.016 -8.453 2.291 1 82.19 245 TYR B O 1
ATOM 7170 N N . ASP B 1 246 ? -22.469 -7.816 0.726 1 86.19 246 ASP B N 1
ATOM 7171 C CA . ASP B 1 246 ? -22.781 -9.195 0.349 1 86.19 246 ASP B CA 1
ATOM 7172 C C . ASP B 1 246 ? -21.984 -9.617 -0.878 1 86.19 246 ASP B C 1
ATOM 7174 O O . ASP B 1 246 ? -22.203 -9.109 -1.978 1 86.19 246 ASP B O 1
ATOM 7178 N N . LEU B 1 247 ? -21.047 -10.484 -0.644 1 89.94 247 LEU B N 1
ATOM 7179 C CA . LEU B 1 247 ? -20.219 -11.008 -1.726 1 89.94 247 LEU B CA 1
ATOM 7180 C C . LEU B 1 247 ? -20.625 -12.445 -2.064 1 89.94 247 LEU B C 1
ATOM 7182 O O . LEU B 1 247 ? -19.844 -13.18 -2.678 1 89.94 247 LEU B O 1
ATOM 7186 N N . SER B 1 248 ? -21.828 -12.93 -1.757 1 90.12 248 SER B N 1
ATOM 7187 C CA . SER B 1 248 ? -22.297 -14.305 -1.902 1 90.12 248 SER B CA 1
ATOM 7188 C C . SER B 1 248 ? -22.422 -14.695 -3.371 1 90.12 248 SER B C 1
ATOM 7190 O O . SER B 1 248 ? -22.203 -15.852 -3.732 1 90.12 248 SER B O 1
ATOM 7192 N N . LYS B 1 249 ? -22.734 -13.734 -4.211 1 91.38 249 LYS B N 1
ATOM 7193 C CA . LYS B 1 249 ? -22.859 -14.031 -5.637 1 91.38 249 LYS B CA 1
ATOM 7194 C C . LYS B 1 249 ? -21.547 -14.531 -6.219 1 91.38 249 LYS B C 1
ATOM 7196 O O . LYS B 1 249 ? -21.531 -15.461 -7.031 1 91.38 249 LYS B O 1
ATOM 7201 N N . PHE B 1 250 ? -20.516 -13.914 -5.797 1 93.19 250 PHE B N 1
ATOM 7202 C CA . PHE B 1 250 ? -19.203 -14.328 -6.27 1 93.19 250 PHE B CA 1
ATOM 7203 C C . PHE B 1 250 ? -18.812 -15.688 -5.688 1 93.19 250 PHE B C 1
ATOM 7205 O O . PHE B 1 250 ? -18.219 -16.516 -6.371 1 93.19 250 PHE B O 1
ATOM 7212 N N . ASP B 1 251 ? -19.25 -15.898 -4.48 1 93.31 251 ASP B N 1
ATOM 7213 C CA . ASP B 1 251 ? -18.984 -17.156 -3.807 1 93.31 251 ASP B CA 1
ATOM 7214 C C . ASP B 1 251 ? -19.656 -18.328 -4.531 1 93.31 251 ASP B C 1
ATOM 7216 O O . ASP B 1 251 ? -19.031 -19.359 -4.781 1 93.31 251 ASP B O 1
ATOM 7220 N N . TYR B 1 252 ? -20.828 -18.125 -4.879 1 91.94 252 TYR B N 1
ATOM 7221 C CA . TYR B 1 252 ? -21.594 -19.172 -5.562 1 91.94 252 TYR B CA 1
ATOM 7222 C C . TYR B 1 252 ? -21.031 -19.422 -6.957 1 91.94 252 TYR B C 1
ATOM 7224 O O . TYR B 1 252 ? -20.938 -20.578 -7.395 1 91.94 252 TYR B O 1
ATOM 7232 N N . LYS B 1 253 ? -20.719 -18.406 -7.637 1 92.06 253 LYS B N 1
ATOM 7233 C CA . LYS B 1 253 ? -20.188 -18.547 -8.984 1 92.06 253 LYS B CA 1
ATOM 7234 C C . LYS B 1 253 ? -18.859 -19.312 -8.969 1 92.06 253 LYS B C 1
ATOM 7236 O O . LYS B 1 253 ? -18.641 -20.188 -9.805 1 92.06 253 LYS B O 1
ATOM 7241 N N . LEU B 1 254 ? -18 -19 -8.039 1 91.62 254 LEU B N 1
ATOM 7242 C CA . LEU B 1 254 ? -16.719 -19.672 -7.945 1 91.62 254 LEU B CA 1
ATOM 7243 C C . LEU B 1 254 ? -16.891 -21.141 -7.551 1 91.62 254 LEU B C 1
ATOM 7245 O O . LEU B 1 254 ? -16.172 -22.016 -8.023 1 91.62 254 LEU B O 1
ATOM 7249 N N . ASP B 1 255 ? -17.875 -21.406 -6.715 1 90.69 255 ASP B N 1
ATOM 7250 C CA . ASP B 1 255 ? -18.172 -22.781 -6.328 1 90.69 255 ASP B CA 1
ATOM 7251 C C . ASP B 1 255 ? -18.609 -23.609 -7.531 1 90.69 255 ASP B C 1
ATOM 7253 O O . ASP B 1 255 ? -18.203 -24.75 -7.684 1 90.69 255 ASP B O 1
ATOM 7257 N N . TYR B 1 256 ? -19.344 -22.969 -8.266 1 88.19 256 TYR B N 1
ATOM 7258 C CA . TYR B 1 256 ? -19.859 -23.641 -9.461 1 88.19 256 TYR B CA 1
ATOM 7259 C C . TYR B 1 256 ? -18.719 -23.938 -10.438 1 88.19 256 TYR B C 1
ATOM 7261 O O . TYR B 1 256 ? -18.625 -25.062 -10.945 1 88.19 256 TYR B O 1
ATOM 7269 N N . ILE B 1 257 ? -17.984 -23.047 -10.648 1 82.56 257 ILE B N 1
ATOM 7270 C CA . ILE B 1 257 ? -16.906 -23.188 -11.617 1 82.56 257 ILE B CA 1
ATOM 7271 C C . ILE B 1 257 ? -15.875 -24.203 -11.094 1 82.56 257 ILE B C 1
ATOM 7273 O O . ILE B 1 257 ? -15.336 -25 -11.852 1 82.56 257 ILE B O 1
ATOM 7277 N N . LEU B 1 258 ? -15.648 -24.094 -9.82 1 85.44 258 LEU B N 1
ATOM 7278 C CA . LEU B 1 258 ? -14.68 -25 -9.211 1 85.44 258 LEU B CA 1
ATOM 7279 C C . LEU B 1 258 ? -15.156 -26.438 -9.289 1 85.44 258 LEU B C 1
ATOM 7281 O O . LEU B 1 258 ? -14.367 -27.344 -9.562 1 85.44 258 LEU B O 1
ATOM 7285 N N . LYS B 1 259 ? -16.359 -26.609 -9.047 1 86.69 259 LYS B N 1
ATOM 7286 C CA . LYS B 1 259 ? -16.938 -27.953 -9.125 1 86.69 259 LYS B CA 1
ATOM 7287 C C . LYS B 1 259 ? -16.812 -28.516 -10.539 1 86.69 259 LYS B C 1
ATOM 7289 O O . LYS B 1 259 ? -16.359 -29.641 -10.734 1 86.69 259 LYS B O 1
ATOM 7294 N N . ASN B 1 260 ? -17.188 -27.75 -11.492 1 82.69 260 ASN B N 1
ATOM 7295 C CA . ASN B 1 260 ? -17.125 -28.188 -12.883 1 82.69 260 ASN B CA 1
ATOM 7296 C C . ASN B 1 260 ? -15.695 -28.438 -13.336 1 82.69 260 ASN B C 1
ATOM 7298 O O . ASN B 1 260 ? -15.43 -29.422 -14.039 1 82.69 260 ASN B O 1
ATOM 7302 N N . PHE B 1 261 ? -14.891 -27.625 -12.914 1 82.94 261 PHE B N 1
ATOM 7303 C CA . PHE B 1 261 ? -13.5 -27.734 -13.328 1 82.94 261 PHE B CA 1
ATOM 7304 C C . PHE B 1 261 ? -12.836 -28.953 -12.672 1 82.94 261 PHE B C 1
ATOM 7306 O O . PHE B 1 261 ? -12.039 -29.641 -13.297 1 82.94 261 PHE B O 1
ATOM 7313 N N . THR B 1 262 ? -13.141 -29.156 -11.461 1 81.75 262 THR B N 1
ATOM 7314 C CA . THR B 1 262 ? -12.57 -30.297 -10.75 1 81.75 262 THR B CA 1
ATOM 7315 C C . THR B 1 262 ? -13.023 -31.609 -11.383 1 81.75 262 THR B C 1
ATOM 7317 O O . THR B 1 262 ? -12.25 -32.562 -11.469 1 81.75 262 THR B O 1
ATOM 7320 N N . GLU B 1 263 ? -14.219 -31.609 -11.789 1 82.75 263 GLU B N 1
ATOM 7321 C CA . GLU B 1 263 ? -14.727 -32.781 -12.477 1 82.75 263 GLU B CA 1
ATOM 7322 C C . GLU B 1 263 ? -13.977 -33.031 -13.781 1 82.75 263 GLU B C 1
ATOM 7324 O O . GLU B 1 263 ? -13.617 -34.156 -14.094 1 82.75 263 GLU B O 1
ATOM 7329 N N . HIS B 1 264 ? -13.758 -31.984 -14.445 1 78.88 264 HIS B N 1
ATOM 7330 C CA . HIS B 1 264 ? -13.023 -32.125 -15.703 1 78.88 264 HIS B CA 1
ATOM 7331 C C . HIS B 1 264 ? -11.57 -32.5 -15.453 1 78.88 264 HIS B C 1
ATOM 7333 O O . HIS B 1 264 ? -11 -33.281 -16.219 1 78.88 264 HIS B O 1
ATOM 7339 N N . GLN B 1 265 ? -11.039 -31.953 -14.484 1 77.25 265 GLN B N 1
ATOM 7340 C CA . GLN B 1 265 ? -9.656 -32.25 -14.148 1 77.25 265 GLN B CA 1
ATOM 7341 C C . GLN B 1 265 ? -9.508 -33.719 -13.758 1 77.25 265 GLN B C 1
ATOM 7343 O O . GLN B 1 265 ? -8.5 -34.375 -14.078 1 77.25 265 GLN B O 1
ATOM 7348 N N . GLU B 1 266 ? -10.453 -34.188 -13.047 1 80.44 266 GLU B N 1
ATOM 7349 C CA . GLU B 1 266 ? -10.414 -35.594 -12.656 1 80.44 266 GLU B CA 1
ATOM 7350 C C . GLU B 1 266 ? -10.5 -36.5 -13.875 1 80.44 266 GLU B C 1
ATOM 7352 O O . GLU B 1 266 ? -9.82 -37.531 -13.93 1 80.44 266 GLU B O 1
ATOM 7357 N N . LYS B 1 267 ? -11.305 -36.031 -14.758 1 79.62 267 LYS B N 1
ATOM 7358 C CA . LYS B 1 267 ? -11.406 -36.812 -15.992 1 79.62 267 LYS B CA 1
ATOM 7359 C C . LYS B 1 267 ? -10.086 -36.781 -16.766 1 79.62 267 LYS B C 1
ATOM 7361 O O . LYS B 1 267 ? -9.664 -37.812 -17.312 1 79.62 267 LYS B O 1
ATOM 7366 N N . CYS B 1 268 ? -9.484 -35.688 -16.781 1 76.19 268 CYS B N 1
ATOM 7367 C CA . CYS B 1 268 ? -8.211 -35.562 -17.469 1 76.19 268 CYS B CA 1
ATOM 7368 C C . CYS B 1 268 ? -7.125 -36.375 -16.781 1 76.19 268 CYS B C 1
ATOM 7370 O O . CYS B 1 268 ? -6.332 -37.062 -17.438 1 76.19 268 CYS B O 1
ATOM 7372 N N . ASN B 1 269 ? -7.152 -36.344 -15.555 1 77.94 269 ASN B N 1
ATOM 7373 C CA . ASN B 1 269 ? -6.152 -37.062 -14.789 1 77.94 269 ASN B CA 1
ATOM 7374 C C . ASN B 1 269 ? -6.289 -38.562 -14.992 1 77.94 269 ASN B C 1
ATOM 7376 O O . ASN B 1 269 ? -5.289 -39.281 -15.039 1 77.94 269 ASN B O 1
ATOM 7380 N N . THR B 1 270 ? -7.465 -38.938 -15.008 1 77.88 270 THR B N 1
ATOM 7381 C CA . THR B 1 270 ? -7.711 -40.344 -15.258 1 77.88 270 THR B CA 1
ATOM 7382 C C . THR B 1 270 ? -7.184 -40.75 -16.625 1 77.88 270 THR B C 1
ATOM 7384 O O . THR B 1 270 ? -6.559 -41.812 -16.766 1 77.88 270 THR B O 1
ATOM 7387 N N . GLN B 1 271 ? -7.395 -39.906 -17.562 1 77.12 271 GLN B N 1
ATOM 7388 C CA . GLN B 1 271 ? -6.93 -40.219 -18.922 1 77.12 271 GLN B CA 1
ATOM 7389 C C . GLN B 1 271 ? -5.41 -40.156 -19 1 77.12 271 GLN B C 1
ATOM 7391 O O . GLN B 1 271 ? -4.789 -41 -19.656 1 77.12 271 GLN B O 1
ATOM 7396 N N . ILE B 1 272 ? -4.855 -39.25 -18.391 1 76.81 272 ILE B N 1
ATOM 7397 C CA . ILE B 1 272 ? -3.402 -39.125 -18.359 1 76.81 272 ILE B CA 1
ATOM 7398 C C . ILE B 1 272 ? -2.795 -40.312 -17.625 1 76.81 272 ILE B C 1
ATOM 7400 O O . ILE B 1 272 ? -1.764 -40.844 -18.031 1 76.81 272 ILE B O 1
ATOM 7404 N N . GLY B 1 273 ? -3.41 -40.625 -16.578 1 76.5 273 GLY B N 1
ATOM 7405 C CA . GLY B 1 273 ? -2.947 -41.781 -15.836 1 76.5 273 GLY B CA 1
ATOM 7406 C C . GLY B 1 273 ? -2.914 -43.062 -16.672 1 76.5 273 GLY B C 1
ATOM 7407 O O . GLY B 1 273 ? -1.979 -43.844 -16.562 1 76.5 273 GLY B O 1
ATOM 7408 N N . ARG B 1 274 ? -3.867 -43.125 -17.484 1 75.81 274 ARG B N 1
ATOM 7409 C CA . ARG B 1 274 ? -3.932 -44.281 -18.359 1 75.81 274 ARG B CA 1
ATOM 7410 C C . ARG B 1 274 ? -2.795 -44.281 -19.375 1 75.81 274 ARG B C 1
ATOM 7412 O O . ARG B 1 274 ? -2.217 -45.312 -19.688 1 75.81 274 ARG B O 1
ATOM 7419 N N . ILE B 1 275 ? -2.518 -43.125 -19.875 1 77.31 275 ILE B N 1
ATOM 7420 C CA . ILE B 1 275 ? -1.458 -43 -20.859 1 77.31 275 ILE B CA 1
ATOM 7421 C C . ILE B 1 275 ? -0.102 -43.25 -20.203 1 77.31 275 ILE B C 1
ATOM 7423 O O . ILE B 1 275 ? 0.757 -43.906 -20.781 1 77.31 275 ILE B O 1
ATOM 7427 N N . GLU B 1 276 ? 0.046 -42.719 -19.125 1 80.62 276 GLU B N 1
ATOM 7428 C CA . GLU B 1 276 ? 1.304 -42.906 -18.422 1 80.62 276 GLU B CA 1
ATOM 7429 C C . GLU B 1 276 ? 1.493 -44.375 -18.047 1 80.62 276 GLU B C 1
ATOM 7431 O O . GLU B 1 276 ? 2.605 -44.906 -18.109 1 80.62 276 GLU B O 1
ATOM 7436 N N . ASP B 1 277 ? 0.433 -44.969 -17.594 1 83 277 ASP B N 1
ATOM 7437 C CA . ASP B 1 277 ? 0.483 -46.406 -17.266 1 83 277 ASP B CA 1
ATOM 7438 C C . ASP B 1 277 ? 0.863 -47.219 -18.5 1 83 277 ASP B C 1
ATOM 7440 O O . ASP B 1 277 ? 1.696 -48.125 -18.406 1 83 277 ASP B O 1
ATOM 7444 N N . TYR B 1 278 ? 0.262 -46.875 -19.594 1 83.25 278 TYR B N 1
ATOM 7445 C CA . TYR B 1 278 ? 0.575 -47.562 -20.844 1 83.25 278 TYR B CA 1
ATOM 7446 C C . TYR B 1 278 ? 2.047 -47.406 -21.203 1 83.25 278 TYR B C 1
ATOM 7448 O O . TYR B 1 278 ? 2.719 -48.375 -21.547 1 83.25 278 TYR B O 1
ATOM 7456 N N . SER B 1 279 ? 2.531 -46.219 -21.094 1 82.75 279 SER B N 1
ATOM 7457 C CA . SER B 1 279 ? 3.916 -45.938 -21.453 1 82.75 279 SER B CA 1
ATOM 7458 C C . SER B 1 279 ? 4.891 -46.656 -20.516 1 82.75 279 SER B C 1
ATOM 7460 O O . SER B 1 279 ? 5.934 -47.156 -20.969 1 82.75 279 SER B O 1
ATOM 7462 N N . LYS B 1 280 ? 4.621 -46.688 -19.297 1 85.62 280 LYS B N 1
ATOM 7463 C CA . LYS B 1 280 ? 5.477 -47.375 -18.344 1 85.62 280 LYS B CA 1
ATOM 7464 C C . LYS B 1 280 ? 5.535 -48.875 -18.625 1 85.62 280 LYS B C 1
ATOM 7466 O O . LYS B 1 280 ? 6.605 -49.469 -18.578 1 85.62 280 LYS B O 1
ATOM 7471 N N . ARG B 1 281 ? 4.434 -49.375 -18.906 1 87.12 281 ARG B N 1
ATOM 7472 C CA . ARG B 1 281 ? 4.355 -50.812 -19.203 1 87.12 281 ARG B CA 1
ATOM 7473 C C . ARG B 1 281 ? 5.074 -51.156 -20.5 1 87.12 281 ARG B C 1
ATOM 7475 O O . ARG B 1 281 ? 5.762 -52.156 -20.609 1 87.12 281 ARG B O 1
ATOM 7482 N N . LYS B 1 282 ? 4.871 -50.281 -21.438 1 86.31 282 LYS B N 1
ATOM 7483 C CA . LYS B 1 282 ? 5.547 -50.469 -22.719 1 86.31 282 LYS B CA 1
ATOM 7484 C C . LYS B 1 282 ? 7.062 -50.406 -22.547 1 86.31 282 LYS B C 1
ATOM 7486 O O . LYS B 1 282 ? 7.785 -51.188 -23.172 1 86.31 282 LYS B O 1
ATOM 7491 N N . ASP B 1 283 ? 7.512 -49.594 -21.672 1 87.12 283 ASP B N 1
ATOM 7492 C CA . ASP B 1 283 ? 8.945 -49.5 -21.391 1 87.12 283 ASP B CA 1
ATOM 7493 C C . ASP B 1 283 ? 9.461 -50.781 -20.734 1 87.12 283 ASP B C 1
ATOM 7495 O O . ASP B 1 283 ? 10.57 -51.219 -21.016 1 87.12 283 ASP B O 1
ATOM 7499 N N . ILE B 1 284 ? 8.664 -51.312 -19.859 1 85.69 284 ILE B N 1
ATOM 7500 C CA . ILE B 1 284 ? 9.055 -52.562 -19.188 1 85.69 284 ILE B CA 1
ATOM 7501 C C . ILE B 1 284 ? 9.141 -53.688 -20.203 1 85.69 284 ILE B C 1
ATOM 7503 O O . ILE B 1 284 ? 10.094 -54.469 -20.172 1 85.69 284 ILE B O 1
ATOM 7507 N N . ILE B 1 285 ? 8.234 -53.75 -21.125 1 84.81 285 ILE B N 1
ATOM 7508 C CA . ILE B 1 285 ? 8.133 -54.844 -22.078 1 84.81 285 ILE B CA 1
ATOM 7509 C C . ILE B 1 285 ? 9.227 -54.719 -23.141 1 84.81 285 ILE B C 1
ATOM 7511 O O . ILE B 1 285 ? 9.789 -55.719 -23.578 1 84.81 285 ILE B O 1
ATOM 7515 N N . ASN B 1 286 ? 9.5 -53.438 -23.484 1 81.25 286 ASN B N 1
ATOM 7516 C CA . ASN B 1 286 ? 10.492 -53.219 -24.531 1 81.25 286 ASN B CA 1
ATOM 7517 C C . ASN B 1 286 ? 11.914 -53.312 -23.984 1 81.25 286 ASN B C 1
ATOM 7519 O O . ASN B 1 286 ? 12.852 -53.625 -24.719 1 81.25 286 ASN B O 1
ATOM 7523 N N . ASN B 1 287 ? 12.039 -52.719 -22.766 1 71.62 287 ASN B N 1
ATOM 7524 C CA . ASN B 1 287 ? 13.398 -52.656 -22.234 1 71.62 287 ASN B CA 1
ATOM 7525 C C . ASN B 1 287 ? 13.719 -53.906 -21.422 1 71.62 287 ASN B C 1
ATOM 7527 O O . ASN B 1 287 ? 13.086 -54.156 -20.375 1 71.62 287 ASN B O 1
ATOM 7531 N N . SER B 1 288 ? 14.453 -54.938 -21.969 1 61.97 288 SER B N 1
ATOM 7532 C CA . SER B 1 288 ? 14.727 -56.281 -21.516 1 61.97 288 SER B CA 1
ATOM 7533 C C . SER B 1 288 ? 15.734 -56.281 -20.375 1 61.97 288 SER B C 1
ATOM 7535 O O . SER B 1 288 ? 15.891 -57.312 -19.688 1 61.97 288 SER B O 1
ATOM 7537 N N . THR B 1 289 ? 16.609 -55.312 -20.266 1 57.06 289 THR B N 1
ATOM 7538 C CA . THR B 1 289 ? 17.844 -55.531 -19.516 1 57.06 289 THR B CA 1
ATOM 7539 C C . THR B 1 289 ? 17.531 -55.875 -18.062 1 57.06 289 THR B C 1
ATOM 7541 O O . THR B 1 289 ? 18.297 -56.594 -17.406 1 57.06 289 THR B O 1
ATOM 7544 N N . GLU B 1 290 ? 16.453 -55.344 -17.516 1 59.16 290 GLU B N 1
ATOM 7545 C CA . GLU B 1 290 ? 16.453 -55.562 -16.078 1 59.16 290 GLU B CA 1
ATOM 7546 C C . GLU B 1 290 ? 15.109 -56.125 -15.594 1 59.16 290 GLU B C 1
ATOM 7548 O O . GLU B 1 290 ? 14.781 -56.031 -14.414 1 59.16 290 GLU B O 1
ATOM 7553 N N . CYS B 1 291 ? 14.375 -56.781 -16.469 1 71.25 291 CYS B N 1
ATOM 7554 C CA . CYS B 1 291 ? 13.078 -57.156 -15.922 1 71.25 291 CYS B CA 1
ATOM 7555 C C . CYS B 1 291 ? 12.938 -58.688 -15.875 1 71.25 291 CYS B C 1
ATOM 7557 O O . CYS B 1 291 ? 13.352 -59.375 -16.797 1 71.25 291 CYS B O 1
ATOM 7559 N N . ASP B 1 292 ? 12.695 -59.188 -14.594 1 87.06 292 ASP B N 1
ATOM 7560 C CA . ASP B 1 292 ? 12.398 -60.625 -14.477 1 87.06 292 ASP B CA 1
ATOM 7561 C C . ASP B 1 292 ? 11.07 -60.969 -15.141 1 87.06 292 ASP B C 1
ATOM 7563 O O . ASP B 1 292 ? 10.266 -60.062 -15.43 1 87.06 292 ASP B O 1
ATOM 7567 N N . ILE B 1 293 ? 10.883 -62.125 -15.562 1 91.62 293 ILE B N 1
ATOM 7568 C CA . ILE B 1 293 ? 9.727 -62.594 -16.312 1 91.62 293 ILE B CA 1
ATOM 7569 C C . ILE B 1 293 ? 8.445 -62.281 -15.539 1 91.62 293 ILE B C 1
ATOM 7571 O O . ILE B 1 293 ? 7.406 -62 -16.141 1 91.62 293 ILE B O 1
ATOM 7575 N N . VAL B 1 294 ? 8.562 -62.25 -14.289 1 91.81 294 VAL B N 1
ATOM 7576 C CA . VAL B 1 294 ? 7.383 -61.969 -13.477 1 91.81 294 VAL B CA 1
ATOM 7577 C C . VAL B 1 294 ? 6.93 -60.531 -13.68 1 91.81 294 VAL B C 1
ATOM 7579 O O . VAL B 1 294 ? 5.746 -60.25 -13.891 1 91.81 294 VAL B O 1
ATOM 7582 N N . LYS B 1 295 ? 7.914 -59.656 -13.695 1 90.69 295 LYS B N 1
ATOM 7583 C CA . LYS B 1 295 ? 7.609 -58.25 -13.922 1 90.69 295 LYS B CA 1
ATOM 7584 C C . LYS B 1 295 ? 7.078 -58.031 -15.336 1 90.69 295 LYS B C 1
ATOM 7586 O O . LYS B 1 295 ? 6.184 -57.188 -15.547 1 90.69 295 LYS B O 1
ATOM 7591 N N . TYR B 1 296 ? 7.68 -58.719 -16.203 1 91.31 296 TYR B N 1
ATOM 7592 C CA . TYR B 1 296 ? 7.25 -58.656 -17.594 1 91.31 296 TYR B CA 1
ATOM 7593 C C . TYR B 1 296 ? 5.785 -59.062 -17.734 1 91.31 296 TYR B C 1
ATOM 7595 O O . TYR B 1 296 ? 4.992 -58.344 -18.359 1 91.31 296 TYR B O 1
ATOM 7603 N N . LEU B 1 297 ? 5.414 -60.094 -17.109 1 92.19 297 LEU B N 1
ATOM 7604 C CA . LEU B 1 297 ? 4.059 -60.625 -17.219 1 92.19 297 LEU B CA 1
ATOM 7605 C C . LEU B 1 297 ? 3.076 -59.781 -16.438 1 92.19 297 LEU B C 1
ATOM 7607 O O . LEU B 1 297 ? 1.933 -59.594 -16.859 1 92.19 297 LEU B O 1
ATOM 7611 N N . GLU B 1 298 ? 3.559 -59.281 -15.398 1 90.06 298 GLU B N 1
ATOM 7612 C CA . GLU B 1 298 ? 2.707 -58.406 -14.625 1 90.06 298 GLU B CA 1
ATOM 7613 C C . GLU B 1 298 ? 2.354 -57.156 -15.414 1 90.06 298 GLU B C 1
ATOM 7615 O O . GLU B 1 298 ? 1.219 -56.656 -15.352 1 90.06 298 GLU B O 1
ATOM 7620 N N . ALA B 1 299 ? 3.326 -56.594 -16.047 1 89.75 299 ALA B N 1
ATOM 7621 C CA . ALA B 1 299 ? 3.107 -55.406 -16.875 1 89.75 299 ALA B CA 1
ATOM 7622 C C . ALA B 1 299 ? 2.09 -55.688 -17.969 1 89.75 299 ALA B C 1
ATOM 7624 O O . ALA B 1 299 ? 1.326 -54.812 -18.359 1 89.75 299 ALA B O 1
ATOM 7625 N N . LEU B 1 300 ? 2.029 -56.844 -18.344 1 88.94 300 LEU B N 1
ATOM 7626 C CA . LEU B 1 300 ? 1.167 -57.219 -19.453 1 88.94 300 LEU B CA 1
ATOM 7627 C C . LEU B 1 300 ? -0.236 -57.562 -18.969 1 88.94 300 LEU B C 1
ATOM 7629 O O . LEU B 1 300 ? -1.226 -57.219 -19.625 1 88.94 300 LEU B O 1
ATOM 7633 N N . ILE B 1 301 ? -0.345 -58.188 -17.75 1 90.12 301 ILE B N 1
ATOM 7634 C CA . ILE B 1 301 ? -1.606 -58.844 -17.438 1 90.12 301 ILE B CA 1
ATOM 7635 C C . ILE B 1 301 ? -2.266 -58.188 -16.25 1 90.12 301 ILE B C 1
ATOM 7637 O O . ILE B 1 301 ? -3.492 -58.188 -16.109 1 90.12 301 ILE B O 1
ATOM 7641 N N . ILE B 1 302 ? -1.5 -57.594 -15.391 1 86.94 302 ILE B N 1
ATOM 7642 C CA . ILE B 1 302 ? -2.066 -57.125 -14.125 1 86.94 302 ILE B CA 1
ATOM 7643 C C . ILE B 1 302 ? -2.33 -55.625 -14.188 1 86.94 302 ILE B C 1
ATOM 7645 O O . ILE B 1 302 ? -1.408 -54.844 -14.391 1 86.94 302 ILE B O 1
ATOM 7649 N N . PRO B 1 303 ? -3.607 -55.281 -14 1 85.5 303 PRO B N 1
ATOM 7650 C CA . PRO B 1 303 ? -3.918 -53.844 -13.938 1 85.5 303 PRO B CA 1
ATOM 7651 C C . PRO B 1 303 ? -3.391 -53.188 -12.672 1 85.5 303 PRO B C 1
ATOM 7653 O O . PRO B 1 303 ? -3.252 -53.844 -11.633 1 85.5 303 PRO B O 1
ATOM 7656 N N . THR B 1 304 ? -2.992 -51.906 -12.781 1 76.06 304 THR B N 1
ATOM 7657 C CA . THR B 1 304 ? -2.479 -51.156 -11.641 1 76.06 304 THR B CA 1
ATOM 7658 C C . THR B 1 304 ? -3.619 -50.719 -10.727 1 76.06 304 THR B C 1
ATOM 7660 O O . THR B 1 304 ? -3.459 -50.688 -9.508 1 76.06 304 THR B O 1
ATOM 7663 N N . ASP B 1 305 ? -4.707 -50.531 -11.336 1 70.75 305 ASP B N 1
ATOM 7664 C CA . ASP B 1 305 ? -5.859 -50.062 -10.57 1 70.75 305 ASP B CA 1
ATOM 7665 C C . ASP B 1 305 ? -6.477 -51.219 -9.766 1 70.75 305 ASP B C 1
ATOM 7667 O O . ASP B 1 305 ? -6.902 -52.219 -10.344 1 70.75 305 ASP B O 1
ATOM 7671 N N . PRO B 1 306 ? -6.488 -50.969 -8.57 1 64.69 306 PRO B N 1
ATOM 7672 C CA . PRO B 1 306 ? -7.043 -52.031 -7.734 1 64.69 306 PRO B CA 1
ATOM 7673 C C . PRO B 1 306 ? -8.523 -52.281 -8 1 64.69 306 PRO B C 1
ATOM 7675 O O . PRO B 1 306 ? -9.039 -53.375 -7.684 1 64.69 306 PRO B O 1
ATOM 7678 N N . GLN B 1 307 ? -9.141 -51.25 -8.586 1 66.75 307 GLN B N 1
ATOM 7679 C CA . GLN B 1 307 ? -10.57 -51.406 -8.836 1 66.75 307 GLN B CA 1
ATOM 7680 C C . GLN B 1 307 ? -10.82 -52.344 -10.023 1 66.75 307 GLN B C 1
ATOM 7682 O O . GLN B 1 307 ? -11.906 -52.906 -10.156 1 66.75 307 GLN B O 1
ATOM 7687 N N . ASP B 1 308 ? -9.812 -52.438 -10.773 1 69.75 308 ASP B N 1
ATOM 7688 C CA . ASP B 1 308 ? -9.961 -53.312 -11.945 1 69.75 308 ASP B CA 1
ATOM 7689 C C . ASP B 1 308 ? -9.844 -54.781 -11.547 1 69.75 308 ASP B C 1
ATOM 7691 O O . ASP B 1 308 ? -9.039 -55.125 -10.68 1 69.75 308 ASP B O 1
ATOM 7695 N N . PRO B 1 309 ? -10.742 -55.531 -12.07 1 70.94 309 PRO B N 1
ATOM 7696 C CA . PRO B 1 309 ? -10.656 -56.969 -11.758 1 70.94 309 PRO B CA 1
ATOM 7697 C C . PRO B 1 309 ? -9.312 -57.562 -12.141 1 70.94 309 PRO B C 1
ATOM 7699 O O . PRO B 1 309 ? -8.82 -57.375 -13.25 1 70.94 309 PRO B O 1
ATOM 7702 N N . ARG B 1 310 ? -8.641 -58.156 -11.164 1 75.12 310 ARG B N 1
ATOM 7703 C CA . ARG B 1 310 ? -7.344 -58.781 -11.406 1 75.12 310 ARG B CA 1
ATOM 7704 C C . ARG B 1 310 ? -7.504 -60.094 -12.141 1 75.12 310 ARG B C 1
ATOM 7706 O O . ARG B 1 310 ? -8.266 -60.969 -11.711 1 75.12 310 ARG B O 1
ATOM 7713 N N . PRO B 1 311 ? -6.863 -60.094 -13.367 1 77.5 311 PRO B N 1
ATOM 7714 C CA . PRO B 1 311 ? -6.953 -61.375 -14.062 1 77.5 311 PRO B CA 1
ATOM 7715 C C . PRO B 1 311 ? -6.312 -62.531 -13.281 1 77.5 311 PRO B C 1
ATOM 7717 O O . PRO B 1 311 ? -5.344 -62.312 -12.547 1 77.5 311 PRO B O 1
ATOM 7720 N N . ILE B 1 312 ? -7.031 -63.688 -13.328 1 79.81 312 ILE B N 1
ATOM 7721 C CA . ILE B 1 312 ? -6.578 -64.875 -12.617 1 79.81 312 ILE B CA 1
ATOM 7722 C C . ILE B 1 312 ? -5.883 -65.812 -13.586 1 79.81 312 ILE B C 1
ATOM 7724 O O . ILE B 1 312 ? -6.398 -66.125 -14.672 1 79.81 312 ILE B O 1
ATOM 7728 N N . VAL B 1 313 ? -4.648 -66.125 -13.258 1 89.94 313 VAL B N 1
ATOM 7729 C CA . VAL B 1 313 ? -3.965 -67.188 -14 1 89.94 313 VAL B CA 1
ATOM 7730 C C . VAL B 1 313 ? -4.309 -68.5 -13.398 1 89.94 313 VAL B C 1
ATOM 7732 O O . VAL B 1 313 ? -4.328 -68.688 -12.18 1 89.94 313 VAL B O 1
ATOM 7735 N N . TYR B 1 314 ? -4.742 -69.375 -14.25 1 89.69 314 TYR B N 1
ATOM 7736 C CA . TYR B 1 314 ? -5.094 -70.688 -13.727 1 89.69 314 TYR B CA 1
ATOM 7737 C C . TYR B 1 314 ? -4.355 -71.812 -14.477 1 89.69 314 TYR B C 1
ATOM 7739 O O . TYR B 1 314 ? -4.094 -71.688 -15.672 1 89.69 314 TYR B O 1
ATOM 7747 N N . ASN B 1 315 ? -3.967 -72.812 -13.719 1 91.06 315 ASN B N 1
ATOM 7748 C CA . ASN B 1 315 ? -3.398 -74.062 -14.297 1 91.06 315 ASN B CA 1
ATOM 7749 C C . ASN B 1 315 ? -4.488 -74.938 -14.812 1 91.06 315 ASN B C 1
ATOM 7751 O O . ASN B 1 315 ? -5.367 -75.375 -14.055 1 91.06 315 ASN B O 1
ATOM 7755 N N . VAL B 1 316 ? -4.445 -75.25 -16.031 1 87.25 316 VAL B N 1
ATOM 7756 C CA . VAL B 1 316 ? -5.512 -76.062 -16.656 1 87.25 316 VAL B CA 1
ATOM 7757 C C . VAL B 1 316 ? -5.555 -77.438 -16.062 1 87.25 316 VAL B C 1
ATOM 7759 O O . VAL B 1 316 ? -6.633 -78 -15.852 1 87.25 316 VAL B O 1
ATOM 7762 N N . LEU B 1 317 ? -4.461 -78.062 -15.812 1 85.5 317 LEU B N 1
ATOM 7763 C CA . LEU B 1 317 ? -4.371 -79.438 -15.305 1 85.5 317 LEU B CA 1
ATOM 7764 C C . LEU B 1 317 ? -4.898 -79.5 -13.883 1 85.5 317 LEU B C 1
ATOM 7766 O O . LEU B 1 317 ? -5.711 -80.375 -13.57 1 85.5 317 LEU B O 1
ATOM 7770 N N . THR B 1 318 ? -4.395 -78.625 -13.016 1 85.12 318 THR B N 1
ATOM 7771 C CA . THR B 1 318 ? -4.773 -78.688 -11.609 1 85.12 318 THR B CA 1
ATOM 7772 C C . THR B 1 318 ? -6.043 -77.875 -11.359 1 85.12 318 THR B C 1
ATOM 7774 O O . THR B 1 318 ? -6.668 -78 -10.305 1 85.12 318 THR B O 1
ATOM 7777 N N . ALA B 1 319 ? -6.527 -77.188 -12.289 1 81.81 319 ALA B N 1
ATOM 7778 C CA . ALA B 1 319 ? -7.707 -76.312 -12.164 1 81.81 319 ALA B CA 1
ATOM 7779 C C . ALA B 1 319 ? -7.598 -75.375 -10.953 1 81.81 319 ALA B C 1
ATOM 7781 O O . ALA B 1 319 ? -8.578 -75.188 -10.234 1 81.81 319 ALA B O 1
ATOM 7782 N N . LYS B 1 320 ? -6.395 -74.938 -10.648 1 88.31 320 LYS B N 1
ATOM 7783 C CA . LYS B 1 320 ? -6.156 -74.062 -9.516 1 88.31 320 LYS B CA 1
ATOM 7784 C C . LYS B 1 320 ? -5.637 -72.688 -9.984 1 88.31 320 LYS B C 1
ATOM 7786 O O . LYS B 1 320 ? -4.906 -72.625 -10.969 1 88.31 320 LYS B O 1
ATOM 7791 N N . GLU B 1 321 ? -6.09 -71.75 -9.203 1 90.19 321 GLU B N 1
ATOM 7792 C CA . GLU B 1 321 ? -5.605 -70.438 -9.461 1 90.19 321 GLU B CA 1
ATOM 7793 C C . GLU B 1 321 ? -4.188 -70.25 -8.938 1 90.19 321 GLU B C 1
ATOM 7795 O O . GLU B 1 321 ? -3.854 -70.688 -7.852 1 90.19 321 GLU B O 1
ATOM 7800 N N . VAL B 1 322 ? -3.395 -69.625 -9.828 1 89.69 322 VAL B N 1
ATOM 7801 C CA . VAL B 1 322 ? -2.01 -69.375 -9.414 1 89.69 322 VAL B CA 1
ATOM 7802 C C . VAL B 1 322 ? -1.604 -67.938 -9.664 1 89.69 322 VAL B C 1
ATOM 7804 O O . VAL B 1 322 ? -2.252 -67.25 -10.438 1 89.69 322 VAL B O 1
ATOM 7807 N N . GLY B 1 323 ? -0.604 -67.5 -8.93 1 88.88 323 GLY B N 1
ATOM 7808 C CA . GLY B 1 323 ? -0.032 -66.188 -9.172 1 88.88 323 GLY B CA 1
ATOM 7809 C C . GLY B 1 323 ? 1.011 -66.188 -10.273 1 88.88 323 GLY B C 1
ATOM 7810 O O . GLY B 1 323 ? 1.525 -67.25 -10.656 1 88.88 323 GLY B O 1
ATOM 7811 N N . VAL B 1 324 ? 1.317 -65.062 -10.766 1 90 324 VAL B N 1
ATOM 7812 C CA . VAL B 1 324 ? 2.293 -64.875 -11.844 1 90 324 VAL B CA 1
ATOM 7813 C C . VAL B 1 324 ? 3.68 -65.25 -11.344 1 90 324 VAL B C 1
ATOM 7815 O O . VAL B 1 324 ? 4.57 -65.562 -12.141 1 90 324 VAL B O 1
ATOM 7818 N N . GLY B 1 325 ? 3.838 -65.438 -10.07 1 90.81 325 GLY B N 1
ATOM 7819 C CA . GLY B 1 325 ? 5.098 -65.812 -9.469 1 90.81 325 GLY B CA 1
ATOM 7820 C C . GLY B 1 325 ? 5.512 -67.25 -9.844 1 90.81 325 GLY B C 1
ATOM 7821 O O . GLY B 1 325 ? 6.688 -67.562 -9.75 1 90.81 325 GLY B O 1
ATOM 7822 N N . VAL B 1 326 ? 4.605 -68.062 -10.344 1 91.88 326 VAL B N 1
ATOM 7823 C CA . VAL B 1 326 ? 4.875 -69.438 -10.711 1 91.88 326 VAL B CA 1
ATOM 7824 C C . VAL B 1 326 ? 5.84 -69.5 -11.891 1 91.88 326 VAL B C 1
ATOM 7826 O O . VAL B 1 326 ? 6.559 -70.5 -12.086 1 91.88 326 VAL B O 1
ATOM 7829 N N . PHE B 1 327 ? 5.992 -68.375 -12.555 1 94.31 327 PHE B N 1
ATOM 7830 C CA . PHE B 1 327 ? 6.809 -68.375 -13.758 1 94.31 327 PHE B CA 1
ATOM 7831 C C . PHE B 1 327 ? 8.219 -67.875 -13.453 1 94.31 327 PHE B C 1
ATOM 7833 O O . PHE B 1 327 ? 9.047 -67.75 -14.359 1 94.31 327 PHE B O 1
ATOM 7840 N N . LYS B 1 328 ? 8.492 -67.688 -12.18 1 93.94 328 LYS B N 1
ATOM 7841 C CA . LYS B 1 328 ? 9.828 -67.188 -11.805 1 93.94 328 LYS B CA 1
ATOM 7842 C C . LYS B 1 328 ? 10.906 -68.188 -12.234 1 93.94 328 LYS B C 1
ATOM 7844 O O . LYS B 1 328 ? 10.766 -69.375 -12.016 1 93.94 328 LYS B O 1
ATOM 7849 N N . ASN B 1 329 ? 11.898 -67.688 -12.875 1 92.56 329 ASN B N 1
ATOM 7850 C CA . ASN B 1 329 ? 13.062 -68.438 -13.32 1 92.56 329 ASN B CA 1
ATOM 7851 C C . ASN B 1 329 ? 12.688 -69.5 -14.383 1 92.56 329 ASN B C 1
ATOM 7853 O O . ASN B 1 329 ? 13.367 -70.5 -14.531 1 92.56 329 ASN B O 1
ATOM 7857 N N . LYS B 1 330 ? 11.555 -69.312 -15.062 1 94.44 330 LYS B N 1
ATOM 7858 C CA . LYS B 1 330 ? 11.133 -70.25 -16.125 1 94.44 330 LYS B CA 1
ATOM 7859 C C . LYS B 1 330 ? 11.148 -69.562 -17.484 1 94.44 330 LYS B C 1
ATOM 7861 O O . LYS B 1 330 ? 11.016 -68.312 -17.562 1 94.44 330 LYS B O 1
ATOM 7866 N N . HIS B 1 331 ? 11.43 -70.375 -18.5 1 94.81 331 HIS B N 1
ATOM 7867 C CA . HIS B 1 331 ? 11.148 -69.875 -19.859 1 94.81 331 HIS B CA 1
ATOM 7868 C C . HIS B 1 331 ? 9.664 -70 -20.188 1 94.81 331 HIS B C 1
ATOM 7870 O O . HIS B 1 331 ? 9.055 -71.062 -19.953 1 94.81 331 HIS B O 1
ATOM 7876 N N . VAL B 1 332 ? 9.148 -68.938 -20.656 1 95.5 332 VAL B N 1
ATOM 7877 C CA . VAL B 1 332 ? 7.707 -69 -20.859 1 95.5 332 VAL B CA 1
ATOM 7878 C C . VAL B 1 332 ? 7.398 -68.875 -22.344 1 95.5 332 VAL B C 1
ATOM 7880 O O . VAL B 1 332 ? 7.895 -68 -23.031 1 95.5 332 VAL B O 1
ATOM 7883 N N . LEU B 1 333 ? 6.668 -69.812 -22.844 1 95.06 333 LEU B N 1
ATOM 7884 C CA . LEU B 1 333 ? 6.031 -69.688 -24.156 1 95.06 333 LEU B CA 1
ATOM 7885 C C . LEU B 1 333 ? 4.68 -69 -24.047 1 95.06 333 LEU B C 1
ATOM 7887 O O . LEU B 1 333 ? 3.676 -69.625 -23.703 1 95.06 333 LEU B O 1
ATOM 7891 N N . LEU B 1 334 ? 4.738 -67.812 -24.375 1 95.56 334 LEU B N 1
ATOM 7892 C CA . LEU B 1 334 ? 3.525 -67 -24.297 1 95.56 334 LEU B CA 1
ATOM 7893 C C . LEU B 1 334 ? 2.67 -67.125 -25.547 1 95.56 334 LEU B C 1
ATOM 7895 O O . LEU B 1 334 ? 3.031 -66.688 -26.609 1 95.56 334 LEU B O 1
ATOM 7899 N N . PHE B 1 335 ? 1.576 -67.812 -25.359 1 94.31 335 PHE B N 1
ATOM 7900 C CA . PHE B 1 335 ? 0.655 -68.062 -26.453 1 94.31 335 PHE B CA 1
ATOM 7901 C C . PHE B 1 335 ? -0.511 -67.062 -26.453 1 94.31 335 PHE B C 1
ATOM 7903 O O . PHE B 1 335 ? -1.261 -67 -25.469 1 94.31 335 PHE B O 1
ATOM 7910 N N . ILE B 1 336 ? -0.564 -66.312 -27.469 1 93.94 336 ILE B N 1
ATOM 7911 C CA . ILE B 1 336 ? -1.621 -65.312 -27.594 1 93.94 336 ILE B CA 1
ATOM 7912 C C . ILE B 1 336 ? -2.506 -65.688 -28.797 1 93.94 336 ILE B C 1
ATOM 7914 O O . ILE B 1 336 ? -2.02 -65.75 -29.922 1 93.94 336 ILE B O 1
ATOM 7918 N N . SER B 1 337 ? -3.756 -65.75 -28.531 1 90.81 337 SER B N 1
ATOM 7919 C CA . SER B 1 337 ? -4.648 -66.125 -29.625 1 90.81 337 SER B CA 1
ATOM 7920 C C . SER B 1 337 ? -6.09 -65.75 -29.312 1 90.81 337 SER B C 1
ATOM 7922 O O . SER B 1 337 ? -6.438 -65.5 -28.156 1 90.81 337 SER B O 1
ATOM 7924 N N . GLY B 1 338 ? -6.828 -65.75 -30.391 1 88.75 338 GLY B N 1
ATOM 7925 C CA . GLY B 1 338 ? -8.266 -65.688 -30.203 1 88.75 338 GLY B CA 1
ATOM 7926 C C . GLY B 1 338 ? -8.906 -67 -29.859 1 88.75 338 GLY B C 1
ATOM 7927 O O . GLY B 1 338 ? -8.211 -68 -29.703 1 88.75 338 GLY B O 1
ATOM 7928 N N . ILE B 1 339 ? -10.195 -67 -29.703 1 84.06 339 ILE B N 1
ATOM 7929 C CA . ILE B 1 339 ? -10.867 -68.25 -29.266 1 84.06 339 ILE B CA 1
ATOM 7930 C C . ILE B 1 339 ? -11.688 -68.812 -30.422 1 84.06 339 ILE B C 1
ATOM 7932 O O . ILE B 1 339 ? -12.172 -69.938 -30.328 1 84.06 339 ILE B O 1
ATOM 7936 N N . ASP B 1 340 ? -11.758 -68.188 -31.531 1 79.88 340 ASP B N 1
ATOM 7937 C CA . ASP B 1 340 ? -12.617 -68.625 -32.625 1 79.88 340 ASP B CA 1
ATOM 7938 C C . ASP B 1 340 ? -12.133 -69.938 -33.219 1 79.88 340 ASP B C 1
ATOM 7940 O O . ASP B 1 340 ? -12.93 -70.812 -33.5 1 79.88 340 ASP B O 1
ATOM 7944 N N . ASN B 1 341 ? -10.859 -70.188 -33.438 1 77.06 341 ASN B N 1
ATOM 7945 C CA . ASN B 1 341 ? -10.297 -71.438 -33.938 1 77.06 341 ASN B CA 1
ATOM 7946 C C . ASN B 1 341 ? -9.367 -72.062 -32.938 1 77.06 341 ASN B C 1
ATOM 7948 O O . ASN B 1 341 ? -8.289 -72.562 -33.281 1 77.06 341 ASN B O 1
ATOM 7952 N N . ILE B 1 342 ? -9.891 -72.125 -31.703 1 78.88 342 ILE B N 1
ATOM 7953 C CA . ILE B 1 342 ? -9 -72.5 -30.609 1 78.88 342 ILE B CA 1
ATOM 7954 C C . ILE B 1 342 ? -8.664 -73.938 -30.719 1 78.88 342 ILE B C 1
ATOM 7956 O O . ILE B 1 342 ? -7.555 -74.375 -30.375 1 78.88 342 ILE B O 1
ATOM 7960 N N . GLU B 1 343 ? -9.602 -74.812 -31.141 1 73 343 GLU B N 1
ATOM 7961 C CA . GLU B 1 343 ? -9.383 -76.25 -31.234 1 73 343 GLU B CA 1
ATOM 7962 C C . GLU B 1 343 ? -8.211 -76.562 -32.156 1 73 343 GLU B C 1
ATOM 7964 O O . GLU B 1 343 ? -7.402 -77.438 -31.859 1 73 343 GLU B O 1
ATOM 7969 N N . TYR B 1 344 ? -8.18 -75.75 -33.188 1 69.25 344 TYR B N 1
ATOM 7970 C CA . TYR B 1 344 ? -7.121 -76 -34.156 1 69.25 344 TYR B CA 1
ATOM 7971 C C . TYR B 1 344 ? -5.809 -75.375 -33.688 1 69.25 344 TYR B C 1
ATOM 7973 O O . TYR B 1 344 ? -4.75 -76 -33.812 1 69.25 344 TYR B O 1
ATOM 7981 N N . GLU B 1 345 ? -5.934 -74.312 -33.031 1 74.62 345 GLU B N 1
ATOM 7982 C CA . GLU B 1 345 ? -4.742 -73.562 -32.688 1 74.62 345 GLU B CA 1
ATOM 7983 C C . GLU B 1 345 ? -4.02 -74.188 -31.5 1 74.62 345 GLU B C 1
ATOM 7985 O O . GLU B 1 345 ? -2.797 -74.062 -31.391 1 74.62 345 GLU B O 1
ATOM 7990 N N . THR B 1 346 ? -4.812 -74.875 -30.719 1 78.38 346 THR B N 1
ATOM 7991 C CA . THR B 1 346 ? -4.238 -75.375 -29.469 1 78.38 346 THR B CA 1
ATOM 7992 C C . THR B 1 346 ? -3.576 -76.75 -29.703 1 78.38 346 THR B C 1
ATOM 7994 O O . THR B 1 346 ? -2.795 -77.188 -28.859 1 78.38 346 THR B O 1
ATOM 7997 N N . GLN B 1 347 ? -3.857 -77.312 -30.781 1 75.44 347 GLN B N 1
ATOM 7998 C CA . GLN B 1 347 ? -3.34 -78.688 -31.016 1 75.44 347 GLN B CA 1
ATOM 7999 C C . GLN B 1 347 ? -1.813 -78.688 -30.984 1 75.44 347 GLN B C 1
ATOM 8001 O O . GLN B 1 347 ? -1.205 -79.562 -30.406 1 75.44 347 GLN B O 1
ATOM 8006 N N . LEU B 1 348 ? -1.31 -77.75 -31.656 1 75.5 348 LEU B N 1
ATOM 8007 C CA . LEU B 1 348 ? 0.145 -77.625 -31.672 1 75.5 348 LEU B CA 1
ATOM 8008 C C . LEU B 1 348 ? 0.696 -77.5 -30.266 1 75.5 348 LEU B C 1
ATOM 8010 O O . LEU B 1 348 ? 1.688 -78.125 -29.922 1 75.5 348 LEU B O 1
ATOM 8014 N N . LEU B 1 349 ? 0.029 -76.812 -29.469 1 81.44 349 LEU B N 1
ATOM 8015 C CA . LEU B 1 349 ? 0.491 -76.562 -28.094 1 81.44 349 LEU B CA 1
ATOM 8016 C C . LEU B 1 349 ? 0.305 -77.812 -27.234 1 81.44 349 LEU B C 1
ATOM 8018 O O . LEU B 1 349 ? 1.114 -78.062 -26.344 1 81.44 349 LEU B O 1
ATOM 8022 N N . ILE B 1 350 ? -0.743 -78.438 -27.5 1 82.31 350 ILE B N 1
ATOM 8023 C CA . ILE B 1 350 ? -1 -79.688 -26.766 1 82.31 350 ILE B CA 1
ATOM 8024 C C . ILE B 1 350 ? 0.123 -80.688 -27.016 1 82.31 350 ILE B C 1
ATOM 8026 O O . ILE B 1 350 ? 0.628 -81.312 -26.094 1 82.31 350 ILE B O 1
ATOM 8030 N N . SER B 1 351 ? 0.493 -80.75 -28.25 1 76.81 351 SER B N 1
ATOM 8031 C CA . SER B 1 351 ? 1.573 -81.688 -28.641 1 76.81 351 SER B CA 1
ATOM 8032 C C . SER B 1 351 ? 2.885 -81.312 -27.953 1 76.81 351 SER B C 1
ATOM 8034 O O . SER B 1 351 ? 3.588 -82.125 -27.422 1 76.81 351 SER B O 1
ATOM 8036 N N . ILE B 1 352 ? 3.109 -80 -27.984 1 84.44 352 ILE B N 1
ATOM 8037 C CA . ILE B 1 352 ? 4.352 -79.562 -27.406 1 84.44 352 ILE B CA 1
ATOM 8038 C C . ILE B 1 352 ? 4.332 -79.75 -25.891 1 84.44 352 ILE B C 1
ATOM 8040 O O . ILE B 1 352 ? 5.34 -80.125 -25.297 1 84.44 352 ILE B O 1
ATOM 8044 N N . ASP B 1 353 ? 3.246 -79.5 -25.297 1 88.56 353 ASP B N 1
ATOM 8045 C CA . ASP B 1 353 ? 3.1 -79.688 -23.859 1 88.56 353 ASP B CA 1
ATOM 8046 C C . ASP B 1 353 ? 3.389 -81.125 -23.469 1 88.56 353 ASP B C 1
ATOM 8048 O O . ASP B 1 353 ? 4.055 -81.375 -22.453 1 88.56 353 ASP B O 1
ATOM 8052 N N . GLY B 1 354 ? 2.867 -82 -24.219 1 83.25 354 GLY B N 1
ATOM 8053 C CA . GLY B 1 354 ? 3.119 -83.438 -23.969 1 83.25 354 GLY B CA 1
ATOM 8054 C C . GLY B 1 354 ? 4.578 -83.812 -24.125 1 83.25 354 GLY B C 1
ATOM 8055 O O . GLY B 1 354 ? 5.129 -84.562 -23.297 1 83.25 354 GLY B O 1
ATOM 8056 N N . LYS B 1 355 ? 5.188 -83.312 -25.156 1 82 355 LYS B N 1
ATOM 8057 C CA . LYS B 1 355 ? 6.562 -83.688 -25.484 1 82 355 LYS B CA 1
ATOM 8058 C C . LYS B 1 355 ? 7.547 -83 -24.516 1 82 355 LYS B C 1
ATOM 8060 O O . LYS B 1 355 ? 8.648 -83.5 -24.297 1 82 355 LYS B O 1
ATOM 8065 N N . LEU B 1 356 ? 7.172 -81.938 -23.953 1 86.62 356 LEU B N 1
ATOM 8066 C CA . LEU B 1 356 ? 7.996 -81.25 -22.938 1 86.62 356 LEU B CA 1
ATOM 8067 C C . LEU B 1 356 ? 8.086 -82.125 -21.672 1 86.62 356 LEU B C 1
ATOM 8069 O O . LEU B 1 356 ? 9.031 -82 -20.891 1 86.62 356 LEU B O 1
ATOM 8073 N N . LYS B 1 357 ? 7.109 -83 -21.531 1 83.81 357 LYS B N 1
ATOM 8074 C CA . LYS B 1 357 ? 7.066 -83.875 -20.359 1 83.81 357 LYS B CA 1
ATOM 8075 C C . LYS B 1 357 ? 7.699 -85.25 -20.641 1 83.81 357 LYS B C 1
ATOM 8077 O O . LYS B 1 357 ? 7.863 -86.062 -19.734 1 83.81 357 LYS B O 1
ATOM 8082 N N . GLU B 1 358 ? 8.07 -85.438 -21.844 1 82.62 358 GLU B N 1
ATOM 8083 C CA . GLU B 1 358 ? 8.641 -86.688 -22.25 1 82.62 358 GLU B CA 1
ATOM 8084 C C . GLU B 1 358 ? 10.164 -86.688 -22.156 1 82.62 358 GLU B C 1
ATOM 8086 O O . GLU B 1 358 ? 10.773 -85.625 -22.047 1 82.62 358 GLU B O 1
ATOM 8091 N N . GLU B 1 359 ? 10.664 -87.812 -22.125 1 81.81 359 GLU B N 1
ATOM 8092 C CA . GLU B 1 359 ? 12.117 -87.938 -22.125 1 81.81 359 GLU B CA 1
ATOM 8093 C C . GLU B 1 359 ? 12.688 -87.625 -23.516 1 81.81 359 GLU B C 1
ATOM 8095 O O . GLU B 1 359 ? 12.016 -87.875 -24.531 1 81.81 359 GLU B O 1
ATOM 8100 N N . PRO B 1 360 ? 13.766 -87.125 -23.609 1 82.12 360 PRO B N 1
ATOM 8101 C CA . PRO B 1 360 ? 14.711 -86.688 -22.562 1 82.12 360 PRO B CA 1
ATOM 8102 C C . PRO B 1 360 ? 14.328 -85.375 -21.922 1 82.12 360 PRO B C 1
ATOM 8104 O O . PRO B 1 360 ? 13.852 -84.438 -22.625 1 82.12 360 PRO B O 1
ATOM 8107 N N . ARG B 1 361 ? 14.688 -85.312 -20.641 1 85.5 361 ARG B N 1
ATOM 8108 C CA . ARG B 1 361 ? 14.281 -84.125 -19.875 1 85.5 361 ARG B CA 1
ATOM 8109 C C . ARG B 1 361 ? 15.211 -82.938 -20.141 1 85.5 361 ARG B C 1
ATOM 8111 O O . ARG B 1 361 ? 14.844 -81.812 -19.922 1 85.5 361 ARG B O 1
ATOM 8118 N N . GLU B 1 362 ? 16.359 -83.188 -20.609 1 86.75 362 GLU B N 1
ATOM 8119 C CA . GLU B 1 362 ? 17.344 -82.188 -20.938 1 86.75 362 GLU B CA 1
ATOM 8120 C C . GLU B 1 362 ? 17.781 -82.25 -22.391 1 86.75 362 GLU B C 1
ATOM 8122 O O . GLU B 1 362 ? 18.078 -83.375 -22.891 1 86.75 362 GLU B O 1
ATOM 8127 N N . VAL B 1 363 ? 17.594 -81.125 -23.078 1 81 363 VAL B N 1
ATOM 8128 C CA . VAL B 1 363 ? 18.047 -81.062 -24.469 1 81 363 VAL B CA 1
ATOM 8129 C C . VAL B 1 363 ? 18.922 -79.812 -24.656 1 81 363 VAL B C 1
ATOM 8131 O O . VAL B 1 363 ? 18.516 -78.688 -24.328 1 81 363 VAL B O 1
ATOM 8134 N N . GLU B 1 364 ? 20.172 -79.875 -25.188 1 75.31 364 GLU B N 1
ATOM 8135 C CA . GLU B 1 364 ? 21.109 -78.812 -25.516 1 75.31 364 GLU B CA 1
ATOM 8136 C C . GLU B 1 364 ? 21.312 -77.875 -24.328 1 75.31 364 GLU B C 1
ATOM 8138 O O . GLU B 1 364 ? 21.344 -76.688 -24.5 1 75.31 364 GLU B O 1
ATOM 8143 N N . GLY B 1 365 ? 21.203 -78.375 -23.141 1 81 365 GLY B N 1
ATOM 8144 C CA . GLY B 1 365 ? 21.5 -77.562 -21.969 1 81 365 GLY B CA 1
ATOM 8145 C C . GLY B 1 365 ? 20.266 -76.938 -21.344 1 81 365 GLY B C 1
ATOM 8146 O O . GLY B 1 365 ? 20.344 -76.25 -20.328 1 81 365 GLY B O 1
ATOM 8147 N N . TYR B 1 366 ? 19.188 -77.188 -21.922 1 90.44 366 TYR B N 1
ATOM 8148 C CA . TYR B 1 366 ? 17.938 -76.688 -21.391 1 90.44 366 TYR B CA 1
ATOM 8149 C C . TYR B 1 366 ? 17.078 -77.812 -20.797 1 90.44 366 TYR B C 1
ATOM 8151 O O . TYR B 1 366 ? 16.969 -78.875 -21.375 1 90.44 366 TYR B O 1
ATOM 8159 N N . MET B 1 367 ? 16.578 -77.562 -19.688 1 92 367 MET B N 1
ATOM 8160 C CA . MET B 1 367 ? 15.656 -78.5 -19.047 1 92 367 MET B CA 1
ATOM 8161 C C . MET B 1 367 ? 14.227 -78.25 -19.5 1 92 367 MET B C 1
ATOM 8163 O O . MET B 1 367 ? 13.742 -77.125 -19.438 1 92 367 MET B O 1
ATOM 8167 N N . LYS B 1 368 ? 13.555 -79.25 -20 1 90.44 368 LYS B N 1
ATOM 8168 C CA . LYS B 1 368 ? 12.18 -79.125 -20.469 1 90.44 368 LYS B CA 1
ATOM 8169 C C . LYS B 1 368 ? 11.25 -78.625 -19.359 1 90.44 368 LYS B C 1
ATOM 8171 O O . LYS B 1 368 ? 10.305 -77.875 -19.594 1 90.44 368 LYS B O 1
ATOM 8176 N N . ASP B 1 369 ? 11.594 -79 -18.141 1 89.38 369 ASP B N 1
ATOM 8177 C CA . ASP B 1 369 ? 10.781 -78.625 -16.984 1 89.38 369 ASP B CA 1
ATOM 8178 C C . ASP B 1 369 ? 10.844 -77.125 -16.688 1 89.38 369 ASP B C 1
ATOM 8180 O O . ASP B 1 369 ? 9.992 -76.625 -15.969 1 89.38 369 ASP B O 1
ATOM 8184 N N . ASP B 1 370 ? 11.789 -76.562 -17.219 1 93.5 370 ASP B N 1
ATOM 8185 C CA . ASP B 1 370 ? 11.953 -75.125 -16.984 1 93.5 370 ASP B CA 1
ATOM 8186 C C . ASP B 1 370 ? 11.102 -74.312 -17.953 1 93.5 370 ASP B C 1
ATOM 8188 O O . ASP B 1 370 ? 11.078 -73.062 -17.891 1 93.5 370 ASP B O 1
ATOM 8192 N N . PHE B 1 371 ? 10.406 -74.938 -18.766 1 94.12 371 PHE B N 1
ATOM 8193 C CA . PHE B 1 371 ? 9.57 -74.25 -19.75 1 94.12 371 PHE B CA 1
ATOM 8194 C C . PHE B 1 371 ? 8.094 -74.375 -19.391 1 94.12 371 PHE B C 1
ATOM 8196 O O . PHE B 1 371 ? 7.648 -75.438 -18.953 1 94.12 371 PHE B O 1
ATOM 8203 N N . SER B 1 372 ? 7.449 -73.312 -19.422 1 94 372 SER B N 1
ATOM 8204 C CA . SER B 1 372 ? 6.016 -73.25 -19.156 1 94 372 SER B CA 1
ATOM 8205 C C . SER B 1 372 ? 5.262 -72.562 -20.281 1 94 372 SER B C 1
ATOM 8207 O O . SER B 1 372 ? 5.816 -71.688 -20.938 1 94 372 SER B O 1
ATOM 8209 N N . ILE B 1 373 ? 4.043 -72.938 -20.531 1 94.25 373 ILE B N 1
ATOM 8210 C CA . ILE B 1 373 ? 3.195 -72.312 -21.531 1 94.25 373 ILE B CA 1
ATOM 8211 C C . ILE B 1 373 ? 2.113 -71.5 -20.844 1 94.25 373 ILE B C 1
ATOM 8213 O O . ILE B 1 373 ? 1.442 -71.938 -19.922 1 94.25 373 ILE B O 1
ATOM 8217 N N . LEU B 1 374 ? 2.098 -70.25 -21.188 1 95.19 374 LEU B N 1
ATOM 8218 C CA . LEU B 1 374 ? 1.031 -69.375 -20.719 1 95.19 374 LEU B CA 1
ATOM 8219 C C . LEU B 1 374 ? 0.173 -68.938 -21.891 1 95.19 374 LEU B C 1
ATOM 8221 O O . LEU B 1 374 ? 0.683 -68.312 -22.844 1 95.19 374 LEU B O 1
ATOM 8225 N N . TRP B 1 375 ? -1.09 -69.188 -21.812 1 94.56 375 TRP B N 1
ATOM 8226 C CA . TRP B 1 375 ? -2.035 -68.812 -22.859 1 94.56 375 TRP B CA 1
ATOM 8227 C C . TRP B 1 375 ? -2.822 -67.562 -22.438 1 94.56 375 TRP B C 1
ATOM 8229 O O . TRP B 1 375 ? -3.416 -67.5 -21.359 1 94.56 375 TRP B O 1
ATOM 8239 N N . ILE B 1 376 ? -2.742 -66.5 -23.266 1 93.69 376 ILE B N 1
ATOM 8240 C CA . ILE B 1 376 ? -3.555 -65.312 -23.094 1 93.69 376 ILE B CA 1
ATOM 8241 C C . ILE B 1 376 ? -4.602 -65.25 -24.203 1 93.69 376 ILE B C 1
ATOM 8243 O O . ILE B 1 376 ? -4.301 -64.812 -25.328 1 93.69 376 ILE B O 1
ATOM 8247 N N . PRO B 1 377 ? -5.816 -65.562 -23.859 1 92.62 377 PRO B N 1
ATOM 8248 C CA . PRO B 1 377 ? -6.879 -65.438 -24.859 1 92.62 377 PRO B CA 1
ATOM 8249 C C . PRO B 1 377 ? -7.336 -64 -25.078 1 92.62 377 PRO B C 1
ATOM 8251 O O . PRO B 1 377 ? -7.594 -63.281 -24.094 1 92.62 377 PRO B O 1
ATOM 8254 N N . ILE B 1 378 ? -7.348 -63.5 -26.25 1 92 378 ILE B N 1
ATOM 8255 C CA . ILE B 1 378 ? -7.828 -62.188 -26.594 1 92 378 ILE B CA 1
ATOM 8256 C C . ILE B 1 378 ? -9.258 -62.25 -27.109 1 92 378 ILE B C 1
ATOM 8258 O O . ILE B 1 378 ? -9.5 -62.719 -28.234 1 92 378 ILE B O 1
ATOM 8262 N N . VAL B 1 379 ? -10.156 -61.844 -26.203 1 88.38 379 VAL B N 1
ATOM 8263 C CA . VAL B 1 379 ? -11.586 -61.906 -26.516 1 88.38 379 VAL B CA 1
ATOM 8264 C C . VAL B 1 379 ? -12.211 -60.531 -26.312 1 88.38 379 VAL B C 1
ATOM 8266 O O . VAL B 1 379 ? -11.898 -59.844 -25.344 1 88.38 379 VAL B O 1
ATOM 8269 N N . SER B 1 380 ? -13 -60.094 -27.281 1 83.06 380 SER B N 1
ATOM 8270 C CA . SER B 1 380 ? -13.633 -58.812 -27.172 1 83.06 380 SER B CA 1
ATOM 8271 C C . SER B 1 380 ? -14.703 -58.781 -26.078 1 83.06 380 SER B C 1
ATOM 8273 O O . SER B 1 380 ? -14.766 -57.844 -25.281 1 83.06 380 SER B O 1
ATOM 8275 N N . VAL B 1 381 ? -15.609 -59.812 -26.094 1 84.69 381 VAL B N 1
ATOM 8276 C CA . VAL B 1 381 ? -16.672 -59.906 -25.094 1 84.69 381 VAL B CA 1
ATOM 8277 C C . VAL B 1 381 ? -16.719 -61.344 -24.531 1 84.69 381 VAL B C 1
ATOM 8279 O O . VAL B 1 381 ? -16.875 -62.312 -25.281 1 84.69 381 VAL B O 1
ATOM 8282 N N . TRP B 1 382 ? -16.5 -61.406 -23.25 1 84.94 382 TRP B N 1
ATOM 8283 C CA . TRP B 1 382 ? -16.547 -62.688 -22.594 1 84.94 382 TRP B CA 1
ATOM 8284 C C . TRP B 1 382 ? -17.984 -63.125 -22.297 1 84.94 382 TRP B C 1
ATOM 8286 O O . TRP B 1 382 ? -18.625 -62.531 -21.406 1 84.94 382 TRP B O 1
ATOM 8296 N N . ASP B 1 383 ? -18.531 -63.844 -23.141 1 87.44 383 ASP B N 1
ATOM 8297 C CA . ASP B 1 383 ? -19.844 -64.438 -22.891 1 87.44 383 ASP B CA 1
ATOM 8298 C C . ASP B 1 383 ? -19.719 -65.875 -22.453 1 87.44 383 ASP B C 1
ATOM 8300 O O . ASP B 1 383 ? -18.609 -66.375 -22.281 1 87.44 383 ASP B O 1
ATOM 8304 N N . GLU B 1 384 ? -20.828 -66.5 -22.203 1 88.12 384 GLU B N 1
ATOM 8305 C CA . GLU B 1 384 ? -20.844 -67.875 -21.688 1 88.12 384 GLU B CA 1
ATOM 8306 C C . GLU B 1 384 ? -20.25 -68.875 -22.703 1 88.12 384 GLU B C 1
ATOM 8308 O O . GLU B 1 384 ? -19.578 -69.812 -22.328 1 88.12 384 GLU B O 1
ATOM 8313 N N . GLU B 1 385 ? -20.422 -68.562 -23.891 1 86.88 385 GLU B N 1
ATOM 8314 C CA . GLU B 1 385 ? -19.891 -69.438 -24.938 1 86.88 385 GLU B CA 1
ATOM 8315 C C . GLU B 1 385 ? -18.375 -69.375 -24.984 1 86.88 385 GLU B C 1
ATOM 8317 O O . GLU B 1 385 ? -17.703 -70.438 -25.109 1 86.88 385 GLU B O 1
ATOM 8322 N N . GLN B 1 386 ? -17.906 -68.188 -24.938 1 87.31 386 GLN B N 1
ATOM 8323 C CA . GLN B 1 386 ? -16.469 -68 -25 1 87.31 386 GLN B CA 1
ATOM 8324 C C . GLN B 1 386 ? -15.789 -68.625 -23.766 1 87.31 386 GLN B C 1
ATOM 8326 O O . GLN B 1 386 ? -14.719 -69.25 -23.875 1 87.31 386 GLN B O 1
ATOM 8331 N N . ARG B 1 387 ? -16.406 -68.562 -22.672 1 87.75 387 ARG B N 1
ATOM 8332 C CA . ARG B 1 387 ? -15.875 -69.125 -21.438 1 87.75 387 ARG B CA 1
ATOM 8333 C C . ARG B 1 387 ? -15.789 -70.625 -21.531 1 87.75 387 ARG B C 1
ATOM 8335 O O . ARG B 1 387 ? -14.805 -71.25 -21.109 1 87.75 387 ARG B O 1
ATOM 8342 N N . LYS B 1 388 ? -16.781 -71.125 -22.109 1 86.44 388 LYS B N 1
ATOM 8343 C CA . LYS B 1 388 ? -16.844 -72.625 -22.234 1 86.44 388 LYS B CA 1
ATOM 8344 C C . LYS B 1 388 ? -15.75 -73.125 -23.156 1 86.44 388 LYS B C 1
ATOM 8346 O O . LYS B 1 388 ? -15.195 -74.188 -22.922 1 86.44 388 LYS B O 1
ATOM 8351 N N . LYS B 1 389 ? -15.508 -72.375 -24.141 1 85.25 389 LYS B N 1
ATOM 8352 C CA . LYS B 1 389 ? -14.469 -72.75 -25.094 1 85.25 389 LYS B CA 1
ATOM 8353 C C . LYS B 1 389 ? -13.109 -72.875 -24.406 1 85.25 389 LYS B C 1
ATOM 8355 O O . LYS B 1 389 ? -12.32 -73.75 -24.703 1 85.25 389 LYS B O 1
ATOM 8360 N N . VAL B 1 390 ? -12.859 -72 -23.531 1 84.5 390 VAL B N 1
ATOM 8361 C CA . VAL B 1 390 ? -11.594 -72 -22.812 1 84.5 390 VAL B CA 1
ATOM 8362 C C . VAL B 1 390 ? -11.594 -73.062 -21.75 1 84.5 390 VAL B C 1
ATOM 8364 O O . VAL B 1 390 ? -10.586 -73.75 -21.547 1 84.5 390 VAL B O 1
ATOM 8367 N N . GLU B 1 391 ? -12.758 -73.312 -21.219 1 83.06 391 GLU B N 1
ATOM 8368 C CA . GLU B 1 391 ? -12.883 -74.312 -20.172 1 83.06 391 GLU B CA 1
ATOM 8369 C C . GLU B 1 391 ? -12.836 -75.688 -20.734 1 83.06 391 GLU B C 1
ATOM 8371 O O . GLU B 1 391 ? -12.508 -76.688 -20.031 1 83.06 391 GLU B O 1
ATOM 8376 N N . ASN B 1 392 ? -13.133 -75.812 -21.984 1 81.44 392 ASN B N 1
ATOM 8377 C CA . ASN B 1 392 ? -13.156 -77.125 -22.625 1 81.44 392 ASN B CA 1
ATOM 8378 C C . ASN B 1 392 ? -11.75 -77.688 -22.844 1 81.44 392 ASN B C 1
ATOM 8380 O O . ASN B 1 392 ? -11.578 -78.875 -23.078 1 81.44 392 ASN B O 1
ATOM 8384 N N . ILE B 1 393 ? -10.867 -76.75 -22.828 1 78.56 393 ILE B N 1
ATOM 8385 C CA . ILE B 1 393 ? -9.492 -77.25 -22.922 1 78.56 393 ILE B CA 1
ATOM 8386 C C . ILE B 1 393 ? -9.07 -77.875 -21.594 1 78.56 393 ILE B C 1
ATOM 8388 O O . ILE B 1 393 ? -9.008 -77.188 -20.562 1 78.56 393 ILE B O 1
ATOM 8392 N N . THR B 1 394 ? -8.984 -79.25 -21.672 1 77.19 394 THR B N 1
ATOM 8393 C CA . THR B 1 394 ? -8.695 -79.938 -20.453 1 77.19 394 THR B CA 1
ATOM 8394 C C . THR B 1 394 ? -7.484 -80.875 -20.625 1 77.19 394 THR B C 1
ATOM 8396 O O . THR B 1 394 ? -7.059 -81.125 -21.75 1 77.19 394 THR B O 1
ATOM 8399 N N . GLU B 1 395 ? -6.82 -81.125 -19.547 1 74.38 395 GLU B N 1
ATOM 8400 C CA . GLU B 1 395 ? -5.797 -82.188 -19.453 1 74.38 395 GLU B CA 1
ATOM 8401 C C . GLU B 1 395 ? -4.477 -81.688 -20.062 1 74.38 395 GLU B C 1
ATOM 8403 O O . GLU B 1 395 ? -3.77 -82.5 -20.703 1 74.38 395 GLU B O 1
ATOM 8408 N N . VAL B 1 396 ? -4.301 -80.438 -20.094 1 81.19 396 VAL B N 1
ATOM 8409 C CA . VAL B 1 396 ? -3.021 -79.875 -20.547 1 81.19 396 VAL B CA 1
ATOM 8410 C C . VAL B 1 396 ? -2.324 -79.188 -19.375 1 81.19 396 VAL B C 1
ATOM 8412 O O . VAL B 1 396 ? -2.982 -78.625 -18.484 1 81.19 396 VAL B O 1
ATOM 8415 N N . GLY B 1 397 ? -1.039 -79.25 -19.328 1 81.75 397 GLY B N 1
ATOM 8416 C CA . GLY B 1 397 ? -0.271 -78.75 -18.203 1 81.75 397 GLY B CA 1
ATOM 8417 C C . GLY B 1 397 ? 0.093 -77.25 -18.359 1 81.75 397 GLY B C 1
ATOM 8418 O O . GLY B 1 397 ? 1.062 -76.812 -17.766 1 81.75 397 GLY B O 1
ATOM 8419 N N . TRP B 1 398 ? -0.624 -76.562 -19.219 1 89.56 398 TRP B N 1
ATOM 8420 C CA . TRP B 1 398 ? -0.231 -75.125 -19.391 1 89.56 398 TRP B CA 1
ATOM 8421 C C . TRP B 1 398 ? -1.16 -74.25 -18.609 1 89.56 398 TRP B C 1
ATOM 8423 O O . TRP B 1 398 ? -2.055 -74.688 -17.891 1 89.56 398 TRP B O 1
ATOM 8433 N N . TYR B 1 399 ? -0.785 -72.938 -18.562 1 93.5 399 TYR B N 1
ATOM 8434 C CA . TYR B 1 399 ? -1.503 -71.938 -17.797 1 93.5 399 TYR B CA 1
ATOM 8435 C C . TYR B 1 399 ? -2.326 -71.062 -18.734 1 93.5 399 TYR B C 1
ATOM 8437 O O . TYR B 1 399 ? -1.971 -70.875 -19.906 1 93.5 399 TYR B O 1
ATOM 8445 N N . VAL B 1 400 ? -3.438 -70.562 -18.25 1 92.44 400 VAL B N 1
ATOM 8446 C CA . VAL B 1 400 ? -4.305 -69.688 -19.031 1 92.44 400 VAL B CA 1
ATOM 8447 C C . VAL B 1 400 ? -4.758 -68.5 -18.188 1 92.44 400 VAL B C 1
ATOM 8449 O O . VAL B 1 400 ? -5.012 -68.688 -16.984 1 92.44 400 VAL B O 1
ATOM 8452 N N . VAL B 1 401 ? -4.727 -67.375 -18.797 1 92.5 401 VAL B N 1
ATOM 8453 C CA . VAL B 1 401 ? -5.285 -66.188 -18.141 1 92.5 401 VAL B CA 1
ATOM 8454 C C . VAL B 1 401 ? -6.805 -66.188 -18.312 1 92.5 401 VAL B C 1
ATOM 8456 O O . VAL B 1 401 ? -7.297 -66 -19.438 1 92.5 401 VAL B O 1
ATOM 8459 N N . LYS B 1 402 ? -7.473 -66.312 -17.234 1 86.94 402 LYS B N 1
ATOM 8460 C CA . LYS B 1 402 ? -8.93 -66.375 -17.297 1 86.94 402 LYS B CA 1
ATOM 8461 C C . LYS B 1 402 ? -9.547 -65 -17.531 1 86.94 402 LYS B C 1
ATOM 8463 O O . LYS B 1 402 ? -9.148 -64 -16.891 1 86.94 402 LYS B O 1
ATOM 8468 N N . GLU B 1 403 ? -10.469 -64.938 -18.484 1 86.44 403 GLU B N 1
ATOM 8469 C CA . GLU B 1 403 ? -11.289 -63.781 -18.766 1 86.44 403 GLU B CA 1
ATOM 8470 C C . GLU B 1 403 ? -10.438 -62.5 -18.844 1 86.44 403 GLU B C 1
ATOM 8472 O O . GLU B 1 403 ? -10.734 -61.5 -18.172 1 86.44 403 GLU B O 1
ATOM 8477 N N . PHE B 1 404 ? -9.398 -62.531 -19.578 1 89.06 404 PHE B N 1
ATOM 8478 C CA . PHE B 1 404 ? -8.484 -61.406 -19.75 1 89.06 404 PHE B CA 1
ATOM 8479 C C . PHE B 1 404 ? -9.203 -60.25 -20.406 1 89.06 404 PHE B C 1
ATOM 8481 O O . PHE B 1 404 ? -9.602 -60.312 -21.578 1 89.06 404 PHE B O 1
ATOM 8488 N N . ASN B 1 405 ? -9.461 -59.156 -19.625 1 84.75 405 ASN B N 1
ATOM 8489 C CA . ASN B 1 405 ? -10.18 -58 -20.109 1 84.75 405 ASN B CA 1
ATOM 8490 C C . ASN B 1 405 ? -9.445 -56.688 -19.781 1 84.75 405 ASN B C 1
ATOM 8492 O O . ASN B 1 405 ? -10.039 -55.625 -19.766 1 84.75 405 ASN B O 1
ATOM 8496 N N . PHE B 1 406 ? -8.266 -56.75 -19.484 1 87.31 406 PHE B N 1
ATOM 8497 C CA . PHE B 1 406 ? -7.426 -55.594 -19.203 1 87.31 406 PHE B CA 1
ATOM 8498 C C . PHE B 1 406 ? -7.055 -54.875 -20.484 1 87.31 406 PHE B C 1
ATOM 8500 O O . PHE B 1 406 ? -6.188 -55.312 -21.234 1 87.31 406 PHE B O 1
ATOM 8507 N N . GLN B 1 407 ? -7.691 -53.75 -20.688 1 83.56 407 GLN B N 1
ATOM 8508 C CA . GLN B 1 407 ? -7.613 -53.062 -21.969 1 83.56 407 GLN B CA 1
ATOM 8509 C C . GLN B 1 407 ? -6.188 -52.594 -22.25 1 83.56 407 GLN B C 1
ATOM 8511 O O . GLN B 1 407 ? -5.723 -52.688 -23.391 1 83.56 407 GLN B O 1
ATOM 8516 N N . THR B 1 408 ? -5.457 -52.125 -21.297 1 85.12 408 THR B N 1
ATOM 8517 C CA . THR B 1 408 ? -4.09 -51.656 -21.516 1 85.12 408 THR B CA 1
ATOM 8518 C C . THR B 1 408 ? -3.197 -52.812 -21.969 1 85.12 408 THR B C 1
ATOM 8520 O O . THR B 1 408 ? -2.346 -52.625 -22.844 1 85.12 408 THR B O 1
ATOM 8523 N N . GLY B 1 409 ? -3.436 -53.875 -21.359 1 87.5 409 GLY B N 1
ATOM 8524 C CA . GLY B 1 409 ? -2.688 -55.031 -21.766 1 87.5 409 GLY B CA 1
ATOM 8525 C C . GLY B 1 409 ? -2.979 -55.5 -23.188 1 87.5 409 GLY B C 1
ATOM 8526 O O . GLY B 1 409 ? -2.061 -55.844 -23.922 1 87.5 409 GLY B O 1
ATOM 8527 N N . ILE B 1 410 ? -4.215 -55.469 -23.516 1 89.12 410 ILE B N 1
ATOM 8528 C CA . ILE B 1 410 ? -4.637 -55.844 -24.859 1 89.12 410 ILE B CA 1
ATOM 8529 C C . ILE B 1 410 ? -4.027 -54.906 -25.891 1 89.12 410 ILE B C 1
ATOM 8531 O O . ILE B 1 410 ? -3.543 -55.344 -26.938 1 89.12 410 ILE B O 1
ATOM 8535 N N . ASP B 1 411 ? -3.992 -53.688 -25.578 1 88.38 411 ASP B N 1
ATOM 8536 C CA . ASP B 1 411 ? -3.414 -52.688 -26.484 1 88.38 411 ASP B CA 1
ATOM 8537 C C . ASP B 1 411 ? -1.916 -52.906 -26.672 1 88.38 411 ASP B C 1
ATOM 8539 O O . ASP B 1 411 ? -1.39 -52.75 -27.766 1 88.38 411 ASP B O 1
ATOM 8543 N N . LEU B 1 412 ? -1.295 -53.219 -25.594 1 89.25 412 LEU B N 1
ATOM 8544 C CA . LEU B 1 412 ? 0.136 -53.5 -25.641 1 89.25 412 LEU B CA 1
ATOM 8545 C C . LEU B 1 412 ? 0.425 -54.688 -26.547 1 89.25 412 LEU B C 1
ATOM 8547 O O . LEU B 1 412 ? 1.367 -54.656 -27.344 1 89.25 412 LEU B O 1
ATOM 8551 N N . ILE B 1 413 ? -0.391 -55.688 -26.375 1 91.62 413 ILE B N 1
ATOM 8552 C CA . ILE B 1 413 ? -0.235 -56.906 -27.156 1 91.62 413 ILE B CA 1
ATOM 8553 C C . ILE B 1 413 ? -0.422 -56.594 -28.641 1 91.62 413 ILE B C 1
ATOM 8555 O O . ILE B 1 413 ? 0.369 -57.031 -29.484 1 91.62 413 ILE B O 1
ATOM 8559 N N . LYS B 1 414 ? -1.339 -55.875 -28.938 1 89.44 414 LYS B N 1
ATOM 8560 C CA . LYS B 1 414 ? -1.64 -55.531 -30.328 1 89.44 414 LYS B CA 1
ATOM 8561 C C . LYS B 1 414 ? -0.542 -54.656 -30.922 1 89.44 414 LYS B C 1
ATOM 8563 O O . LYS B 1 414 ? -0.141 -54.844 -32.062 1 89.44 414 LYS B O 1
ATOM 8568 N N . GLU B 1 415 ? -0.05 -53.781 -30.156 1 88.31 415 GLU B N 1
ATOM 8569 C CA . GLU B 1 415 ? 0.887 -52.812 -30.688 1 88.31 415 GLU B CA 1
ATOM 8570 C C . GLU B 1 415 ? 2.322 -53.312 -30.641 1 88.31 415 GLU B C 1
ATOM 8572 O O . GLU B 1 415 ? 3.062 -53.219 -31.609 1 88.31 415 GLU B O 1
ATOM 8577 N N . VAL B 1 416 ? 2.66 -53.844 -29.5 1 86.31 416 VAL B N 1
ATOM 8578 C CA . VAL B 1 416 ? 4.055 -54.219 -29.297 1 86.31 416 VAL B CA 1
ATOM 8579 C C . VAL B 1 416 ? 4.332 -55.531 -30 1 86.31 416 VAL B C 1
ATOM 8581 O O . VAL B 1 416 ? 5.367 -55.688 -30.656 1 86.31 416 VAL B O 1
ATOM 8584 N N . PHE B 1 417 ? 3.373 -56.469 -29.859 1 88.19 417 PHE B N 1
ATOM 8585 C CA . PHE B 1 417 ? 3.6 -57.781 -30.422 1 88.19 417 PHE B CA 1
ATOM 8586 C C . PHE B 1 417 ? 2.947 -57.906 -31.797 1 88.19 417 PHE B C 1
ATOM 8588 O O . PHE B 1 417 ? 3.021 -58.969 -32.438 1 88.19 417 PHE B O 1
ATOM 8595 N N . ASN B 1 418 ? 2.303 -56.812 -32.219 1 86.62 418 ASN B N 1
ATOM 8596 C CA . ASN B 1 418 ? 1.65 -56.75 -33.531 1 86.62 418 ASN B CA 1
ATOM 8597 C C . ASN B 1 418 ? 0.646 -57.906 -33.688 1 86.62 418 ASN B C 1
ATOM 8599 O O . ASN B 1 418 ? 0.656 -58.594 -34.688 1 86.62 418 ASN B O 1
ATOM 8603 N N . TYR B 1 419 ? -0.064 -58.125 -32.719 1 89.44 419 TYR B N 1
ATOM 8604 C CA . TYR B 1 419 ? -1.105 -59.156 -32.75 1 89.44 419 TYR B CA 1
ATOM 8605 C C . TYR B 1 419 ? -2.273 -58.688 -33.625 1 89.44 419 TYR B C 1
ATOM 8607 O O . TYR B 1 419 ? -2.91 -57.656 -33.312 1 89.44 419 TYR B O 1
ATOM 8615 N N . LYS B 1 420 ? -2.49 -59.344 -34.75 1 84.62 420 LYS B N 1
ATOM 8616 C CA . LYS B 1 420 ? -3.576 -59.062 -35.688 1 84.62 420 LYS B CA 1
ATOM 8617 C C . LYS B 1 420 ? -4.531 -60.25 -35.812 1 84.62 420 LYS B C 1
ATOM 8619 O O . LYS B 1 420 ? -4.812 -60.719 -36.906 1 84.62 420 LYS B O 1
ATOM 8624 N N . ASP B 1 421 ? -4.93 -60.875 -34.781 1 82.75 421 ASP B N 1
ATOM 8625 C CA . ASP B 1 421 ? -5.941 -61.906 -34.688 1 82.75 421 ASP B CA 1
ATOM 8626 C C . ASP B 1 421 ? -5.348 -63.281 -35.062 1 82.75 421 ASP B C 1
ATOM 8628 O O . ASP B 1 421 ? -6.008 -64.312 -34.875 1 82.75 421 ASP B O 1
ATOM 8632 N N . ASN B 1 422 ? -4.105 -63.219 -35.594 1 83.56 422 ASN B N 1
ATOM 8633 C CA . ASN B 1 422 ? -3.396 -64.5 -35.781 1 83.56 422 ASN B CA 1
ATOM 8634 C C . ASN B 1 422 ? -2.641 -64.875 -34.5 1 83.56 422 ASN B C 1
ATOM 8636 O O . ASN B 1 422 ? -2.012 -64.062 -33.844 1 83.56 422 ASN B O 1
ATOM 8640 N N . PRO B 1 423 ? -2.762 -66.125 -34.219 1 89.56 423 PRO B N 1
ATOM 8641 C CA . PRO B 1 423 ? -2.076 -66.562 -33 1 89.56 423 PRO B CA 1
ATOM 8642 C C . PRO B 1 423 ? -0.564 -66.375 -33.062 1 89.56 423 PRO B C 1
ATOM 8644 O O . PRO B 1 423 ? 0.04 -66.562 -34.125 1 89.56 423 PRO B O 1
ATOM 8647 N N . ILE B 1 424 ? -0.027 -65.938 -31.969 1 90.5 424 ILE B N 1
ATOM 8648 C CA . ILE B 1 424 ? 1.421 -65.812 -31.891 1 90.5 424 ILE B CA 1
ATOM 8649 C C . ILE B 1 424 ? 1.95 -66.5 -30.641 1 90.5 424 ILE B C 1
ATOM 8651 O O . ILE B 1 424 ? 1.229 -66.625 -29.656 1 90.5 424 ILE B O 1
ATOM 8655 N N . ILE B 1 425 ? 3.146 -67.062 -30.719 1 92.88 425 ILE B N 1
ATOM 8656 C CA . ILE B 1 425 ? 3.838 -67.625 -29.562 1 92.88 425 ILE B CA 1
ATOM 8657 C C . ILE B 1 425 ? 5.172 -66.938 -29.359 1 92.88 425 ILE B C 1
ATOM 8659 O O . ILE B 1 425 ? 6.016 -66.875 -30.25 1 92.88 425 ILE B O 1
ATOM 8663 N N . LEU B 1 426 ? 5.309 -66.375 -28.219 1 93.94 426 LEU B N 1
ATOM 8664 C CA . LEU B 1 426 ? 6.566 -65.688 -27.859 1 93.94 426 LEU B CA 1
ATOM 8665 C C . LEU B 1 426 ? 7.344 -66.562 -26.859 1 93.94 426 LEU B C 1
ATOM 8667 O O . LEU B 1 426 ? 6.758 -67.188 -25.953 1 93.94 426 LEU B O 1
ATOM 8671 N N . LEU B 1 427 ? 8.594 -66.688 -27.109 1 94.62 427 LEU B N 1
ATOM 8672 C CA . LEU B 1 427 ? 9.461 -67.312 -26.109 1 94.62 427 LEU B CA 1
ATOM 8673 C C . LEU B 1 427 ? 10.148 -66.188 -25.266 1 94.62 427 LEU B C 1
ATOM 8675 O O . LEU B 1 427 ? 10.898 -65.375 -25.781 1 94.62 427 LEU B O 1
ATOM 8679 N N . ILE B 1 428 ? 9.891 -66.312 -23.984 1 93.25 428 ILE B N 1
ATOM 8680 C CA . ILE B 1 428 ? 10.445 -65.312 -23.062 1 93.25 428 ILE B CA 1
ATOM 8681 C C . ILE B 1 428 ? 11.367 -66 -22.062 1 93.25 428 ILE B C 1
ATOM 8683 O O . ILE B 1 428 ? 10.992 -67 -21.469 1 93.25 428 ILE B O 1
ATOM 8687 N N . SER B 1 429 ? 12.508 -65.375 -21.875 1 92.44 429 SER B N 1
ATOM 8688 C CA . SER B 1 429 ? 13.484 -65.938 -20.938 1 92.44 429 SER B CA 1
ATOM 8689 C C . SER B 1 429 ? 13.141 -65.562 -19.5 1 92.44 429 SER B C 1
ATOM 8691 O O . SER B 1 429 ? 12.297 -64.688 -19.25 1 92.44 429 SER B O 1
ATOM 8693 N N . PRO B 1 430 ? 13.711 -66.312 -18.547 1 92.38 430 PRO B N 1
ATOM 8694 C CA . PRO B 1 430 ? 13.484 -65.938 -17.141 1 92.38 430 PRO B CA 1
ATOM 8695 C C . PRO B 1 430 ? 13.867 -64.5 -16.797 1 92.38 430 PRO B C 1
ATOM 8697 O O . PRO B 1 430 ? 13.328 -63.938 -15.852 1 92.38 430 PRO B O 1
ATOM 8700 N N . GLN B 1 431 ? 14.68 -63.875 -17.656 1 90.38 431 GLN B N 1
ATOM 8701 C CA . GLN B 1 431 ? 15.117 -62.5 -17.422 1 90.38 431 GLN B CA 1
ATOM 8702 C C . GLN B 1 431 ? 14.195 -61.5 -18.125 1 90.38 431 GLN B C 1
ATOM 8704 O O . GLN B 1 431 ? 14.453 -60.312 -18.125 1 90.38 431 GLN B O 1
ATOM 8709 N N . GLY B 1 432 ? 13.203 -62.094 -18.75 1 88.19 432 GLY B N 1
ATOM 8710 C CA . GLY B 1 432 ? 12.227 -61.219 -19.359 1 88.19 432 GLY B CA 1
ATOM 8711 C C . GLY B 1 432 ? 12.609 -60.812 -20.766 1 88.19 432 GLY B C 1
ATOM 8712 O O . GLY B 1 432 ? 12.117 -59.781 -21.266 1 88.19 432 GLY B O 1
ATOM 8713 N N . LYS B 1 433 ? 13.516 -61.406 -21.281 1 89.06 433 LYS B N 1
ATOM 8714 C CA . LYS B 1 433 ? 13.945 -61.094 -22.641 1 89.06 433 LYS B CA 1
ATOM 8715 C C . LYS B 1 433 ? 13.227 -61.969 -23.672 1 89.06 433 LYS B C 1
ATOM 8717 O O . LYS B 1 433 ? 13.094 -63.188 -23.469 1 89.06 433 LYS B O 1
ATOM 8722 N N . VAL B 1 434 ? 12.758 -61.344 -24.688 1 89.56 434 VAL B N 1
ATOM 8723 C CA . VAL B 1 434 ? 12.133 -62.094 -25.766 1 89.56 434 VAL B CA 1
ATOM 8724 C C . VAL B 1 434 ? 13.203 -62.75 -26.625 1 89.56 434 VAL B C 1
ATOM 8726 O O . VAL B 1 434 ? 13.914 -62.094 -27.391 1 89.56 434 VAL B O 1
ATOM 8729 N N . GLU B 1 435 ? 13.328 -64 -26.516 1 89.31 435 GLU B N 1
ATOM 8730 C CA . GLU B 1 435 ? 14.344 -64.75 -27.25 1 89.31 435 GLU B CA 1
ATOM 8731 C C . GLU B 1 435 ? 13.867 -65.125 -28.656 1 89.31 435 GLU B C 1
ATOM 8733 O O . GLU B 1 435 ? 14.672 -65.25 -29.578 1 89.31 435 GLU B O 1
ATOM 8738 N N . ASN B 1 436 ? 12.562 -65.312 -28.781 1 91.25 436 ASN B N 1
ATOM 8739 C CA . ASN B 1 436 ? 11.938 -65.562 -30.062 1 91.25 436 ASN B CA 1
ATOM 8740 C C . ASN B 1 436 ? 10.547 -64.938 -30.156 1 91.25 436 ASN B C 1
ATOM 8742 O O . ASN B 1 436 ? 9.617 -65.375 -29.469 1 91.25 436 ASN B O 1
ATOM 8746 N N . PRO B 1 437 ? 10.406 -64 -30.984 1 88.06 437 PRO B N 1
ATOM 8747 C CA . PRO B 1 437 ? 9.117 -63.344 -31.078 1 88.06 437 PRO B CA 1
ATOM 8748 C C . PRO B 1 437 ? 8.078 -64.188 -31.844 1 88.06 437 PRO B C 1
ATOM 8750 O O . PRO B 1 437 ? 6.883 -63.844 -31.781 1 88.06 437 PRO B O 1
ATOM 8753 N N . ASP B 1 438 ? 8.453 -65.062 -32.5 1 84.81 438 ASP B N 1
ATOM 8754 C CA . ASP B 1 438 ? 7.512 -65.938 -33.25 1 84.81 438 ASP B CA 1
ATOM 8755 C C . ASP B 1 438 ? 7.902 -67.375 -33.156 1 84.81 438 ASP B C 1
ATOM 8757 O O . ASP B 1 438 ? 8.258 -68 -34.188 1 84.81 438 ASP B O 1
ATOM 8761 N N . ALA B 1 439 ? 7.793 -67.938 -32.031 1 90.25 439 ALA B N 1
ATOM 8762 C CA . ALA B 1 439 ? 8.164 -69.312 -31.828 1 90.25 439 ALA B CA 1
ATOM 8763 C C . ALA B 1 439 ? 7.164 -70.25 -32.469 1 90.25 439 ALA B C 1
ATOM 8765 O O . ALA B 1 439 ? 7.43 -71.438 -32.625 1 90.25 439 ALA B O 1
ATOM 8766 N N . LYS B 1 440 ? 6.117 -69.688 -32.938 1 86.69 440 LYS B N 1
ATOM 8767 C CA . LYS B 1 440 ? 5.121 -70.5 -33.625 1 86.69 440 LYS B CA 1
ATOM 8768 C C . LYS B 1 440 ? 5.695 -71.125 -34.906 1 86.69 440 LYS B C 1
ATOM 8770 O O . LYS B 1 440 ? 5.395 -72.312 -35.219 1 86.69 440 LYS B O 1
ATOM 8775 N N . GLN B 1 441 ? 6.453 -70.438 -35.531 1 81.5 441 GLN B N 1
ATOM 8776 C CA . GLN B 1 441 ? 7.047 -70.938 -36.781 1 81.5 441 GLN B CA 1
ATOM 8777 C C . GLN B 1 441 ? 7.938 -72.125 -36.562 1 81.5 441 GLN B C 1
ATOM 8779 O O . GLN B 1 441 ? 7.805 -73.125 -37.25 1 81.5 441 GLN B O 1
ATOM 8784 N N . ILE B 1 442 ? 8.812 -72.062 -35.594 1 83.31 442 ILE B N 1
ATOM 8785 C CA . ILE B 1 442 ? 9.742 -73.125 -35.312 1 83.31 442 ILE B CA 1
ATOM 8786 C C . ILE B 1 442 ? 8.992 -74.312 -34.75 1 83.31 442 ILE B C 1
ATOM 8788 O O . ILE B 1 442 ? 9.312 -75.5 -35.094 1 83.31 442 ILE B O 1
ATOM 8792 N N . ILE B 1 443 ? 7.949 -74.125 -34.031 1 84.62 443 ILE B N 1
ATOM 8793 C CA . ILE B 1 443 ? 7.18 -75.188 -33.438 1 84.62 443 ILE B CA 1
ATOM 8794 C C . ILE B 1 443 ? 6.344 -75.875 -34.5 1 84.62 443 ILE B C 1
ATOM 8796 O O . ILE B 1 443 ? 6.238 -77.125 -34.531 1 84.62 443 ILE B O 1
ATOM 8800 N N . SER B 1 444 ? 5.816 -75.125 -35.375 1 78.19 444 SER B N 1
ATOM 8801 C CA . SER B 1 444 ? 4.992 -75.688 -36.438 1 78.19 444 SER B CA 1
ATOM 8802 C C . SER B 1 444 ? 5.836 -76.5 -37.438 1 78.19 444 SER B C 1
ATOM 8804 O O . SER B 1 444 ? 5.387 -77.5 -37.938 1 78.19 444 SER B O 1
ATOM 8806 N N . MET B 1 445 ? 6.996 -76.062 -37.625 1 71.19 445 MET B N 1
ATOM 8807 C CA . MET B 1 445 ? 7.844 -76.688 -38.625 1 71.19 445 MET B CA 1
ATOM 8808 C C . MET B 1 445 ? 8.602 -77.875 -38.094 1 71.19 445 MET B C 1
ATOM 8810 O O . MET B 1 445 ? 8.773 -78.875 -38.781 1 71.19 445 MET B O 1
ATOM 8814 N N . TRP B 1 446 ? 9.008 -77.812 -36.812 1 73.44 446 TRP B N 1
ATOM 8815 C CA . TRP B 1 446 ? 9.945 -78.812 -36.344 1 73.44 446 TRP B CA 1
ATOM 8816 C C . TRP B 1 446 ? 9.391 -79.5 -35.094 1 73.44 446 TRP B C 1
ATOM 8818 O O . TRP B 1 446 ? 9.922 -80.5 -34.656 1 73.44 446 TRP B O 1
ATOM 8828 N N . GLY B 1 447 ? 8.305 -78.938 -34.562 1 77.81 447 GLY B N 1
ATOM 8829 C CA . GLY B 1 447 ? 7.785 -79.5 -33.344 1 77.81 447 GLY B CA 1
ATOM 8830 C C . GLY B 1 447 ? 8.773 -79.438 -32.188 1 77.81 447 GLY B C 1
ATOM 8831 O O . GLY B 1 447 ? 9.406 -78.375 -31.953 1 77.81 447 GLY B O 1
ATOM 8832 N N . ILE B 1 448 ? 8.953 -80.5 -31.516 1 81.31 448 ILE B N 1
ATOM 8833 C CA . ILE B 1 448 ? 9.773 -80.562 -30.312 1 81.31 448 ILE B CA 1
ATOM 8834 C C . ILE B 1 448 ? 11.25 -80.625 -30.688 1 81.31 448 ILE B C 1
ATOM 8836 O O . ILE B 1 448 ? 12.125 -80.312 -29.875 1 81.31 448 ILE B O 1
ATOM 8840 N N . GLU B 1 449 ? 11.523 -80.938 -31.969 1 75.44 449 GLU B N 1
ATOM 8841 C CA . GLU B 1 449 ? 12.906 -80.938 -32.438 1 75.44 449 GLU B CA 1
ATOM 8842 C C . GLU B 1 449 ? 13.484 -79.562 -32.438 1 75.44 449 GLU B C 1
ATOM 8844 O O . GLU B 1 449 ? 14.703 -79.375 -32.438 1 75.44 449 GLU B O 1
ATOM 8849 N N . GLY B 1 450 ? 12.594 -78.625 -32.5 1 84.75 450 GLY B N 1
ATOM 8850 C CA . GLY B 1 450 ? 13.023 -77.25 -32.5 1 84.75 450 GLY B CA 1
ATOM 8851 C C . GLY B 1 450 ? 13.359 -76.75 -31.094 1 84.75 450 GLY B C 1
ATOM 8852 O O . GLY B 1 450 ? 13.789 -75.625 -30.938 1 84.75 450 GLY B O 1
ATOM 8853 N N . PHE B 1 451 ? 13.227 -77.5 -30.078 1 89 451 PHE B N 1
ATOM 8854 C CA . PHE B 1 451 ? 13.508 -77.125 -28.703 1 89 451 PHE B CA 1
ATOM 8855 C C . PHE B 1 451 ? 14.977 -76.75 -28.531 1 89 451 PHE B C 1
ATOM 8857 O O . PHE B 1 451 ? 15.859 -77.438 -29.047 1 89 451 PHE B O 1
ATOM 8864 N N . PRO B 1 452 ? 15.148 -75.5 -27.766 1 92.94 452 PRO B N 1
ATOM 8865 C CA . PRO B 1 452 ? 14.312 -74.688 -26.875 1 92.94 452 PRO B CA 1
ATOM 8866 C C . PRO B 1 452 ? 13.633 -73.5 -27.609 1 92.94 452 PRO B C 1
ATOM 8868 O O . PRO B 1 452 ? 13.375 -72.438 -27.016 1 92.94 452 PRO B O 1
ATOM 8871 N N . PHE B 1 453 ? 13.516 -73.625 -28.859 1 90.56 453 PHE B N 1
ATOM 8872 C CA . PHE B 1 453 ? 12.688 -72.812 -29.734 1 90.56 453 PHE B CA 1
ATOM 8873 C C . PHE B 1 453 ? 13.258 -71.375 -29.875 1 90.56 453 PHE B C 1
ATOM 8875 O O . PHE B 1 453 ? 12.508 -70.438 -30.031 1 90.56 453 PHE B O 1
ATOM 8882 N N . ARG B 1 454 ? 14.43 -71.125 -29.812 1 88.94 454 ARG B N 1
ATOM 8883 C CA . ARG B 1 454 ? 15.062 -69.812 -30.016 1 88.94 454 ARG B CA 1
ATOM 8884 C C . ARG B 1 454 ? 15.172 -69.5 -31.5 1 88.94 454 ARG B C 1
ATOM 8886 O O . ARG B 1 454 ? 15.102 -70.375 -32.344 1 88.94 454 ARG B O 1
ATOM 8893 N N . THR B 1 455 ? 15.359 -68.312 -31.656 1 86.12 455 THR B N 1
ATOM 8894 C CA . THR B 1 455 ? 15.539 -67.875 -33.031 1 86.12 455 THR B CA 1
ATOM 8895 C C . THR B 1 455 ? 16.75 -68.562 -33.688 1 86.12 455 THR B C 1
ATOM 8897 O O . THR B 1 455 ? 16.703 -68.938 -34.844 1 86.12 455 THR B O 1
ATOM 8900 N N . SER B 1 456 ? 17.781 -68.75 -32.906 1 82.62 456 SER B N 1
ATOM 8901 C CA . SER B 1 456 ? 19 -69.375 -33.406 1 82.62 456 SER B CA 1
ATOM 8902 C C . SER B 1 456 ? 18.781 -70.812 -33.719 1 82.62 456 SER B C 1
ATOM 8904 O O . SER B 1 456 ? 19.406 -71.375 -34.656 1 82.62 456 SER B O 1
ATOM 8906 N N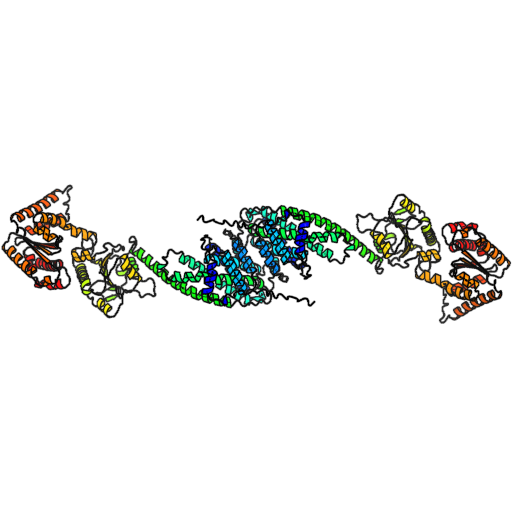 . ASP B 1 457 ? 17.859 -71.438 -33.062 1 83.62 457 ASP B N 1
ATOM 8907 C CA . ASP B 1 457 ? 17.562 -72.812 -33.281 1 83.62 457 ASP B CA 1
ATOM 8908 C C . ASP B 1 457 ? 16.875 -73 -34.656 1 83.62 457 ASP B C 1
ATOM 8910 O O . ASP B 1 457 ? 17.125 -74 -35.344 1 83.62 457 ASP B O 1
ATOM 8914 N N . HIS B 1 458 ? 16.094 -72.062 -34.938 1 77.19 458 HIS B N 1
ATOM 8915 C CA . HIS B 1 458 ? 15.414 -72.125 -36.219 1 77.19 458 HIS B CA 1
ATOM 8916 C C . HIS B 1 458 ? 16.406 -72.062 -37.375 1 77.19 458 HIS B C 1
ATOM 8918 O O . HIS B 1 458 ? 16.312 -72.812 -38.344 1 77.19 458 HIS B O 1
ATOM 8924 N N . THR B 1 459 ? 17.297 -71.188 -37.219 1 75.19 459 THR B N 1
ATOM 8925 C CA . THR B 1 459 ? 18.312 -71 -38.219 1 75.19 459 THR B CA 1
ATOM 8926 C C . THR B 1 459 ? 19.188 -72.25 -38.344 1 75.19 459 THR B C 1
ATOM 8928 O O . THR B 1 459 ? 19.5 -72.688 -39.438 1 75.19 459 THR B O 1
ATOM 8931 N N . ARG B 1 460 ? 19.531 -72.75 -37.25 1 76.06 460 ARG B N 1
ATOM 8932 C CA . ARG B 1 460 ? 20.391 -73.938 -37.219 1 76.06 460 ARG B CA 1
ATOM 8933 C C . ARG B 1 460 ? 19.719 -75.125 -37.875 1 76.06 460 ARG B C 1
ATOM 8935 O O . ARG B 1 460 ? 20.328 -75.812 -38.719 1 76.06 460 ARG B O 1
ATOM 8942 N N . LEU B 1 461 ? 18.453 -75.312 -37.594 1 73.62 461 LEU B N 1
ATOM 8943 C CA . LEU B 1 461 ? 17.719 -76.438 -38.125 1 73.62 461 LEU B CA 1
ATOM 8944 C C . LEU B 1 461 ? 17.469 -76.312 -39.625 1 73.62 461 LEU B C 1
ATOM 8946 O O . LEU B 1 461 ? 17.531 -77.25 -40.375 1 73.62 461 LEU B O 1
ATOM 8950 N N . THR B 1 462 ? 17.312 -75.062 -40 1 67.62 462 THR B N 1
ATOM 8951 C CA . THR B 1 462 ? 17.062 -74.75 -41.406 1 67.62 462 THR B CA 1
ATOM 8952 C C . THR B 1 462 ? 18.344 -74.938 -42.219 1 67.62 462 THR B C 1
ATOM 8954 O O . THR B 1 462 ? 18.297 -75.438 -43.375 1 67.62 462 THR B O 1
ATOM 8957 N N . GLN B 1 463 ? 19.438 -74.688 -41.562 1 67.94 463 GLN B N 1
ATOM 8958 C CA . GLN B 1 463 ? 20.703 -74.75 -42.281 1 67.94 463 GLN B CA 1
ATOM 8959 C C . GLN B 1 463 ? 21.344 -76.125 -42.219 1 67.94 463 GLN B C 1
ATOM 8961 O O . GLN B 1 463 ? 22.219 -76.438 -43 1 67.94 463 GLN B O 1
ATOM 8966 N N . GLN B 1 464 ? 20.953 -76.875 -41.25 1 70.31 464 GLN B N 1
ATOM 8967 C CA . GLN B 1 464 ? 21.578 -78.125 -40.938 1 70.31 464 GLN B CA 1
ATOM 8968 C C . GLN B 1 464 ? 21.688 -79 -42.188 1 70.31 464 GLN B C 1
ATOM 8970 O O . GLN B 1 464 ? 22.719 -79.688 -42.406 1 70.31 464 GLN B O 1
ATOM 8975 N N . TRP B 1 465 ? 20.734 -78.938 -43.156 1 71.31 465 TRP B N 1
ATOM 8976 C CA . TRP B 1 465 ? 20.734 -79.875 -44.281 1 71.31 465 TRP B CA 1
ATOM 8977 C C . TRP B 1 465 ? 20.984 -79.125 -45.594 1 71.31 465 TRP B C 1
ATOM 8979 O O . TRP B 1 465 ? 20.797 -79.688 -46.688 1 71.31 465 TRP B O 1
ATOM 8989 N N . ASN B 1 466 ? 21.422 -77.938 -45.438 1 73.25 466 ASN B N 1
ATOM 8990 C CA . ASN B 1 466 ? 21.688 -77.188 -46.656 1 73.25 466 ASN B CA 1
ATOM 8991 C C . ASN B 1 466 ? 22.719 -77.875 -47.531 1 73.25 466 ASN B C 1
ATOM 8993 O O . ASN B 1 466 ? 22.594 -77.875 -48.781 1 73.25 466 ASN B O 1
ATOM 8997 N N . TRP B 1 467 ? 23.75 -78.438 -46.906 1 73.88 467 TRP B N 1
ATOM 8998 C CA . TRP B 1 467 ? 24.797 -79.125 -47.656 1 73.88 467 TRP B CA 1
ATOM 8999 C C . TRP B 1 467 ? 24.203 -80.312 -48.469 1 73.88 467 TRP B C 1
ATOM 9001 O O . TRP B 1 467 ? 24.594 -80.5 -49.625 1 73.88 467 TRP B O 1
ATOM 9011 N N . PHE B 1 468 ? 23.375 -81 -47.938 1 78.31 468 PHE B N 1
ATOM 9012 C CA . PHE B 1 468 ? 22.719 -82.125 -48.562 1 78.31 468 PHE B CA 1
ATOM 9013 C C . PHE B 1 468 ? 21.953 -81.75 -49.812 1 78.31 468 PHE B C 1
ATOM 9015 O O . PHE B 1 468 ? 22.125 -82.312 -50.875 1 78.31 468 PHE B O 1
ATOM 9022 N N . TRP B 1 469 ? 21.328 -80.625 -49.719 1 79.56 469 TRP B N 1
ATOM 9023 C CA . TRP B 1 469 ? 20.469 -80.25 -50.844 1 79.56 469 TRP B CA 1
ATOM 9024 C C . TRP B 1 469 ? 21.297 -79.625 -51.938 1 79.56 469 TRP B C 1
ATOM 9026 O O . TRP B 1 469 ? 20.953 -79.688 -53.125 1 79.56 469 TRP B O 1
ATOM 9036 N N . THR B 1 470 ? 22.312 -79.062 -51.531 1 79.12 470 THR B N 1
ATOM 9037 C CA . THR B 1 470 ? 23.219 -78.562 -52.531 1 79.12 470 THR B CA 1
ATOM 9038 C C . THR B 1 470 ? 23.75 -79.75 -53.406 1 79.12 470 THR B C 1
ATOM 9040 O O . THR B 1 470 ? 23.797 -79.625 -54.625 1 79.12 470 THR B O 1
ATOM 9043 N N . GLU B 1 471 ? 24.094 -80.875 -52.781 1 78.62 471 GLU B N 1
ATOM 9044 C CA . GLU B 1 471 ? 24.609 -82 -53.5 1 78.62 471 GLU B CA 1
ATOM 9045 C C . GLU B 1 471 ? 23.5 -82.75 -54.281 1 78.62 471 GLU B C 1
ATOM 9047 O O . GLU B 1 471 ? 23.703 -83.125 -55.438 1 78.62 471 GLU B O 1
ATOM 9052 N N . MET B 1 472 ? 22.391 -82.75 -53.719 1 80.56 472 MET B N 1
ATOM 9053 C CA . MET B 1 472 ? 21.281 -83.5 -54.375 1 80.56 472 MET B CA 1
ATOM 9054 C C . MET B 1 472 ? 20.781 -82.688 -55.594 1 80.56 472 MET B C 1
ATOM 9056 O O . MET B 1 472 ? 20.484 -83.312 -56.625 1 80.56 472 MET B O 1
ATOM 9060 N N . LYS B 1 473 ? 20.688 -81.438 -55.469 1 80.94 473 LYS B N 1
ATOM 9061 C CA . LYS B 1 473 ? 20.219 -80.625 -56.562 1 80.94 473 LYS B CA 1
ATOM 9062 C C . LYS B 1 473 ? 21.172 -80.688 -57.75 1 80.94 473 LYS B C 1
ATOM 9064 O O . LYS B 1 473 ? 20.75 -80.562 -58.906 1 80.94 473 LYS B O 1
ATOM 9069 N N . SER B 1 474 ? 22.391 -80.938 -57.406 1 80.38 474 SER B N 1
ATOM 9070 C CA . SER B 1 474 ? 23.375 -81 -58.469 1 80.38 474 SER B CA 1
ATOM 9071 C C . SER B 1 474 ? 23.266 -82.375 -59.188 1 80.38 474 SER B C 1
ATOM 9073 O O . SER B 1 474 ? 23.672 -82.5 -60.375 1 80.38 474 SER B O 1
ATOM 9075 N N . LEU B 1 475 ? 22.734 -83.375 -58.625 1 80.25 475 LEU B N 1
ATOM 9076 C CA . LEU B 1 475 ? 22.688 -84.75 -59.188 1 80.25 475 LEU B CA 1
ATOM 9077 C C . LEU B 1 475 ? 21.469 -84.875 -60.094 1 80.25 475 LEU B C 1
ATOM 9079 O O . LEU B 1 475 ? 21.547 -85.625 -61.094 1 80.25 475 LEU B O 1
ATOM 9083 N N . SER B 1 476 ? 20.328 -84.312 -59.75 1 82.12 476 SER B N 1
ATOM 9084 C CA . SER B 1 476 ? 19.109 -84.5 -60.5 1 82.12 476 SER B CA 1
ATOM 9085 C C . SER B 1 476 ? 18.281 -83.25 -60.625 1 82.12 476 SER B C 1
ATOM 9087 O O . SER B 1 476 ? 18.016 -82.562 -59.625 1 82.12 476 SER B O 1
ATOM 9089 N N . PRO B 1 477 ? 17.938 -82.938 -61.844 1 82.31 477 PRO B N 1
ATOM 9090 C CA . PRO B 1 477 ? 17.047 -81.812 -62.031 1 82.31 477 PRO B CA 1
ATOM 9091 C C . PRO B 1 477 ? 15.664 -82 -61.406 1 82.31 477 PRO B C 1
ATOM 9093 O O . PRO B 1 477 ? 15 -81.062 -61 1 82.31 477 PRO B O 1
ATOM 9096 N N . THR B 1 478 ? 15.25 -83.25 -61.312 1 84.5 478 THR B N 1
ATOM 9097 C CA . THR B 1 478 ? 13.961 -83.562 -60.719 1 84.5 478 THR B CA 1
ATOM 9098 C C . THR B 1 478 ? 13.945 -83.188 -59.25 1 84.5 478 THR B C 1
ATOM 9100 O O . THR B 1 478 ? 12.961 -82.688 -58.719 1 84.5 478 THR B O 1
ATOM 9103 N N . ILE B 1 479 ? 15.031 -83.5 -58.625 1 82.31 479 ILE B N 1
ATOM 9104 C CA . ILE B 1 479 ? 15.125 -83.188 -57.219 1 82.31 479 ILE B CA 1
ATOM 9105 C C . ILE B 1 479 ? 15.141 -81.688 -57 1 82.31 479 ILE B C 1
ATOM 9107 O O . ILE B 1 479 ? 14.617 -81.188 -56 1 82.31 479 ILE B O 1
ATOM 9111 N N . ARG B 1 480 ? 15.75 -81 -57.906 1 80.69 480 ARG B N 1
ATOM 9112 C CA . ARG B 1 480 ? 15.773 -79.562 -57.844 1 80.69 480 ARG B CA 1
ATOM 9113 C C . ARG B 1 480 ? 14.359 -79 -57.875 1 80.69 480 ARG B C 1
ATOM 9115 O O . ARG B 1 480 ? 14.031 -78.062 -57.125 1 80.69 480 ARG B O 1
ATOM 9122 N N . GLU B 1 481 ? 13.594 -79.5 -58.719 1 84.19 481 GLU B N 1
ATOM 9123 C CA . GLU B 1 481 ? 12.219 -79.062 -58.844 1 84.19 481 GLU B CA 1
ATOM 9124 C C . GLU B 1 481 ? 11.391 -79.438 -57.625 1 84.19 481 GLU B C 1
ATOM 9126 O O . GLU B 1 481 ? 10.609 -78.625 -57.125 1 84.19 481 GLU B O 1
ATOM 9131 N N . LEU B 1 482 ? 11.617 -80.562 -57.094 1 81.75 482 LEU B N 1
ATOM 9132 C CA . LEU B 1 482 ? 10.836 -81.062 -55.969 1 81.75 482 LEU B CA 1
ATOM 9133 C C . LEU B 1 482 ? 11.203 -80.312 -54.688 1 81.75 482 LEU B C 1
ATOM 9135 O O . LEU B 1 482 ? 10.336 -80.062 -53.844 1 81.75 482 LEU B O 1
ATOM 9139 N N . SER B 1 483 ? 12.477 -79.938 -54.594 1 79.19 483 SER B N 1
ATOM 9140 C CA . SER B 1 483 ? 12.953 -79.312 -53.375 1 79.19 483 SER B CA 1
ATOM 9141 C C . SER B 1 483 ? 12.375 -77.875 -53.25 1 79.19 483 SER B C 1
ATOM 9143 O O . SER B 1 483 ? 12.297 -77.312 -52.156 1 79.19 483 SER B O 1
ATOM 9145 N N . ASN B 1 484 ? 11.984 -77.375 -54.344 1 78.81 484 ASN B N 1
ATOM 9146 C CA . ASN B 1 484 ? 11.453 -76 -54.344 1 78.81 484 ASN B CA 1
ATOM 9147 C C . ASN B 1 484 ? 9.953 -76 -54.062 1 78.81 484 ASN B C 1
ATOM 9149 O O . ASN B 1 484 ? 9.375 -74.938 -53.812 1 78.81 484 ASN B O 1
ATOM 9153 N N . ARG B 1 485 ? 9.375 -77.125 -54.031 1 77.5 485 ARG B N 1
ATOM 9154 C CA . ARG B 1 485 ? 7.953 -77.25 -53.75 1 77.5 485 ARG B CA 1
ATOM 9155 C C . ARG B 1 485 ? 7.715 -77.562 -52.281 1 77.5 485 ARG B C 1
ATOM 9157 O O . ARG B 1 485 ? 8.539 -78.188 -51.625 1 77.5 485 ARG B O 1
ATOM 9164 N N . ASP B 1 486 ? 6.863 -76.875 -51.75 1 78.25 486 ASP B N 1
ATOM 9165 C CA . ASP B 1 486 ? 6.512 -77.062 -50.344 1 78.25 486 ASP B CA 1
ATOM 9166 C C . ASP B 1 486 ? 5.703 -78.375 -50.156 1 78.25 486 ASP B C 1
ATOM 9168 O O . ASP B 1 486 ? 4.539 -78.312 -49.75 1 78.25 486 ASP B O 1
ATOM 9172 N N . CYS B 1 487 ? 6.352 -79.5 -50.5 1 84.44 487 CYS B N 1
ATOM 9173 C CA . CYS B 1 487 ? 5.707 -80.812 -50.375 1 84.44 487 CYS B CA 1
ATOM 9174 C C . CYS B 1 487 ? 6.617 -81.812 -49.656 1 84.44 487 CYS B C 1
ATOM 9176 O O . CYS B 1 487 ? 7.805 -81.5 -49.469 1 84.44 487 CYS B O 1
ATOM 9178 N N . TYR B 1 488 ? 6.012 -82.812 -49.188 1 88.94 488 TYR B N 1
ATOM 9179 C CA . TYR B 1 488 ? 6.785 -83.875 -48.594 1 88.94 488 TYR B CA 1
ATOM 9180 C C . TYR B 1 488 ? 7.379 -84.812 -49.688 1 88.94 488 TYR B C 1
ATOM 9182 O O . TYR B 1 488 ? 6.703 -85.125 -50.656 1 88.94 488 TYR B O 1
ATOM 9190 N N . ILE B 1 489 ? 8.656 -85.125 -49.625 1 89.81 489 ILE B N 1
ATOM 9191 C CA . ILE B 1 489 ? 9.367 -85.938 -50.625 1 89.81 489 ILE B CA 1
ATOM 9192 C C . ILE B 1 489 ? 10.016 -87.125 -49.938 1 89.81 489 ILE B C 1
ATOM 9194 O O . ILE B 1 489 ? 10.719 -87 -48.938 1 89.81 489 ILE B O 1
ATOM 9198 N N . PHE B 1 490 ? 9.727 -88.312 -50.469 1 93.38 490 PHE B N 1
ATOM 9199 C CA . PHE B 1 490 ? 10.469 -89.5 -50.062 1 93.38 490 PHE B CA 1
ATOM 9200 C C . PHE B 1 490 ? 11.617 -89.75 -51.031 1 93.38 490 PHE B C 1
ATOM 9202 O O . PHE B 1 490 ? 11.398 -90 -52.219 1 93.38 490 PHE B O 1
ATOM 9209 N N . ILE B 1 491 ? 12.828 -89.688 -50.594 1 90.75 491 ILE B N 1
ATOM 9210 C CA . ILE B 1 491 ? 14.016 -90.062 -51.344 1 90.75 491 ILE B CA 1
ATOM 9211 C C . ILE B 1 491 ? 14.5 -91.438 -50.875 1 90.75 491 ILE B C 1
ATOM 9213 O O . ILE B 1 491 ? 14.742 -91.625 -49.656 1 90.75 491 ILE B O 1
ATOM 9217 N N . TYR B 1 492 ? 14.555 -92.375 -51.75 1 92.94 492 TYR B N 1
ATOM 9218 C CA . TYR B 1 492 ? 14.875 -93.75 -51.25 1 92.94 492 TYR B CA 1
ATOM 9219 C C . TYR B 1 492 ? 15.758 -94.5 -52.25 1 92.94 492 TYR B C 1
ATOM 9221 O O . TYR B 1 492 ? 15.883 -94.062 -53.406 1 92.94 492 TYR B O 1
ATOM 9229 N N . GLY B 1 493 ? 16.391 -95.5 -51.719 1 88.75 493 GLY B N 1
ATOM 9230 C CA . GLY B 1 493 ? 17.297 -96.312 -52.5 1 88.75 493 GLY B CA 1
ATOM 9231 C C . GLY B 1 493 ? 17.812 -97.5 -51.719 1 88.75 493 GLY B C 1
ATOM 9232 O O . GLY B 1 493 ? 17.391 -97.75 -50.562 1 88.75 493 GLY B O 1
ATOM 9233 N N . GLY B 1 494 ? 18.656 -98.375 -52.344 1 86.56 494 GLY B N 1
ATOM 9234 C CA . GLY B 1 494 ? 19.234 -99.562 -51.719 1 86.56 494 GLY B CA 1
ATOM 9235 C C . GLY B 1 494 ? 19.594 -100.625 -52.75 1 86.56 494 GLY B C 1
ATOM 9236 O O . GLY B 1 494 ? 19.391 -100.438 -53.938 1 86.56 494 GLY B O 1
ATOM 9237 N N . SER B 1 495 ? 20.094 -101.688 -52.156 1 84.31 495 SER B N 1
ATOM 9238 C CA . SER B 1 495 ? 20.516 -102.75 -53 1 84.31 495 SER B CA 1
ATOM 9239 C C . SER B 1 495 ? 19.422 -103.812 -53.094 1 84.31 495 SER B C 1
ATOM 9241 O O . SER B 1 495 ? 19.453 -104.688 -54 1 84.31 495 SER B O 1
ATOM 9243 N N . ASN B 1 496 ? 18.453 -103.812 -52.312 1 89.81 496 ASN B N 1
ATOM 9244 C CA . ASN B 1 496 ? 17.359 -104.75 -52.312 1 89.81 496 ASN B CA 1
ATOM 9245 C C . ASN B 1 496 ? 16.234 -104.312 -53.25 1 89.81 496 ASN B C 1
ATOM 9247 O O . ASN B 1 496 ? 15.445 -103.438 -52.906 1 89.81 496 ASN B O 1
ATOM 9251 N N . THR B 1 497 ? 16.156 -104.938 -54.312 1 87.38 497 THR B N 1
ATOM 9252 C CA . THR B 1 497 ? 15.195 -104.562 -55.344 1 87.38 497 THR B CA 1
ATOM 9253 C C . THR B 1 497 ? 13.766 -104.875 -54.875 1 87.38 497 THR B C 1
ATOM 9255 O O . THR B 1 497 ? 12.844 -104.125 -55.219 1 87.38 497 THR B O 1
ATOM 9258 N N . LYS B 1 498 ? 13.648 -105.875 -54.188 1 90.5 498 LYS B N 1
ATOM 9259 C CA . LYS B 1 498 ? 12.305 -106.188 -53.719 1 90.5 498 LYS B CA 1
ATOM 9260 C C . LYS B 1 498 ? 11.781 -105.062 -52.781 1 90.5 498 LYS B C 1
ATOM 9262 O O . LYS B 1 498 ? 10.641 -104.625 -52.906 1 90.5 498 LYS B O 1
ATOM 9267 N N . TRP B 1 499 ? 12.648 -104.688 -51.938 1 92.75 499 TRP B N 1
ATOM 9268 C CA . TRP B 1 499 ? 12.266 -103.625 -51 1 92.75 499 TRP B CA 1
ATOM 9269 C C . TRP B 1 499 ? 11.922 -102.312 -51.75 1 92.75 499 TRP B C 1
ATOM 9271 O O . TRP B 1 499 ? 10.945 -101.688 -51.438 1 92.75 499 TRP B O 1
ATOM 9281 N N . ILE B 1 500 ? 12.633 -102 -52.719 1 92.69 500 ILE B N 1
ATOM 9282 C CA . ILE B 1 500 ? 12.445 -100.812 -53.469 1 92.69 500 ILE B CA 1
ATOM 9283 C C . ILE B 1 500 ? 11.086 -100.812 -54.156 1 92.69 500 ILE B C 1
ATOM 9285 O O . ILE B 1 500 ? 10.359 -99.812 -54.188 1 92.69 500 ILE B O 1
ATOM 9289 N N . GLU B 1 501 ? 10.805 -102 -54.656 1 93 501 GLU B N 1
ATOM 9290 C CA . GLU B 1 501 ? 9.523 -102.125 -55.344 1 93 501 GLU B CA 1
ATOM 9291 C C . GLU B 1 501 ? 8.359 -102 -54.344 1 93 501 GLU B C 1
ATOM 9293 O O . GLU B 1 501 ? 7.371 -101.312 -54.625 1 93 501 GLU B O 1
ATOM 9298 N N . ASP B 1 502 ? 8.547 -102.688 -53.312 1 93.69 502 ASP B N 1
ATOM 9299 C CA . ASP B 1 502 ? 7.492 -102.625 -52.281 1 93.69 502 ASP B CA 1
ATOM 9300 C C . ASP B 1 502 ? 7.305 -101.25 -51.75 1 93.69 502 ASP B C 1
ATOM 9302 O O . ASP B 1 502 ? 6.172 -100.812 -51.531 1 93.69 502 ASP B O 1
ATOM 9306 N N . PHE B 1 503 ? 8.375 -100.562 -51.5 1 94.19 503 PHE B N 1
ATOM 9307 C CA . PHE B 1 503 ? 8.312 -99.188 -50.969 1 94.19 503 PHE B CA 1
ATOM 9308 C C . PHE B 1 503 ? 7.691 -98.25 -51.969 1 94.19 503 PHE B C 1
ATOM 9310 O O . PHE B 1 503 ? 6.887 -97.375 -51.594 1 94.19 503 PHE B O 1
ATOM 9317 N N . THR B 1 504 ? 8.047 -98.375 -53.219 1 92.94 504 THR B N 1
ATOM 9318 C CA . THR B 1 504 ? 7.477 -97.562 -54.25 1 92.94 504 THR B CA 1
ATOM 9319 C C . THR B 1 504 ? 5.965 -97.75 -54.344 1 92.94 504 THR B C 1
ATOM 9321 O O . THR B 1 504 ? 5.223 -96.75 -54.406 1 92.94 504 THR B O 1
ATOM 9324 N N . ALA B 1 505 ? 5.66 -98.938 -54.25 1 92.94 505 ALA B N 1
ATOM 9325 C CA . ALA B 1 505 ? 4.23 -99.25 -54.312 1 92.94 505 ALA B CA 1
ATOM 9326 C C . ALA B 1 505 ? 3.508 -98.688 -53.094 1 92.94 505 ALA B C 1
ATOM 9328 O O . ALA B 1 505 ? 2.404 -98.125 -53.188 1 92.94 505 ALA B O 1
ATOM 9329 N N . ALA B 1 506 ? 4.109 -98.812 -51.969 1 93.25 506 ALA B N 1
ATOM 9330 C CA . ALA B 1 506 ? 3.508 -98.312 -50.75 1 93.25 506 ALA B CA 1
ATOM 9331 C C . ALA B 1 506 ? 3.375 -96.812 -50.75 1 93.25 506 ALA B C 1
ATOM 9333 O O . ALA B 1 506 ? 2.35 -96.25 -50.312 1 93.25 506 ALA B O 1
ATOM 9334 N N . VAL B 1 507 ? 4.387 -96.062 -51.188 1 93.06 507 VAL B N 1
ATOM 9335 C CA . VAL B 1 507 ? 4.371 -94.625 -51.219 1 93.06 507 VAL B CA 1
ATOM 9336 C C . VAL B 1 507 ? 3.318 -94.125 -52.219 1 93.06 507 VAL B C 1
ATOM 9338 O O . VAL B 1 507 ? 2.629 -93.125 -51.969 1 93.06 507 VAL B O 1
ATOM 9341 N N . GLU B 1 508 ? 3.186 -94.812 -53.281 1 89.69 508 GLU B N 1
ATOM 9342 C CA . GLU B 1 508 ? 2.168 -94.438 -54.281 1 89.69 508 GLU B CA 1
ATOM 9343 C C . GLU B 1 508 ? 0.764 -94.625 -53.688 1 89.69 508 GLU B C 1
ATOM 9345 O O . GLU B 1 508 ? -0.116 -93.812 -53.938 1 89.69 508 GLU B O 1
ATOM 9350 N N . LYS B 1 509 ? 0.672 -95.625 -53 1 89.31 509 LYS B N 1
ATOM 9351 C CA . LYS B 1 509 ? -0.614 -95.875 -52.344 1 89.31 509 LYS B CA 1
ATOM 9352 C C . LYS B 1 509 ? -0.893 -94.75 -51.312 1 89.31 509 LYS B C 1
ATOM 9354 O O . LYS B 1 509 ? -2.027 -94.312 -51.188 1 89.31 509 LYS B O 1
ATOM 9359 N N . LEU B 1 510 ? 0.127 -94.438 -50.594 1 89.38 510 LEU B N 1
ATOM 9360 C CA . LEU B 1 510 ? 0.004 -93.375 -49.594 1 89.38 510 LEU B CA 1
ATOM 9361 C C . LEU B 1 510 ? -0.348 -92.062 -50.25 1 89.38 510 LEU B C 1
ATOM 9363 O O . LEU B 1 510 ? -1.203 -91.312 -49.75 1 89.38 510 LEU B O 1
ATOM 9367 N N . LYS B 1 511 ? 0.265 -91.75 -51.344 1 85.81 511 LYS B N 1
ATOM 9368 C CA . LYS B 1 511 ? 0.054 -90.5 -52.125 1 85.81 511 LYS B CA 1
ATOM 9369 C C . LYS B 1 511 ? -1.389 -90.375 -52.594 1 85.81 511 LYS B C 1
ATOM 9371 O O . LYS B 1 511 ? -1.977 -89.312 -52.594 1 85.81 511 LYS B O 1
ATOM 9376 N N . ASN B 1 512 ? -1.89 -91.5 -52.938 1 80.94 512 ASN B N 1
ATOM 9377 C CA . ASN B 1 512 ? -3.215 -91.5 -53.531 1 80.94 512 ASN B CA 1
ATOM 9378 C C . ASN B 1 512 ? -4.309 -91.688 -52.5 1 80.94 512 ASN B C 1
ATOM 9380 O O . ASN B 1 512 ? -5.477 -91.875 -52.844 1 80.94 512 ASN B O 1
ATOM 9384 N N . ASN B 1 513 ? -3.855 -91.75 -51.344 1 79.44 513 ASN B N 1
ATOM 9385 C CA . ASN B 1 513 ? -4.859 -91.938 -50.312 1 79.44 513 ASN B CA 1
ATOM 9386 C C . ASN B 1 513 ? -5.746 -90.688 -50.188 1 79.44 513 ASN B C 1
ATOM 9388 O O . ASN B 1 513 ? -5.258 -89.562 -50.25 1 79.44 513 ASN B O 1
ATOM 9392 N N . GLY B 1 514 ? -6.906 -90.688 -50.188 1 69.25 514 GLY B N 1
ATOM 9393 C CA . GLY B 1 514 ? -7.906 -89.625 -50.188 1 69.25 514 GLY B CA 1
ATOM 9394 C C . GLY B 1 514 ? -7.762 -88.688 -49 1 69.25 514 GLY B C 1
ATOM 9395 O O . GLY B 1 514 ? -8.266 -87.562 -49.031 1 69.25 514 GLY B O 1
ATOM 9396 N N . THR B 1 515 ? -7.109 -89.062 -47.969 1 70.56 515 THR B N 1
ATOM 9397 C CA . THR B 1 515 ? -6.969 -88.25 -46.781 1 70.56 515 THR B CA 1
ATOM 9398 C C . THR B 1 515 ? -6.16 -87 -47.062 1 70.56 515 THR B C 1
ATOM 9400 O O . THR B 1 515 ? -6.438 -85.938 -46.531 1 70.56 515 THR B O 1
ATOM 9403 N N . PHE B 1 516 ? -5.203 -87.062 -47.938 1 69.19 516 PHE B N 1
ATOM 9404 C CA . PHE B 1 516 ? -4.301 -86 -48.219 1 69.19 516 PHE B CA 1
ATOM 9405 C C . PHE B 1 516 ? -4.906 -85.062 -49.25 1 69.19 516 PHE B C 1
ATOM 9407 O O . PHE B 1 516 ? -4.465 -83.875 -49.375 1 69.19 516 PHE B O 1
ATOM 9414 N N . ASN B 1 517 ? -5.91 -85.5 -49.906 1 61.38 517 ASN B N 1
ATOM 9415 C CA . ASN B 1 517 ? -6.652 -84.562 -50.75 1 61.38 517 ASN B CA 1
ATOM 9416 C C . ASN B 1 517 ? -7.375 -83.5 -49.906 1 61.38 517 ASN B C 1
ATOM 9418 O O . ASN B 1 517 ? -7.59 -82.375 -50.375 1 61.38 517 ASN B O 1
ATOM 9422 N N . LEU B 1 518 ? -7.496 -83.812 -48.656 1 53.5 518 LEU B N 1
ATOM 9423 C CA . LEU B 1 518 ? -8.195 -82.938 -47.75 1 53.5 518 LEU B CA 1
ATOM 9424 C C . LEU B 1 518 ? -7.219 -82 -47.031 1 53.5 518 LEU B C 1
ATOM 9426 O O . LEU B 1 518 ? -7.566 -80.875 -46.656 1 53.5 518 LEU B O 1
ATOM 9430 N N . VAL B 1 519 ? -6.102 -82.5 -46.812 1 57.16 519 VAL B N 1
ATOM 9431 C CA . VAL B 1 519 ? -5.09 -81.75 -46.125 1 57.16 519 VAL B CA 1
ATOM 9432 C C . VAL B 1 519 ? -4.055 -81.188 -47.125 1 57.16 519 VAL B C 1
ATOM 9434 O O . VAL B 1 519 ? -3.721 -81.875 -48.094 1 57.16 519 VAL B O 1
ATOM 9437 N N . GLU B 1 520 ? -3.971 -80.125 -47.438 1 60.94 520 GLU B N 1
ATOM 9438 C CA . GLU B 1 520 ? -3.031 -79.5 -48.375 1 60.94 520 GLU B CA 1
ATOM 9439 C C . GLU B 1 520 ? -1.634 -80.062 -48.219 1 60.94 520 GLU B C 1
ATOM 9441 O O . GLU B 1 520 ? -0.649 -79.312 -48.125 1 60.94 520 GLU B O 1
ATOM 9446 N N . THR B 1 521 ? -1.595 -81.438 -48.031 1 72.94 521 THR B N 1
ATOM 9447 C CA . THR B 1 521 ? -0.295 -82.062 -47.938 1 72.94 521 THR B CA 1
ATOM 9448 C C . THR B 1 521 ? 0.027 -82.812 -49.25 1 72.94 521 THR B C 1
ATOM 9450 O O . THR B 1 521 ? -0.748 -83.688 -49.688 1 72.94 521 THR B O 1
ATOM 9453 N N . THR B 1 522 ? 0.914 -82.375 -50.031 1 82.25 522 THR B N 1
ATOM 9454 C CA . THR B 1 522 ? 1.382 -83.062 -51.25 1 82.25 522 THR B CA 1
ATOM 9455 C C . THR B 1 522 ? 2.611 -83.875 -50.969 1 82.25 522 THR B C 1
ATOM 9457 O O . THR B 1 522 ? 3.555 -83.438 -50.312 1 82.25 522 THR B O 1
ATOM 9460 N N . ILE B 1 523 ? 2.486 -85.25 -51.312 1 88.38 523 ILE B N 1
ATOM 9461 C CA . ILE B 1 523 ? 3.586 -86.188 -51.094 1 88.38 523 ILE B CA 1
ATOM 9462 C C . ILE B 1 523 ? 4.184 -86.562 -52.469 1 88.38 523 ILE B C 1
ATOM 9464 O O . ILE B 1 523 ? 3.449 -86.875 -53.406 1 88.38 523 ILE B O 1
ATOM 9468 N N . GLU B 1 524 ? 5.426 -86.438 -52.656 1 88.38 524 GLU B N 1
ATOM 9469 C CA . GLU B 1 524 ? 6.172 -86.875 -53.844 1 88.38 524 GLU B CA 1
ATOM 9470 C C . GLU B 1 524 ? 7.25 -87.875 -53.469 1 88.38 524 GLU B C 1
ATOM 9472 O O . GLU B 1 524 ? 7.559 -88.062 -52.312 1 88.38 524 GLU B O 1
ATOM 9477 N N . SER B 1 525 ? 7.691 -88.625 -54.438 1 91.62 525 SER B N 1
ATOM 9478 C CA . SER B 1 525 ? 8.734 -89.625 -54.219 1 91.62 525 SER B CA 1
ATOM 9479 C C . SER B 1 525 ? 9.812 -89.562 -55.281 1 91.62 525 SER B C 1
ATOM 9481 O O . SER B 1 525 ? 9.531 -89.188 -56.438 1 91.62 525 SER B O 1
ATOM 9483 N N . TYR B 1 526 ? 11.016 -89.812 -54.875 1 90.81 526 TYR B N 1
ATOM 9484 C CA . TYR B 1 526 ? 12.172 -89.875 -55.781 1 90.81 526 TYR B CA 1
ATOM 9485 C C . TYR B 1 526 ? 13.047 -91.062 -55.469 1 90.81 526 TYR B C 1
ATOM 9487 O O . TYR B 1 526 ? 13.633 -91.188 -54.375 1 90.81 526 TYR B O 1
ATOM 9495 N N . LYS B 1 527 ? 13.055 -92 -56.406 1 91.56 527 LYS B N 1
ATOM 9496 C CA . LYS B 1 527 ? 13.969 -93.125 -56.312 1 91.56 527 LYS B CA 1
ATOM 9497 C C . LYS B 1 527 ? 15.367 -92.75 -56.781 1 91.56 527 LYS B C 1
ATOM 9499 O O . LYS B 1 527 ? 15.539 -92.375 -57.938 1 91.56 527 LYS B O 1
ATOM 9504 N N . LEU B 1 528 ? 16.312 -92.812 -55.844 1 89.06 528 LEU B N 1
ATOM 9505 C CA . LEU B 1 528 ? 17.672 -92.5 -56.219 1 89.06 528 LEU B CA 1
ATOM 9506 C C . LEU B 1 528 ? 18.172 -93.375 -57.344 1 89.06 528 LEU B C 1
ATOM 9508 O O . LEU B 1 528 ? 18.109 -94.625 -57.25 1 89.06 528 LEU B O 1
ATOM 9512 N N . GLY B 1 529 ? 18.531 -92.875 -58.469 1 82.75 529 GLY B N 1
ATOM 9513 C CA . GLY B 1 529 ? 19.031 -93.688 -59.625 1 82.75 529 GLY B CA 1
ATOM 9514 C C . GLY B 1 529 ? 17.969 -93.938 -60.656 1 82.75 529 GLY B C 1
ATOM 9515 O O . GLY B 1 529 ? 18.203 -94.688 -61.625 1 82.75 529 GLY B O 1
ATOM 9516 N N . SER B 1 530 ? 16.781 -93.375 -60.438 1 85.25 530 SER B N 1
ATOM 9517 C CA . SER B 1 530 ? 15.68 -93.562 -61.375 1 85.25 530 SER B CA 1
ATOM 9518 C C . SER B 1 530 ? 16 -93 -62.75 1 85.25 530 SER B C 1
ATOM 9520 O O . SER B 1 530 ? 15.633 -93.562 -63.75 1 85.25 530 SER B O 1
ATOM 9522 N N . GLU B 1 531 ? 16.672 -91.938 -62.781 1 84.62 531 GLU B N 1
ATOM 9523 C CA . GLU B 1 531 ? 17.031 -91.25 -64.062 1 84.62 531 GLU B CA 1
ATOM 9524 C C . GLU B 1 531 ? 18.266 -91.938 -64.688 1 84.62 531 GLU B C 1
ATOM 9526 O O . GLU B 1 531 ? 18.312 -92.125 -65.875 1 84.62 531 GLU B O 1
ATOM 9531 N N . SER B 1 532 ? 19.25 -92.188 -63.906 1 82.88 532 SER B N 1
ATOM 9532 C CA . SER B 1 532 ? 20.484 -92.812 -64.312 1 82.88 532 SER B CA 1
ATOM 9533 C C . SER B 1 532 ? 21.109 -93.688 -63.219 1 82.88 532 SER B C 1
ATOM 9535 O O . SER B 1 532 ? 21.281 -93.188 -62.094 1 82.88 532 SER B O 1
ATOM 9537 N N . PRO B 1 533 ? 21.359 -94.938 -63.562 1 82.12 533 PRO B N 1
ATOM 9538 C CA . PRO B 1 533 ? 21.984 -95.75 -62.531 1 82.12 533 PRO B CA 1
ATOM 9539 C C . PRO B 1 533 ? 23.312 -95.188 -62.031 1 82.12 533 PRO B C 1
ATOM 9541 O O . PRO B 1 533 ? 23.781 -95.562 -60.969 1 82.12 533 PRO B O 1
ATOM 9544 N N . LYS B 1 534 ? 23.906 -94.312 -62.781 1 78.69 534 LYS B N 1
ATOM 9545 C CA . LYS B 1 534 ? 25.188 -93.688 -62.406 1 78.69 534 LYS B CA 1
ATOM 9546 C C . LYS B 1 534 ? 25.016 -92.75 -61.25 1 78.69 534 LYS B C 1
ATOM 9548 O O . LYS B 1 534 ? 25.984 -92.375 -60.562 1 78.69 534 LYS B O 1
ATOM 9553 N N . ILE B 1 535 ? 23.844 -92.375 -61 1 83.69 535 ILE B N 1
ATOM 9554 C CA . ILE B 1 535 ? 23.578 -91.375 -59.969 1 83.69 535 ILE B CA 1
ATOM 9555 C C . ILE B 1 535 ? 23.812 -91.938 -58.594 1 83.69 535 ILE B C 1
ATOM 9557 O O . ILE B 1 535 ? 24.25 -91.25 -57.688 1 83.69 535 ILE B O 1
ATOM 9561 N N . VAL B 1 536 ? 23.594 -93.188 -58.438 1 85.75 536 VAL B N 1
ATOM 9562 C CA . VAL B 1 536 ? 23.672 -93.812 -57.125 1 85.75 536 VAL B CA 1
ATOM 9563 C C . VAL B 1 536 ? 25.125 -93.812 -56.656 1 85.75 536 VAL B C 1
ATOM 9565 O O . VAL B 1 536 ? 25.438 -93.312 -55.562 1 85.75 536 VAL B O 1
ATOM 9568 N N . PRO B 1 537 ? 26 -94.375 -57.531 1 81.31 537 PRO B N 1
ATOM 9569 C CA . PRO B 1 537 ? 27.391 -94.375 -57.062 1 81.31 537 PRO B CA 1
ATOM 9570 C C . PRO B 1 537 ? 27.938 -92.938 -56.969 1 81.31 537 PRO B C 1
ATOM 9572 O O . PRO B 1 537 ? 28.719 -92.625 -56.062 1 81.31 537 PRO B O 1
ATOM 9575 N N . ARG B 1 538 ? 27.594 -92.062 -57.812 1 80.44 538 ARG B N 1
ATOM 9576 C CA . ARG B 1 538 ? 28.047 -90.688 -57.75 1 80.44 538 ARG B CA 1
ATOM 9577 C C . ARG B 1 538 ? 27.641 -90 -56.438 1 80.44 538 ARG B C 1
ATOM 9579 O O . ARG B 1 538 ? 28.422 -89.312 -55.812 1 80.44 538 ARG B O 1
ATOM 9586 N N . PHE B 1 539 ? 26.438 -90.25 -56.062 1 85.5 539 PHE B N 1
ATOM 9587 C CA . PHE B 1 539 ? 25.922 -89.688 -54.812 1 85.5 539 PHE B CA 1
ATOM 9588 C C . PHE B 1 539 ? 26.75 -90.188 -53.625 1 85.5 539 PHE B C 1
ATOM 9590 O O . PHE B 1 539 ? 27.219 -89.375 -52.812 1 85.5 539 PHE B O 1
ATOM 9597 N N . TRP B 1 540 ? 26.969 -91.438 -53.562 1 83.62 540 TRP B N 1
ATOM 9598 C CA . TRP B 1 540 ? 27.625 -92 -52.406 1 83.62 540 TRP B CA 1
ATOM 9599 C C . TRP B 1 540 ? 29.125 -91.688 -52.406 1 83.62 540 TRP B C 1
ATOM 9601 O O . TRP B 1 540 ? 29.719 -91.438 -51.344 1 83.62 540 TRP B O 1
ATOM 9611 N N . ILE B 1 541 ? 29.625 -91.562 -53.562 1 79.12 541 ILE B N 1
ATOM 9612 C CA . ILE B 1 541 ? 31.016 -91.125 -53.656 1 79.12 541 ILE B CA 1
ATOM 9613 C C . ILE B 1 541 ? 31.156 -89.688 -53.156 1 79.12 541 ILE B C 1
ATOM 9615 O O . ILE B 1 541 ? 32.094 -89.375 -52.438 1 79.12 541 ILE B O 1
ATOM 9619 N N . THR B 1 542 ? 30.266 -88.875 -53.625 1 79.94 542 THR B N 1
ATOM 9620 C CA . THR B 1 542 ? 30.281 -87.5 -53.188 1 79.94 542 THR B CA 1
ATOM 9621 C C . THR B 1 542 ? 30.172 -87.438 -51.656 1 79.94 542 THR B C 1
ATOM 9623 O O . THR B 1 542 ? 30.875 -86.625 -51.031 1 79.94 542 THR B O 1
ATOM 9626 N N . ILE B 1 543 ? 29.328 -88.188 -51.031 1 80.75 543 ILE B N 1
ATOM 9627 C CA . ILE B 1 543 ? 29.125 -88.188 -49.594 1 80.75 543 ILE B CA 1
ATOM 9628 C C . ILE B 1 543 ? 30.391 -88.688 -48.875 1 80.75 543 ILE B C 1
ATOM 9630 O O . ILE B 1 543 ? 30.812 -88.125 -47.875 1 80.75 543 ILE B O 1
ATOM 9634 N N . ASP B 1 544 ? 30.953 -89.625 -49.469 1 78.25 544 ASP B N 1
ATOM 9635 C CA . ASP B 1 544 ? 32.219 -90.188 -48.938 1 78.25 544 ASP B CA 1
ATOM 9636 C C . ASP B 1 544 ? 33.312 -89.125 -49 1 78.25 544 ASP B C 1
ATOM 9638 O O . ASP B 1 544 ? 34.094 -88.938 -48.062 1 78.25 544 ASP B O 1
ATOM 9642 N N . ASN B 1 545 ? 33.312 -88.438 -50.094 1 74.44 545 ASN B N 1
ATOM 9643 C CA . ASN B 1 545 ? 34.312 -87.438 -50.281 1 74.44 545 ASN B CA 1
ATOM 9644 C C . ASN B 1 545 ? 34.094 -86.25 -49.312 1 74.44 545 ASN B C 1
ATOM 9646 O O . ASN B 1 545 ? 35.062 -85.688 -48.781 1 74.44 545 ASN B O 1
ATOM 9650 N N . LEU B 1 546 ? 32.906 -85.938 -49.125 1 76.56 546 LEU B N 1
ATOM 9651 C CA . LEU B 1 546 ? 32.562 -84.875 -48.156 1 76.56 546 LEU B CA 1
ATOM 9652 C C . LEU B 1 546 ? 33.031 -85.25 -46.75 1 76.56 546 LEU B C 1
ATOM 9654 O O . LEU B 1 546 ? 33.562 -84.438 -46 1 76.56 546 LEU B O 1
ATOM 9658 N N . LEU B 1 547 ? 32.781 -86.5 -46.406 1 76.69 547 LEU B N 1
ATOM 9659 C CA . LEU B 1 547 ? 33.219 -86.938 -45.094 1 76.69 547 LEU B CA 1
ATOM 9660 C C . LEU B 1 547 ? 34.75 -86.938 -44.969 1 76.69 547 LEU B C 1
ATOM 9662 O O . LEU B 1 547 ? 35.312 -86.562 -43.938 1 76.69 547 LEU B O 1
ATOM 9666 N N . ALA B 1 548 ? 35.344 -87.312 -46.062 1 72.75 548 ALA B N 1
ATOM 9667 C CA . ALA B 1 548 ? 36.812 -87.375 -46.062 1 72.75 548 ALA B CA 1
ATOM 9668 C C . ALA B 1 548 ? 37.375 -86 -46 1 72.75 548 ALA B C 1
ATOM 9670 O O . ALA B 1 548 ? 38.375 -85.75 -45.281 1 72.75 548 ALA B O 1
ATOM 9671 N N . SER B 1 549 ? 36.875 -85.062 -46.75 1 71.94 549 SER B N 1
ATOM 9672 C CA . SER B 1 549 ? 37.344 -83.688 -46.719 1 71.94 549 SER B CA 1
ATOM 9673 C C . SER B 1 549 ? 37.219 -83.062 -45.344 1 71.94 549 SER B C 1
ATOM 9675 O O . SER B 1 549 ? 38.062 -82.312 -44.906 1 71.94 549 SER B O 1
ATOM 9677 N N . ARG B 1 550 ? 36.125 -83.438 -44.656 1 69.56 550 ARG B N 1
ATOM 9678 C CA . ARG B 1 550 ? 35.875 -82.812 -43.344 1 69.56 550 ARG B CA 1
ATOM 9679 C C . ARG B 1 550 ? 36.75 -83.5 -42.281 1 69.56 550 ARG B C 1
ATOM 9681 O O . ARG B 1 550 ? 37.125 -82.812 -41.312 1 69.56 550 ARG B O 1
ATOM 9688 N N . LYS B 1 551 ? 36.969 -84.688 -42.438 1 65.25 551 LYS B N 1
ATOM 9689 C CA . LYS B 1 551 ? 37.906 -85.375 -41.562 1 65.25 551 LYS B CA 1
ATOM 9690 C C . LYS B 1 551 ? 39.312 -84.812 -41.688 1 65.25 551 LYS B C 1
ATOM 9692 O O . LYS B 1 551 ? 40.062 -84.75 -40.719 1 65.25 551 LYS B O 1
ATOM 9697 N N . ARG B 1 552 ? 39.625 -84.438 -42.938 1 60.31 552 ARG B N 1
ATOM 9698 C CA . ARG B 1 552 ? 40.938 -83.875 -43.188 1 60.31 552 ARG B CA 1
ATOM 9699 C C . ARG B 1 552 ? 41.062 -82.438 -42.656 1 60.31 552 ARG B C 1
ATOM 9701 O O . ARG B 1 552 ? 42.156 -82 -42.281 1 60.31 552 ARG B O 1
ATOM 9708 N N . ILE B 1 553 ? 40.031 -81.625 -42.906 1 54.44 553 ILE B N 1
ATOM 9709 C CA . ILE B 1 553 ? 40.094 -80.312 -42.375 1 54.44 553 ILE B CA 1
ATOM 9710 C C . ILE B 1 553 ? 40.344 -80.312 -40.875 1 54.44 553 ILE B C 1
ATOM 9712 O O . ILE B 1 553 ? 40.344 -79.312 -40.188 1 54.44 553 ILE B O 1
ATOM 9716 N N . LYS B 1 554 ? 40.656 -81.375 -40.344 1 49.94 554 LYS B N 1
ATOM 9717 C CA . LYS B 1 554 ? 41.094 -81.562 -38.969 1 49.94 554 LYS B CA 1
ATOM 9718 C C . LYS B 1 554 ? 42.375 -80.75 -38.688 1 49.94 554 LYS B C 1
ATOM 9720 O O . LYS B 1 554 ? 43.469 -81.25 -38.969 1 49.94 554 LYS B O 1
ATOM 9725 N N . LYS B 1 555 ? 42.406 -79.438 -38.969 1 43.84 555 LYS B N 1
ATOM 9726 C CA . LYS B 1 555 ? 43.719 -78.938 -38.594 1 43.84 555 LYS B CA 1
ATOM 9727 C C . LYS B 1 555 ? 44.25 -79.625 -37.344 1 43.84 555 LYS B C 1
ATOM 9729 O O . LYS B 1 555 ? 45.406 -80.062 -37.312 1 43.84 555 LYS B O 1
ATOM 9734 N N . GLY B 1 556 ? 43.969 -79.062 -35.969 1 42.69 556 GLY B N 1
ATOM 9735 C CA . GLY B 1 556 ? 44.688 -79.125 -34.719 1 42.69 556 GLY B CA 1
ATOM 9736 C C . GLY B 1 556 ? 44.219 -80.25 -33.812 1 42.69 556 GLY B C 1
ATOM 9737 O O . GLY B 1 556 ? 44.375 -80.188 -32.594 1 42.69 556 GLY B O 1
ATOM 9738 N N . GLY B 1 557 ? 43.969 -81.5 -33.938 1 45.72 557 GLY B N 1
ATOM 9739 C CA . GLY B 1 557 ? 43.781 -82.688 -33.156 1 45.72 557 GLY B CA 1
ATOM 9740 C C . GLY B 1 557 ? 42.312 -83.125 -33 1 45.72 557 GLY B C 1
ATOM 9741 O O . GLY B 1 557 ? 42.031 -84.312 -32.875 1 45.72 557 GLY B O 1
ATOM 9742 N N . GLU B 1 558 ? 41.438 -82.25 -32.344 1 46.16 558 GLU B N 1
ATOM 9743 C CA . GLU B 1 558 ? 40.125 -82.625 -31.828 1 46.16 558 GLU B CA 1
ATOM 9744 C C . GLU B 1 558 ? 39.125 -82.812 -32.969 1 46.16 558 GLU B C 1
ATOM 9746 O O . GLU B 1 558 ? 39.062 -82 -33.875 1 46.16 558 GLU B O 1
ATOM 9751 N N . GLU B 1 559 ? 38.719 -84 -33.375 1 46.84 559 GLU B N 1
ATOM 9752 C CA . GLU B 1 559 ? 37.594 -84.375 -34.25 1 46.84 559 GLU B CA 1
ATOM 9753 C C . GLU B 1 559 ? 36.469 -83.312 -34.156 1 46.84 559 GLU B C 1
ATOM 9755 O O . GLU B 1 559 ? 35.969 -83.062 -33.062 1 46.84 559 GLU B O 1
ATOM 9760 N N . VAL B 1 560 ? 36.562 -82.25 -34.844 1 49.38 560 VAL B N 1
ATOM 9761 C CA . VAL B 1 560 ? 35.469 -81.312 -34.875 1 49.38 560 VAL B CA 1
ATOM 9762 C C . VAL B 1 560 ? 34.156 -82.062 -35.125 1 49.38 560 VAL B C 1
ATOM 9764 O O . VAL B 1 560 ? 33.938 -82.625 -36.219 1 49.38 560 VAL B O 1
ATOM 9767 N N . LYS B 1 561 ? 33.562 -82.75 -34.25 1 54.94 561 LYS B N 1
ATOM 9768 C CA . LYS B 1 561 ? 32.219 -83.312 -34.219 1 54.94 561 LYS B CA 1
ATOM 9769 C C . LYS B 1 561 ? 31.172 -82.25 -34.531 1 54.94 561 LYS B C 1
ATOM 9771 O O . LYS B 1 561 ? 30.406 -81.875 -33.656 1 54.94 561 LYS B O 1
ATOM 9776 N N . ASP B 1 562 ? 31.328 -81.625 -35.719 1 60.84 562 ASP B N 1
ATOM 9777 C CA . ASP B 1 562 ? 30.328 -80.625 -36.094 1 60.84 562 ASP B CA 1
ATOM 9778 C C . ASP B 1 562 ? 29.031 -81.25 -36.531 1 60.84 562 ASP B C 1
ATOM 9780 O O . ASP B 1 562 ? 28.984 -82.5 -36.781 1 60.84 562 ASP B O 1
ATOM 9784 N N . SER B 1 563 ? 27.922 -80.562 -36.562 1 69.81 563 SER B N 1
ATOM 9785 C CA . SER B 1 563 ? 26.578 -81.062 -36.875 1 69.81 563 SER B CA 1
ATOM 9786 C C . SER B 1 563 ? 26.516 -81.625 -38.25 1 69.81 563 SER B C 1
ATOM 9788 O O . SER B 1 563 ? 25.875 -82.688 -38.469 1 69.81 563 SER B O 1
ATOM 9790 N N . THR B 1 564 ? 27.25 -81.125 -39.156 1 74.38 564 THR B N 1
ATOM 9791 C CA . THR B 1 564 ? 27.25 -81.625 -40.531 1 74.38 564 THR B CA 1
ATOM 9792 C C . THR B 1 564 ? 27.906 -83 -40.625 1 74.38 564 THR B C 1
ATOM 9794 O O . THR B 1 564 ? 27.406 -83.875 -41.344 1 74.38 564 THR B O 1
ATOM 9797 N N . THR B 1 565 ? 29.016 -83.125 -39.969 1 75.56 565 THR B N 1
ATOM 9798 C CA . THR B 1 565 ? 29.703 -84.438 -39.969 1 75.56 565 THR B CA 1
ATOM 9799 C C . THR B 1 565 ? 28.812 -85.5 -39.406 1 75.56 565 THR B C 1
ATOM 9801 O O . THR B 1 565 ? 28.797 -86.625 -39.906 1 75.56 565 THR B O 1
ATOM 9804 N N . ARG B 1 566 ? 28.141 -85.125 -38.406 1 78.44 566 ARG B N 1
ATOM 9805 C CA . ARG B 1 566 ? 27.234 -86.125 -37.812 1 78.44 566 ARG B CA 1
ATOM 9806 C C . ARG B 1 566 ? 26.125 -86.5 -38.781 1 78.44 566 ARG B C 1
ATOM 9808 O O . ARG B 1 566 ? 25.766 -87.688 -38.875 1 78.44 566 ARG B O 1
ATOM 9815 N N . GLU B 1 567 ? 25.641 -85.625 -39.531 1 80.19 567 GLU B N 1
ATOM 9816 C CA . GLU B 1 567 ? 24.609 -85.938 -40.531 1 80.19 567 GLU B CA 1
ATOM 9817 C C . GLU B 1 567 ? 25.125 -86.812 -41.625 1 80.19 567 GLU B C 1
ATOM 9819 O O . GLU B 1 567 ? 24.438 -87.75 -42.062 1 80.19 567 GLU B O 1
ATOM 9824 N N . ILE B 1 568 ? 26.25 -86.5 -42 1 79.81 568 ILE B N 1
ATOM 9825 C CA . ILE B 1 568 ? 26.875 -87.312 -43.062 1 79.81 568 ILE B CA 1
ATOM 9826 C C . ILE B 1 568 ? 27.047 -88.75 -42.594 1 79.81 568 ILE B C 1
ATOM 9828 O O . ILE B 1 568 ? 26.766 -89.688 -43.312 1 79.81 568 ILE B O 1
ATOM 9832 N N . GLN B 1 569 ? 27.5 -88.875 -41.406 1 81.19 569 GLN B N 1
ATOM 9833 C CA . GLN B 1 569 ? 27.688 -90.188 -40.844 1 81.19 569 GLN B CA 1
ATOM 9834 C C . GLN B 1 569 ? 26.375 -90.938 -40.75 1 81.19 569 GLN B C 1
ATOM 9836 O O . GLN B 1 569 ? 26.312 -92.125 -41.031 1 81.19 569 GLN B O 1
ATOM 9841 N N . LYS B 1 570 ? 25.375 -90.25 -40.375 1 82.06 570 LYS B N 1
ATOM 9842 C CA . LYS B 1 570 ? 24.047 -90.875 -40.312 1 82.06 570 LYS B CA 1
ATOM 9843 C C . LYS B 1 570 ? 23.594 -91.375 -41.656 1 82.06 570 LYS B C 1
ATOM 9845 O O . LYS B 1 570 ? 23.031 -92.5 -41.781 1 82.06 570 LYS B O 1
ATOM 9850 N N . LEU B 1 571 ? 23.875 -90.562 -42.625 1 84.81 571 LEU B N 1
ATOM 9851 C CA . LEU B 1 571 ? 23.531 -91 -44 1 84.81 571 LEU B CA 1
ATOM 9852 C C . LEU B 1 571 ? 24.312 -92.188 -44.438 1 84.81 571 LEU B C 1
ATOM 9854 O O . LEU B 1 571 ? 23.75 -93.125 -45.062 1 84.81 571 LEU B O 1
ATOM 9858 N N . LEU B 1 572 ? 25.531 -92.25 -44.031 1 82 572 LEU B N 1
ATOM 9859 C CA . LEU B 1 572 ? 26.375 -93.375 -44.406 1 82 572 LEU B CA 1
ATOM 9860 C C . LEU B 1 572 ? 25.938 -94.688 -43.656 1 82 572 LEU B C 1
ATOM 9862 O O . LEU B 1 572 ? 26.062 -95.75 -44.188 1 82 572 LEU B O 1
ATOM 9866 N N . PHE B 1 573 ? 25.5 -94.438 -42.469 1 83.19 573 PHE B N 1
ATOM 9867 C CA . PHE B 1 573 ? 24.969 -95.562 -41.719 1 83.19 573 PHE B CA 1
ATOM 9868 C C . PHE B 1 573 ? 23.719 -96.125 -42.375 1 83.19 573 PHE B C 1
ATOM 9870 O O . PHE B 1 573 ? 23.516 -97.312 -42.406 1 83.19 573 PHE B O 1
ATOM 9877 N N . LEU B 1 574 ? 22.984 -95.25 -43 1 85.62 574 LEU B N 1
ATOM 9878 C CA . LEU B 1 574 ? 21.781 -95.688 -43.688 1 85.62 574 LEU B CA 1
ATOM 9879 C C . LEU B 1 574 ? 22.141 -96.5 -44.938 1 85.62 574 LEU B C 1
ATOM 9881 O O . LEU B 1 574 ? 21.453 -97.438 -45.281 1 85.62 574 LEU B O 1
ATOM 9885 N N . LYS B 1 575 ? 23.156 -96.125 -45.531 1 82.25 575 LYS B N 1
ATOM 9886 C CA . LYS B 1 575 ? 23.641 -96.812 -46.719 1 82.25 575 LYS B CA 1
ATOM 9887 C C . LYS B 1 575 ? 23.891 -98.25 -46.469 1 82.25 575 LYS B C 1
ATOM 9889 O O . LYS B 1 575 ? 23.703 -99.125 -47.344 1 82.25 575 LYS B O 1
ATOM 9894 N N . GLN B 1 576 ? 24.203 -98.562 -45.281 1 80.12 576 GLN B N 1
ATOM 9895 C CA . GLN B 1 576 ? 24.625 -99.938 -44.906 1 80.12 576 GLN B CA 1
ATOM 9896 C C . GLN B 1 576 ? 23.406 -100.812 -44.625 1 80.12 576 GLN B C 1
ATOM 9898 O O . GLN B 1 576 ? 23.562 -102 -44.438 1 80.12 576 GLN B O 1
ATOM 9903 N N . ASP B 1 577 ? 22.281 -100.312 -44.625 1 83.06 577 ASP B N 1
ATOM 9904 C CA . ASP B 1 577 ? 21.094 -101.125 -44.375 1 83.06 577 ASP B CA 1
ATOM 9905 C C . ASP B 1 577 ? 20.812 -102.062 -45.531 1 83.06 577 ASP B C 1
ATOM 9907 O O . ASP B 1 577 ? 20.641 -101.688 -46.656 1 83.06 577 ASP B O 1
ATOM 9911 N N . PRO B 1 578 ? 20.766 -103.375 -45.188 1 84.75 578 PRO B N 1
ATOM 9912 C CA . PRO B 1 578 ? 20.578 -104.312 -46.25 1 84.75 578 PRO B CA 1
ATOM 9913 C C . PRO B 1 578 ? 19.188 -104.25 -46.875 1 84.75 578 PRO B C 1
ATOM 9915 O O . PRO B 1 578 ? 19 -104.688 -48 1 84.75 578 PRO B O 1
ATOM 9918 N N . ASN B 1 579 ? 18.219 -103.875 -46.219 1 85.69 579 ASN B N 1
ATOM 9919 C CA . ASN B 1 579 ? 16.859 -103.875 -46.75 1 85.69 579 ASN B CA 1
ATOM 9920 C C . ASN B 1 579 ? 16.594 -102.625 -47.594 1 85.69 579 ASN B C 1
ATOM 9922 O O . ASN B 1 579 ? 15.805 -102.625 -48.531 1 85.69 579 ASN B O 1
ATOM 9926 N N . GLY B 1 580 ? 17.312 -101.562 -47.312 1 89.88 580 GLY B N 1
ATOM 9927 C CA . GLY B 1 580 ? 17.094 -100.312 -48 1 89.88 580 GLY B CA 1
ATOM 9928 C C . GLY B 1 580 ? 17.031 -99.125 -47.062 1 89.88 580 GLY B C 1
ATOM 9929 O O . GLY B 1 580 ? 17.234 -99.25 -45.844 1 89.88 580 GLY B O 1
ATOM 9930 N N . TRP B 1 581 ? 16.891 -97.875 -47.625 1 91 581 TRP B N 1
ATOM 9931 C CA . TRP B 1 581 ? 16.812 -96.688 -46.844 1 91 581 TRP B CA 1
ATOM 9932 C C . TRP B 1 581 ? 15.922 -95.625 -47.531 1 91 581 TRP B C 1
ATOM 9934 O O . TRP B 1 581 ? 15.719 -95.688 -48.75 1 91 581 TRP B O 1
ATOM 9944 N N . ALA B 1 582 ? 15.281 -94.812 -46.75 1 93.81 582 ALA B N 1
ATOM 9945 C CA . ALA B 1 582 ? 14.461 -93.688 -47.281 1 93.81 582 ALA B CA 1
ATOM 9946 C C . ALA B 1 582 ? 14.641 -92.438 -46.438 1 93.81 582 ALA B C 1
ATOM 9948 O O . ALA B 1 582 ? 14.852 -92.5 -45.219 1 93.81 582 ALA B O 1
ATOM 9949 N N . ILE B 1 583 ? 14.656 -91.312 -47.031 1 91.06 583 ILE B N 1
ATOM 9950 C CA . ILE B 1 583 ? 14.742 -90 -46.406 1 91.06 583 ILE B CA 1
ATOM 9951 C C . ILE B 1 583 ? 13.453 -89.25 -46.656 1 91.06 583 ILE B C 1
ATOM 9953 O O . ILE B 1 583 ? 12.992 -89.125 -47.781 1 91.06 583 ILE B O 1
ATOM 9957 N N . LEU B 1 584 ? 12.82 -88.812 -45.562 1 92.25 584 LEU B N 1
ATOM 9958 C CA . LEU B 1 584 ? 11.641 -87.938 -45.656 1 92.25 584 LEU B CA 1
ATOM 9959 C C . LEU B 1 584 ? 12.016 -86.438 -45.531 1 92.25 584 LEU B C 1
ATOM 9961 O O . LEU B 1 584 ? 12.672 -86.062 -44.562 1 92.25 584 LEU B O 1
ATOM 9965 N N . THR B 1 585 ? 11.641 -85.688 -46.5 1 88.19 585 THR B N 1
ATOM 9966 C CA . THR B 1 585 ? 11.93 -84.312 -46.438 1 88.19 585 THR B CA 1
ATOM 9967 C C . THR B 1 585 ? 10.68 -83.438 -46.75 1 88.19 585 THR B C 1
ATOM 9969 O O . THR B 1 585 ? 9.742 -83.938 -47.375 1 88.19 585 THR B O 1
ATOM 9972 N N . LYS B 1 586 ? 10.562 -82.312 -46.156 1 85.44 586 LYS B N 1
ATOM 9973 C CA . LYS B 1 586 ? 9.586 -81.312 -46.531 1 85.44 586 LYS B CA 1
ATOM 9974 C C . LYS B 1 586 ? 10.273 -80.125 -47.156 1 85.44 586 LYS B C 1
ATOM 9976 O O . LYS B 1 586 ? 10.93 -79.312 -46.5 1 85.44 586 LYS B O 1
ATOM 9981 N N . GLY B 1 587 ? 10.109 -80.062 -48.438 1 78.81 587 GLY B N 1
ATOM 9982 C CA . GLY B 1 587 ? 10.945 -79.062 -49.156 1 78.81 587 GLY B CA 1
ATOM 9983 C C . GLY B 1 587 ? 12.43 -79.312 -48.969 1 78.81 587 GLY B C 1
ATOM 9984 O O . GLY B 1 587 ? 12.906 -80.438 -49.219 1 78.81 587 GLY B O 1
ATOM 9985 N N . SER B 1 588 ? 13.086 -78.25 -48.5 1 77.31 588 SER B N 1
ATOM 9986 C CA . SER B 1 588 ? 14.523 -78.438 -48.312 1 77.31 588 SER B CA 1
ATOM 9987 C C . SER B 1 588 ? 14.859 -78.812 -46.906 1 77.31 588 SER B C 1
ATOM 9989 O O . SER B 1 588 ? 16.031 -78.812 -46.5 1 77.31 588 SER B O 1
ATOM 9991 N N . HIS B 1 589 ? 13.875 -79.375 -46.188 1 80.94 589 HIS B N 1
ATOM 9992 C CA . HIS B 1 589 ? 14.109 -79.688 -44.781 1 80.94 589 HIS B CA 1
ATOM 9993 C C . HIS B 1 589 ? 14 -81.188 -44.562 1 80.94 589 HIS B C 1
ATOM 9995 O O . HIS B 1 589 ? 12.914 -81.75 -44.688 1 80.94 589 HIS B O 1
ATOM 10001 N N . VAL B 1 590 ? 15.047 -81.75 -44.25 1 83.75 590 VAL B N 1
ATOM 10002 C CA . VAL B 1 590 ? 15.055 -83.188 -43.969 1 83.75 590 VAL B CA 1
ATOM 10003 C C . VAL B 1 590 ? 14.391 -83.438 -42.625 1 83.75 590 VAL B C 1
ATOM 10005 O O . VAL B 1 590 ? 14.773 -82.875 -41.594 1 83.75 590 VAL B O 1
ATOM 10008 N N . LYS B 1 591 ? 13.398 -84.188 -42.656 1 82.31 591 LYS B N 1
ATOM 10009 C CA . LYS B 1 591 ? 12.602 -84.438 -41.438 1 82.31 591 LYS B CA 1
ATOM 10010 C C . LYS B 1 591 ? 12.984 -85.812 -40.812 1 82.31 591 LYS B C 1
ATOM 10012 O O . LYS B 1 591 ? 12.938 -85.938 -39.594 1 82.31 591 LYS B O 1
ATOM 10017 N N . LEU B 1 592 ? 13.391 -86.812 -41.688 1 87.44 592 LEU B N 1
ATOM 10018 C CA . LEU B 1 592 ? 13.641 -88.125 -41.125 1 87.44 592 LEU B CA 1
ATOM 10019 C C . LEU B 1 592 ? 14.562 -88.938 -42.031 1 87.44 592 LEU B C 1
ATOM 10021 O O . LEU B 1 592 ? 14.422 -88.875 -43.25 1 87.44 592 LEU B O 1
ATOM 10025 N N . LEU B 1 593 ? 15.555 -89.5 -41.406 1 86.75 593 LEU B N 1
ATOM 10026 C CA . LEU B 1 593 ? 16.375 -90.562 -42.031 1 86.75 593 LEU B CA 1
ATOM 10027 C C . LEU B 1 593 ? 15.953 -91.938 -41.562 1 86.75 593 LEU B C 1
ATOM 10029 O O . LEU B 1 593 ? 16.062 -92.25 -40.344 1 86.75 593 LEU B O 1
ATOM 10033 N N . GLY B 1 594 ? 15.438 -92.75 -42.375 1 90.38 594 GLY B N 1
ATOM 10034 C CA . GLY B 1 594 ? 14.828 -94 -41.938 1 90.38 594 GLY B CA 1
ATOM 10035 C C . GLY B 1 594 ? 15.492 -95.188 -42.531 1 90.38 594 GLY B C 1
ATOM 10036 O O . GLY B 1 594 ? 15.945 -95.188 -43.656 1 90.38 594 GLY B O 1
ATOM 10037 N N . HIS B 1 595 ? 15.453 -96.25 -41.75 1 88.62 595 HIS B N 1
ATOM 10038 C CA . HIS B 1 595 ? 15.914 -97.562 -42.188 1 88.62 595 HIS B CA 1
ATOM 10039 C C . HIS B 1 595 ? 14.844 -98.312 -42.969 1 88.62 595 HIS B C 1
ATOM 10041 O O . HIS B 1 595 ? 13.648 -98.062 -42.812 1 88.62 595 HIS B O 1
ATOM 10047 N N . GLY B 1 596 ? 15.219 -99.188 -43.75 1 86.88 596 GLY B N 1
ATOM 10048 C CA . GLY B 1 596 ? 14.383 -99.812 -44.781 1 86.88 596 GLY B CA 1
ATOM 10049 C C . GLY B 1 596 ? 13.133 -100.5 -44.219 1 86.88 596 GLY B C 1
ATOM 10050 O O . GLY B 1 596 ? 12.016 -100.125 -44.562 1 86.88 596 GLY B O 1
ATOM 10051 N N . GLU B 1 597 ? 13.32 -101.312 -43.344 1 88.31 597 GLU B N 1
ATOM 10052 C CA . GLU B 1 597 ? 12.172 -102.062 -42.844 1 88.31 597 GLU B CA 1
ATOM 10053 C C . GLU B 1 597 ? 11.219 -101.188 -42.062 1 88.31 597 GLU B C 1
ATOM 10055 O O . GLU B 1 597 ? 10 -101.25 -42.25 1 88.31 597 GLU B O 1
ATOM 10060 N N . ALA B 1 598 ? 11.75 -100.438 -41.219 1 90.25 598 ALA B N 1
ATOM 10061 C CA . ALA B 1 598 ? 10.922 -99.562 -40.375 1 90.25 598 ALA B CA 1
ATOM 10062 C C . ALA B 1 598 ? 10.188 -98.562 -41.219 1 90.25 598 ALA B C 1
ATOM 10064 O O . ALA B 1 598 ? 9.016 -98.25 -40.969 1 90.25 598 ALA B O 1
ATOM 10065 N N . MET B 1 599 ? 10.797 -98.062 -42.219 1 92.75 599 MET B N 1
ATOM 10066 C CA . MET B 1 599 ? 10.195 -97.062 -43.094 1 92.75 599 MET B CA 1
ATOM 10067 C C . MET B 1 599 ? 9.062 -97.688 -43.906 1 92.75 599 MET B C 1
ATOM 10069 O O . MET B 1 599 ? 7.996 -97.062 -44.062 1 92.75 599 MET B O 1
ATOM 10073 N N . LEU B 1 600 ? 9.297 -98.875 -44.438 1 93 600 LEU B N 1
ATOM 10074 C CA . LEU B 1 600 ? 8.281 -99.562 -45.219 1 93 600 LEU B CA 1
ATOM 10075 C C . LEU B 1 600 ? 7.051 -99.812 -44.375 1 93 600 LEU B C 1
ATOM 10077 O O . LEU B 1 600 ? 5.922 -99.562 -44.812 1 93 600 LEU B O 1
ATOM 10081 N N . ARG B 1 601 ? 7.297 -100.25 -43.281 1 91.56 601 ARG B N 1
ATOM 10082 C CA . ARG B 1 601 ? 6.184 -100.562 -42.375 1 91.56 601 ARG B CA 1
ATOM 10083 C C . ARG B 1 601 ? 5.371 -99.312 -42.062 1 91.56 601 ARG B C 1
ATOM 10085 O O . ARG B 1 601 ? 4.141 -99.375 -42 1 91.56 601 ARG B O 1
ATOM 10092 N N . THR B 1 602 ? 6.066 -98.25 -41.844 1 92.38 602 THR B N 1
ATOM 10093 C CA . THR B 1 602 ? 5.398 -97 -41.469 1 92.38 602 THR B CA 1
ATOM 10094 C C . THR B 1 602 ? 4.508 -96.562 -42.625 1 92.38 602 THR B C 1
ATOM 10096 O O . THR B 1 602 ? 3.389 -96.062 -42.375 1 92.38 602 THR B O 1
ATOM 10099 N N . VAL B 1 603 ? 4.934 -96.688 -43.812 1 92 603 VAL B N 1
ATOM 10100 C CA . VAL B 1 603 ? 4.176 -96.25 -44.969 1 92 603 VAL B CA 1
ATOM 10101 C C . VAL B 1 603 ? 2.982 -97.125 -45.188 1 92 603 VAL B C 1
ATOM 10103 O O . VAL B 1 603 ? 1.879 -96.688 -45.5 1 92 603 VAL B O 1
ATOM 10106 N N . ILE B 1 604 ? 3.195 -98.375 -44.938 1 90.31 604 ILE B N 1
ATOM 10107 C CA . ILE B 1 604 ? 2.15 -99.375 -45.188 1 90.31 604 ILE B CA 1
ATOM 10108 C C . ILE B 1 604 ? 1.052 -99.25 -44.156 1 90.31 604 ILE B C 1
ATOM 10110 O O . ILE B 1 604 ? -0.136 -99.312 -44.469 1 90.31 604 ILE B O 1
ATOM 10114 N N . ASP B 1 605 ? 1.43 -98.938 -42.906 1 89.19 605 ASP B N 1
ATOM 10115 C CA . ASP B 1 605 ? 0.475 -98.875 -41.812 1 89.19 605 ASP B CA 1
ATOM 10116 C C . ASP B 1 605 ? -0.137 -97.5 -41.688 1 89.19 605 ASP B C 1
ATOM 10118 O O . ASP B 1 605 ? -0.34 -97 -40.562 1 89.19 605 ASP B O 1
ATOM 10122 N N . PHE B 1 606 ? -0.385 -96.875 -42.688 1 88.31 606 PHE B N 1
ATOM 10123 C CA . PHE B 1 606 ? -0.918 -95.562 -42.656 1 88.31 606 PHE B CA 1
ATOM 10124 C C . PHE B 1 606 ? -2.201 -95.438 -41.844 1 88.31 606 PHE B C 1
ATOM 10126 O O . PHE B 1 606 ? -2.436 -94.5 -41.125 1 88.31 606 PHE B O 1
ATOM 10133 N N . GLU B 1 607 ? -3.002 -96.5 -41.875 1 83.06 607 GLU B N 1
ATOM 10134 C CA . GLU B 1 607 ? -4.27 -96.5 -41.156 1 83.06 607 GLU B CA 1
ATOM 10135 C C . GLU B 1 607 ? -4.051 -96.438 -39.656 1 83.06 607 GLU B C 1
ATOM 10137 O O . GLU B 1 607 ? -4.887 -95.875 -38.938 1 83.06 607 GLU B O 1
ATOM 10142 N N . GLY B 1 608 ? -2.912 -96.812 -39.219 1 83.12 608 GLY B N 1
ATOM 10143 C CA . GLY B 1 608 ? -2.609 -96.812 -37.812 1 83.12 608 GLY B CA 1
ATOM 10144 C C . GLY B 1 608 ? -2.291 -95.438 -37.25 1 83.12 608 GLY B C 1
ATOM 10145 O O . GLY B 1 608 ? -2.467 -95.188 -36.062 1 83.12 608 GLY B O 1
ATOM 10146 N N . TRP B 1 609 ? -1.764 -94.625 -38.188 1 83 609 TRP B N 1
ATOM 10147 C CA . TRP B 1 609 ? -1.386 -93.312 -37.656 1 83 609 TRP B CA 1
ATOM 10148 C C . TRP B 1 609 ? -2.115 -92.188 -38.406 1 83 609 TRP B C 1
ATOM 10150 O O . TRP B 1 609 ? -1.812 -91 -38.188 1 83 609 TRP B O 1
ATOM 10160 N N . LYS B 1 610 ? -3.084 -92.438 -39.125 1 81.31 610 LYS B N 1
ATOM 10161 C CA . LYS B 1 610 ? -3.902 -91.5 -39.844 1 81.31 610 LYS B CA 1
ATOM 10162 C C . LYS B 1 610 ? -4.684 -90.625 -38.875 1 81.31 610 LYS B C 1
ATOM 10164 O O . LYS B 1 610 ? -4.902 -89.438 -39.156 1 81.31 610 LYS B O 1
ATOM 10169 N N . GLU B 1 611 ? -5.039 -91.125 -37.906 1 75.94 611 GLU B N 1
ATOM 10170 C CA . GLU B 1 611 ? -5.848 -90.438 -36.938 1 75.94 611 GLU B CA 1
ATOM 10171 C C . GLU B 1 611 ? -5.074 -89.25 -36.344 1 75.94 611 GLU B C 1
ATOM 10173 O O . GLU B 1 611 ? -5.66 -88.188 -36.031 1 75.94 611 GLU B O 1
ATOM 10178 N N . LYS B 1 612 ? -3.775 -89.375 -36.312 1 73.06 612 LYS B N 1
ATOM 10179 C CA . LYS B 1 612 ? -2.961 -88.25 -35.781 1 73.06 612 LYS B CA 1
ATOM 10180 C C . LYS B 1 612 ? -2.916 -87.062 -36.719 1 73.06 612 LYS B C 1
ATOM 10182 O O . LYS B 1 612 ? -2.77 -85.938 -36.281 1 73.06 612 LYS B O 1
ATOM 10187 N N . LEU B 1 613 ? -3.061 -87.375 -37.969 1 72.12 613 LEU B N 1
ATOM 10188 C CA . LEU B 1 613 ? -3.035 -86.312 -38.969 1 72.12 613 LEU B CA 1
ATOM 10189 C C . LEU B 1 613 ? -4.293 -85.5 -38.906 1 72.12 613 LEU B C 1
ATOM 10191 O O . LEU B 1 613 ? -4.273 -84.312 -39.281 1 72.12 613 LEU B O 1
ATOM 10195 N N . ASP B 1 614 ? -5.348 -86.062 -38.469 1 63.62 614 ASP B N 1
ATOM 10196 C CA . ASP B 1 614 ? -6.613 -85.375 -38.344 1 63.62 614 ASP B CA 1
ATOM 10197 C C . ASP B 1 614 ? -6.551 -84.312 -37.25 1 63.62 614 ASP B C 1
ATOM 10199 O O . ASP B 1 614 ? -7.355 -83.375 -37.219 1 63.62 614 ASP B O 1
ATOM 10203 N N . HIS B 1 615 ? -5.527 -84.438 -36.469 1 55.25 615 HIS B N 1
ATOM 10204 C CA . HIS B 1 615 ? -5.48 -83.562 -35.312 1 55.25 615 HIS B CA 1
ATOM 10205 C C . HIS B 1 615 ? -4.457 -82.438 -35.5 1 55.25 615 HIS B C 1
ATOM 10207 O O . HIS B 1 615 ? -3.814 -82.062 -34.531 1 55.25 615 HIS B O 1
ATOM 10213 N N . GLU B 1 616 ? -4.219 -82.062 -36.75 1 55.09 616 GLU B N 1
ATOM 10214 C CA . GLU B 1 616 ? -3.467 -80.875 -37.156 1 55.09 616 GLU B CA 1
ATOM 10215 C C . GLU B 1 616 ? -1.975 -81 -36.906 1 55.09 616 GLU B C 1
ATOM 10217 O O . GLU B 1 616 ? -1.267 -80.062 -36.656 1 55.09 616 GLU B O 1
ATOM 10222 N N . VAL B 1 617 ? -1.572 -82.25 -36.75 1 61.53 617 VAL B N 1
ATOM 10223 C CA . VAL B 1 617 ? -0.135 -82.5 -36.719 1 61.53 617 VAL B CA 1
ATOM 10224 C C . VAL B 1 617 ? 0.419 -82.625 -38.125 1 61.53 617 VAL B C 1
ATOM 10226 O O . VAL B 1 617 ? -0.273 -83.125 -39.031 1 61.53 617 VAL B O 1
ATOM 10229 N N . SER B 1 618 ? 1.44 -82 -38.281 1 73.06 618 SER B N 1
ATOM 10230 C CA . SER B 1 618 ? 2.053 -82.062 -39.625 1 73.06 618 SER B CA 1
ATOM 10231 C C . SER B 1 618 ? 2.389 -83.5 -39.969 1 73.06 618 SER B C 1
ATOM 10233 O O . SER B 1 618 ? 2.588 -84.375 -39.094 1 73.06 618 SER B O 1
ATOM 10235 N N . PHE B 1 619 ? 2.221 -83.875 -41.156 1 82.31 619 PHE B N 1
ATOM 10236 C CA . PHE B 1 619 ? 2.484 -85.188 -41.719 1 82.31 619 PHE B CA 1
ATOM 10237 C C . PHE B 1 619 ? 3.801 -85.75 -41.188 1 82.31 619 PHE B C 1
ATOM 10239 O O . PHE B 1 619 ? 3.869 -86.938 -40.781 1 82.31 619 PHE B O 1
ATOM 10246 N N . ASP B 1 620 ? 4.762 -84.938 -41.188 1 82.5 620 ASP B N 1
ATOM 10247 C CA . ASP B 1 620 ? 6.094 -85.375 -40.812 1 82.5 620 ASP B CA 1
ATOM 10248 C C . ASP B 1 620 ? 6.152 -85.812 -39.344 1 82.5 620 ASP B C 1
ATOM 10250 O O . ASP B 1 620 ? 6.785 -86.812 -39 1 82.5 620 ASP B O 1
ATOM 10254 N N . VAL B 1 621 ? 5.492 -85.062 -38.531 1 77.56 621 VAL B N 1
ATOM 10255 C CA . VAL B 1 621 ? 5.52 -85.375 -37.125 1 77.56 621 VAL B CA 1
ATOM 10256 C C . VAL B 1 621 ? 4.785 -86.688 -36.844 1 77.56 621 VAL B C 1
ATOM 10258 O O . VAL B 1 621 ? 5.289 -87.562 -36.125 1 77.56 621 VAL B O 1
ATOM 10261 N N . ALA B 1 622 ? 3.59 -86.812 -37.438 1 80.56 622 ALA B N 1
ATOM 10262 C CA . ALA B 1 622 ? 2.826 -88.062 -37.281 1 80.56 622 ALA B CA 1
ATOM 10263 C C . ALA B 1 622 ? 3.605 -89.25 -37.812 1 80.56 622 ALA B C 1
ATOM 10265 O O . ALA B 1 622 ? 3.637 -90.312 -37.188 1 80.56 622 ALA B O 1
ATOM 10266 N N . PHE B 1 623 ? 4.219 -89.062 -38.938 1 86.56 623 PHE B N 1
ATOM 10267 C CA . PHE B 1 623 ? 5.008 -90.125 -39.594 1 86.56 623 PHE B CA 1
ATOM 10268 C C . PHE B 1 623 ? 6.184 -90.5 -38.719 1 86.56 623 PHE B C 1
ATOM 10270 O O . PHE B 1 623 ? 6.418 -91.75 -38.5 1 86.56 623 PHE B O 1
ATOM 10277 N N . LYS B 1 624 ? 6.844 -89.562 -38.219 1 84.69 624 LYS B N 1
ATOM 10278 C CA . LYS B 1 624 ? 8.031 -89.75 -37.406 1 84.69 624 LYS B CA 1
ATOM 10279 C C . LYS B 1 624 ? 7.684 -90.5 -36.125 1 84.69 624 LYS B C 1
ATOM 10281 O O . LYS B 1 624 ? 8.398 -91.438 -35.719 1 84.69 624 LYS B O 1
ATOM 10286 N N . ASP B 1 625 ? 6.672 -90.125 -35.5 1 81.56 625 ASP B N 1
ATOM 10287 C CA . ASP B 1 625 ? 6.238 -90.812 -34.25 1 81.56 625 ASP B CA 1
ATOM 10288 C C . ASP B 1 625 ? 5.965 -92.312 -34.469 1 81.56 625 ASP B C 1
ATOM 10290 O O . ASP B 1 625 ? 6.363 -93.125 -33.656 1 81.56 625 ASP B O 1
ATOM 10294 N N . TYR B 1 626 ? 5.305 -92.625 -35.5 1 85.62 626 TYR B N 1
ATOM 10295 C CA . TYR B 1 626 ? 5.008 -94 -35.781 1 85.62 626 TYR B CA 1
ATOM 10296 C C . TYR B 1 626 ? 6.266 -94.75 -36.219 1 85.62 626 TYR B C 1
ATOM 10298 O O . TYR B 1 626 ? 6.453 -95.938 -35.844 1 85.62 626 TYR B O 1
ATOM 10306 N N . TYR B 1 627 ? 7.082 -94.125 -36.938 1 89.12 627 TYR B N 1
ATOM 10307 C CA . TYR B 1 627 ? 8.352 -94.688 -37.344 1 89.12 627 TYR B CA 1
ATOM 10308 C C . TYR B 1 627 ? 9.164 -95.188 -36.156 1 89.12 627 TYR B C 1
ATOM 10310 O O . TYR B 1 627 ? 9.719 -96.25 -36.125 1 89.12 627 TYR B O 1
ATOM 10318 N N . GLU B 1 628 ? 9.258 -94.25 -35.156 1 84.56 628 GLU B N 1
ATOM 10319 C CA . GLU B 1 628 ? 10.039 -94.562 -33.969 1 84.56 628 GLU B CA 1
ATOM 10320 C C . GLU B 1 628 ? 9.469 -95.75 -33.219 1 84.56 628 GLU B C 1
ATOM 10322 O O . GLU B 1 628 ? 10.211 -96.562 -32.656 1 84.56 628 GLU B O 1
ATOM 10327 N N . LYS B 1 629 ? 8.219 -95.938 -33.281 1 81.44 629 LYS B N 1
ATOM 10328 C CA . LYS B 1 629 ? 7.582 -97.062 -32.719 1 81.44 629 LYS B CA 1
ATOM 10329 C C . LYS B 1 629 ? 7.953 -98.375 -33.469 1 81.44 629 LYS B C 1
ATOM 10331 O O . LYS B 1 629 ? 8.211 -99.375 -32.844 1 81.44 629 LYS B O 1
ATOM 10336 N N . CYS B 1 630 ? 8.008 -98.25 -34.781 1 81.94 630 CYS B N 1
ATOM 10337 C CA . CYS B 1 630 ? 8.344 -99.375 -35.625 1 81.94 630 CYS B CA 1
ATOM 10338 C C . CYS B 1 630 ? 9.812 -99.75 -35.469 1 81.94 630 CYS B C 1
ATOM 10340 O O . CYS B 1 630 ? 10.172 -100.938 -35.562 1 81.94 630 CYS B O 1
ATOM 10342 N N . LYS B 1 631 ? 10.617 -98.812 -35.25 1 78.19 631 LYS B N 1
ATOM 10343 C CA . LYS B 1 631 ? 12.055 -99 -35.094 1 78.19 631 LYS B CA 1
ATOM 10344 C C . LYS B 1 631 ? 12.367 -99.812 -33.844 1 78.19 631 LYS B C 1
ATOM 10346 O O . LYS B 1 631 ? 13.227 -100.688 -33.844 1 78.19 631 LYS B O 1
ATOM 10351 N N . VAL B 1 632 ? 11.695 -99.438 -32.688 1 67.56 632 VAL B N 1
ATOM 10352 C CA . VAL B 1 632 ? 11.898 -100.125 -31.422 1 67.56 632 VAL B CA 1
ATOM 10353 C C . VAL B 1 632 ? 11.344 -101.5 -31.516 1 67.56 632 VAL B C 1
ATOM 10355 O O . VAL B 1 632 ? 11.914 -102.438 -30.938 1 67.56 632 VAL B O 1
ATOM 10358 N N . GLY B 1 633 ? 10.273 -101.812 -32.094 1 55.53 633 GLY B N 1
ATOM 10359 C CA . GLY B 1 633 ? 9.727 -103.188 -32.219 1 55.53 633 GLY B CA 1
ATOM 10360 C C . GLY B 1 633 ? 10.602 -104.062 -33.062 1 55.53 633 GLY B C 1
ATOM 10361 O O . GLY B 1 633 ? 10.531 -105.312 -32.906 1 55.53 633 GLY B O 1
ATOM 10362 N N . ILE B 1 634 ? 11.25 -103.688 -34 1 51.78 634 ILE B N 1
ATOM 10363 C CA . ILE B 1 634 ? 12.141 -104.5 -34.781 1 51.78 634 ILE B CA 1
ATOM 10364 C C . ILE B 1 634 ? 13.391 -104.812 -33.969 1 51.78 634 ILE B C 1
ATOM 10366 O O . ILE B 1 634 ? 13.969 -105.938 -34.125 1 51.78 634 ILE B O 1
ATOM 10370 N N . ILE B 1 635 ? 13.938 -104.062 -33.094 1 42.53 635 ILE B N 1
ATOM 10371 C CA . ILE B 1 635 ? 15.07 -104.438 -32.25 1 42.53 635 ILE B CA 1
ATOM 10372 C C . ILE B 1 635 ? 14.617 -105.438 -31.203 1 42.53 635 ILE B C 1
ATOM 10374 O O . ILE B 1 635 ? 15.422 -106.25 -30.719 1 42.53 635 ILE B O 1
ATOM 10378 N N . GLU B 1 636 ? 13.469 -105.5 -30.75 1 35.38 636 GLU B N 1
ATOM 10379 C CA . GLU B 1 636 ? 13.117 -106.625 -29.906 1 35.38 636 GLU B CA 1
ATOM 10380 C C . GLU B 1 636 ? 12.836 -107.875 -30.734 1 35.38 636 GLU B C 1
ATOM 10382 O O . GLU B 1 636 ? 12.188 -107.812 -31.797 1 35.38 636 GLU B O 1
#

Sequence (1272 aa):
MSSKQVSSNTVHQEKLLLNPFEVNDDQMLEKIYMTHFHCVEKYDVGSLYSIASNVINHSIEIADLIKENGQQIEQVREEKDPLNSFPRLPTLKRISCQMICTARGEQYAHQTTMLILEQLRDYSWDAKAVIALAAFALEYGKFWQLAPIHRDKLGKSLAELNGLHSLMENLQQLANFNNLVKKVMQVVKCITDWKKLITGEYNIKDVPSITDTLHEIPVLAYWTISTLVTCTSHIDFLGDKGYRYDLSKFDYKLDYILKNFTEHQEKCNTQIGRIEDYSKRKDIINNSTECDIVKYLEALIIPTDPQDPRPIVYNVLTAKEVGVGVFKNKHVLLFISGIDNIEYETQLLISIDGKLKEEPREVEGYMKDDFSILWIPIVSVWDEEQRKKVENITEVGWYVVKEFNFQTGIDLIKEVFNYKDNPIILLISPQGKVENPDAKQIISMWGIEGFPFRTSDHTRLTQQWNWFWTEMKSLSPTIRELSNRDCYIFIYGGSNTKWIEDFTAAVEKLKNNGTFNLVETTIESYKLGSESPKIVPRFWITIDNLLASRKRIKKGGEEVKDSTTREIQKLLFLKQDPNGWAILTKGSHVKLLGHGEAMLRTVIDFEGWKEKLDHEVSFDVAFKDYYEKCKVGIIEMSSKQVSSNTVHQEKLLLNPFEVNDDQMLEKIYMTHFHCVEKYDVGSLYSIASNVINHSIEIADLIKENGQQIEQVREEKDPLNSFPRLPTLKRISCQMICTARGEQYAHQTTMLILEQLRDYSWDAKAVIALAAFALEYGKFWQLAPIHRDKLGKSLAELNGLHSLMENLQQLANFNNLVKKVMQVVKCITDWKKLITGEYNIKDVPSITDTLHEIPVLAYWTISTLVTCTSHIDFLGDKGYRYDLSKFDYKLDYILKNFTEHQEKCNTQIGRIEDYSKRKDIINNSTECDIVKYLEALIIPTDPQDPRPIVYNVLTAKEVGVGVFKNKHVLLFISGIDNIEYETQLLISIDGKLKEEPREVEGYMKDDFSILWIPIVSVWDEEQRKKVENITEVGWYVVKEFNFQTGIDLIKEVFNYKDNPIILLISPQGKVENPDAKQIISMWGIEGFPFRTSDHTRLTQQWNWFWTEMKSLSPTIRELSNRDCYIFIYGGSNTKWIEDFTAAVEKLKNNGTFNLVETTIESYKLGSESPKIVPRFWITIDNLLASRKRIKKGGEEVKDSTTREIQKLLFLKQDPNGWAILTKGSHVKLLGHGEAMLRTVIDFEGWKEKLDHEVSFDVAFKDYYEKCKVGIIE

Secondary structure (DSSP, 8-state):
-------------------GGGS-HHHHHHHHHTT---------HHHHHHHHHHHHHHHHHHHHHHHHH-SB------B-PPPP-----HHHHHHHHHHHTPPSSHHHHHHHHHHHHHHTTTS-HHHHHHHHHHHHHHHHHHHHHHSSB-B-HHHHHHHHHTT---TGGGHHHHHHHHHHHHHHHHHHHHHHHHHHHHSSS--GGG-HHHHHHHTTHHHHHHHHHHHHHHHHHHHTTTTSTT-----HHHHHHHHHHHHHHHHHHHHHHHHHHHHHHHHHHHHHHH--TT--HHHHHHHHH--S-TTSPPPEEEETTTTEEE-GGGGTT-EEEEEEE-STTHHHHHHHHHHHHHHHTSSPSEETTEEGGGEEEEEEE--SS--HHHHHHHHT--S---EEEET---HHHHHHHHHHS---SS-EEEEE-TTS-EEETTHHHHHHHHGGGGTT--HHHHHHHHHTTHHHHHHHHHH-HHHHHHHTSSSEEEEEE-S-HHHHHHHHHHHHHHHT-HHHHHTT--EEEEETTSS-TTHHHHHHHHHHHHHHHHHHT--SSS----HHHHHHHHHHHHHT-TT-EEEEEETTEEEEEEEHHHHHHHHHTHHHHHHHHTTT--HHHHHHHHHHHHHHHHH-/-------------------GGGS-HHHHHHHHHTT---------HHHHHHHHHHHHHHHHHHHHHHHHH-S-------B-PPPP-----HHHHHHHHHHHTPPSSHHHHHHHHHHHHHHTTTS-HHHHHHHHHHHHHHHHHHHHHH-SS-B-HHHHHHHHHTT---TGGGHHHHHHHHHHHHHHHHHHHHHHHHHHHHSSS--GGG-HHHHHHHTTHHHHHHHHHHHHHHHHHHHTTTTSTT-----HHHHHHHHHHHHHHHHHHHHHHHHHHHHHHHHHHHHHHH--TT--HHHHHHHHH--S-TTSPPPEEEETTTTEEE-GGGGTT-EEEEEEE-STTHHHHHHHHHHHHHHHTSSPSEETTEEGGGEEEEEEE--SS--HHHHHHHHT--S---EEEET---HHHHHHHHHHS---SS-EEEEE-TTS-EEETTHHHHHHHHGGGGTT--HHHHHHHHHTTHHHHHHHHHH-HHHHHHHTSSSEEEEEE-S-HHHHHHHHHHHHHHHT-HHHHHTT--EEEEETTSS-TTHHHHHHHHHHHHHHHHHH---SSS----HHHHHHHHHHHHHT-SS-EEEEEETTEEEEEEEHHHHHHHHHTHHHHHHHHTTT--HHHHHHHHHHHHHHHHH-

Radius of gyration: 69.19 Å; Cα contacts (8 Å, |Δi|>4): 1736; chains: 2; bounding box: 85×213×131 Å

Organism: Phaseolus vulgaris (NCBI:txid3885)

Solvent-accessible surface area (backbone atoms only — not comparable to full-atom values): 68680 Å² total; per-residue (Å²): 137,84,84,79,76,81,80,80,75,79,69,76,72,72,74,77,66,61,50,63,87,78,50,56,68,69,62,47,41,58,60,54,52,69,36,55,40,94,42,86,63,88,65,71,49,65,63,49,40,51,43,26,49,48,18,44,50,44,32,50,51,52,54,51,43,34,71,73,70,37,58,72,46,83,75,66,61,68,52,77,68,78,68,65,87,43,85,75,56,74,63,37,59,48,50,29,39,51,25,49,63,35,59,87,51,62,30,46,19,41,53,52,36,52,50,50,44,47,74,40,14,45,42,52,58,52,43,46,37,40,48,45,46,34,18,38,23,55,58,55,31,52,53,51,69,45,63,46,41,58,20,28,72,45,44,47,33,47,26,32,73,62,29,60,69,28,48,79,82,29,48,68,58,49,51,56,51,50,51,47,52,53,50,48,52,51,48,52,50,51,46,50,52,46,51,57,57,63,69,34,97,60,63,59,84,72,34,60,55,52,59,63,49,59,70,46,46,57,48,51,32,47,55,47,38,28,46,45,29,47,52,38,33,43,56,74,42,51,18,33,81,80,59,80,79,85,62,58,69,57,46,53,52,51,50,49,50,46,52,55,47,50,53,48,49,51,53,35,49,53,42,49,48,50,52,51,51,46,51,53,32,48,47,50,63,68,46,34,90,80,28,43,30,40,56,40,48,37,52,47,53,48,66,86,49,80,85,47,81,69,57,45,34,29,32,44,56,76,70,39,79,48,63,68,67,77,44,56,78,20,34,34,39,40,33,36,30,46,68,89,60,36,77,66,62,42,35,60,50,53,52,45,54,54,54,44,73,32,83,69,52,62,54,98,88,39,52,33,80,40,50,45,42,37,35,43,50,58,57,95,69,88,44,72,67,58,51,46,60,62,62,64,57,63,83,39,88,36,31,34,40,46,83,47,73,52,61,66,28,52,50,44,42,35,63,75,69,58,49,76,79,55,68,43,22,28,30,29,36,34,50,29,33,74,59,13,78,55,30,47,59,38,38,70,74,48,41,73,76,26,62,92,41,34,53,67,41,46,53,48,63,62,50,61,39,46,67,58,50,57,55,45,39,71,74,30,69,68,52,42,57,49,37,72,33,90,26,34,35,39,39,31,47,66,83,30,62,67,42,52,51,53,40,52,52,33,50,51,50,54,54,66,35,69,71,40,78,72,41,97,55,49,65,47,76,42,58,64,33,72,89,40,70,66,47,46,59,50,51,53,48,50,54,50,48,51,51,50,53,57,61,58,66,45,78,88,77,68,78,76,82,43,74,57,58,53,50,52,49,53,54,54,56,35,68,66,35,73,54,8,26,38,32,38,21,51,27,68,39,75,73,43,84,34,50,24,64,32,44,43,50,42,48,64,44,39,81,78,46,46,69,47,45,75,58,75,40,51,64,65,57,42,50,48,57,49,28,56,53,40,47,56,57,66,74,98,136,85,82,82,79,81,78,80,76,80,71,76,72,73,72,76,63,60,48,63,87,79,51,55,68,67,61,47,39,58,61,53,53,70,37,56,39,96,41,85,61,88,65,72,50,67,61,50,39,52,44,27,49,47,18,44,51,42,34,49,52,51,54,51,45,33,71,72,69,36,58,74,44,82,76,67,62,69,51,78,68,79,66,64,84,45,84,74,56,74,65,36,58,48,52,29,39,51,25,51,63,35,60,87,50,63,31,46,20,42,53,51,36,54,51,50,44,48,74,41,15,43,41,52,58,52,43,45,37,41,48,46,46,35,19,39,23,55,57,53,31,52,53,51,69,43,61,39,49,62,16,28,72,45,44,46,34,46,26,29,73,63,28,59,70,27,49,79,80,30,50,68,59,48,50,56,52,50,51,48,51,53,50,50,49,52,49,52,50,52,45,49,51,45,51,57,57,64,69,34,96,58,62,60,85,72,36,61,54,52,60,63,49,59,68,46,46,59,50,50,30,46,54,48,39,29,46,45,29,46,51,37,33,42,55,73,42,52,19,34,81,80,59,79,80,87,61,59,68,58,46,52,53,51,50,50,50,47,52,56,47,50,54,48,48,51,52,34,48,53,43,49,49,50,50,51,50,47,52,53,32,49,47,49,62,68,47,34,90,80,28,42,29,40,56,41,48,38,52,46,55,49,67,85,50,80,86,48,82,69,56,46,34,28,31,43,56,77,71,38,80,47,64,68,67,76,43,55,78,21,34,33,39,38,33,36,30,44,70,88,59,34,77,68,63,41,36,58,52,52,52,44,54,53,54,44,72,31,84,69,53,62,55,96,88,39,51,34,80,40,50,45,42,40,35,44,50,58,56,94,70,87,43,74,66,57,51,46,59,60,63,64,58,64,84,39,86,36,32,36,41,45,83,47,73,53,62,65,30,52,51,44,42,34,64,76,69,58,49,75,79,54,66,43,22,28,30,28,35,33,50,29,32,74,58,12,80,54,29,44,59,38,39,70,74,46,41,73,75,26,62,91,40,35,53,67,43,45,53,47,63,61,49,60,40,45,67,56,50,56,56,45,39,71,73,30,71,67,51,42,57,50,38,72,34,91,27,36,34,39,40,31,46,66,81,29,62,66,44,52,52,52,40,52,51,30,50,52,50,54,55,66,35,69,69,40,77,72,40,97,56,50,64,48,75,43,58,62,34,71,90,39,70,66,46,45,61,50,51,52,49,49,52,50,47,52,52,50,54,58,60,57,65,45,76,89,79,67,78,76,84,42,73,58,59,52,50,51,49,52,52,55,56,36,68,68,35,71,53,10,26,39,33,38,22,50,27,68,39,74,75,44,84,34,49,26,65,31,44,43,49,44,48,64,44,40,81,80,46,45,69,48,44,75,56,72,39,53,66,65,57,41,51,48,56,51,27,55,53,41,47,55,57,65,74,98